Protein AF-0000000074049220 (afdb_homodimer)

Radius of gyration: 26.72 Å; Cα contacts (8 Å, |Δi|>4): 1864; chains: 2; bounding box: 57×81×64 Å

pLDDT: mean 96.92, std 6.11, range [38.84, 98.94]

Foldseek 3Di:
DDDDDDDPVVVDDDDDDDFQEFFLDQHAADPLLVVLLVDDADFLPDPVLLVLLVLLQVLLCQLQQHPALLKGKAQFFVLLQLLLLLLQQDAAAFEEEFEDAWVVSVSNQVSNVVRRYNYHYDYDHNQDADDLVNLLVVCVVRLGQEYEEEQADQLAQFGHDLAPNLVSQVVSNYAYEYECASFGLQDDHHCVNSNHAKYKYGCRAFLRADGRMIIMGGHPSSVVSSVPDPDFRPDLSSRSVLVSQSSVSDPDHRDDRDTHSSSSSSSSSVSSVVCVVCDSVNSNVLLQVLLVVLLQLCLQQVWDWRNQDPVTGRSFKTWIFDDPPDDQVQLQVQLCVPPSYGFAAHDTPRHVTTTMTGCHHPCSHNVNSVVVSVSSVVSRCVRPVVDDGDRHSSND/DDDDDDDPVVVDDDDDDDFQEFFLDQHAADPLLVVLLVDDADFLPDPVLLVLLVLLQVLLCQLQQHPALLKGKAQFFVLLQLLLLLLQQDAAAFEEEFEDAWVVSVSNQVSNVVRRYNYHYDYDHNQDADDLVNLLVVCVVRLGQEYEEEQADSLAQFGHDLAPVLVSQVVSNYAYEYECASFGLQDDHHCVNSNHAKYKYGCRAFLRADGRMIIMGGHPSSVVSSVPDPDFRPDLSSRSVLVSQSSVSDPDHRDDRDTHSSSSSSSSSVSSVVCVVCDSVNSNVLLQVLLVLLLQLCLQQVWDWRNQDPVTGRSFKTWIFDDPPDDQVQLQVQLCVPPSYGFAAHDGPRHVTTTMTGCHHPCSHNVNSVVVSVSSVVSRCVRPVVDDRDRHSSND

Structure (mmCIF, N/CA/C/O backbone):
data_AF-0000000074049220-model_v1
#
loop_
_entity.id
_entity.type
_entity.pdbx_description
1 polymer 'Alanine--glyoxylate aminotransferase'
#
loop_
_atom_site.group_PDB
_atom_site.id
_atom_site.type_symbol
_atom_site.label_atom_id
_atom_site.label_alt_id
_atom_site.label_comp_id
_atom_site.label_asym_id
_atom_site.label_entity_id
_atom_site.label_seq_id
_atom_site.pdbx_PDB_ins_code
_atom_site.Cartn_x
_atom_site.Cartn_y
_atom_site.Cartn_z
_atom_site.occupancy
_atom_site.B_iso_or_equiv
_atom_site.auth_seq_id
_atom_site.auth_comp_id
_atom_site.auth_asym_id
_atom_site.auth_atom_id
_atom_site.pdbx_PDB_model_num
ATOM 1 N N . MET A 1 1 ? 20.547 -29.031 0.046 1 71.12 1 MET A N 1
ATOM 2 C CA . MET A 1 1 ? 21.188 -27.906 0.708 1 71.12 1 MET A CA 1
ATOM 3 C C . MET A 1 1 ? 20.453 -27.531 1.994 1 71.12 1 MET A C 1
ATOM 5 O O . MET A 1 1 ? 19.25 -27.719 2.09 1 71.12 1 MET A O 1
ATOM 9 N N . LYS A 1 2 ? 21.344 -27.172 2.949 1 88.62 2 LYS A N 1
ATOM 10 C CA . LYS A 1 2 ? 20.781 -26.859 4.262 1 88.62 2 LYS A CA 1
ATOM 11 C C . LYS A 1 2 ? 20.422 -25.391 4.383 1 88.62 2 LYS A C 1
ATOM 13 O O . LYS A 1 2 ? 21.141 -24.531 3.881 1 88.62 2 LYS A O 1
ATOM 18 N N . PHE A 1 3 ? 19.234 -25.125 4.934 1 94.19 3 PHE A N 1
ATOM 19 C CA . PHE A 1 3 ? 18.812 -23.75 5.188 1 94.19 3 PHE A CA 1
ATOM 20 C C . PHE A 1 3 ? 19.594 -23.156 6.352 1 94.19 3 PHE A C 1
ATOM 22 O O . PHE A 1 3 ? 20.047 -23.875 7.238 1 94.19 3 PHE A O 1
ATOM 29 N N . THR A 1 4 ? 19.812 -21.812 6.281 1 95.19 4 THR A N 1
ATOM 30 C CA . THR A 1 4 ? 20.281 -21.109 7.473 1 95.19 4 THR A CA 1
ATOM 31 C C . THR A 1 4 ? 19.266 -21.234 8.602 1 95.19 4 THR A C 1
ATOM 33 O O . THR A 1 4 ? 18.078 -21.469 8.359 1 95.19 4 THR A O 1
ATOM 36 N N . PRO A 1 5 ? 19.719 -21.172 9.828 1 94.94 5 PRO A N 1
ATOM 37 C CA . PRO A 1 5 ? 18.781 -21.266 10.953 1 94.94 5 PRO A CA 1
ATOM 38 C C . PRO A 1 5 ? 17.859 -20.062 11.047 1 94.94 5 PRO A C 1
ATOM 40 O O . PRO A 1 5 ? 18.219 -18.953 10.641 1 94.94 5 PRO A O 1
ATOM 43 N N . PRO A 1 6 ? 16.656 -20.281 11.594 1 97 6 PRO A N 1
ATOM 44 C CA . PRO A 1 6 ? 15.75 -19.141 11.797 1 97 6 PRO A CA 1
ATOM 45 C C . PRO A 1 6 ? 16.297 -18.109 12.766 1 97 6 PRO A C 1
ATOM 47 O O . PRO A 1 6 ? 17.047 -18.453 13.688 1 97 6 PRO A O 1
ATOM 50 N N . PRO A 1 7 ? 15.984 -16.875 12.539 1 97.25 7 PRO A N 1
ATOM 51 C CA . PRO A 1 7 ? 16.5 -15.836 13.43 1 97.25 7 PRO A CA 1
ATOM 52 C C . PRO A 1 7 ? 15.883 -15.906 14.836 1 97.25 7 PRO A C 1
ATOM 54 O O . PRO A 1 7 ? 14.688 -16.156 14.977 1 97.25 7 PRO A O 1
ATOM 57 N N . ALA A 1 8 ? 16.672 -15.562 15.836 1 97 8 ALA A N 1
ATOM 58 C CA . ALA A 1 8 ? 16.25 -15.609 17.234 1 97 8 ALA A CA 1
ATOM 59 C C . ALA A 1 8 ? 15.25 -14.492 17.547 1 97 8 ALA A C 1
ATOM 61 O O . ALA A 1 8 ? 14.398 -14.641 18.422 1 97 8 ALA A O 1
ATOM 62 N N . SER A 1 9 ? 15.32 -13.453 16.781 1 96.94 9 SER A N 1
ATOM 63 C CA . SER A 1 9 ? 14.5 -12.281 17.047 1 96.94 9 SER A CA 1
ATOM 64 C C . SER A 1 9 ? 13.016 -12.602 16.891 1 96.94 9 SER A C 1
ATOM 66 O O . SER A 1 9 ? 12.164 -11.945 17.5 1 96.94 9 SER A O 1
ATOM 68 N N . LEU A 1 10 ? 12.68 -13.625 16.156 1 97.38 10 LEU A N 1
ATOM 69 C CA . LEU A 1 10 ? 11.289 -13.93 15.859 1 97.38 10 LEU A CA 1
ATOM 70 C C . LEU A 1 10 ? 10.719 -14.914 16.875 1 97.38 10 LEU A C 1
ATOM 72 O O . LEU A 1 10 ? 9.555 -15.312 16.766 1 97.38 10 LEU A O 1
ATOM 76 N N . ARG A 1 11 ? 11.484 -15.305 17.859 1 95.62 11 ARG A N 1
ATOM 77 C CA . ARG A 1 11 ? 11.016 -16.234 18.875 1 95.62 11 ARG A CA 1
ATOM 78 C C . ARG A 1 11 ? 10.234 -15.492 19.969 1 95.62 11 ARG A C 1
ATOM 80 O O . ARG A 1 11 ? 9.453 -16.109 20.688 1 95.62 11 ARG A O 1
ATOM 87 N N . ASN A 1 12 ? 10.453 -14.227 20.047 1 94.5 12 ASN A N 1
ATOM 88 C CA . ASN A 1 12 ? 9.758 -13.43 21.047 1 94.5 12 ASN A CA 1
ATOM 89 C C . ASN A 1 12 ? 8.367 -13.023 20.578 1 94.5 12 ASN A C 1
ATOM 91 O O . ASN A 1 12 ? 8.125 -12.867 19.391 1 94.5 12 ASN A O 1
ATOM 95 N N . PRO A 1 13 ? 7.445 -12.953 21.516 1 95.94 13 PRO A N 1
ATOM 96 C CA . PRO A 1 13 ? 6.109 -12.492 21.141 1 95.94 13 PRO A CA 1
ATOM 97 C C . PRO A 1 13 ? 6.109 -11.047 20.641 1 95.94 13 PRO A C 1
ATOM 99 O O . PRO A 1 13 ? 6.973 -10.25 21.031 1 95.94 13 PRO A O 1
ATOM 102 N N . LEU A 1 14 ? 5.215 -10.766 19.75 1 97.38 14 LEU A N 1
ATOM 103 C CA . LEU A 1 14 ? 4.996 -9.391 19.312 1 97.38 14 LEU A CA 1
ATOM 104 C C . LEU A 1 14 ? 4.398 -8.555 20.438 1 97.38 14 LEU A C 1
ATOM 106 O O . LEU A 1 14 ? 3.342 -8.898 20.984 1 97.38 14 LEU A O 1
ATOM 110 N N . ILE A 1 15 ? 5.047 -7.504 20.828 1 96.19 15 ILE A N 1
ATOM 111 C CA . ILE A 1 15 ? 4.566 -6.629 21.891 1 96.19 15 ILE A CA 1
ATOM 112 C C . ILE A 1 15 ? 4.449 -5.199 21.359 1 96.19 15 ILE A C 1
ATOM 114 O O . ILE A 1 15 ? 5.461 -4.543 21.109 1 96.19 15 ILE A O 1
ATOM 118 N N . ILE A 1 16 ? 3.258 -4.738 21.25 1 97.69 16 ILE A N 1
ATOM 119 C CA . ILE A 1 16 ? 2.969 -3.367 20.844 1 97.69 16 ILE A CA 1
ATOM 120 C C . ILE A 1 16 ? 2.168 -2.666 21.938 1 97.69 16 ILE A C 1
ATOM 122 O O . ILE A 1 16 ? 0.996 -2.98 22.156 1 97.69 16 ILE A O 1
ATOM 126 N N . PRO A 1 17 ? 2.74 -1.764 22.594 1 96.38 17 PRO A N 1
ATOM 127 C CA . PRO A 1 17 ? 2 -1.075 23.656 1 96.38 17 PRO A CA 1
ATOM 128 C C . PRO A 1 17 ? 0.909 -0.156 23.109 1 96.38 17 PRO A C 1
ATOM 130 O O . PRO A 1 17 ? 1.024 0.352 21.984 1 96.38 17 PRO A O 1
ATOM 133 N N . GLU A 1 18 ? -0.112 -0.008 23.938 1 96.12 18 GLU A N 1
ATOM 134 C CA . GLU A 1 18 ? -1.109 1.008 23.609 1 96.12 18 GLU A CA 1
ATOM 135 C C . GLU A 1 18 ? -0.542 2.414 23.781 1 96.12 18 GLU A C 1
ATOM 137 O O . GLU A 1 18 ? 0.204 2.676 24.719 1 96.12 18 GLU A O 1
ATOM 142 N N . LYS A 1 19 ? -0.771 3.211 22.875 1 97.56 19 LYS A N 1
ATOM 143 C CA . LYS A 1 19 ? -0.319 4.598 22.875 1 97.56 19 LYS A CA 1
ATOM 144 C C . LYS A 1 19 ? -1.434 5.543 22.438 1 97.56 19 LYS A C 1
ATOM 146 O O . LYS A 1 19 ? -2.27 5.18 21.609 1 97.56 19 LYS A O 1
ATOM 151 N N . ILE A 1 20 ? -1.501 6.711 23.016 1 98.19 20 ILE A N 1
ATOM 152 C CA . ILE A 1 20 ? -2.387 7.777 22.547 1 98.19 20 ILE A CA 1
ATOM 153 C C . ILE A 1 20 ? -1.689 8.602 21.469 1 98.19 20 ILE A C 1
ATOM 155 O O . ILE A 1 20 ? -0.745 9.336 21.75 1 98.19 20 ILE A O 1
ATOM 159 N N . MET A 1 21 ? -2.188 8.461 20.281 1 97.94 21 MET A N 1
ATOM 160 C CA . MET A 1 21 ? -1.533 9 19.094 1 97.94 21 MET A CA 1
ATOM 161 C C . MET A 1 21 ? -2.094 10.383 18.75 1 97.94 21 MET A C 1
ATOM 163 O O . MET A 1 21 ? -2.992 10.5 17.906 1 97.94 21 MET A O 1
ATOM 167 N N . MET A 1 22 ? -1.509 11.398 19.312 1 98.25 22 MET A N 1
ATOM 168 C CA . MET A 1 22 ? -2.01 12.758 19.094 1 98.25 22 MET A CA 1
ATOM 169 C C . MET A 1 22 ? -0.961 13.617 18.406 1 98.25 22 MET A C 1
ATOM 171 O O . MET A 1 22 ? -0.848 14.812 18.688 1 98.25 22 MET A O 1
ATOM 175 N N . GLY A 1 23 ? -0.117 13.008 17.578 1 97.06 23 GLY A N 1
ATOM 176 C CA . GLY A 1 23 ? 0.679 13.734 16.609 1 97.06 23 GLY A CA 1
ATOM 177 C C . GLY A 1 23 ? -0.081 14.047 15.328 1 97.06 23 GLY A C 1
ATOM 178 O O . GLY A 1 23 ? -1.303 13.891 15.273 1 97.06 23 GLY A O 1
ATOM 179 N N . PRO A 1 24 ? 0.621 14.477 14.281 1 97 24 PRO A N 1
ATOM 180 C CA . PRO A 1 24 ? -0.032 14.836 13.016 1 97 24 PRO A CA 1
ATOM 181 C C . PRO A 1 24 ? -0.456 13.609 12.211 1 97 24 PRO A C 1
ATOM 183 O O . PRO A 1 24 ? -0.859 13.734 11.055 1 97 24 PRO A O 1
ATOM 186 N N . GLY A 1 25 ? -0.409 12.445 12.711 1 95.31 25 GLY A N 1
ATOM 187 C CA . GLY A 1 25 ? -0.706 11.18 12.062 1 95.31 25 GLY A CA 1
ATOM 188 C C . GLY A 1 25 ? 0.466 10.211 12.062 1 95.31 25 GLY A C 1
ATOM 189 O O . GLY A 1 25 ? 1.623 10.633 12.023 1 95.31 25 GLY A O 1
ATOM 190 N N . PRO A 1 26 ? 0.167 8.961 12.203 1 97.19 26 PRO A N 1
ATOM 191 C CA . PRO A 1 26 ? -1.14 8.297 12.195 1 97.19 26 PRO A CA 1
ATOM 192 C C . PRO A 1 26 ? -1.922 8.516 13.484 1 97.19 26 PRO A C 1
ATOM 194 O O . PRO A 1 26 ? -1.335 8.859 14.516 1 97.19 26 PRO A O 1
ATOM 197 N N . SER A 1 27 ? -3.234 8.414 13.359 1 98 27 SER A N 1
ATOM 198 C CA . SER A 1 27 ? -4.117 8.586 14.508 1 98 27 SER A CA 1
ATOM 199 C C . SER A 1 27 ? -4.625 7.242 15.023 1 98 27 SER A C 1
ATOM 201 O O . SER A 1 27 ? -4.492 6.223 14.336 1 98 27 SER A O 1
ATOM 203 N N . ASN A 1 28 ? -5.152 7.227 16.219 1 98.31 28 ASN A N 1
ATOM 204 C CA . ASN A 1 28 ? -5.773 6.008 16.734 1 98.31 28 ASN A CA 1
ATOM 205 C C . ASN A 1 28 ? -6.996 5.613 15.922 1 98.31 28 ASN A C 1
ATOM 207 O O . ASN A 1 28 ? -7.785 6.473 15.523 1 98.31 28 ASN A O 1
ATOM 211 N N . CYS A 1 29 ? -7.086 4.371 15.664 1 98.38 29 CYS A N 1
ATOM 212 C CA . CYS A 1 29 ? -8.289 3.791 15.078 1 98.38 29 CYS A CA 1
ATOM 213 C C . CYS A 1 29 ? -9.25 3.32 16.172 1 98.38 29 CYS A C 1
ATOM 215 O O . CYS A 1 29 ? -8.82 2.961 17.266 1 98.38 29 CYS A O 1
ATOM 217 N N . SER A 1 30 ? -10.484 3.344 15.852 1 98.44 30 SER A N 1
ATOM 218 C CA . SER A 1 30 ? -11.453 2.775 16.781 1 98.44 30 SER A CA 1
ATOM 219 C C . SER A 1 30 ? -11.344 1.255 16.844 1 98.44 30 SER A C 1
ATOM 221 O O . SER A 1 30 ? -10.789 0.636 15.93 1 98.44 30 SER A O 1
ATOM 223 N N . LYS A 1 31 ? -11.898 0.698 17.922 1 97.94 31 LYS A N 1
ATOM 224 C CA . LYS A 1 31 ? -11.945 -0.758 18.031 1 97.94 31 LYS A CA 1
ATOM 225 C C . LYS A 1 31 ? -12.719 -1.374 16.875 1 97.94 31 LYS A C 1
ATOM 227 O O . LYS A 1 31 ? -12.367 -2.443 16.375 1 97.94 31 LYS A O 1
ATOM 232 N N . ARG A 1 32 ? -13.844 -0.721 16.484 1 98.12 32 ARG A N 1
ATOM 233 C CA . ARG A 1 32 ? -14.656 -1.171 15.352 1 98.12 32 ARG A CA 1
ATOM 234 C C . ARG A 1 32 ? -13.828 -1.27 14.078 1 98.12 32 ARG A C 1
ATOM 236 O O . ARG A 1 32 ? -13.906 -2.268 13.359 1 98.12 32 ARG A O 1
ATOM 243 N N . VAL A 1 33 ? -13.023 -0.296 13.805 1 98.75 33 VAL A N 1
ATOM 244 C CA . VAL A 1 33 ? -12.172 -0.227 12.617 1 98.75 33 VAL A CA 1
ATOM 245 C C . VAL A 1 33 ? -11.086 -1.302 12.695 1 98.75 33 VAL A C 1
ATOM 247 O O . VAL A 1 33 ? -10.867 -2.035 11.727 1 98.75 33 VAL A O 1
ATOM 250 N N . LEU A 1 34 ? -10.43 -1.438 13.844 1 98.62 34 LEU A N 1
ATOM 251 C CA . LEU A 1 34 ? -9.359 -2.42 14.008 1 98.62 34 LEU A CA 1
ATOM 252 C C . LEU A 1 34 ? -9.906 -3.84 13.883 1 98.62 34 LEU A C 1
ATOM 254 O O . LEU A 1 34 ? -9.273 -4.703 13.273 1 98.62 34 LEU A O 1
ATOM 258 N N . THR A 1 35 ? -11.047 -4.059 14.43 1 98.19 35 THR A N 1
ATOM 259 C CA . THR A 1 35 ? -11.648 -5.387 14.398 1 98.19 35 THR A CA 1
ATOM 260 C C . THR A 1 35 ? -11.992 -5.789 12.969 1 98.19 35 THR A C 1
ATOM 262 O O . THR A 1 35 ? -11.898 -6.965 12.609 1 98.19 35 THR A O 1
ATOM 265 N N . ALA A 1 36 ? -12.367 -4.84 12.133 1 98.62 36 ALA A N 1
ATOM 266 C CA . ALA A 1 36 ? -12.703 -5.125 10.742 1 98.62 36 ALA A CA 1
ATOM 267 C C . ALA A 1 36 ? -11.531 -5.789 10.023 1 98.62 36 ALA A C 1
ATOM 269 O O . ALA A 1 36 ? -11.734 -6.566 9.086 1 98.62 36 ALA A O 1
ATOM 270 N N . MET A 1 37 ? -10.328 -5.559 10.445 1 98.19 37 MET A N 1
ATOM 271 C CA . MET A 1 37 ? -9.133 -6.074 9.781 1 98.19 37 MET A CA 1
ATOM 272 C C . MET A 1 37 ? -8.938 -7.555 10.094 1 98.19 37 MET A C 1
ATOM 274 O O . MET A 1 37 ? -8.125 -8.227 9.453 1 98.19 37 MET A O 1
ATOM 278 N N . THR A 1 38 ? -9.727 -8.125 11.008 1 98.12 38 THR A N 1
ATOM 279 C CA . THR A 1 38 ? -9.562 -9.523 11.391 1 98.12 38 THR A CA 1
ATOM 280 C C . THR A 1 38 ? -10.406 -10.43 10.5 1 98.12 38 THR A C 1
ATOM 282 O O . THR A 1 38 ? -10.375 -11.648 10.641 1 98.12 38 THR A O 1
ATOM 285 N N . ASN A 1 39 ? -11.211 -9.867 9.602 1 98.06 39 ASN A N 1
ATOM 286 C CA . ASN A 1 39 ? -12 -10.664 8.672 1 98.06 39 ASN A CA 1
ATOM 287 C C . ASN A 1 39 ? -11.102 -11.445 7.711 1 98.06 39 ASN A C 1
ATOM 289 O O . ASN A 1 39 ? -9.938 -11.086 7.512 1 98.06 39 ASN A O 1
ATOM 293 N N . THR A 1 40 ? -11.656 -12.492 7.133 1 96.88 40 THR A N 1
ATOM 294 C CA . THR A 1 40 ? -10.969 -13.305 6.137 1 96.88 40 THR A CA 1
ATOM 295 C C . THR A 1 40 ? -10.578 -12.461 4.93 1 96.88 40 THR A C 1
ATOM 297 O O . THR A 1 40 ? -11.359 -11.633 4.465 1 96.88 40 THR A O 1
ATOM 300 N N . VAL A 1 41 ? -9.305 -12.68 4.477 1 97.25 41 VAL A N 1
ATOM 301 C CA . VAL A 1 41 ? -8.883 -12.047 3.229 1 97.25 41 VAL A CA 1
ATOM 302 C C . VAL A 1 41 ? -9.742 -12.562 2.074 1 97.25 41 VAL A C 1
ATOM 304 O O . VAL A 1 41 ? -10.055 -13.75 2.008 1 97.25 41 VAL A O 1
ATOM 307 N N . LEU A 1 42 ? -10.094 -11.734 1.185 1 97.19 42 LEU A N 1
ATOM 308 C CA . LEU A 1 42 ? -10.938 -12.125 0.063 1 97.19 42 LEU A CA 1
ATOM 309 C C . LEU A 1 42 ? -10.172 -12.039 -1.253 1 97.19 42 LEU A C 1
ATOM 311 O O . LEU A 1 42 ? -9.227 -11.25 -1.371 1 97.19 42 LEU A O 1
ATOM 315 N N . SER A 1 43 ? -10.602 -12.797 -2.223 1 94.38 43 SER A N 1
ATOM 316 C CA . SER A 1 43 ? -10.023 -12.742 -3.561 1 94.38 43 SER A CA 1
ATOM 317 C C . SER A 1 43 ? -10.508 -11.516 -4.328 1 94.38 43 SER A C 1
ATOM 319 O O . SER A 1 43 ? -11.508 -10.906 -3.959 1 94.38 43 SER A O 1
ATOM 321 N N . ASN A 1 44 ? -9.844 -11.242 -5.391 1 92.25 44 ASN A N 1
ATOM 322 C CA . ASN A 1 44 ? -10.023 -10.023 -6.176 1 92.25 44 ASN A CA 1
ATOM 323 C C . ASN A 1 44 ? -11.406 -9.977 -6.824 1 92.25 44 ASN A C 1
ATOM 325 O O . ASN A 1 44 ? -11.906 -8.898 -7.16 1 92.25 44 ASN A O 1
ATOM 329 N N . PHE A 1 45 ? -12.031 -11.148 -6.98 1 93.38 45 PHE A N 1
ATOM 330 C CA . PHE A 1 45 ? -13.289 -11.125 -7.719 1 93.38 45 PHE A CA 1
ATOM 331 C C . PHE A 1 45 ? -14.43 -11.641 -6.852 1 93.38 45 PHE A C 1
ATOM 333 O O . PHE A 1 45 ? -15.492 -12 -7.367 1 93.38 45 PHE A O 1
ATOM 340 N N . HIS A 1 46 ? -14.242 -11.781 -5.586 1 96.19 46 HIS A N 1
ATOM 341 C CA . HIS A 1 46 ? -15.336 -12.133 -4.691 1 96.19 46 HIS A CA 1
ATOM 342 C C . HIS A 1 46 ? -16.391 -11.031 -4.656 1 96.19 46 HIS A C 1
ATOM 344 O O . HIS A 1 46 ? -16.062 -9.852 -4.57 1 96.19 46 HIS A O 1
ATOM 350 N N . ALA A 1 47 ? -17.625 -11.406 -4.676 1 96.06 47 ALA A N 1
ATOM 351 C CA . ALA A 1 47 ? -18.75 -10.469 -4.707 1 96.06 47 ALA A CA 1
ATOM 352 C C . ALA A 1 47 ? -18.734 -9.578 -3.467 1 96.06 47 ALA A C 1
ATOM 354 O O . ALA A 1 47 ? -19.062 -8.383 -3.551 1 96.06 47 ALA A O 1
ATOM 355 N N . GLU A 1 48 ? -18.406 -10.148 -2.328 1 97.5 48 GLU A N 1
ATOM 356 C CA . GLU A 1 48 ? -18.406 -9.398 -1.077 1 97.5 48 GLU A CA 1
ATOM 357 C C . GLU A 1 48 ? -17.344 -8.297 -1.093 1 97.5 48 GLU A C 1
ATOM 359 O O . GLU A 1 48 ? -17.562 -7.223 -0.52 1 97.5 48 GLU A O 1
ATOM 364 N N . LEU A 1 49 ? -16.219 -8.547 -1.738 1 97.88 49 LEU A N 1
ATOM 365 C CA . LEU A 1 49 ? -15.195 -7.516 -1.865 1 97.88 49 LEU A CA 1
ATOM 366 C C . LEU A 1 49 ? -15.688 -6.371 -2.748 1 97.88 49 LEU A C 1
ATOM 368 O O . LEU A 1 49 ? -15.539 -5.199 -2.391 1 97.88 49 LEU A O 1
ATOM 372 N N . PHE A 1 50 ? -16.25 -6.703 -3.883 1 97.69 50 PHE A N 1
ATOM 373 C CA . PHE A 1 50 ? -16.766 -5.688 -4.793 1 97.69 50 PHE A CA 1
ATOM 374 C C . PHE A 1 50 ? -17.844 -4.848 -4.117 1 97.69 50 PHE A C 1
ATOM 376 O O . PHE A 1 50 ? -17.891 -3.629 -4.285 1 97.69 50 PHE A O 1
ATOM 383 N N . ARG A 1 51 ? -18.672 -5.508 -3.359 1 97.94 51 ARG A N 1
ATOM 384 C CA . ARG A 1 51 ? -19.719 -4.785 -2.629 1 97.94 51 ARG A CA 1
ATOM 385 C C . ARG A 1 51 ? -19.094 -3.803 -1.636 1 97.94 51 ARG A C 1
ATOM 387 O O . ARG A 1 51 ? -19.547 -2.658 -1.533 1 97.94 51 ARG A O 1
ATOM 394 N N . THR A 1 52 ? -18.156 -4.27 -0.929 1 98.5 52 THR A N 1
ATOM 395 C CA . THR A 1 52 ? -17.484 -3.404 0.037 1 98.5 52 THR A CA 1
ATOM 396 C C . THR A 1 52 ? -16.797 -2.238 -0.667 1 98.5 52 THR A C 1
ATOM 398 O O . THR A 1 52 ? -16.844 -1.104 -0.183 1 98.5 52 THR A O 1
ATOM 401 N N . MET A 1 53 ? -16.125 -2.521 -1.786 1 98.56 53 MET A N 1
ATOM 402 C CA . MET A 1 53 ? -15.492 -1.472 -2.576 1 98.56 53 MET A CA 1
ATOM 403 C C . MET A 1 53 ? -16.516 -0.439 -3.037 1 98.56 53 MET A C 1
ATOM 405 O O . MET A 1 53 ? -16.234 0.762 -3.021 1 98.56 53 MET A O 1
ATOM 409 N N . ASP A 1 54 ? -17.672 -0.88 -3.424 1 98.38 54 ASP A N 1
ATOM 410 C CA . ASP A 1 54 ? -18.734 0.033 -3.814 1 98.38 54 ASP A CA 1
ATOM 411 C C . ASP A 1 54 ? -19.156 0.916 -2.643 1 98.38 54 ASP A C 1
ATOM 413 O O . ASP A 1 54 ? -19.391 2.115 -2.812 1 98.38 54 ASP A O 1
ATOM 417 N N . GLU A 1 55 ? -19.312 0.313 -1.491 1 98.81 55 GLU A N 1
ATOM 418 C CA . GLU A 1 55 ? -19.672 1.066 -0.293 1 98.81 55 GLU A CA 1
ATOM 419 C C . GLU A 1 55 ? -18.594 2.092 0.056 1 98.81 55 GLU A C 1
ATOM 421 O O . GLU A 1 55 ? -18.906 3.207 0.477 1 98.81 55 GLU A O 1
ATOM 426 N N . VAL A 1 56 ? -17.359 1.681 -0.114 1 98.88 56 VAL A N 1
ATOM 427 C CA . VAL A 1 56 ? -16.25 2.604 0.113 1 98.88 56 VAL A CA 1
ATOM 428 C C . VAL A 1 56 ? -16.344 3.775 -0.86 1 98.88 56 VAL A C 1
ATOM 430 O O . VAL A 1 56 ? -16.219 4.934 -0.462 1 98.88 56 VAL A O 1
ATOM 433 N N . LYS A 1 57 ? -16.578 3.518 -2.135 1 98.88 57 LYS A N 1
ATOM 434 C CA . LYS A 1 57 ? -16.719 4.586 -3.121 1 98.88 57 LYS A CA 1
ATOM 435 C C . LYS A 1 57 ? -17.844 5.543 -2.74 1 98.88 57 LYS A C 1
ATOM 437 O O . LYS A 1 57 ? -17.703 6.762 -2.861 1 98.88 57 LYS A O 1
ATOM 442 N N . ASP A 1 58 ? -18.953 4.992 -2.289 1 98.81 58 ASP A N 1
ATOM 443 C CA . ASP A 1 58 ? -20.062 5.832 -1.817 1 98.81 58 ASP A CA 1
ATOM 444 C C . ASP A 1 58 ? -19.609 6.742 -0.681 1 98.81 58 ASP A C 1
ATOM 446 O O . ASP A 1 58 ? -19.906 7.938 -0.681 1 98.81 58 ASP A O 1
ATOM 450 N N . GLY A 1 59 ? -18.953 6.16 0.237 1 98.88 59 GLY A N 1
ATOM 451 C CA . GLY A 1 59 ? -18.438 6.922 1.363 1 98.88 59 GLY A CA 1
ATOM 452 C C . GLY A 1 59 ? -17.453 7.996 0.957 1 98.88 59 GLY A C 1
ATOM 453 O O . GLY A 1 59 ? -17.469 9.102 1.509 1 98.88 59 GLY A O 1
ATOM 454 N N . LEU A 1 60 ? -16.609 7.668 0.019 1 98.94 60 LEU A N 1
ATOM 455 C CA . LEU A 1 60 ? -15.625 8.625 -0.459 1 98.94 60 LEU A CA 1
ATOM 456 C C . LEU A 1 60 ? -16.297 9.797 -1.173 1 98.94 60 LEU A C 1
ATOM 458 O O . LEU A 1 60 ? -15.898 10.945 -0.991 1 98.94 60 LEU A O 1
ATOM 462 N N . ARG A 1 61 ? -17.234 9.5 -1.99 1 98.88 61 ARG A N 1
ATOM 463 C CA . ARG A 1 61 ? -17.953 10.586 -2.646 1 98.88 61 ARG A CA 1
ATOM 464 C C . ARG A 1 61 ? -18.625 11.492 -1.621 1 98.88 61 ARG A C 1
ATOM 466 O O . ARG A 1 61 ? -18.672 12.711 -1.803 1 98.88 61 ARG A O 1
ATOM 473 N N . TYR A 1 62 ? -19.141 10.898 -0.575 1 98.81 62 TYR A N 1
ATOM 474 C CA . TYR A 1 62 ? -19.766 11.664 0.502 1 98.81 62 TYR A CA 1
ATOM 475 C C . TYR A 1 62 ? -18.75 12.586 1.163 1 98.81 62 TYR A C 1
ATOM 477 O O . TYR A 1 62 ? -18.984 13.789 1.29 1 98.81 62 TYR A O 1
ATOM 485 N N . ILE A 1 63 ? -17.531 12.102 1.492 1 98.81 63 ILE A N 1
ATOM 486 C CA . ILE A 1 63 ? -16.609 12.906 2.285 1 98.81 63 ILE A CA 1
ATOM 487 C C . ILE A 1 63 ? -15.898 13.914 1.386 1 98.81 63 ILE A C 1
ATOM 489 O O . ILE A 1 63 ? -15.516 14.992 1.836 1 98.81 63 ILE A O 1
ATOM 493 N N . PHE A 1 64 ? -15.758 13.602 0.078 1 98.88 64 PHE A N 1
ATOM 494 C CA . PHE A 1 64 ? -15.164 14.539 -0.865 1 98.88 64 PHE A CA 1
ATOM 495 C C . PHE A 1 64 ? -16.203 15.547 -1.349 1 98.88 64 PHE A C 1
ATOM 497 O O . PHE A 1 64 ? -15.844 16.562 -1.948 1 98.88 64 PHE A O 1
ATOM 504 N N . GLN A 1 65 ? -17.531 15.234 -1.058 1 98.69 65 GLN A N 1
ATOM 505 C CA . GLN A 1 65 ? -18.641 16.062 -1.549 1 98.69 65 GLN A CA 1
ATOM 506 C C . GLN A 1 65 ? -18.594 16.188 -3.068 1 98.69 65 GLN A C 1
ATOM 508 O O . GLN A 1 65 ? -18.609 17.297 -3.6 1 98.69 65 GLN A O 1
ATOM 513 N N . THR A 1 66 ? -18.625 15.008 -3.693 1 98.81 66 THR A N 1
ATOM 514 C CA . THR A 1 66 ? -18.531 14.953 -5.148 1 98.81 66 THR A CA 1
ATOM 515 C C . THR A 1 66 ? -19.438 13.867 -5.715 1 98.81 66 THR A C 1
ATOM 517 O O . THR A 1 66 ? -19.875 12.977 -4.984 1 98.81 66 THR A O 1
ATOM 520 N N . GLU A 1 67 ? -19.734 14 -6.938 1 98.25 67 GLU A N 1
ATOM 521 C CA . GLU A 1 67 ? -20.469 12.977 -7.668 1 98.25 67 GLU A CA 1
ATOM 522 C C . GLU A 1 67 ? -19.547 12.234 -8.648 1 98.25 67 GLU A C 1
ATOM 524 O O . GLU A 1 67 ? -20.016 11.422 -9.445 1 98.25 67 GLU A O 1
ATOM 529 N N . ASN A 1 68 ? -18.281 12.539 -8.586 1 98.69 68 ASN A N 1
ATOM 530 C CA . ASN A 1 68 ? -17.328 11.938 -9.516 1 98.69 68 ASN A CA 1
ATOM 531 C C . ASN A 1 68 ? -17.438 10.414 -9.516 1 98.69 68 ASN A C 1
ATOM 533 O O . ASN A 1 68 ? -17.344 9.781 -8.469 1 98.69 68 ASN A O 1
ATOM 537 N N . ARG A 1 69 ? -17.531 9.812 -10.641 1 98.12 69 ARG A N 1
ATOM 538 C CA . ARG A 1 69 ? -17.516 8.359 -10.766 1 98.12 69 ARG A CA 1
ATOM 539 C C . ARG A 1 69 ? -16.125 7.801 -10.531 1 98.12 69 ARG A C 1
ATOM 541 O O . ARG A 1 69 ? -15.969 6.715 -9.969 1 98.12 69 ARG A O 1
ATOM 548 N N . ALA A 1 70 ? -15.141 8.562 -11.016 1 98.75 70 ALA A N 1
ATOM 549 C CA . ALA A 1 70 ? -13.758 8.133 -10.844 1 98.75 70 ALA A CA 1
ATOM 550 C C . ALA A 1 70 ? -13.266 8.414 -9.422 1 98.75 70 ALA A C 1
ATOM 552 O O . ALA A 1 70 ? -12.398 9.266 -9.211 1 98.75 70 ALA A O 1
ATOM 553 N N . THR A 1 71 ? -13.875 7.789 -8.469 1 98.94 71 THR A N 1
ATOM 554 C CA . THR A 1 71 ? -13.547 7.781 -7.047 1 98.94 71 THR A CA 1
ATOM 555 C C . THR A 1 71 ? -13.164 6.379 -6.586 1 98.94 71 THR A C 1
ATOM 557 O O . THR A 1 71 ? -13.891 5.418 -6.824 1 98.94 71 THR A O 1
ATOM 560 N N . MET A 1 72 ? -11.961 6.227 -6.051 1 98.88 72 MET A N 1
ATOM 561 C CA . MET A 1 72 ? -11.391 4.918 -5.742 1 98.88 72 MET A CA 1
ATOM 562 C C . MET A 1 72 ? -10.305 5.031 -4.68 1 98.88 72 MET A C 1
ATOM 564 O O . MET A 1 72 ? -10.148 6.082 -4.051 1 98.88 72 MET A O 1
ATOM 568 N N . CYS A 1 73 ? -9.602 3.967 -4.449 1 98.81 73 CYS A N 1
ATOM 569 C CA . CYS A 1 73 ? -8.453 3.975 -3.549 1 98.81 73 CYS A CA 1
ATOM 570 C C . CYS A 1 73 ? -7.199 3.469 -4.254 1 98.81 73 CYS A C 1
ATOM 572 O O . CYS A 1 73 ? -7.285 2.619 -5.145 1 98.81 73 CYS A O 1
ATOM 574 N N . VAL A 1 74 ? -6.129 4.059 -3.861 1 98.31 74 VAL A N 1
ATOM 575 C CA . VAL A 1 74 ? -4.805 3.572 -4.238 1 98.31 74 VAL A CA 1
ATOM 576 C C . VAL A 1 74 ? -4.227 2.719 -3.115 1 98.31 74 VAL A C 1
ATOM 578 O O . VAL A 1 74 ? -4.25 3.117 -1.948 1 98.31 74 VAL A O 1
ATOM 581 N N . SER A 1 75 ? -3.752 1.473 -3.479 1 97.44 75 SER A N 1
ATOM 582 C CA . SER A 1 75 ? -3.049 0.653 -2.496 1 97.44 75 SER A CA 1
ATOM 583 C C . SER A 1 75 ? -1.67 1.225 -2.186 1 97.44 75 SER A C 1
ATOM 585 O O . SER A 1 75 ? -0.722 1.021 -2.945 1 97.44 75 SER A O 1
ATOM 587 N N . GLY A 1 76 ? -1.485 1.865 -1.123 1 97.5 76 GLY A N 1
ATOM 588 C CA . GLY A 1 76 ? -0.292 2.578 -0.695 1 97.5 76 GLY A CA 1
ATOM 589 C C . GLY A 1 76 ? -0.592 3.744 0.226 1 97.5 76 GLY A C 1
ATOM 590 O O . GLY A 1 76 ? -1.752 4 0.553 1 97.5 76 GLY A O 1
ATOM 591 N N . SER A 1 77 ? 0.391 4.406 0.667 1 97.38 77 SER A N 1
ATOM 592 C CA . SER A 1 77 ? 0.232 5.566 1.538 1 97.38 77 SER A CA 1
ATOM 593 C C . SER A 1 77 ? -0.179 6.801 0.745 1 97.38 77 SER A C 1
ATOM 595 O O . SER A 1 77 ? -0.353 6.734 -0.474 1 97.38 77 SER A O 1
ATOM 597 N N . ALA A 1 78 ? -0.332 7.875 1.428 1 97.69 78 ALA A N 1
ATOM 598 C CA . ALA A 1 78 ? -0.761 9.117 0.785 1 97.69 78 ALA A CA 1
ATOM 599 C C . ALA A 1 78 ? 0.241 9.555 -0.277 1 97.69 78 ALA A C 1
ATOM 601 O O . ALA A 1 78 ? -0.141 10.133 -1.3 1 97.69 78 ALA A O 1
ATOM 602 N N . HIS A 1 79 ? 1.542 9.266 -0.08 1 98.25 79 HIS A N 1
ATOM 603 C CA . HIS A 1 79 ? 2.543 9.562 -1.1 1 98.25 79 HIS A CA 1
ATOM 604 C C . HIS A 1 79 ? 2.232 8.836 -2.404 1 98.25 79 HIS A C 1
ATOM 606 O O . HIS A 1 79 ? 2.514 9.352 -3.488 1 98.25 79 HIS A O 1
ATOM 612 N N . ALA A 1 80 ? 1.677 7.609 -2.254 1 98.31 80 ALA A N 1
ATOM 613 C CA . ALA A 1 80 ? 1.245 6.887 -3.447 1 98.31 80 ALA A CA 1
ATOM 614 C C . ALA A 1 80 ? 0.101 7.613 -4.148 1 98.31 80 ALA A C 1
ATOM 616 O O . ALA A 1 80 ? 0.017 7.613 -5.379 1 98.31 80 ALA A O 1
ATOM 617 N N . GLY A 1 81 ? -0.833 8.164 -3.355 1 98.5 81 GLY A N 1
ATOM 618 C CA . GLY A 1 81 ? -1.886 8.977 -3.938 1 98.5 81 GLY A CA 1
ATOM 619 C C . GLY A 1 81 ? -1.359 10.195 -4.68 1 98.5 81 GLY A C 1
ATOM 620 O O . GLY A 1 81 ? -1.832 10.516 -5.77 1 98.5 81 GLY A O 1
ATOM 621 N N . MET A 1 82 ? -0.393 10.875 -4.07 1 98.75 82 MET A N 1
ATOM 622 C CA . MET A 1 82 ? 0.267 12.016 -4.695 1 98.75 82 MET A CA 1
ATOM 623 C C . MET A 1 82 ? 0.896 11.625 -6.027 1 98.75 82 MET A C 1
ATOM 625 O O . MET A 1 82 ? 0.669 12.281 -7.043 1 98.75 82 MET A O 1
ATOM 629 N N . GLU A 1 83 ? 1.613 10.539 -6.051 1 98.56 83 GLU A N 1
ATOM 630 C CA . GLU A 1 83 ? 2.283 10.078 -7.262 1 98.56 83 GLU A CA 1
ATOM 631 C C . GLU A 1 83 ? 1.272 9.617 -8.312 1 98.56 83 GLU A C 1
ATOM 633 O O . GLU A 1 83 ? 1.479 9.812 -9.508 1 98.56 83 GLU A O 1
ATOM 638 N N . ALA A 1 84 ? 0.217 8.945 -7.82 1 98.69 84 ALA A N 1
ATOM 639 C CA . ALA A 1 84 ? -0.826 8.523 -8.75 1 98.69 84 ALA A CA 1
ATOM 640 C C . ALA A 1 84 ? -1.401 9.719 -9.508 1 98.69 84 ALA A C 1
ATOM 642 O O . ALA A 1 84 ? -1.605 9.656 -10.719 1 98.69 84 ALA A O 1
ATOM 643 N N . MET A 1 85 ? -1.654 10.836 -8.781 1 98.75 85 MET A N 1
ATOM 644 C CA . MET A 1 85 ? -2.178 12.039 -9.43 1 98.75 85 MET A CA 1
ATOM 645 C C . MET A 1 85 ? -1.164 12.609 -10.414 1 98.75 85 MET A C 1
ATOM 647 O O . MET A 1 85 ? -1.498 12.891 -11.562 1 98.75 85 MET A O 1
ATOM 651 N N . LEU A 1 86 ? 0.062 12.734 -10 1 98.81 86 LEU A N 1
ATOM 652 C CA . LEU A 1 86 ? 1.081 13.422 -10.789 1 98.81 86 LEU A CA 1
ATOM 653 C C . LEU A 1 86 ? 1.475 12.594 -12.008 1 98.81 86 LEU A C 1
ATOM 655 O O . LEU A 1 86 ? 1.611 13.125 -13.109 1 98.81 86 LEU A O 1
ATOM 659 N N . SER A 1 87 ? 1.634 11.234 -11.844 1 98.62 87 SER A N 1
ATOM 660 C CA . SER A 1 87 ? 2.076 10.391 -12.945 1 98.62 87 SER A CA 1
ATOM 661 C C . SER A 1 87 ? 0.985 10.242 -14 1 98.62 87 SER A C 1
ATOM 663 O O . SER A 1 87 ? 1.274 9.953 -15.164 1 98.62 87 SER A O 1
ATOM 665 N N . ASN A 1 88 ? -0.262 10.438 -13.656 1 98.88 88 ASN A N 1
ATOM 666 C CA . ASN A 1 88 ? -1.349 10.305 -14.617 1 98.88 88 ASN A CA 1
ATOM 667 C C . ASN A 1 88 ? -1.667 11.633 -15.297 1 98.88 88 ASN A C 1
ATOM 669 O O . ASN A 1 88 ? -2 11.664 -16.484 1 98.88 88 ASN A O 1
ATOM 673 N N . LEU A 1 89 ? -1.581 12.75 -14.57 1 98.88 89 LEU A N 1
ATOM 674 C CA . LEU A 1 89 ? -2.021 14.039 -15.109 1 98.88 89 LEU A CA 1
ATOM 675 C C . LEU A 1 89 ? -0.879 14.742 -15.836 1 98.88 89 LEU A C 1
ATOM 677 O O . LEU A 1 89 ? -1.115 15.641 -16.641 1 98.88 89 LEU A O 1
ATOM 681 N N . LEU A 1 90 ? 0.382 14.367 -15.531 1 98.69 90 LEU A N 1
ATOM 682 C CA . LEU A 1 90 ? 1.532 15.016 -16.156 1 98.69 90 LEU A CA 1
ATOM 683 C C . LEU A 1 90 ? 2.219 14.078 -17.141 1 98.69 90 LEU A C 1
ATOM 685 O O . LEU A 1 90 ? 2.318 12.875 -16.891 1 98.69 90 LEU A O 1
ATOM 689 N N . GLU A 1 91 ? 2.588 14.578 -18.234 1 97.81 91 GLU A N 1
ATOM 690 C CA . GLU A 1 91 ? 3.506 13.961 -19.188 1 97.81 91 GLU A CA 1
ATOM 691 C C . GLU A 1 91 ? 4.812 14.75 -19.281 1 97.81 91 GLU A C 1
ATOM 693 O O . GLU A 1 91 ? 4.91 15.859 -18.75 1 97.81 91 GLU A O 1
ATOM 698 N N . GLU A 1 92 ? 5.832 14.125 -19.906 1 97 92 GLU A N 1
ATOM 699 C CA . GLU A 1 92 ? 7.117 14.797 -20.094 1 97 92 GLU A CA 1
ATOM 700 C C . GLU A 1 92 ? 6.938 16.172 -20.719 1 97 92 GLU A C 1
ATOM 702 O O . GLU A 1 92 ? 6.27 16.328 -21.734 1 97 92 GLU A O 1
ATOM 707 N N . GLY A 1 93 ? 7.426 17.172 -20.062 1 98.12 93 GLY A N 1
ATOM 708 C CA . GLY A 1 93 ? 7.414 18.531 -20.609 1 98.12 93 GLY A CA 1
ATOM 709 C C . GLY A 1 93 ? 6.195 19.328 -20.188 1 98.12 93 GLY A C 1
ATOM 710 O O . GLY A 1 93 ? 6.168 20.547 -20.359 1 98.12 93 GLY A O 1
ATOM 711 N N . ASP A 1 94 ? 5.184 18.719 -19.609 1 98.69 94 ASP A N 1
ATOM 712 C CA . ASP A 1 94 ? 4.027 19.469 -19.125 1 98.69 94 ASP A CA 1
ATOM 713 C C . ASP A 1 94 ? 4.422 20.438 -18.016 1 98.69 94 ASP A C 1
ATOM 715 O O . ASP A 1 94 ? 5.25 20.094 -17.156 1 98.69 94 ASP A O 1
ATOM 719 N N . ARG A 1 95 ? 3.869 21.594 -18 1 98.81 95 ARG A N 1
ATOM 720 C CA . ARG A 1 95 ? 4.16 22.578 -16.969 1 98.81 95 ARG A CA 1
ATOM 721 C C . ARG A 1 95 ? 3.244 22.391 -15.758 1 98.81 95 ARG A C 1
ATOM 723 O O . ARG A 1 95 ? 2.021 22.328 -15.906 1 98.81 95 ARG A O 1
ATOM 730 N N . VAL A 1 96 ? 3.824 22.25 -14.641 1 98.94 96 VAL A N 1
ATOM 731 C CA . VAL A 1 96 ? 3.074 22.156 -13.391 1 98.94 96 VAL A CA 1
ATOM 732 C C . VAL A 1 96 ? 3.525 23.25 -12.438 1 98.94 96 VAL A C 1
ATOM 734 O O . VAL A 1 96 ? 4.719 23.562 -12.344 1 98.94 96 VAL A O 1
ATOM 737 N N . LEU A 1 97 ? 2.568 23.953 -11.852 1 98.94 97 LEU A N 1
ATOM 738 C CA . LEU A 1 97 ? 2.816 24.953 -10.828 1 98.94 97 LEU A CA 1
ATOM 739 C C . LEU A 1 97 ? 2.555 24.391 -9.438 1 98.94 97 LEU A C 1
ATOM 741 O O . LEU A 1 97 ? 1.479 23.844 -9.172 1 98.94 97 LEU A O 1
ATOM 745 N N . ILE A 1 98 ? 3.527 24.469 -8.586 1 98.94 98 ILE A N 1
ATOM 746 C CA . ILE A 1 98 ? 3.404 23.969 -7.223 1 98.94 98 ILE A CA 1
ATOM 747 C C . ILE A 1 98 ? 3.572 25.109 -6.23 1 98.94 98 ILE A C 1
ATOM 749 O O . ILE A 1 98 ? 4.586 25.812 -6.25 1 98.94 98 ILE A O 1
ATOM 753 N N . ALA A 1 99 ? 2.557 25.312 -5.363 1 98.81 99 ALA A N 1
ATOM 754 C CA . ALA A 1 99 ? 2.633 26.297 -4.293 1 98.81 99 ALA A CA 1
ATOM 755 C C . ALA A 1 99 ? 3.324 25.719 -3.061 1 98.81 99 ALA A C 1
ATOM 757 O O . ALA A 1 99 ? 2.758 24.875 -2.359 1 98.81 99 ALA A O 1
ATOM 758 N N . VAL A 1 100 ? 4.531 26.219 -2.77 1 98.38 100 VAL A N 1
ATOM 759 C CA . VAL A 1 100 ? 5.395 25.547 -1.799 1 98.38 100 VAL A CA 1
ATOM 760 C C . VAL A 1 100 ? 5.383 26.328 -0.483 1 98.38 100 VAL A C 1
ATOM 762 O O . VAL A 1 100 ? 5.941 27.422 -0.395 1 98.38 100 VAL A O 1
ATOM 765 N N . ASN A 1 101 ? 4.816 25.734 0.509 1 95.31 101 ASN A N 1
ATOM 766 C CA . ASN A 1 101 ? 4.867 26.328 1.845 1 95.31 101 ASN A CA 1
ATOM 767 C C . ASN A 1 101 ? 5.219 25.281 2.902 1 95.31 101 ASN A C 1
ATOM 769 O O . ASN A 1 101 ? 5.125 25.547 4.102 1 95.31 101 ASN A O 1
ATOM 773 N N . GLY A 1 102 ? 5.578 24.125 2.459 1 95.12 102 GLY A N 1
ATOM 774 C CA . GLY A 1 102 ? 5.906 23.047 3.371 1 95.12 102 GLY A CA 1
ATOM 775 C C . GLY A 1 102 ? 6.477 21.828 2.672 1 95.12 102 GLY A C 1
ATOM 776 O O . GLY A 1 102 ? 6.656 21.844 1.451 1 95.12 102 GLY A O 1
ATOM 777 N N . ILE A 1 103 ? 6.695 20.797 3.396 1 96.5 103 ILE A N 1
ATOM 778 C CA . ILE A 1 103 ? 7.453 19.641 2.926 1 96.5 103 ILE A CA 1
ATOM 779 C C . ILE A 1 103 ? 6.609 18.844 1.934 1 96.5 103 ILE A C 1
ATOM 781 O O . ILE A 1 103 ? 7.148 18.219 1.013 1 96.5 103 ILE A O 1
ATOM 785 N N . TRP A 1 104 ? 5.309 18.891 2.037 1 98 104 TRP A N 1
ATOM 786 C CA . TRP A 1 104 ? 4.465 18.109 1.14 1 98 104 TRP A CA 1
ATOM 787 C C . TRP A 1 104 ? 4.496 18.672 -0.274 1 98 104 TRP A C 1
ATOM 789 O O . TRP A 1 104 ? 4.559 17.922 -1.252 1 98 104 TRP A O 1
ATOM 799 N N . ALA A 1 105 ? 4.461 19.969 -0.357 1 98.31 105 ALA A N 1
ATOM 800 C CA . ALA A 1 105 ? 4.645 20.609 -1.658 1 98.31 105 ALA A CA 1
ATOM 801 C C . ALA A 1 105 ? 6.035 20.328 -2.217 1 98.31 105 ALA A C 1
ATOM 803 O O . ALA A 1 105 ? 6.203 20.172 -3.428 1 98.31 105 ALA A O 1
ATOM 804 N N . GLU A 1 106 ? 7.004 20.281 -1.299 1 98.12 106 GLU A N 1
ATOM 805 C CA . GLU A 1 106 ? 8.359 19.953 -1.73 1 98.12 106 GLU A CA 1
ATOM 806 C C . GLU A 1 106 ? 8.406 18.547 -2.32 1 98.12 106 GLU A C 1
ATOM 808 O O . GLU A 1 106 ? 9.133 18.297 -3.293 1 98.12 106 GLU A O 1
ATOM 813 N N . ARG A 1 107 ? 7.707 17.641 -1.748 1 98.5 107 ARG A N 1
ATOM 814 C CA . ARG A 1 107 ? 7.609 16.281 -2.287 1 98.5 107 ARG A CA 1
ATOM 815 C C . ARG A 1 107 ? 6.973 16.297 -3.672 1 98.5 107 ARG A C 1
ATOM 817 O O . ARG A 1 107 ? 7.398 15.547 -4.559 1 98.5 107 ARG A O 1
ATOM 824 N N . ALA A 1 108 ? 5.957 17.094 -3.82 1 98.81 108 ALA A N 1
ATOM 825 C CA . ALA A 1 108 ? 5.32 17.203 -5.129 1 98.81 108 ALA A CA 1
ATOM 826 C C . ALA A 1 108 ? 6.305 17.719 -6.176 1 98.81 108 ALA A C 1
ATOM 828 O O . ALA A 1 108 ? 6.293 17.266 -7.324 1 98.81 108 ALA A O 1
ATOM 829 N N . VAL A 1 109 ? 7.121 18.688 -5.766 1 98.81 109 VAL A N 1
ATOM 830 C CA . VAL A 1 109 ? 8.164 19.203 -6.652 1 98.81 109 VAL A CA 1
ATOM 831 C C . VAL A 1 109 ? 9.102 18.062 -7.055 1 98.81 109 VAL A C 1
ATOM 833 O O . VAL A 1 109 ? 9.367 17.859 -8.242 1 98.81 109 VAL A O 1
ATOM 836 N N . GLU A 1 110 ? 9.539 17.312 -6.047 1 98.62 110 GLU A N 1
ATOM 837 C CA . GLU A 1 110 ? 10.461 16.203 -6.266 1 98.62 110 GLU A CA 1
ATOM 838 C C . GLU A 1 110 ? 9.859 15.164 -7.203 1 98.62 110 GLU A C 1
ATOM 840 O O . GLU A 1 110 ? 10.508 14.742 -8.164 1 98.62 110 GLU A O 1
ATOM 845 N N . MET A 1 111 ? 8.664 14.789 -7.004 1 98.69 111 MET A N 1
ATOM 846 C CA . MET A 1 111 ? 8 13.742 -7.773 1 98.69 111 MET A CA 1
ATOM 847 C C . MET A 1 111 ? 7.723 14.211 -9.203 1 98.69 111 MET A C 1
ATOM 849 O O . MET A 1 111 ? 7.945 13.469 -10.156 1 98.69 111 MET A O 1
ATOM 853 N N . SER A 1 112 ? 7.215 15.43 -9.32 1 98.81 112 SER A N 1
ATOM 854 C CA . SER A 1 112 ? 6.93 15.977 -10.648 1 98.81 112 SER A CA 1
ATOM 855 C C . SER A 1 112 ? 8.195 16.062 -11.492 1 98.81 112 SER A C 1
ATOM 857 O O . SER A 1 112 ? 8.156 15.812 -12.703 1 98.81 112 SER A O 1
ATOM 859 N N . THR A 1 113 ? 9.297 16.438 -10.844 1 98.69 113 THR A N 1
ATOM 860 C CA . THR A 1 113 ? 10.578 16.516 -11.531 1 98.69 113 THR A CA 1
ATOM 861 C C . THR A 1 113 ? 11.008 15.148 -12.039 1 98.69 113 THR A C 1
ATOM 863 O O . THR A 1 113 ? 11.484 15.016 -13.172 1 98.69 113 THR A O 1
ATOM 866 N N . ARG A 1 114 ? 10.836 14.188 -11.242 1 98.12 114 ARG A N 1
ATOM 867 C CA . ARG A 1 114 ? 11.18 12.82 -11.625 1 98.12 114 ARG A CA 1
ATOM 868 C C . ARG A 1 114 ? 10.367 12.367 -12.836 1 98.12 114 ARG A C 1
ATOM 870 O O . ARG A 1 114 ? 10.859 11.609 -13.672 1 98.12 114 ARG A O 1
ATOM 877 N N . TYR A 1 115 ? 9.133 12.82 -12.93 1 97.81 115 TYR A N 1
ATOM 878 C CA . TYR A 1 115 ? 8.258 12.422 -14.031 1 97.81 115 TYR A CA 1
ATOM 879 C C . TYR A 1 115 ? 8.523 13.258 -15.273 1 97.81 115 TYR A C 1
ATOM 881 O O . TYR A 1 115 ? 7.863 13.086 -16.297 1 97.81 115 TYR A O 1
ATOM 889 N N . GLY A 1 116 ? 9.469 14.227 -15.211 1 97.31 116 GLY A N 1
ATOM 890 C CA . GLY A 1 116 ? 9.938 14.961 -16.375 1 97.31 116 GLY A CA 1
ATOM 891 C C . GLY A 1 116 ? 9.133 16.219 -16.656 1 97.31 116 GLY A C 1
ATOM 892 O O . GLY A 1 116 ? 9.219 16.781 -17.75 1 97.31 116 GLY A O 1
ATOM 893 N N . ALA A 1 117 ? 8.367 16.688 -15.703 1 98.5 117 ALA A N 1
ATOM 894 C CA . ALA A 1 117 ? 7.551 17.891 -15.891 1 98.5 117 ALA A CA 1
ATOM 895 C C . ALA A 1 117 ? 8.406 19.141 -15.852 1 98.5 117 ALA A C 1
ATOM 897 O O . ALA A 1 117 ? 9.539 19.125 -15.359 1 98.5 117 ALA A O 1
ATOM 898 N N . ASP A 1 118 ? 7.918 20.203 -16.516 1 98.88 118 ASP A N 1
ATOM 899 C CA . ASP A 1 118 ? 8.438 21.547 -16.297 1 98.88 118 ASP A CA 1
ATOM 900 C C . ASP A 1 118 ? 7.871 22.172 -15.023 1 98.88 118 ASP A C 1
ATOM 902 O O . ASP A 1 118 ? 6.82 22.812 -15.047 1 98.88 118 ASP A O 1
ATOM 906 N N . VAL A 1 119 ? 8.641 22.047 -13.938 1 98.94 119 VAL A N 1
ATOM 907 C CA . VAL A 1 119 ? 8.133 22.406 -12.609 1 98.94 119 VAL A CA 1
ATOM 908 C C . VAL A 1 119 ? 8.375 23.891 -12.344 1 98.94 119 VAL A C 1
ATOM 910 O O . VAL A 1 119 ? 9.516 24.359 -12.406 1 98.94 119 VAL A O 1
ATOM 913 N N . ARG A 1 120 ? 7.309 24.562 -12.102 1 98.88 120 ARG A N 1
ATOM 914 C CA . ARG A 1 120 ? 7.324 25.938 -11.617 1 98.88 120 ARG A CA 1
ATOM 915 C C . ARG A 1 120 ? 6.844 26.016 -10.172 1 98.88 120 ARG A C 1
ATOM 917 O O . ARG A 1 120 ? 5.941 25.281 -9.773 1 98.88 120 ARG A O 1
ATOM 924 N N . THR A 1 121 ? 7.504 26.922 -9.438 1 98.81 121 THR A N 1
ATOM 925 C CA . THR A 1 121 ? 7.109 27.016 -8.039 1 98.81 121 THR A CA 1
ATOM 926 C C . THR A 1 121 ? 6.816 28.469 -7.656 1 98.81 121 THR A C 1
ATOM 928 O O . THR A 1 121 ? 7.332 29.391 -8.281 1 98.81 121 THR A O 1
ATOM 931 N N . ILE A 1 122 ? 5.938 28.672 -6.773 1 98.5 122 ILE A N 1
ATOM 932 C CA . ILE A 1 122 ? 5.828 29.875 -5.961 1 98.5 122 ILE A CA 1
ATOM 933 C C . ILE A 1 122 ? 6.074 29.531 -4.492 1 98.5 122 ILE A C 1
ATOM 935 O O . ILE A 1 122 ? 5.555 28.531 -3.986 1 98.5 122 ILE A O 1
ATOM 939 N N . GLU A 1 123 ? 6.906 30.281 -3.859 1 97.56 123 GLU A N 1
ATOM 940 C CA . GLU A 1 123 ? 7.309 30.016 -2.482 1 97.56 123 GLU A CA 1
ATOM 941 C C . GLU A 1 123 ? 6.629 30.969 -1.511 1 97.56 123 GLU A C 1
ATOM 943 O O . GLU A 1 123 ? 6.461 32.156 -1.813 1 97.56 123 GLU A O 1
ATOM 948 N N . GLY A 1 124 ? 6.164 30.469 -0.42 1 96.31 124 GLY A N 1
ATOM 949 C CA . GLY A 1 124 ? 5.594 31.25 0.657 1 96.31 124 GLY A CA 1
ATOM 950 C C . GLY A 1 124 ? 5.992 30.766 2.035 1 96.31 124 GLY A C 1
ATOM 951 O O . GLY A 1 124 ? 6.605 29.703 2.17 1 96.31 124 GLY A O 1
ATOM 952 N N . PRO A 1 125 ? 5.777 31.641 2.998 1 96.44 125 PRO A N 1
ATOM 953 C CA . PRO A 1 125 ? 6.074 31.219 4.367 1 96.44 125 PRO A CA 1
ATOM 954 C C . PRO A 1 125 ? 5.199 30.047 4.824 1 96.44 125 PRO A C 1
ATOM 956 O O . PRO A 1 125 ? 4.09 29.875 4.316 1 96.44 125 PRO A O 1
ATOM 959 N N . ALA A 1 126 ? 5.707 29.297 5.773 1 96.69 126 ALA A N 1
ATOM 960 C CA . ALA A 1 126 ? 5.035 28.078 6.238 1 96.69 126 ALA A CA 1
ATOM 961 C C . ALA A 1 126 ? 3.812 28.422 7.086 1 96.69 126 ALA A C 1
ATOM 963 O O . ALA A 1 126 ? 2.959 27.562 7.324 1 96.69 126 ALA A O 1
ATOM 964 N N . ASP A 1 127 ? 3.648 29.641 7.531 1 97.06 127 ASP A N 1
ATOM 965 C CA . ASP A 1 127 ? 2.588 29.969 8.484 1 97.06 127 ASP A CA 1
ATOM 966 C C . ASP A 1 127 ? 1.53 30.859 7.844 1 97.06 127 ASP A C 1
ATOM 968 O O . ASP A 1 127 ? 0.672 31.406 8.539 1 97.06 127 ASP A O 1
ATOM 972 N N . ARG A 1 128 ? 1.624 31.078 6.531 1 97.5 128 ARG A N 1
ATOM 973 C CA . ARG A 1 128 ? 0.65 31.906 5.828 1 97.5 128 ARG A CA 1
ATOM 974 C C . ARG A 1 128 ? 0.243 31.281 4.504 1 97.5 128 ARG A C 1
ATOM 976 O O . ARG A 1 128 ? 1.096 30.812 3.744 1 97.5 128 ARG A O 1
ATOM 983 N N . PRO A 1 129 ? -1.042 31.281 4.223 1 98.25 129 PRO A N 1
ATOM 984 C CA . PRO A 1 129 ? -1.491 30.703 2.953 1 98.25 129 PRO A CA 1
ATOM 985 C C . PRO A 1 129 ? -1.239 31.625 1.764 1 98.25 129 PRO A C 1
ATOM 987 O O . PRO A 1 129 ? -0.933 32.812 1.946 1 98.25 129 PRO A O 1
ATOM 990 N N . PHE A 1 130 ? -1.31 31.078 0.578 1 98.62 130 PHE A N 1
ATOM 991 C CA . PHE A 1 130 ? -1.308 31.875 -0.649 1 98.62 130 PHE A CA 1
ATOM 992 C C . PHE A 1 130 ? -2.68 32.469 -0.902 1 98.62 130 PHE A C 1
ATOM 994 O O . PHE A 1 130 ? -3.701 31.812 -0.767 1 98.62 130 PHE A O 1
ATOM 1001 N N . SER A 1 131 ? -2.711 33.812 -1.207 1 98.31 131 SER A N 1
ATOM 1002 C CA . SER A 1 131 ? -3.973 34.438 -1.549 1 98.31 131 SER A CA 1
ATOM 1003 C C . SER A 1 131 ? -4.441 34.031 -2.941 1 98.31 131 SER A C 1
ATOM 1005 O O . SER A 1 131 ? -3.643 33.594 -3.764 1 98.31 131 SER A O 1
ATOM 1007 N N . LEU A 1 132 ? -5.711 34.219 -3.162 1 98.62 132 LEU A N 1
ATOM 1008 C CA . LEU A 1 132 ? -6.246 33.938 -4.492 1 98.62 132 LEU A CA 1
ATOM 1009 C C . LEU A 1 132 ? -5.559 34.812 -5.539 1 98.62 132 LEU A C 1
ATOM 1011 O O . LEU A 1 132 ? -5.316 34.375 -6.664 1 98.62 132 LEU A O 1
ATOM 1015 N N . GLU A 1 133 ? -5.258 36.031 -5.168 1 98.44 133 GLU A N 1
ATOM 1016 C CA . GLU A 1 133 ? -4.582 36.938 -6.07 1 98.44 133 GLU A CA 1
ATOM 1017 C C . GLU A 1 133 ? -3.193 36.438 -6.449 1 98.44 133 GLU A C 1
ATOM 1019 O O . GLU A 1 133 ? -2.818 36.469 -7.621 1 98.44 133 GLU A O 1
ATOM 1024 N N . THR A 1 134 ? -2.477 36 -5.457 1 98.56 134 THR A N 1
ATOM 1025 C CA . THR A 1 134 ? -1.136 35.469 -5.699 1 98.56 134 THR A CA 1
ATOM 1026 C C . THR A 1 134 ? -1.187 34.25 -6.621 1 98.56 134 THR A C 1
ATOM 1028 O O . THR A 1 134 ? -0.39 34.156 -7.555 1 98.56 134 THR A O 1
ATOM 1031 N N . LEU A 1 135 ? -2.08 33.375 -6.383 1 98.81 135 LEU A N 1
ATOM 1032 C CA . LEU A 1 135 ? -2.236 32.188 -7.207 1 98.81 135 LEU A CA 1
ATOM 1033 C C . LEU A 1 135 ? -2.635 32.562 -8.633 1 98.81 135 LEU A C 1
ATOM 1035 O O . LEU A 1 135 ? -2.107 32 -9.594 1 98.81 135 LEU A O 1
ATOM 1039 N N . THR A 1 136 ? -3.557 33.5 -8.734 1 98.75 136 THR A N 1
ATOM 1040 C CA . THR A 1 136 ? -4.02 33.938 -10.047 1 98.75 136 THR A CA 1
ATOM 1041 C C . THR A 1 136 ? -2.859 34.5 -10.867 1 98.75 136 THR A C 1
ATOM 1043 O O . THR A 1 136 ? -2.689 34.156 -12.039 1 98.75 136 THR A O 1
ATOM 1046 N N . ARG A 1 137 ? -2.09 35.375 -10.266 1 98.75 137 ARG A N 1
ATOM 1047 C CA . ARG A 1 137 ? -0.946 35.969 -10.953 1 98.75 137 ARG A CA 1
ATOM 1048 C C . ARG A 1 137 ? 0.044 34.875 -11.398 1 98.75 137 ARG A C 1
ATOM 1050 O O . ARG A 1 137 ? 0.598 34.969 -12.5 1 98.75 137 ARG A O 1
ATOM 1057 N N . ALA A 1 138 ? 0.253 33.938 -10.539 1 98.81 138 ALA A N 1
ATOM 1058 C CA . ALA A 1 138 ? 1.188 32.844 -10.867 1 98.81 138 ALA A CA 1
ATOM 1059 C C . ALA A 1 138 ? 0.667 32 -12.023 1 98.81 138 ALA A C 1
ATOM 1061 O O . ALA A 1 138 ? 1.438 31.594 -12.891 1 98.81 138 ALA A O 1
ATOM 1062 N N . ILE A 1 139 ? -0.608 31.734 -12.023 1 98.88 139 ILE A N 1
ATOM 1063 C CA . ILE A 1 139 ? -1.227 30.953 -13.094 1 98.88 139 ILE A CA 1
ATOM 1064 C C . ILE A 1 139 ? -1.107 31.703 -14.414 1 98.88 139 ILE A C 1
ATOM 1066 O O . ILE A 1 139 ? -0.783 31.109 -15.453 1 98.88 139 ILE A O 1
ATOM 1070 N N . GLU A 1 140 ? -1.356 33 -14.375 1 98.75 140 GLU A N 1
ATOM 1071 C CA . GLU A 1 140 ? -1.266 33.812 -15.57 1 98.75 140 GLU A CA 1
ATOM 1072 C C . GLU A 1 140 ? 0.163 33.875 -16.109 1 98.75 140 GLU A C 1
ATOM 1074 O O . GLU A 1 140 ? 0.381 33.812 -17.312 1 98.75 140 GLU A O 1
ATOM 1079 N N . LEU A 1 141 ? 1.04 33.938 -15.227 1 98.69 141 LEU A N 1
ATOM 1080 C CA . LEU A 1 141 ? 2.445 34.062 -15.594 1 98.69 141 LEU A CA 1
ATOM 1081 C C . LEU A 1 141 ? 2.967 32.75 -16.188 1 98.69 141 LEU A C 1
ATOM 1083 O O . LEU A 1 141 ? 3.635 32.75 -17.234 1 98.69 141 LEU A O 1
ATOM 1087 N N . HIS A 1 142 ? 2.641 31.609 -15.555 1 98.69 142 HIS A N 1
ATOM 1088 C CA . HIS A 1 142 ? 3.297 30.359 -15.898 1 98.69 142 HIS A CA 1
ATOM 1089 C C . HIS A 1 142 ? 2.451 29.531 -16.859 1 98.69 142 HIS A C 1
ATOM 1091 O O . HIS A 1 142 ? 2.967 28.656 -17.547 1 98.69 142 HIS A O 1
ATOM 1097 N N . GLN A 1 143 ? 1.151 29.734 -16.875 1 98.69 143 GLN A N 1
ATOM 1098 C CA . GLN A 1 143 ? 0.23 29 -17.734 1 98.69 143 GLN A CA 1
ATOM 1099 C C . GLN A 1 143 ? 0.401 27.5 -17.578 1 98.69 143 GLN A C 1
ATOM 1101 O O . GLN A 1 143 ? 0.635 26.781 -18.562 1 98.69 143 GLN A O 1
ATOM 1106 N N . PRO A 1 144 ? 0.257 27.016 -16.344 1 98.88 144 PRO A N 1
ATOM 1107 C CA . PRO A 1 144 ? 0.502 25.594 -16.094 1 98.88 144 PRO A CA 1
ATOM 1108 C C . PRO A 1 144 ? -0.649 24.703 -16.547 1 98.88 144 PRO A C 1
ATOM 1110 O O . PRO A 1 144 ? -1.798 25.141 -16.609 1 98.88 144 PRO A O 1
ATOM 1113 N N . LYS A 1 145 ? -0.31 23.469 -16.859 1 98.88 145 LYS A N 1
ATOM 1114 C CA . LYS A 1 145 ? -1.328 22.453 -17.078 1 98.88 145 LYS A CA 1
ATOM 1115 C C . LYS A 1 145 ? -2.062 22.109 -15.781 1 98.88 145 LYS A C 1
ATOM 1117 O O . LYS A 1 145 ? -3.271 21.875 -15.789 1 98.88 145 LYS A O 1
ATOM 1122 N N . CYS A 1 146 ? -1.304 22.094 -14.68 1 98.88 146 CYS A N 1
ATOM 1123 C CA . CYS A 1 146 ? -1.839 21.766 -13.359 1 98.88 146 CYS A CA 1
ATOM 1124 C C . CYS A 1 146 ? -1.307 22.719 -12.305 1 98.88 146 CYS A C 1
ATOM 1126 O O . CYS A 1 146 ? -0.17 23.188 -12.398 1 98.88 146 CYS A O 1
ATOM 1128 N N . LEU A 1 147 ? -2.117 23 -11.328 1 98.94 147 LEU A N 1
ATOM 1129 C CA . LEU A 1 147 ? -1.724 23.625 -10.062 1 98.94 147 LEU A CA 1
ATOM 1130 C C . LEU A 1 147 ? -1.858 22.641 -8.914 1 98.94 147 LEU A C 1
ATOM 1132 O O . LEU A 1 147 ? -2.896 21.984 -8.766 1 98.94 147 LEU A O 1
ATOM 1136 N N . PHE A 1 148 ? -0.787 22.5 -8.18 1 98.94 148 PHE A N 1
ATOM 1137 C CA . PHE A 1 148 ? -0.798 21.656 -6.992 1 98.94 148 PHE A CA 1
ATOM 1138 C C . PHE A 1 148 ? -0.848 22.5 -5.727 1 98.94 148 PHE A C 1
ATOM 1140 O O . PHE A 1 148 ? -0.012 23.391 -5.535 1 98.94 148 PHE A O 1
ATOM 1147 N N . LEU A 1 149 ? -1.842 22.188 -4.809 1 98.88 149 LEU A N 1
ATOM 1148 C CA . LEU A 1 149 ? -1.989 22.891 -3.537 1 98.88 149 LEU A CA 1
ATOM 1149 C C . LEU A 1 149 ? -2.146 21.906 -2.387 1 98.88 149 LEU A C 1
ATOM 1151 O O . LEU A 1 149 ? -2.824 20.891 -2.525 1 98.88 149 LEU A O 1
ATOM 1155 N N . THR A 1 150 ? -1.518 22.188 -1.31 1 98.69 150 THR A N 1
ATOM 1156 C CA . THR A 1 150 ? -1.773 21.484 -0.057 1 98.69 150 THR A CA 1
ATOM 1157 C C . THR A 1 150 ? -2.857 22.203 0.749 1 98.69 150 THR A C 1
ATOM 1159 O O . THR A 1 150 ? -2.668 23.344 1.186 1 98.69 150 THR A O 1
ATOM 1162 N N . HIS A 1 151 ? -3.984 21.562 0.959 1 98.81 151 HIS A N 1
ATOM 1163 C CA . HIS A 1 151 ? -5.109 22.172 1.666 1 98.81 151 HIS A CA 1
ATOM 1164 C C . HIS A 1 151 ? -4.801 22.328 3.15 1 98.81 151 HIS A C 1
ATOM 1166 O O . HIS A 1 151 ? -4.969 23.422 3.705 1 98.81 151 HIS A O 1
ATOM 1172 N N . GLY A 1 152 ? -4.492 21.281 3.814 1 98.31 152 GLY A N 1
ATOM 1173 C CA . GLY A 1 152 ? -4.008 21.25 5.184 1 98.31 152 GLY A CA 1
ATOM 1174 C C . GLY A 1 152 ? -2.598 20.703 5.309 1 98.31 152 GLY A C 1
ATOM 1175 O O . GLY A 1 152 ? -2.363 19.516 5.074 1 98.31 152 GLY A O 1
ATOM 1176 N N . ASP A 1 153 ? -1.663 21.531 5.668 1 98 153 ASP A N 1
ATOM 1177 C CA . ASP A 1 153 ? -0.278 21.094 5.805 1 98 153 ASP A CA 1
ATOM 1178 C C . ASP A 1 153 ? 0.011 20.625 7.23 1 98 153 ASP A C 1
ATOM 1180 O O . ASP A 1 153 ? 0.093 21.438 8.148 1 98 153 ASP A O 1
ATOM 1184 N N . SER A 1 154 ? 0.242 19.375 7.402 1 97.06 154 SER A N 1
ATOM 1185 C CA . SER A 1 154 ? 0.419 18.797 8.734 1 97.06 154 SER A CA 1
ATOM 1186 C C . SER A 1 154 ? 1.797 19.125 9.297 1 97.06 154 SER A C 1
ATOM 1188 O O . SER A 1 154 ? 2.047 18.938 10.484 1 97.06 154 SER A O 1
ATOM 1190 N N . SER A 1 155 ? 2.729 19.625 8.484 1 96.12 155 SER A N 1
ATOM 1191 C CA . SER A 1 155 ? 4.047 20 8.984 1 96.12 155 SER A CA 1
ATOM 1192 C C . SER A 1 155 ? 3.996 21.328 9.734 1 96.12 155 SER A C 1
ATOM 1194 O O . SER A 1 155 ? 4.848 21.594 10.586 1 96.12 155 SER A O 1
ATOM 1196 N N . SER A 1 156 ? 2.945 22.172 9.438 1 96.81 156 SER A N 1
ATOM 1197 C CA . SER A 1 156 ? 2.938 23.5 10.023 1 96.81 156 SER A CA 1
ATOM 1198 C C . SER A 1 156 ? 1.61 23.797 10.711 1 96.81 156 SER A C 1
ATOM 1200 O O . SER A 1 156 ? 1.522 24.703 11.539 1 96.81 156 SER A O 1
ATOM 1202 N N . GLY A 1 157 ? 0.569 23.062 10.336 1 97.94 157 GLY A N 1
ATOM 1203 C CA . GLY A 1 157 ? -0.76 23.375 10.828 1 97.94 157 GLY A CA 1
ATOM 1204 C C . GLY A 1 157 ? -1.453 24.469 10.031 1 97.94 157 GLY A C 1
ATOM 1205 O O . GLY A 1 157 ? -2.387 25.109 10.516 1 97.94 157 GLY A O 1
ATOM 1206 N N . LEU A 1 158 ? -1.026 24.688 8.812 1 98.44 158 LEU A N 1
ATOM 1207 C CA . LEU A 1 158 ? -1.564 25.75 7.973 1 98.44 158 LEU A CA 1
ATOM 1208 C C . LEU A 1 158 ? -2.729 25.25 7.129 1 98.44 158 LEU A C 1
ATOM 1210 O O . LEU A 1 158 ? -2.66 24.141 6.574 1 98.44 158 LEU A O 1
ATOM 1214 N N . LEU A 1 159 ? -3.791 25.969 7.074 1 98.69 159 LEU A N 1
ATOM 1215 C CA . LEU A 1 159 ? -4.934 25.703 6.207 1 98.69 159 LEU A CA 1
ATOM 1216 C C . LEU A 1 159 ? -4.953 26.656 5.02 1 98.69 159 LEU A C 1
ATOM 1218 O O . LEU A 1 159 ? -4.977 27.891 5.199 1 98.69 159 LEU A O 1
ATOM 1222 N N . GLN A 1 160 ? -4.883 26.141 3.818 1 98.69 160 GLN A N 1
ATOM 1223 C CA . GLN A 1 160 ? -4.938 26.906 2.576 1 98.69 160 GLN A CA 1
ATOM 1224 C C . GLN A 1 160 ? -6.371 27.047 2.074 1 98.69 160 GLN A C 1
ATOM 1226 O O . GLN A 1 160 ? -7.027 26.047 1.771 1 98.69 160 GLN A O 1
ATOM 1231 N N . PRO A 1 161 ? -6.898 28.328 2.016 1 98.19 161 PRO A N 1
ATOM 1232 C CA . PRO A 1 161 ? -8.211 28.484 1.391 1 98.19 161 PRO A CA 1
ATOM 1233 C C . PRO A 1 161 ? -8.234 28.016 -0.063 1 98.19 161 PRO A C 1
ATOM 1235 O O . PRO A 1 161 ? -7.277 28.25 -0.805 1 98.19 161 PRO A O 1
ATOM 1238 N N . LEU A 1 162 ? -9.344 27.344 -0.486 1 98.5 162 LEU A N 1
ATOM 1239 C CA . LEU A 1 162 ? -9.422 26.781 -1.832 1 98.5 162 LEU A CA 1
ATOM 1240 C C . LEU A 1 162 ? -10.523 27.469 -2.639 1 98.5 162 LEU A C 1
ATOM 1242 O O . LEU A 1 162 ? -10.578 27.312 -3.863 1 98.5 162 LEU A O 1
ATOM 1246 N N . GLU A 1 163 ? -11.453 28.203 -1.956 1 97.44 163 GLU A N 1
ATOM 1247 C CA . GLU A 1 163 ? -12.586 28.828 -2.637 1 97.44 163 GLU A CA 1
ATOM 1248 C C . GLU A 1 163 ? -12.102 29.734 -3.768 1 97.44 163 GLU A C 1
ATOM 1250 O O . GLU A 1 163 ? -11.242 30.594 -3.562 1 97.44 163 GLU A O 1
ATOM 1255 N N . GLY A 1 164 ? -12.625 29.516 -4.93 1 98.44 164 GLY A N 1
ATOM 1256 C CA . GLY A 1 164 ? -12.32 30.359 -6.082 1 98.44 164 GLY A CA 1
ATOM 1257 C C . GLY A 1 164 ? -11.125 29.859 -6.879 1 98.44 164 GLY A C 1
ATOM 1258 O O . GLY A 1 164 ? -10.945 30.234 -8.039 1 98.44 164 GLY A O 1
ATOM 1259 N N . VAL A 1 165 ? -10.281 29.031 -6.336 1 98.88 165 VAL A N 1
ATOM 1260 C CA . VAL A 1 165 ? -9.055 28.609 -6.988 1 98.88 165 VAL A CA 1
ATOM 1261 C C . VAL A 1 165 ? -9.391 27.75 -8.211 1 98.88 165 VAL A C 1
ATOM 1263 O O . VAL A 1 165 ? -8.797 27.938 -9.281 1 98.88 165 VAL A O 1
ATOM 1266 N N . GLY A 1 166 ? -10.32 26.797 -8.016 1 98.81 166 GLY A N 1
ATOM 1267 C CA . GLY A 1 166 ? -10.719 25.953 -9.133 1 98.81 166 GLY A CA 1
ATOM 1268 C C . GLY A 1 166 ? -11.242 26.734 -10.32 1 98.81 166 GLY A C 1
ATOM 1269 O O . GLY A 1 166 ? -10.914 26.422 -11.469 1 98.81 166 GLY A O 1
ATOM 1270 N N . GLN A 1 167 ? -12.031 27.766 -10.047 1 98.62 167 GLN A N 1
ATOM 1271 C CA . GLN A 1 167 ? -12.578 28.609 -11.094 1 98.62 167 GLN A CA 1
ATOM 1272 C C . GLN A 1 167 ? -11.469 29.312 -11.867 1 98.62 167 GLN A C 1
ATOM 1274 O O . GLN A 1 167 ? -11.484 29.359 -13.094 1 98.62 167 GLN A O 1
ATOM 1279 N N . VAL A 1 168 ? -10.531 29.906 -11.117 1 98.81 168 VAL A N 1
ATOM 1280 C CA . VAL A 1 168 ? -9.406 30.594 -11.734 1 98.81 168 VAL A CA 1
ATOM 1281 C C . VAL A 1 168 ? -8.609 29.609 -12.594 1 98.81 168 VAL A C 1
ATOM 1283 O O . VAL A 1 168 ? -8.219 29.938 -13.719 1 98.81 168 VAL A O 1
ATOM 1286 N N . CYS A 1 169 ? -8.344 28.406 -12.078 1 98.88 169 CYS A N 1
ATOM 1287 C CA . CYS A 1 169 ? -7.625 27.391 -12.828 1 98.88 169 CYS A CA 1
ATOM 1288 C C . CYS A 1 169 ? -8.328 27.094 -14.148 1 98.88 169 CYS A C 1
ATOM 1290 O O . CYS A 1 169 ? -7.707 27.109 -15.211 1 98.88 169 CYS A O 1
ATOM 1292 N N . HIS A 1 170 ? -9.609 26.891 -14.109 1 98.75 170 HIS A N 1
ATOM 1293 C CA . HIS A 1 170 ? -10.375 26.5 -15.289 1 98.75 170 HIS A CA 1
ATOM 1294 C C . HIS A 1 170 ? -10.414 27.609 -16.328 1 98.75 170 HIS A C 1
ATOM 1296 O O . HIS A 1 170 ? -10.406 27.359 -17.531 1 98.75 170 HIS A O 1
ATOM 1302 N N . GLN A 1 171 ? -10.469 28.828 -15.844 1 98.5 171 GLN A N 1
ATOM 1303 C CA . GLN A 1 171 ? -10.445 29.984 -16.75 1 98.5 171 GLN A CA 1
ATOM 1304 C C . GLN A 1 171 ? -9.141 30.016 -17.547 1 98.5 171 GLN A C 1
ATOM 1306 O O . GLN A 1 171 ? -9.078 30.609 -18.609 1 98.5 171 GLN A O 1
ATOM 1311 N N . HIS A 1 172 ? -8.133 29.391 -17.047 1 98.62 172 HIS A N 1
ATOM 1312 C CA . HIS A 1 172 ? -6.828 29.438 -17.688 1 98.62 172 HIS A CA 1
ATOM 1313 C C . HIS A 1 172 ? -6.414 28.047 -18.172 1 98.62 172 HIS A C 1
ATOM 1315 O O . HIS A 1 172 ? -5.223 27.766 -18.328 1 98.62 172 HIS A O 1
ATOM 1321 N N . ASP A 1 173 ? -7.371 27.094 -18.328 1 98.19 173 ASP A N 1
ATOM 1322 C CA . ASP A 1 173 ? -7.168 25.734 -18.828 1 98.19 173 ASP A CA 1
ATOM 1323 C C . ASP A 1 173 ? -6.156 24.984 -17.953 1 98.19 173 ASP A C 1
ATOM 1325 O O . ASP A 1 173 ? -5.258 24.328 -18.484 1 98.19 173 ASP A O 1
ATOM 1329 N N . CYS A 1 174 ? -6.207 25.234 -16.734 1 98.81 174 CYS A N 1
ATOM 1330 C CA . CYS A 1 174 ? -5.379 24.609 -15.703 1 98.81 174 CYS A CA 1
ATOM 1331 C C . CYS A 1 174 ? -6.211 23.688 -14.82 1 98.81 174 CYS A C 1
ATOM 1333 O O . CYS A 1 174 ? -7.355 24 -14.492 1 98.81 174 CYS A O 1
ATOM 1335 N N . LEU A 1 175 ? -5.676 22.5 -14.477 1 98.94 175 LEU A N 1
ATOM 1336 C CA . LEU A 1 175 ? -6.328 21.594 -13.539 1 98.94 175 LEU A CA 1
ATOM 1337 C C . LEU A 1 175 ? -5.859 21.844 -12.109 1 98.94 175 LEU A C 1
ATOM 1339 O O . LEU A 1 175 ? -4.684 22.141 -11.891 1 98.94 175 LEU A O 1
ATOM 1343 N N . LEU A 1 176 ? -6.723 21.688 -11.156 1 98.94 176 LEU A N 1
ATOM 1344 C CA . LEU A 1 176 ? -6.391 21.875 -9.75 1 98.94 176 LEU A CA 1
ATOM 1345 C C . LEU A 1 176 ? -6.219 20.531 -9.055 1 98.94 176 LEU A C 1
ATOM 1347 O O . LEU A 1 176 ? -7.156 19.719 -8.992 1 98.94 176 LEU A O 1
ATOM 1351 N N . ILE A 1 177 ? -5.031 20.219 -8.562 1 98.94 177 ILE A N 1
ATOM 1352 C CA . ILE A 1 177 ? -4.715 19.047 -7.742 1 98.94 177 ILE A CA 1
ATOM 1353 C C . ILE A 1 177 ? -4.594 19.453 -6.277 1 98.94 177 ILE A C 1
ATOM 1355 O O . ILE A 1 177 ? -3.82 20.359 -5.941 1 98.94 177 ILE A O 1
ATOM 1359 N N . VAL A 1 178 ? -5.312 18.75 -5.359 1 98.94 178 VAL A N 1
ATOM 1360 C CA . VAL A 1 178 ? -5.344 19.188 -3.963 1 98.94 178 VAL A CA 1
ATOM 1361 C C . VAL A 1 178 ? -4.926 18.031 -3.061 1 98.94 178 VAL A C 1
ATOM 1363 O O . VAL A 1 178 ? -5.441 16.906 -3.184 1 98.94 178 VAL A O 1
ATOM 1366 N N . ASP A 1 179 ? -3.926 18.25 -2.234 1 98.88 179 ASP A N 1
ATOM 1367 C CA . ASP A 1 179 ? -3.574 17.391 -1.107 1 98.88 179 ASP A CA 1
ATOM 1368 C C . ASP A 1 179 ? -4.465 17.688 0.1 1 98.88 179 ASP A C 1
ATOM 1370 O O . ASP A 1 179 ? -4.316 18.719 0.752 1 98.88 179 ASP A O 1
ATOM 1374 N N . ALA A 1 180 ? -5.34 16.75 0.449 1 98.88 180 ALA A N 1
ATOM 1375 C CA . ALA A 1 180 ? -6.277 16.953 1.552 1 98.88 180 ALA A CA 1
ATOM 1376 C C . ALA A 1 180 ? -6.023 15.945 2.678 1 98.88 180 ALA A C 1
ATOM 1378 O O . ALA A 1 180 ? -6.938 15.609 3.434 1 98.88 180 ALA A O 1
ATOM 1379 N N . VAL A 1 181 ? -4.848 15.5 2.834 1 98.75 181 VAL A N 1
ATOM 1380 C CA . VAL A 1 181 ? -4.461 14.398 3.707 1 98.75 181 VAL A CA 1
ATOM 1381 C C . VAL A 1 181 ? -4.766 14.758 5.16 1 98.75 181 VAL A C 1
ATOM 1383 O O . VAL A 1 181 ? -5.316 13.938 5.906 1 98.75 181 VAL A O 1
ATOM 1386 N N . ALA A 1 182 ? -4.504 15.961 5.562 1 98.31 182 ALA A N 1
ATOM 1387 C CA . ALA A 1 182 ? -4.609 16.328 6.973 1 98.31 182 ALA A CA 1
ATOM 1388 C C . ALA A 1 182 ? -5.848 17.188 7.227 1 98.31 182 ALA A C 1
ATOM 1390 O O . ALA A 1 182 ? -6.105 17.594 8.359 1 98.31 182 ALA A O 1
ATOM 1391 N N . SER A 1 183 ? -6.648 17.469 6.148 1 98.62 183 SER A N 1
ATOM 1392 C CA . SER A 1 183 ? -7.719 18.453 6.309 1 98.62 183 SER A CA 1
ATOM 1393 C C . SER A 1 183 ? -9.086 17.812 6.102 1 98.62 183 SER A C 1
ATOM 1395 O O . SER A 1 183 ? -10.078 18.234 6.711 1 98.62 183 SER A O 1
ATOM 1397 N N . LEU A 1 184 ? -9.211 16.797 5.203 1 98.56 184 LEU A N 1
ATOM 1398 C CA . LEU A 1 184 ? -10.5 16.234 4.82 1 98.56 184 LEU A CA 1
ATOM 1399 C C . LEU A 1 184 ? -11.219 15.656 6.031 1 98.56 184 LEU A C 1
ATOM 1401 O O . LEU A 1 184 ? -10.633 14.914 6.82 1 98.56 184 LEU A O 1
ATOM 1405 N N . CYS A 1 185 ? -12.508 15.977 6.211 1 98.12 185 CYS A N 1
ATOM 1406 C CA . CYS A 1 185 ? -13.398 15.602 7.305 1 98.12 185 CYS A CA 1
ATOM 1407 C C . CYS A 1 185 ? -13.07 16.391 8.57 1 98.12 185 CYS A C 1
ATOM 1409 O O . CYS A 1 185 ? -13.781 16.281 9.57 1 98.12 185 CYS A O 1
ATOM 1411 N N . GLY A 1 186 ? -12.023 17.188 8.578 1 98.06 186 GLY A N 1
ATOM 1412 C CA . GLY A 1 186 ? -11.688 18.062 9.695 1 98.06 186 GLY A CA 1
ATOM 1413 C C . GLY A 1 186 ? -12.133 19.5 9.477 1 98.06 186 GLY A C 1
ATOM 1414 O O . GLY A 1 186 ? -12.305 20.25 10.445 1 98.06 186 GLY A O 1
ATOM 1415 N N . VAL A 1 187 ? -12.234 19.906 8.242 1 98.06 187 VAL A N 1
ATOM 1416 C CA . VAL A 1 187 ? -12.766 21.188 7.793 1 98.06 187 VAL A CA 1
ATOM 1417 C C . VAL A 1 187 ? -13.68 20.984 6.59 1 98.06 187 VAL A C 1
ATOM 1419 O O . VAL A 1 187 ? -13.648 19.938 5.949 1 98.06 187 VAL A O 1
ATOM 1422 N N . PRO A 1 188 ? -14.539 21.953 6.32 1 97.62 188 PRO A N 1
ATOM 1423 C CA . PRO A 1 188 ? -15.383 21.812 5.133 1 97.62 188 PRO A CA 1
ATOM 1424 C C . PRO A 1 188 ? -14.57 21.625 3.854 1 97.62 188 PRO A C 1
ATOM 1426 O O . PRO A 1 188 ? -13.531 22.281 3.678 1 97.62 188 PRO A O 1
ATOM 1429 N N . PHE A 1 189 ? -15.008 20.797 2.971 1 98.44 18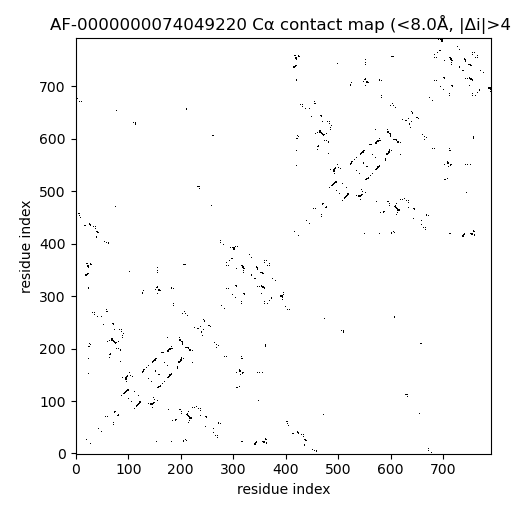9 PHE A N 1
ATOM 1430 C CA . PHE A 1 189 ? -14.375 20.469 1.695 1 98.44 189 PHE A CA 1
ATOM 1431 C C . PHE A 1 189 ? -15.422 20.125 0.644 1 98.44 189 PHE A C 1
ATOM 1433 O O . PHE A 1 189 ? -16.25 19.234 0.853 1 98.44 189 PHE A O 1
ATOM 1440 N N . TYR A 1 190 ? -15.422 20.828 -0.443 1 98.44 190 TYR A N 1
ATOM 1441 C CA . TYR A 1 190 ? -16.406 20.641 -1.51 1 98.44 190 TYR A CA 1
ATOM 1442 C C . TYR A 1 190 ? -15.719 20.5 -2.861 1 98.44 190 TYR A C 1
ATOM 1444 O O . TYR A 1 190 ? -15.547 21.469 -3.59 1 98.44 190 TYR A O 1
ATOM 1452 N N . MET A 1 191 ? -15.469 19.25 -3.201 1 98.75 191 MET A N 1
ATOM 1453 C CA . MET A 1 191 ? -14.688 19.016 -4.418 1 98.75 191 MET A CA 1
ATOM 1454 C C . MET A 1 191 ? -15.414 19.578 -5.641 1 98.75 191 MET A C 1
ATOM 1456 O O . MET A 1 191 ? -14.828 20.328 -6.422 1 98.75 191 MET A O 1
ATOM 1460 N N . ASP A 1 192 ? -16.703 19.25 -5.801 1 98.56 192 ASP A N 1
ATOM 1461 C CA . ASP A 1 192 ? -17.438 19.688 -6.992 1 98.56 192 ASP A CA 1
ATOM 1462 C C . ASP A 1 192 ? -17.656 21.188 -6.98 1 98.56 192 ASP A C 1
ATOM 1464 O O . ASP A 1 192 ? -17.375 21.875 -7.969 1 98.56 192 ASP A O 1
ATOM 1468 N N . LYS A 1 193 ? -18.125 21.719 -5.871 1 98.25 193 LYS A N 1
ATOM 1469 C CA . LYS A 1 193 ? -18.422 23.141 -5.766 1 98.25 193 LYS A CA 1
ATOM 1470 C C . LYS A 1 193 ? -17.188 24 -5.992 1 98.25 193 LYS A C 1
ATOM 1472 O O . LYS A 1 193 ? -17.266 25.094 -6.559 1 98.25 193 LYS A O 1
ATOM 1477 N N . TRP A 1 194 ? -16.047 23.531 -5.508 1 98.62 194 TRP A N 1
ATOM 1478 C CA . TRP A 1 194 ? -14.82 24.297 -5.602 1 98.62 194 TRP A CA 1
ATOM 1479 C C . TRP A 1 194 ? -14.055 23.953 -6.875 1 98.62 194 TRP A C 1
ATOM 1481 O O . TRP A 1 194 ? -12.914 24.391 -7.059 1 98.62 194 TRP A O 1
ATOM 1491 N N . GLU A 1 195 ? -14.617 23.109 -7.73 1 98.69 195 GLU A N 1
ATOM 1492 C CA . GLU A 1 195 ? -14.086 22.75 -9.047 1 98.69 195 GLU A CA 1
ATOM 1493 C C . GLU A 1 195 ? -12.688 22.141 -8.93 1 98.69 195 GLU A C 1
ATOM 1495 O O . GLU A 1 195 ? -11.781 22.531 -9.672 1 98.69 195 GLU A O 1
ATOM 1500 N N . ILE A 1 196 ? -12.516 21.312 -7.926 1 98.94 196 ILE A N 1
ATOM 1501 C CA . ILE A 1 196 ? -11.258 20.578 -7.754 1 98.94 196 ILE A CA 1
ATOM 1502 C C . ILE A 1 196 ? -11.203 19.406 -8.734 1 98.94 196 ILE A C 1
ATOM 1504 O O . ILE A 1 196 ? -12.164 18.641 -8.844 1 98.94 196 ILE A O 1
ATOM 1508 N N . ASP A 1 197 ? -10.117 19.219 -9.469 1 98.94 197 ASP A N 1
ATOM 1509 C CA . ASP A 1 197 ? -10.031 18.25 -10.539 1 98.94 197 ASP A CA 1
ATOM 1510 C C . ASP A 1 197 ? -9.484 16.906 -10.031 1 98.94 197 ASP A C 1
ATOM 1512 O O . ASP A 1 197 ? -9.812 15.852 -10.562 1 98.94 197 ASP A O 1
ATOM 1516 N N . ALA A 1 198 ? -8.578 16.953 -9.078 1 98.94 198 ALA A N 1
ATOM 1517 C CA . ALA A 1 198 ? -7.961 15.781 -8.484 1 98.94 198 ALA A CA 1
ATOM 1518 C C . ALA A 1 198 ? -7.684 15.992 -7 1 98.94 198 ALA A C 1
ATOM 1520 O O . ALA A 1 198 ? -7.242 17.078 -6.594 1 98.94 198 ALA A O 1
ATOM 1521 N N . VAL A 1 199 ? -8.008 14.992 -6.191 1 98.94 199 VAL A N 1
ATOM 1522 C CA . VAL A 1 199 ? -7.789 15.094 -4.754 1 98.94 199 VAL A CA 1
ATOM 1523 C C . VAL A 1 199 ? -7.418 13.727 -4.184 1 98.94 199 VAL A C 1
ATOM 1525 O O . VAL A 1 199 ? -7.855 12.695 -4.695 1 98.94 199 VAL A O 1
ATOM 1528 N N . TYR A 1 200 ? -6.559 13.688 -3.238 1 98.88 200 TYR A N 1
ATOM 1529 C CA . TYR A 1 200 ? -6.281 12.508 -2.428 1 98.88 200 TYR A CA 1
ATOM 1530 C C . TYR A 1 200 ? -6.258 12.859 -0.944 1 98.88 200 TYR A C 1
ATOM 1532 O O . TYR A 1 200 ? -6.07 14.023 -0.577 1 98.88 200 TYR A O 1
ATOM 1540 N N . THR A 1 201 ? -6.512 11.898 -0.129 1 98.69 201 THR A N 1
ATOM 1541 C CA . THR A 1 201 ? -6.406 12.062 1.317 1 98.69 201 THR A CA 1
ATOM 1542 C C . THR A 1 201 ? -5.777 10.828 1.954 1 98.69 201 THR A C 1
ATOM 1544 O O . THR A 1 201 ? -5.414 9.875 1.255 1 98.69 201 THR A O 1
ATOM 1547 N N . GLY A 1 202 ? -5.473 10.922 3.24 1 97.31 202 GLY A N 1
ATOM 1548 C CA . GLY A 1 202 ? -4.879 9.812 3.971 1 97.31 202 GLY A CA 1
ATOM 1549 C C . GLY A 1 202 ? -5.863 9.102 4.883 1 97.31 202 GLY A C 1
ATOM 1550 O O . GLY A 1 202 ? -6.566 9.75 5.664 1 97.31 202 GLY A O 1
ATOM 1551 N N . ALA A 1 203 ? -5.883 7.801 4.809 1 98.12 203 ALA A N 1
ATOM 1552 C CA . ALA A 1 203 ? -6.773 7.012 5.656 1 98.12 203 ALA A CA 1
ATOM 1553 C C . ALA A 1 203 ? -6.395 7.148 7.129 1 98.12 203 ALA A C 1
ATOM 1555 O O . ALA A 1 203 ? -7.262 7.16 8 1 98.12 203 ALA A O 1
ATOM 1556 N N . GLN A 1 204 ? -5.125 7.367 7.43 1 98.12 204 GLN A N 1
ATOM 1557 C CA . GLN A 1 204 ? -4.574 7.191 8.766 1 98.12 204 GLN A CA 1
ATOM 1558 C C . GLN A 1 204 ? -4.594 8.508 9.547 1 98.12 204 GLN A C 1
ATOM 1560 O O . GLN A 1 204 ? -3.973 8.617 10.609 1 98.12 204 GLN A O 1
ATOM 1565 N N . LYS A 1 205 ? -5.16 9.516 9.039 1 98 205 LYS A N 1
ATOM 1566 C CA . LYS A 1 205 ? -5.199 10.82 9.695 1 98 205 LYS A CA 1
ATOM 1567 C C . LYS A 1 205 ? -6.582 11.094 10.281 1 98 205 LYS A C 1
ATOM 1569 O O . LYS A 1 205 ? -7.008 10.422 11.219 1 98 205 LYS A O 1
ATOM 1574 N N . VAL A 1 206 ? -7.34 11.961 9.617 1 98.5 206 VAL A N 1
ATOM 1575 C CA . VAL A 1 206 ? -8.625 12.406 10.156 1 98.5 206 VAL A CA 1
ATOM 1576 C C . VAL A 1 206 ? -9.633 11.258 10.086 1 98.5 206 VAL A C 1
ATOM 1578 O O . VAL A 1 206 ? -10.477 11.117 10.977 1 98.5 206 VAL A O 1
ATOM 1581 N N . LEU A 1 207 ? -9.547 10.359 9.086 1 98.5 207 LEU A N 1
ATOM 1582 C CA . LEU A 1 207 ? -10.523 9.297 8.867 1 98.5 207 LEU A CA 1
ATOM 1583 C C . LEU A 1 207 ? -10.422 8.234 9.953 1 98.5 207 LEU A C 1
ATOM 1585 O O . LEU A 1 207 ? -11.375 7.488 10.188 1 98.5 207 LEU A O 1
ATOM 1589 N N . GLY A 1 208 ? -9.242 8.117 10.539 1 98.38 208 GLY A N 1
ATOM 1590 C CA . GLY A 1 208 ? -9.094 7.176 11.633 1 98.38 208 GLY A CA 1
ATOM 1591 C C . GLY A 1 208 ? -9 5.734 11.172 1 98.38 208 GLY A C 1
ATOM 1592 O O . GLY A 1 208 ? -9.344 4.812 11.914 1 98.38 208 GLY A O 1
ATOM 1593 N N . ALA A 1 209 ? -8.695 5.477 9.953 1 98.62 209 ALA A N 1
ATOM 1594 C CA . ALA A 1 209 ? -8.406 4.148 9.422 1 98.62 209 ALA A CA 1
ATOM 1595 C C . ALA A 1 209 ? -6.898 3.887 9.398 1 98.62 209 ALA A C 1
ATOM 1597 O O . ALA A 1 209 ? -6.102 4.812 9.555 1 98.62 209 ALA A O 1
ATOM 1598 N N . PRO A 1 210 ? -6.453 2.664 9.258 1 98.19 210 PRO A N 1
ATOM 1599 C CA . PRO A 1 210 ? -5.02 2.371 9.227 1 98.19 210 PRO A CA 1
ATOM 1600 C C . PRO A 1 210 ? -4.336 2.893 7.965 1 98.19 210 PRO A C 1
ATOM 1602 O O . PRO A 1 210 ? -5 3.105 6.949 1 98.19 210 PRO A O 1
ATOM 1605 N N . PRO A 1 211 ? -3.016 3.109 8.07 1 98.12 211 PRO A N 1
ATOM 1606 C CA . PRO A 1 211 ? -2.268 3.5 6.871 1 98.12 211 PRO A CA 1
ATOM 1607 C C . PRO A 1 211 ? -2.17 2.377 5.844 1 98.12 211 PRO A C 1
ATOM 1609 O O . PRO A 1 211 ? -2.312 1.202 6.191 1 98.12 211 PRO A O 1
ATOM 1612 N N . GLY A 1 212 ? -1.883 2.727 4.574 1 97.94 212 GLY A N 1
ATOM 1613 C CA . GLY A 1 212 ? -1.627 1.739 3.539 1 97.94 212 GLY A CA 1
ATOM 1614 C C . GLY A 1 212 ? -2.674 1.741 2.439 1 97.94 212 GLY A C 1
ATOM 1615 O O . GLY A 1 212 ? -2.562 0.99 1.469 1 97.94 212 GLY A O 1
ATOM 1616 N N . ILE A 1 213 ? -3.688 2.561 2.557 1 98.44 213 ILE A N 1
ATOM 1617 C CA . ILE A 1 213 ? -4.73 2.721 1.55 1 98.44 213 ILE A CA 1
ATOM 1618 C C . ILE A 1 213 ? -5.113 4.195 1.431 1 98.44 213 ILE A C 1
ATOM 1620 O O . ILE A 1 213 ? -5.266 4.887 2.441 1 98.44 213 ILE A O 1
ATOM 1624 N N . THR A 1 214 ? -5.195 4.695 0.198 1 98.62 214 THR A N 1
ATOM 1625 C CA . THR A 1 214 ? -5.344 6.133 -0.006 1 98.62 214 THR A CA 1
ATOM 1626 C C . THR A 1 214 ? -6.555 6.43 -0.887 1 98.62 214 THR A C 1
ATOM 1628 O O . THR A 1 214 ? -6.578 6.062 -2.062 1 98.62 214 THR A O 1
ATOM 1631 N N . PRO A 1 215 ? -7.562 7.148 -0.371 1 98.88 215 PRO A N 1
ATOM 1632 C CA . PRO A 1 215 ? -8.711 7.586 -1.171 1 98.88 215 PRO A CA 1
ATOM 1633 C C . PRO A 1 215 ? -8.344 8.68 -2.17 1 98.88 215 PRO A C 1
ATOM 1635 O O . PRO A 1 215 ? -7.574 9.594 -1.843 1 98.88 215 PRO A O 1
ATOM 1638 N N . ILE A 1 216 ? -8.891 8.578 -3.367 1 98.94 216 ILE A N 1
ATOM 1639 C CA . ILE A 1 216 ? -8.695 9.609 -4.379 1 98.94 216 ILE A CA 1
ATOM 1640 C C . ILE A 1 216 ? -10 9.852 -5.137 1 98.94 216 ILE A C 1
ATOM 1642 O O . ILE A 1 216 ? -10.891 9 -5.121 1 98.94 216 ILE A O 1
ATOM 1646 N N . SER A 1 217 ? -10.133 10.961 -5.738 1 98.94 217 SER A N 1
ATOM 1647 C CA . SER A 1 217 ? -11.211 11.266 -6.668 1 98.94 217 SER A CA 1
ATOM 1648 C C . SER A 1 217 ? -10.727 12.164 -7.801 1 98.94 217 SER A C 1
ATOM 1650 O O . SER A 1 217 ? -9.906 13.055 -7.582 1 98.94 217 SER A O 1
ATOM 1652 N N . ILE A 1 218 ? -11.203 11.914 -8.992 1 98.81 218 ILE A N 1
ATOM 1653 C CA . ILE A 1 218 ? -10.812 12.625 -10.211 1 98.81 218 ILE A CA 1
ATOM 1654 C C . ILE A 1 218 ? -12.055 13.18 -10.898 1 98.81 218 ILE A C 1
ATOM 1656 O O . ILE A 1 218 ? -13.055 12.469 -11.062 1 98.81 218 ILE A O 1
ATOM 1660 N N . SER A 1 219 ? -12.047 14.43 -11.344 1 98.88 219 SER A N 1
ATOM 1661 C CA . SER A 1 219 ? -13.164 15.039 -12.055 1 98.88 219 SER A CA 1
ATOM 1662 C C . SER A 1 219 ? -13.25 14.531 -13.484 1 98.88 219 SER A C 1
ATOM 1664 O O . SER A 1 219 ? -12.297 13.953 -14.008 1 98.88 219 SER A O 1
ATOM 1666 N N . PRO A 1 220 ? -14.383 14.719 -14.117 1 98.56 220 PRO A N 1
ATOM 1667 C CA . PRO A 1 220 ? -14.492 14.359 -15.531 1 98.56 220 PRO A CA 1
ATOM 1668 C C . PRO A 1 220 ? -13.461 15.062 -16.406 1 98.56 220 PRO A C 1
ATOM 1670 O O . PRO A 1 220 ? -12.906 14.461 -17.328 1 98.56 220 PRO A O 1
ATOM 1673 N N . LYS A 1 221 ? -13.172 16.344 -16.156 1 98.62 221 LYS A N 1
ATOM 1674 C CA . LYS A 1 221 ? -12.172 17.094 -16.906 1 98.62 221 LYS A CA 1
ATOM 1675 C C . LYS A 1 221 ? -10.789 16.469 -16.781 1 98.62 221 LYS A C 1
ATOM 1677 O O . LYS A 1 221 ? -10.078 16.297 -17.766 1 98.62 221 LYS A O 1
ATOM 1682 N N . ALA A 1 222 ? -10.414 16.141 -15.555 1 98.81 222 ALA A N 1
ATOM 1683 C CA . ALA A 1 222 ? -9.125 15.492 -15.32 1 98.81 222 ALA A CA 1
ATOM 1684 C C . ALA A 1 222 ? -9.086 14.109 -15.969 1 98.81 222 ALA A C 1
ATOM 1686 O O . ALA A 1 222 ? -8.055 13.703 -16.516 1 98.81 222 ALA A O 1
ATOM 1687 N N . LEU A 1 223 ? -10.172 13.375 -15.852 1 98.75 223 LEU A N 1
ATOM 1688 C CA . LEU A 1 223 ? -10.242 12.047 -16.469 1 98.75 223 LEU A CA 1
ATOM 1689 C C . LEU A 1 223 ? -10.062 12.141 -17.984 1 98.75 223 LEU A C 1
ATOM 1691 O O . LEU A 1 223 ? -9.422 11.273 -18.578 1 98.75 223 LEU A O 1
ATOM 1695 N N . ASP A 1 224 ? -10.664 13.133 -18.578 1 98.56 224 ASP A N 1
ATOM 1696 C CA . ASP A 1 224 ? -10.508 13.352 -20.016 1 98.56 224 ASP A CA 1
ATOM 1697 C C . ASP A 1 224 ? -9.039 13.57 -20.375 1 98.56 224 ASP A C 1
ATOM 1699 O O . ASP A 1 224 ? -8.562 13.07 -21.391 1 98.56 224 ASP A O 1
ATOM 1703 N N . VAL A 1 225 ? -8.367 14.344 -19.578 1 98.62 225 VAL A N 1
ATOM 1704 C CA . VAL A 1 225 ? -6.945 14.586 -19.781 1 98.62 225 VAL A CA 1
ATOM 1705 C C . VAL A 1 225 ? -6.184 13.266 -19.719 1 98.62 225 VAL A C 1
ATOM 1707 O O . VAL A 1 225 ? -5.301 13.008 -20.531 1 98.62 225 VAL A O 1
ATOM 1710 N N . ILE A 1 226 ? -6.523 12.398 -18.766 1 98.69 226 ILE A N 1
ATOM 1711 C CA . ILE A 1 226 ? -5.863 11.117 -18.594 1 98.69 226 ILE A CA 1
ATOM 1712 C C . ILE A 1 226 ? -6.148 10.219 -19.797 1 98.69 226 ILE A C 1
ATOM 1714 O O . ILE A 1 226 ? -5.246 9.555 -20.312 1 98.69 226 ILE A O 1
ATOM 1718 N N . ARG A 1 227 ? -7.328 10.211 -20.266 1 98.25 227 ARG A N 1
ATOM 1719 C CA . ARG A 1 227 ? -7.742 9.375 -21.391 1 98.25 227 ARG A CA 1
ATOM 1720 C C . ARG A 1 227 ? -7.059 9.812 -22.688 1 98.25 227 ARG A C 1
ATOM 1722 O O . ARG A 1 227 ? -6.82 9 -23.578 1 98.25 227 ARG A O 1
ATOM 1729 N N . ASN A 1 228 ? -6.68 11.102 -22.766 1 98.19 228 ASN A N 1
ATOM 1730 C CA . ASN A 1 228 ? -6.148 11.664 -24 1 98.19 228 ASN A CA 1
ATOM 1731 C C . ASN A 1 228 ? -4.633 11.828 -23.938 1 98.19 228 ASN A C 1
ATOM 1733 O O . ASN A 1 228 ? -4.043 12.523 -24.766 1 98.19 228 ASN A O 1
ATOM 1737 N N . ARG A 1 229 ? -4.039 11.266 -23 1 98 229 ARG A N 1
ATOM 1738 C CA . ARG A 1 229 ? -2.584 11.281 -22.906 1 98 229 ARG A CA 1
ATOM 1739 C C . ARG A 1 229 ? -1.955 10.789 -24.203 1 98 229 ARG A C 1
ATOM 1741 O O . ARG A 1 229 ? -2.514 9.922 -24.891 1 98 229 ARG A O 1
ATOM 1748 N N . ARG A 1 230 ? -0.71 11.273 -24.469 1 96.75 230 ARG A N 1
ATOM 1749 C CA . ARG A 1 230 ? 0.055 10.82 -25.625 1 96.75 230 ARG A CA 1
ATOM 1750 C C . ARG A 1 230 ? 0.807 9.531 -25.328 1 96.75 230 ARG A C 1
ATOM 1752 O O . ARG A 1 230 ? 1.07 8.727 -26.219 1 96.75 230 ARG A O 1
ATOM 1759 N N . THR A 1 231 ? 1.141 9.367 -24.078 1 96.38 231 THR A N 1
ATOM 1760 C CA . THR A 1 231 ? 1.853 8.188 -23.609 1 96.38 231 THR A CA 1
ATOM 1761 C C . THR A 1 231 ? 1.126 7.555 -22.422 1 96.38 231 THR A C 1
ATOM 1763 O O . THR A 1 231 ? 0.367 8.234 -21.719 1 96.38 231 THR A O 1
ATOM 1766 N N . LYS A 1 232 ? 1.343 6.262 -22.219 1 96.69 232 LYS A N 1
ATOM 1767 C CA . LYS A 1 232 ? 0.789 5.637 -21.016 1 96.69 232 LYS A CA 1
ATOM 1768 C C . LYS A 1 232 ? 1.38 6.25 -19.75 1 96.69 232 LYS A C 1
ATOM 1770 O O . LYS A 1 232 ? 2.502 6.762 -19.766 1 96.69 232 LYS A O 1
ATOM 1775 N N . SER A 1 233 ? 0.568 6.227 -18.688 1 96.94 233 SER A N 1
ATOM 1776 C CA . SER A 1 233 ? 1.154 6.605 -17.406 1 96.94 233 SER A CA 1
ATOM 1777 C C . SER A 1 233 ? 2.428 5.812 -17.125 1 96.94 233 SER A C 1
ATOM 1779 O O . SER A 1 233 ? 2.494 4.617 -17.406 1 96.94 233 SER A O 1
ATOM 1781 N N . LYS A 1 234 ? 3.404 6.414 -16.562 1 96.81 234 LYS A N 1
ATOM 1782 C CA . LYS A 1 234 ? 4.707 5.793 -16.344 1 96.81 234 LYS A CA 1
ATOM 1783 C C . LYS A 1 234 ? 4.594 4.602 -15.398 1 96.81 234 LYS A C 1
ATOM 1785 O O . LYS A 1 234 ? 5.418 3.688 -15.445 1 96.81 234 LYS A O 1
ATOM 1790 N N . VAL A 1 235 ? 3.613 4.656 -14.555 1 98.5 235 VAL A N 1
ATOM 1791 C CA . VAL A 1 235 ? 3.484 3.646 -13.516 1 98.5 235 VAL A CA 1
ATOM 1792 C C . VAL A 1 235 ? 2.234 2.803 -13.766 1 98.5 235 VAL A C 1
ATOM 1794 O O . VAL A 1 235 ? 1.111 3.305 -13.672 1 98.5 235 VAL A O 1
ATOM 1797 N N . PHE A 1 236 ? 2.406 1.525 -14.078 1 98.62 236 PHE A N 1
ATOM 1798 C CA . PHE A 1 236 ? 1.294 0.61 -14.305 1 98.62 236 PHE A CA 1
ATOM 1799 C C . PHE A 1 236 ? 0.411 0.508 -13.07 1 98.62 236 PHE A C 1
ATOM 1801 O O . PHE A 1 236 ? -0.816 0.579 -13.172 1 98.62 236 PHE A O 1
ATOM 1808 N N . TYR A 1 237 ? 1.007 0.371 -11.93 1 98.5 237 TYR A N 1
ATOM 1809 C CA . TYR A 1 237 ? 0.362 0.142 -10.641 1 98.5 237 TYR A CA 1
ATOM 1810 C C . TYR A 1 237 ? -0.603 1.273 -10.305 1 98.5 237 TYR A C 1
ATOM 1812 O O . TYR A 1 237 ? -1.613 1.057 -9.633 1 98.5 237 TYR A O 1
ATOM 1820 N N . TRP A 1 238 ? -0.303 2.492 -10.867 1 98.5 238 TRP A N 1
ATOM 1821 C CA . TRP A 1 238 ? -1.106 3.672 -10.562 1 98.5 238 TRP A CA 1
ATOM 1822 C C . TRP A 1 238 ? -1.798 4.199 -11.82 1 98.5 238 TRP A C 1
ATOM 1824 O O . TRP A 1 238 ? -2.232 5.352 -11.859 1 98.5 238 TRP A O 1
ATOM 1834 N N . ASP A 1 239 ? -1.819 3.402 -12.867 1 98.69 239 ASP A N 1
ATOM 1835 C CA . ASP A 1 239 ? -2.604 3.766 -14.047 1 98.69 239 ASP A CA 1
ATOM 1836 C C . ASP A 1 239 ? -4.09 3.848 -13.711 1 98.69 239 ASP A C 1
ATOM 1838 O O . ASP A 1 239 ? -4.754 2.822 -13.555 1 98.69 239 ASP A O 1
ATOM 1842 N N . LEU A 1 240 ? -4.586 5.039 -13.734 1 98.69 240 LEU A N 1
ATOM 1843 C CA . LEU A 1 240 ? -5.91 5.273 -13.172 1 98.69 240 LEU A CA 1
ATOM 1844 C C . LEU A 1 240 ? -6.996 4.773 -14.117 1 98.69 240 LEU A C 1
ATOM 1846 O O . LEU A 1 240 ? -8.156 4.625 -13.719 1 98.69 240 LEU A O 1
ATOM 1850 N N . LEU A 1 241 ? -6.656 4.582 -15.375 1 98.56 241 LEU A N 1
ATOM 1851 C CA . LEU A 1 241 ? -7.617 3.943 -16.281 1 98.56 241 LEU A CA 1
ATOM 1852 C C . LEU A 1 241 ? -7.773 2.463 -15.938 1 98.56 241 LEU A C 1
ATOM 1854 O O . LEU A 1 241 ? -8.891 1.938 -15.93 1 98.56 241 LEU A O 1
ATOM 1858 N N . LEU A 1 242 ? -6.656 1.782 -15.633 1 98.5 242 LEU A N 1
ATOM 1859 C CA . LEU A 1 242 ? -6.691 0.365 -15.289 1 98.5 242 LEU A CA 1
ATOM 1860 C C . LEU A 1 242 ? -7.227 0.162 -13.875 1 98.5 242 LEU A C 1
ATOM 1862 O O . LEU A 1 242 ? -8.078 -0.696 -13.648 1 98.5 242 LEU A O 1
ATOM 1866 N N . LEU A 1 243 ? -6.711 0.946 -12.945 1 98.62 243 LEU A N 1
ATOM 1867 C CA . LEU A 1 243 ? -7.121 0.833 -11.547 1 98.62 243 LEU A CA 1
ATOM 1868 C C . LEU A 1 243 ? -8.594 1.184 -11.383 1 98.62 243 LEU A C 1
ATOM 1870 O O . LEU A 1 243 ? -9.32 0.506 -10.656 1 98.62 243 LEU A O 1
ATOM 1874 N N . GLY A 1 244 ? -9.023 2.295 -12.078 1 98.75 244 GLY A N 1
ATOM 1875 C CA . GLY A 1 244 ? -10.422 2.693 -12.016 1 98.75 244 GLY A CA 1
ATOM 1876 C C . GLY A 1 244 ? -11.367 1.65 -12.578 1 98.75 244 GLY A C 1
ATOM 1877 O O . GLY A 1 244 ? -12.492 1.496 -12.094 1 98.75 244 GLY A O 1
ATOM 1878 N N . ASN A 1 245 ? -10.898 0.957 -13.609 1 98.62 245 ASN A N 1
ATOM 1879 C CA . ASN A 1 245 ? -11.703 -0.152 -14.117 1 98.62 245 ASN A CA 1
ATOM 1880 C C . ASN A 1 245 ? -11.938 -1.213 -13.047 1 98.62 245 ASN A C 1
ATOM 1882 O O . ASN A 1 245 ? -13.07 -1.644 -12.828 1 98.62 245 ASN A O 1
ATOM 1886 N N . TYR A 1 246 ? -10.938 -1.592 -12.375 1 98.44 246 TYR A N 1
ATOM 1887 C CA . TYR A 1 246 ? -11.07 -2.615 -11.344 1 98.44 246 TYR A CA 1
ATOM 1888 C C . TYR A 1 246 ? -12 -2.154 -10.234 1 98.44 246 TYR A C 1
ATOM 1890 O O . TYR A 1 246 ? -12.758 -2.955 -9.68 1 98.44 246 TYR A O 1
ATOM 1898 N N . TRP A 1 247 ? -11.969 -0.859 -9.914 1 98.69 247 TRP A N 1
ATOM 1899 C CA . TRP A 1 247 ? -12.805 -0.298 -8.859 1 98.69 247 TRP A CA 1
ATOM 1900 C C . TRP A 1 247 ? -14.227 -0.057 -9.352 1 98.69 247 TRP A C 1
ATOM 1902 O O . TRP A 1 247 ? -15.094 0.352 -8.578 1 98.69 247 TRP A O 1
ATOM 1912 N N . GLY A 1 248 ? -14.461 -0.289 -10.617 1 98.12 248 GLY A N 1
ATOM 1913 C CA . GLY A 1 248 ? -15.789 -0.139 -11.18 1 98.12 248 GLY A CA 1
ATOM 1914 C C . GLY A 1 248 ? -16.172 1.307 -11.43 1 98.12 248 GLY A C 1
ATOM 1915 O O . GLY A 1 248 ? -17.344 1.677 -11.297 1 98.12 248 GLY A O 1
ATOM 1916 N N . CYS A 1 249 ? -15.18 2.109 -11.766 1 98.44 249 CYS A N 1
ATOM 1917 C CA . CYS A 1 249 ? -15.43 3.533 -11.961 1 98.44 249 CYS A CA 1
ATOM 1918 C C . CYS A 1 249 ? -15.938 3.809 -13.367 1 98.44 249 CYS A C 1
ATOM 1920 O O . CYS A 1 249 ? -16.469 4.891 -13.648 1 98.44 249 CYS A O 1
ATOM 1922 N N . TYR A 1 250 ? -15.781 2.863 -14.203 1 97.62 250 TYR A N 1
ATOM 1923 C CA . TYR A 1 250 ? -16.109 3.043 -15.609 1 97.62 250 TYR A CA 1
ATOM 1924 C C . TYR A 1 250 ? -17.172 2.031 -16.047 1 97.62 250 TYR A C 1
ATOM 1926 O O . TYR A 1 250 ? -17.406 1.04 -15.359 1 97.62 250 TYR A O 1
ATOM 1934 N N . ASP A 1 251 ? -17.875 2.244 -17.141 1 95.06 251 ASP A N 1
ATOM 1935 C CA . ASP A 1 251 ? -18.906 1.357 -17.656 1 95.06 251 ASP A CA 1
ATOM 1936 C C . ASP A 1 251 ? -18.312 0.235 -18.5 1 95.06 251 ASP A C 1
ATOM 1938 O O . ASP A 1 251 ? -18.594 0.131 -19.688 1 95.06 251 ASP A O 1
ATOM 1942 N N . GLU A 1 252 ? -17.469 -0.572 -17.859 1 95.94 252 GLU A N 1
ATOM 1943 C CA . GLU A 1 252 ? -16.797 -1.717 -18.469 1 95.94 252 GLU A CA 1
ATOM 1944 C C . GLU A 1 252 ? -16.703 -2.877 -17.484 1 95.94 252 GLU A C 1
ATOM 1946 O O . GLU A 1 252 ? -16.734 -2.67 -16.266 1 95.94 252 GLU A O 1
ATOM 1951 N N . PRO A 1 253 ? -16.625 -4.117 -18 1 95.44 253 PRO A N 1
ATOM 1952 C CA . PRO A 1 253 ? -16.359 -5.227 -17.094 1 95.44 253 PRO A CA 1
ATOM 1953 C C . PRO A 1 253 ? -15.055 -5.051 -16.312 1 95.44 253 PRO A C 1
ATOM 1955 O O . PRO A 1 253 ? -14.055 -4.609 -16.875 1 95.44 253 PRO A O 1
ATOM 1958 N N . LYS A 1 254 ? -15.172 -5.406 -15.078 1 96.38 254 LYS A N 1
ATOM 1959 C CA . LYS A 1 254 ? -13.984 -5.293 -14.242 1 96.38 254 LYS A CA 1
ATOM 1960 C C . LYS A 1 254 ? -12.891 -6.262 -14.688 1 96.38 254 LYS A C 1
ATOM 1962 O O . LYS A 1 254 ? -13.18 -7.398 -15.062 1 96.38 254 LYS A O 1
ATOM 1967 N N . ARG A 1 255 ? -11.672 -5.816 -14.68 1 95.69 255 ARG A N 1
ATOM 1968 C CA . ARG A 1 255 ? -10.508 -6.633 -15 1 95.69 255 ARG A CA 1
ATOM 1969 C C . ARG A 1 255 ? -9.523 -6.68 -13.836 1 95.69 255 ARG A C 1
ATOM 1971 O O . ARG A 1 255 ? -9.453 -5.734 -13.047 1 95.69 255 ARG A O 1
ATOM 1978 N N . TYR A 1 256 ? -8.836 -7.793 -13.812 1 94.75 256 TYR A N 1
ATOM 1979 C CA . TYR A 1 256 ? -7.82 -7.945 -12.766 1 94.75 256 TYR A CA 1
ATOM 1980 C C . TYR A 1 256 ? -6.719 -6.902 -12.93 1 94.75 256 TYR A C 1
ATOM 1982 O O . TYR A 1 256 ? -6.168 -6.734 -14.016 1 94.75 256 TYR A O 1
ATOM 1990 N N . HIS A 1 257 ? -6.406 -6.18 -11.891 1 96.81 257 HIS A N 1
ATOM 1991 C CA . HIS A 1 257 ? -5.305 -5.223 -11.859 1 96.81 257 HIS A CA 1
ATOM 1992 C C . HIS A 1 257 ? -4.176 -5.703 -10.961 1 96.81 257 HIS A C 1
ATOM 1994 O O . HIS A 1 257 ? -3.117 -6.109 -11.438 1 96.81 257 HIS A O 1
ATOM 2000 N N . HIS A 1 258 ? -4.387 -5.805 -9.719 1 97 258 HIS A N 1
ATOM 2001 C CA . HIS A 1 258 ? -3.523 -6.359 -8.68 1 97 258 HIS A CA 1
ATOM 2002 C C . HIS A 1 258 ? -4.34 -6.859 -7.496 1 97 258 HIS A C 1
ATOM 2004 O O . HIS A 1 258 ? -5.547 -6.621 -7.418 1 97 258 HIS A O 1
ATOM 2010 N N . THR A 1 259 ? -3.682 -7.617 -6.637 1 97 259 THR A N 1
ATOM 2011 C CA . THR A 1 259 ? -4.344 -8.039 -5.41 1 97 259 THR A CA 1
ATOM 2012 C C . THR A 1 259 ? -4.465 -6.879 -4.426 1 97 259 THR A C 1
ATOM 2014 O O . THR A 1 259 ? -3.467 -6.441 -3.854 1 97 259 THR A O 1
ATOM 2017 N N . VAL A 1 260 ? -5.672 -6.398 -4.211 1 97.19 260 VAL A N 1
ATOM 2018 C CA . VAL A 1 260 ? -5.895 -5.262 -3.32 1 97.19 260 VAL A CA 1
ATOM 2019 C C . VAL A 1 260 ? -5.848 -5.727 -1.866 1 97.19 260 VAL A C 1
ATOM 2021 O O . VAL A 1 260 ? -6.016 -6.918 -1.583 1 97.19 260 VAL A O 1
ATOM 2024 N N . ALA A 1 261 ? -5.617 -4.789 -0.989 1 97.62 261 ALA A N 1
ATOM 2025 C CA . ALA A 1 261 ? -5.574 -5.078 0.442 1 97.62 261 ALA A CA 1
ATOM 2026 C C . ALA A 1 261 ? -6.977 -5.109 1.04 1 97.62 261 ALA A C 1
ATOM 2028 O O . ALA A 1 261 ? -7.422 -4.129 1.644 1 97.62 261 ALA A O 1
ATOM 2029 N N . SER A 1 262 ? -7.637 -6.238 0.95 1 98.25 262 SER A N 1
ATOM 2030 C CA . SER A 1 262 ? -9.039 -6.355 1.33 1 98.25 262 SER A CA 1
ATOM 2031 C C . SER A 1 262 ? -9.258 -5.949 2.783 1 98.25 262 SER A C 1
ATOM 2033 O O . SER A 1 262 ? -10.234 -5.277 3.107 1 98.25 262 SER A O 1
ATOM 2035 N N . ASN A 1 263 ? -8.344 -6.336 3.688 1 98.62 263 ASN A N 1
ATOM 2036 C CA . ASN A 1 263 ? -8.516 -6.043 5.105 1 98.62 263 ASN A CA 1
ATOM 2037 C C . ASN A 1 263 ? -8.406 -4.547 5.383 1 98.62 263 ASN A C 1
ATOM 2039 O O . ASN A 1 263 ? -9.094 -4.023 6.262 1 98.62 263 ASN A O 1
ATOM 2043 N N . LEU A 1 264 ? -7.52 -3.863 4.656 1 98.75 264 LEU A N 1
ATOM 2044 C CA . LEU A 1 264 ? -7.477 -2.41 4.777 1 98.75 264 LEU A CA 1
ATOM 2045 C C . LEU A 1 264 ? -8.75 -1.779 4.219 1 98.75 264 LEU A C 1
ATOM 2047 O O . LEU A 1 264 ? -9.219 -0.765 4.738 1 98.75 264 LEU A O 1
ATOM 2051 N N . ILE A 1 265 ? -9.266 -2.355 3.154 1 98.81 265 ILE A N 1
ATOM 2052 C CA . ILE A 1 265 ? -10.516 -1.873 2.572 1 98.81 265 ILE A CA 1
ATOM 2053 C C . ILE A 1 265 ? -11.648 -2.033 3.582 1 98.81 265 ILE A C 1
ATOM 2055 O O . ILE A 1 265 ? -12.477 -1.129 3.75 1 98.81 265 ILE A O 1
ATOM 2059 N N . PHE A 1 266 ? -11.703 -3.168 4.332 1 98.88 266 PHE A N 1
ATOM 2060 C CA . PHE A 1 266 ? -12.711 -3.387 5.363 1 98.88 266 PHE A CA 1
ATOM 2061 C C . PHE A 1 266 ? -12.609 -2.328 6.453 1 98.88 266 PHE A C 1
ATOM 2063 O O . PHE A 1 266 ? -13.625 -1.775 6.887 1 98.88 266 PHE A O 1
ATOM 2070 N N . ALA A 1 267 ? -11.391 -2.078 6.844 1 98.88 267 ALA A N 1
ATOM 2071 C CA . ALA A 1 267 ? -11.164 -1.095 7.898 1 98.88 267 ALA A CA 1
ATOM 2072 C C . ALA A 1 267 ? -11.602 0.298 7.453 1 98.88 267 ALA A C 1
ATOM 2074 O O . ALA A 1 267 ? -12.242 1.026 8.219 1 98.88 267 ALA A O 1
ATOM 2075 N N . LEU A 1 268 ? -11.211 0.655 6.238 1 98.88 268 LEU A N 1
ATOM 2076 C CA . LEU A 1 268 ? -11.602 1.957 5.707 1 98.88 268 LEU A CA 1
ATOM 2077 C C . LEU A 1 268 ? -13.117 2.076 5.609 1 98.88 268 LEU A C 1
ATOM 2079 O O . LEU A 1 268 ? -13.68 3.131 5.906 1 98.88 268 LEU A O 1
ATOM 2083 N N . ARG A 1 269 ? -13.781 1.01 5.152 1 98.94 269 ARG A N 1
ATOM 2084 C CA . ARG A 1 269 ? -15.242 1 5.07 1 98.94 269 ARG A CA 1
ATOM 2085 C C . ARG A 1 269 ? -15.867 1.319 6.422 1 98.94 269 ARG A C 1
ATOM 2087 O O . ARG A 1 269 ? -16.797 2.125 6.508 1 98.94 269 ARG A O 1
ATOM 2094 N N . GLU A 1 270 ? -15.367 0.712 7.477 1 98.88 270 GLU A N 1
ATOM 2095 C CA . GLU A 1 270 ? -15.914 0.941 8.812 1 98.88 270 GLU A CA 1
ATOM 2096 C C . GLU A 1 270 ? -15.625 2.361 9.289 1 98.88 270 GLU A C 1
ATOM 2098 O O . GLU A 1 270 ? -16.453 2.971 9.977 1 98.88 270 GLU A O 1
ATOM 2103 N N . ALA A 1 271 ? -14.445 2.865 8.984 1 98.88 271 ALA A N 1
ATOM 2104 C CA . ALA A 1 271 ? -14.133 4.25 9.328 1 98.88 271 ALA A CA 1
ATOM 2105 C C . ALA A 1 271 ? -15.109 5.211 8.656 1 98.88 271 ALA A C 1
ATOM 2107 O O . ALA A 1 271 ? -15.617 6.141 9.297 1 98.88 271 ALA A O 1
ATOM 2108 N N . LEU A 1 272 ? -15.336 4.996 7.383 1 98.88 272 LEU A N 1
ATOM 2109 C CA . LEU A 1 272 ? -16.281 5.82 6.629 1 98.88 272 LEU A CA 1
ATOM 2110 C C . LEU A 1 272 ? -17.688 5.684 7.195 1 98.88 272 LEU A C 1
ATOM 2112 O O . LEU A 1 272 ? -18.438 6.664 7.25 1 98.88 272 LEU A O 1
ATOM 2116 N N . ALA A 1 273 ? -18.047 4.461 7.582 1 98.81 273 ALA A N 1
ATOM 2117 C CA . ALA A 1 273 ? -19.359 4.238 8.18 1 98.81 273 ALA A CA 1
ATOM 2118 C C . ALA A 1 273 ? -19.531 5.055 9.461 1 98.81 273 ALA A C 1
ATOM 2120 O O . ALA A 1 273 ? -20.594 5.641 9.695 1 98.81 273 ALA A O 1
ATOM 2121 N N . GLN A 1 274 ? -18.531 5.098 10.273 1 98.25 274 GLN A N 1
ATOM 2122 C CA . GLN A 1 274 ? -18.578 5.875 11.5 1 98.25 274 GLN A CA 1
ATOM 2123 C C . GLN A 1 274 ? -18.766 7.359 11.211 1 98.25 274 GLN A C 1
ATOM 2125 O O . GLN A 1 274 ? -19.531 8.047 11.898 1 98.25 274 GLN A O 1
ATOM 2130 N N . ILE A 1 275 ? -18.062 7.855 10.211 1 98.19 275 ILE A N 1
ATOM 2131 C CA . ILE A 1 275 ? -18.188 9.258 9.82 1 98.19 275 ILE A CA 1
ATOM 2132 C C . ILE A 1 275 ? -19.609 9.523 9.305 1 98.19 275 ILE A C 1
ATOM 2134 O O . ILE A 1 275 ? -20.219 10.539 9.664 1 98.19 275 ILE A O 1
ATOM 2138 N N . ALA A 1 276 ? -20.078 8.625 8.484 1 98.12 276 ALA A N 1
ATOM 2139 C CA . ALA A 1 276 ? -21.422 8.766 7.918 1 98.12 276 ALA A CA 1
ATOM 2140 C C . ALA A 1 276 ? -22.484 8.75 9.016 1 98.12 276 ALA A C 1
ATOM 2142 O O . ALA A 1 276 ? -23.469 9.477 8.938 1 98.12 276 ALA A O 1
ATOM 2143 N N . GLU A 1 277 ? -22.312 7.898 10.023 1 97.75 277 GLU A N 1
ATOM 2144 C CA . GLU A 1 277 ? -23.25 7.789 11.141 1 97.75 277 GLU A CA 1
ATOM 2145 C C . GLU A 1 277 ? -23.328 9.094 11.93 1 97.75 277 GLU A C 1
ATOM 2147 O O . GLU A 1 277 ? -24.422 9.531 12.305 1 97.75 277 GLU A O 1
ATOM 2152 N N . GLU A 1 278 ? -22.219 9.719 12.109 1 96.25 278 GLU A N 1
ATOM 2153 C CA . GLU A 1 278 ? -22.156 10.953 12.883 1 96.25 278 GLU A CA 1
ATOM 2154 C C . GLU A 1 278 ? -22.516 12.156 12.016 1 96.25 278 GLU A C 1
ATOM 2156 O O . GLU A 1 278 ? -23.156 13.109 12.492 1 96.25 278 GLU A O 1
ATOM 2161 N N . GLY A 1 279 ? -22.094 12.109 10.75 1 97.38 279 GLY A N 1
ATOM 2162 C CA . GLY A 1 279 ? -22.281 13.211 9.82 1 97.38 279 GLY A CA 1
ATOM 2163 C C . GLY A 1 279 ? -21.125 14.172 9.789 1 97.38 279 GLY A C 1
ATOM 2164 O O . GLY A 1 279 ? -20.5 14.445 10.82 1 97.38 279 GLY A O 1
ATOM 2165 N N . LEU A 1 280 ? -20.875 14.734 8.648 1 98 280 LEU A N 1
ATOM 2166 C CA . LEU A 1 280 ? -19.734 15.617 8.445 1 98 280 LEU A CA 1
ATOM 2167 C C . LEU A 1 280 ? -19.875 16.891 9.289 1 98 280 LEU A C 1
ATOM 2169 O O . LEU A 1 280 ? -18.891 17.359 9.875 1 98 280 LEU A O 1
ATOM 2173 N N . GLU A 1 281 ? -21.031 17.469 9.344 1 97.44 281 GLU A N 1
ATOM 2174 C CA . GLU A 1 281 ? -21.25 18.703 10.102 1 97.44 281 GLU A CA 1
ATOM 2175 C C . GLU A 1 281 ? -20.891 18.516 11.57 1 97.44 281 GLU A C 1
ATOM 2177 O O . GLU A 1 281 ? -20.188 19.344 12.148 1 97.44 281 GLU A O 1
ATOM 2182 N N . THR A 1 282 ? -21.391 17.422 12.133 1 96.94 282 THR A N 1
ATOM 2183 C CA . THR A 1 282 ? -21.156 17.125 13.547 1 96.94 282 THR A CA 1
ATOM 2184 C C . THR A 1 282 ? -19.672 16.844 13.789 1 96.94 282 THR A C 1
ATOM 2186 O O . THR A 1 282 ? -19.109 17.312 14.781 1 96.94 282 THR A O 1
ATOM 2189 N N . GLN A 1 283 ? -19.062 16.125 12.945 1 96 283 GLN A N 1
ATOM 2190 C CA . GLN A 1 283 ? -17.641 15.805 13.062 1 96 283 GLN A CA 1
ATOM 2191 C C . GLN A 1 283 ? -16.781 17.062 13.023 1 96 283 GLN A C 1
ATOM 2193 O O . GLN A 1 283 ? -15.859 17.203 13.836 1 96 283 GLN A O 1
ATOM 2198 N N . ILE A 1 284 ? -17.062 17.906 12.055 1 97.69 284 ILE A N 1
ATOM 2199 C CA . ILE A 1 284 ? -16.281 19.125 11.867 1 97.69 284 ILE A CA 1
ATOM 2200 C C . ILE A 1 284 ? -16.5 20.062 13.047 1 97.69 284 ILE A C 1
ATOM 2202 O O . ILE A 1 284 ? -15.547 20.656 13.562 1 97.69 284 ILE A O 1
ATOM 2206 N N . LYS A 1 285 ? -17.703 20.156 13.508 1 97.12 285 LYS A N 1
ATOM 2207 C CA . LYS A 1 285 ? -18.016 21 14.656 1 97.12 285 LYS A CA 1
ATOM 2208 C C . LYS A 1 285 ? -17.281 20.516 15.898 1 97.12 285 LYS A C 1
ATOM 2210 O O . LYS A 1 285 ? -16.688 21.328 16.625 1 97.12 285 LYS A O 1
ATOM 2215 N N . ARG A 1 286 ? -17.328 19.25 16.188 1 96.62 286 ARG A N 1
ATOM 2216 C CA . ARG A 1 286 ? -16.641 18.688 17.328 1 96.62 286 ARG A CA 1
ATOM 2217 C C . ARG A 1 286 ? -15.141 18.984 17.281 1 96.62 286 ARG A C 1
ATOM 2219 O O . ARG A 1 286 ? -14.539 19.344 18.297 1 96.62 286 ARG A O 1
ATOM 2226 N N . ARG A 1 287 ? -14.578 18.828 16.156 1 96.69 287 ARG A N 1
ATOM 2227 C CA . ARG A 1 287 ? -13.148 19.047 16.016 1 96.69 287 ARG A CA 1
ATOM 2228 C C . ARG A 1 287 ? -12.805 20.531 16.203 1 96.69 287 ARG A C 1
ATOM 2230 O O . ARG A 1 287 ? -11.773 20.859 16.797 1 96.69 287 ARG A O 1
ATOM 2237 N N . THR A 1 288 ? -13.633 21.359 15.672 1 97.06 288 THR A N 1
ATOM 2238 C CA . THR A 1 288 ? -13.438 22.797 15.844 1 97.06 288 THR A CA 1
ATOM 2239 C C . THR A 1 288 ? -13.516 23.172 17.328 1 97.06 288 THR A C 1
ATOM 2241 O O . THR A 1 288 ? -12.727 23.984 17.797 1 97.06 288 THR A O 1
ATOM 2244 N N . GLU A 1 289 ? -14.414 22.562 17.984 1 97.94 289 GLU A N 1
ATOM 2245 C CA . GLU A 1 289 ? -14.539 22.797 19.406 1 97.94 289 GLU A CA 1
ATOM 2246 C C . GLU A 1 289 ? -13.297 22.312 20.156 1 97.94 289 GLU A C 1
ATOM 2248 O O . GLU A 1 289 ? -12.781 23.016 21.031 1 97.94 289 GLU A O 1
ATOM 2253 N N . CYS A 1 290 ? -12.891 21.141 19.844 1 98.5 290 CYS A N 1
ATOM 2254 C CA . CYS A 1 290 ? -11.68 20.594 20.453 1 98.5 290 CYS A CA 1
ATOM 2255 C C . CYS A 1 290 ? -10.484 21.5 20.203 1 98.5 290 CYS A C 1
ATOM 2257 O O . CYS A 1 290 ? -9.688 21.75 21.109 1 98.5 290 CYS A O 1
ATOM 2259 N N . ALA A 1 291 ? -10.383 21.984 19.016 1 98.56 291 ALA A N 1
ATOM 2260 C CA . ALA A 1 291 ? -9.281 22.875 18.656 1 98.56 291 ALA A CA 1
ATOM 2261 C C . ALA A 1 291 ? -9.32 24.156 19.484 1 98.56 291 ALA A C 1
ATOM 2263 O O . ALA A 1 291 ? -8.281 24.641 19.953 1 98.56 291 ALA A O 1
ATOM 2264 N N . GLN A 1 292 ? -10.477 24.672 19.625 1 98.06 292 GLN A N 1
ATOM 2265 C CA . GLN A 1 292 ? -10.617 25.906 20.406 1 98.06 292 GLN A CA 1
ATOM 2266 C C . GLN A 1 292 ? -10.188 25.688 21.859 1 98.06 292 GLN A C 1
ATOM 2268 O O . GLN A 1 292 ? -9.508 26.547 22.438 1 98.06 292 GLN A O 1
ATOM 2273 N N . ILE A 1 293 ? -10.57 24.578 22.391 1 98.25 293 ILE A N 1
ATOM 2274 C CA . ILE A 1 293 ? -10.172 24.25 23.766 1 98.25 293 ILE A CA 1
ATOM 2275 C C . ILE A 1 293 ? -8.656 24.125 23.844 1 98.25 293 ILE A C 1
ATOM 2277 O O . ILE A 1 293 ? -8.039 24.594 24.797 1 98.25 293 ILE A O 1
ATOM 2281 N N . LEU A 1 294 ? -8.086 23.516 22.859 1 98.56 294 LEU A N 1
ATOM 2282 C CA . LEU A 1 294 ? -6.637 23.406 22.812 1 98.56 294 LEU A CA 1
ATOM 2283 C C . LEU A 1 294 ? -5.977 24.781 22.781 1 98.56 294 LEU A C 1
ATOM 2285 O O . LEU A 1 294 ? -5.031 25.031 23.531 1 98.56 294 LEU A O 1
ATOM 2289 N N . TYR A 1 295 ? -6.449 25.656 21.859 1 97.75 295 TYR A N 1
ATOM 2290 C CA . TYR A 1 295 ? -5.887 27 21.719 1 97.75 295 TYR A CA 1
ATOM 2291 C C . TYR A 1 295 ? -5.965 27.766 23.031 1 97.75 295 TYR A C 1
ATOM 2293 O O . TYR A 1 295 ? -4.988 28.391 23.453 1 97.75 295 TYR A O 1
ATOM 2301 N N . ASP A 1 296 ? -7.125 27.672 23.641 1 96.56 296 ASP A N 1
ATOM 2302 C CA . ASP A 1 296 ? -7.32 28.359 24.906 1 96.56 296 ASP A CA 1
ATOM 2303 C C . ASP A 1 296 ? -6.371 27.828 25.969 1 96.56 296 ASP A C 1
ATOM 2305 O O . ASP A 1 296 ? -5.785 28.594 26.734 1 96.56 296 ASP A O 1
ATOM 2309 N N . GLY A 1 297 ? -6.266 26.516 26.047 1 97.25 297 GLY A N 1
ATOM 2310 C CA . GLY A 1 297 ? -5.379 25.891 27.016 1 97.25 297 GLY A CA 1
ATOM 2311 C C . GLY A 1 297 ? -3.922 26.25 26.812 1 97.25 297 GLY A C 1
ATOM 2312 O O . GLY A 1 297 ? -3.195 26.5 27.766 1 97.25 297 GLY A O 1
ATOM 2313 N N . LEU A 1 298 ? -3.463 26.266 25.594 1 97.38 298 LEU A N 1
ATOM 2314 C CA . LEU A 1 298 ? -2.096 26.656 25.266 1 97.38 298 LEU A CA 1
ATOM 2315 C C . LEU A 1 298 ? -1.851 28.109 25.672 1 97.38 298 LEU A C 1
ATOM 2317 O O . LEU A 1 298 ? -0.788 28.453 26.203 1 97.38 298 LEU A O 1
ATOM 2321 N N . GLY A 1 299 ? -2.809 28.922 25.344 1 94.5 299 GLY A N 1
ATOM 2322 C CA . GLY A 1 299 ? -2.715 30.312 25.766 1 94.5 299 GLY A CA 1
ATOM 2323 C C . GLY A 1 299 ? -2.555 30.484 27.266 1 94.5 299 GLY A C 1
ATOM 2324 O O . GLY A 1 299 ? -1.764 31.312 27.719 1 94.5 299 GLY A O 1
ATOM 2325 N N . LYS A 1 300 ? -3.303 29.75 27.984 1 94.31 300 LYS A N 1
ATOM 2326 C CA . LYS A 1 300 ? -3.24 29.797 29.438 1 94.31 300 LYS A CA 1
ATOM 2327 C C . LYS A 1 300 ? -1.871 29.359 29.953 1 94.31 300 LYS A C 1
ATOM 2329 O O . LYS A 1 300 ? -1.453 29.75 31.047 1 94.31 300 LYS A O 1
ATOM 2334 N N . MET A 1 301 ? -1.208 28.562 29.156 1 94.5 301 MET A N 1
ATOM 2335 C CA . MET A 1 301 ? 0.129 28.094 29.516 1 94.5 301 MET A CA 1
ATOM 2336 C C . MET A 1 301 ? 1.196 29.062 29.016 1 94.5 301 MET A C 1
ATOM 2338 O O . MET A 1 301 ? 2.385 28.875 29.281 1 94.5 301 MET A O 1
ATOM 2342 N N . GLY A 1 302 ? 0.751 30.094 28.25 1 93.81 302 GLY A N 1
ATOM 2343 C CA . GLY A 1 302 ? 1.695 31.047 27.672 1 93.81 302 GLY A CA 1
ATOM 2344 C C . GLY A 1 302 ? 2.41 30.5 26.453 1 93.81 302 GLY A C 1
ATOM 2345 O O . GLY A 1 302 ? 3.469 31 26.078 1 93.81 302 GLY A O 1
ATOM 2346 N N . LEU A 1 303 ? 1.918 29.469 25.922 1 96.5 303 LEU A N 1
ATOM 2347 C CA . LEU A 1 303 ? 2.525 28.875 24.734 1 96.5 303 LEU A CA 1
ATOM 2348 C C . LEU A 1 303 ? 1.943 29.484 23.453 1 96.5 303 LEU A C 1
ATOM 2350 O O . LEU A 1 303 ? 0.751 29.797 23.406 1 96.5 303 LEU A O 1
ATOM 2354 N N . GLU A 1 304 ? 2.766 29.625 22.5 1 95.88 304 GLU A N 1
ATOM 2355 C CA . GLU A 1 304 ? 2.359 30.219 21.234 1 95.88 304 GLU A CA 1
ATOM 2356 C C . GLU A 1 304 ? 2.049 29.141 20.203 1 95.88 304 GLU A C 1
ATOM 2358 O O . GLU A 1 304 ? 2.592 28.031 20.266 1 95.88 304 GLU A O 1
ATOM 2363 N N . ILE A 1 305 ? 1.22 29.531 19.312 1 97.38 305 ILE A N 1
ATOM 2364 C CA . ILE A 1 305 ? 0.864 28.672 18.188 1 97.38 305 ILE A CA 1
ATOM 2365 C C . ILE A 1 305 ? 1.637 29.109 16.953 1 97.38 305 ILE A C 1
ATOM 2367 O O . ILE A 1 305 ? 1.807 30.297 16.703 1 97.38 305 ILE A O 1
ATOM 2371 N N . PHE A 1 306 ? 2.146 28.172 16.172 1 97.75 306 PHE A N 1
ATOM 2372 C CA . PHE A 1 306 ? 3.018 28.438 15.039 1 97.75 306 PHE A CA 1
ATOM 2373 C C . PHE A 1 306 ? 2.316 29.312 14.008 1 97.75 306 PHE A C 1
ATOM 2375 O O . PHE A 1 306 ? 2.889 30.297 13.531 1 97.75 306 PHE A O 1
ATOM 2382 N N . VAL A 1 307 ? 1.056 28.906 13.57 1 98 307 VAL A N 1
ATOM 2383 C CA . VAL A 1 307 ? 0.251 29.734 12.672 1 98 307 VAL A CA 1
ATOM 2384 C C . VAL A 1 307 ? -0.427 30.859 13.461 1 98 307 VAL A C 1
ATOM 2386 O O . VAL A 1 307 ? -1.4 30.609 14.18 1 98 307 VAL A O 1
ATOM 2389 N N . LYS A 1 308 ? -0.026 32.062 13.258 1 96.12 308 LYS A N 1
ATOM 2390 C CA . LYS A 1 308 ? -0.419 33.156 14.125 1 96.12 308 LYS A CA 1
ATOM 2391 C C . LYS A 1 308 ? -1.859 33.594 13.844 1 96.12 308 LYS A C 1
ATOM 2393 O O . LYS A 1 308 ? -2.617 33.875 14.781 1 96.12 308 LYS A O 1
ATOM 2398 N N . ASP A 1 309 ? -2.221 33.625 12.594 1 96.62 309 ASP A N 1
ATOM 2399 C CA . ASP A 1 309 ? -3.576 34.031 12.227 1 96.62 309 ASP A CA 1
ATOM 2400 C C . ASP A 1 309 ? -4.562 32.875 12.438 1 96.62 309 ASP A C 1
ATOM 2402 O O . ASP A 1 309 ? -4.512 31.891 11.727 1 96.62 309 ASP A O 1
ATOM 2406 N N . PRO A 1 310 ? -5.465 32.969 13.359 1 96.06 310 PRO A N 1
ATOM 2407 C CA . PRO A 1 310 ? -6.387 31.875 13.656 1 96.06 310 PRO A CA 1
ATOM 2408 C C . PRO A 1 310 ? -7.238 31.469 12.461 1 96.06 310 PRO A C 1
ATOM 2410 O O . PRO A 1 310 ? -7.703 30.328 12.383 1 96.06 310 PRO A O 1
ATOM 2413 N N . ARG A 1 311 ? -7.449 32.438 11.492 1 95.38 311 ARG A N 1
ATOM 2414 C CA . ARG A 1 311 ? -8.281 32.156 10.328 1 95.38 311 ARG A CA 1
ATOM 2415 C C . ARG A 1 311 ? -7.648 31.094 9.445 1 95.38 311 ARG A C 1
ATOM 2417 O O . ARG A 1 311 ? -8.336 30.469 8.633 1 95.38 311 ARG A O 1
ATOM 2424 N N . HIS A 1 312 ? -6.355 30.859 9.672 1 97.75 312 HIS A N 1
ATOM 2425 C CA . HIS A 1 312 ? -5.637 29.969 8.773 1 97.75 312 HIS A CA 1
ATOM 2426 C C . HIS A 1 312 ? -5.102 28.75 9.516 1 97.75 312 HIS A C 1
ATOM 2428 O O . HIS A 1 312 ? -4.258 28.016 8.992 1 97.75 312 HIS A O 1
ATOM 2434 N N . ARG A 1 313 ? -5.617 28.594 10.742 1 98.31 313 ARG A N 1
ATOM 2435 C CA . ARG A 1 313 ? -5.199 27.422 11.508 1 98.31 313 ARG A CA 1
ATOM 2436 C C . ARG A 1 313 ? -5.973 26.188 11.07 1 98.31 313 ARG A C 1
ATOM 2438 O O . ARG A 1 313 ? -7.18 26.25 10.828 1 98.31 313 ARG A O 1
ATOM 2445 N N . LEU A 1 314 ? -5.242 25.125 10.859 1 98.44 314 LEU A N 1
ATOM 2446 C CA . LEU A 1 314 ? -5.824 23.797 10.609 1 98.44 314 LEU A CA 1
ATOM 2447 C C . LEU A 1 314 ? -6.309 23.172 11.914 1 98.44 314 LEU A C 1
ATOM 2449 O O . LEU A 1 314 ? -5.508 22.891 12.805 1 98.44 314 LEU A O 1
ATOM 2453 N N . PRO A 1 315 ? -7.594 22.953 12.055 1 98.38 315 PRO A N 1
ATOM 2454 C CA . PRO A 1 315 ? -8.109 22.438 13.336 1 98.38 315 PRO A CA 1
ATOM 2455 C C . PRO A 1 315 ? -7.617 21.031 13.648 1 98.38 315 PRO A C 1
ATOM 2457 O O . PRO A 1 315 ? -7.625 20.609 14.812 1 98.38 315 PRO A O 1
ATOM 2460 N N . THR A 1 316 ? -7.152 20.281 12.664 1 98.56 316 THR A N 1
ATOM 2461 C CA . THR A 1 316 ? -6.773 18.875 12.852 1 98.56 316 THR A CA 1
ATOM 2462 C C . THR A 1 316 ? -5.328 18.781 13.336 1 98.56 316 THR A C 1
ATOM 2464 O O . THR A 1 316 ? -4.93 17.75 13.898 1 98.56 316 THR A O 1
ATOM 2467 N N . VAL A 1 317 ? -4.52 19.797 13.039 1 98.5 317 VAL A N 1
ATOM 2468 C CA . VAL A 1 317 ? -3.117 19.797 13.438 1 98.5 317 VAL A CA 1
ATOM 2469 C C . VAL A 1 317 ? -2.713 21.203 13.891 1 98.5 317 VAL A C 1
ATOM 2471 O O . VAL A 1 317 ? -2.938 22.172 13.18 1 98.5 317 VAL A O 1
ATOM 2474 N N . THR A 1 318 ? -2.088 21.297 15.023 1 98.44 318 THR A N 1
ATOM 2475 C CA . THR A 1 318 ? -1.618 22.562 15.555 1 98.44 318 THR A CA 1
ATOM 2476 C C . THR A 1 318 ? -0.128 22.5 15.875 1 98.44 318 THR A C 1
ATOM 2478 O O . THR A 1 318 ? 0.332 21.562 16.531 1 98.44 318 THR A O 1
ATOM 2481 N N . GLY A 1 319 ? 0.604 23.469 15.328 1 98.19 319 GLY A N 1
ATOM 2482 C CA . GLY A 1 319 ? 1.983 23.656 15.75 1 98.19 319 GLY A CA 1
ATOM 2483 C C . GLY A 1 319 ? 2.117 24.484 17.016 1 98.19 319 GLY A C 1
ATOM 2484 O O . GLY A 1 319 ? 1.574 25.578 17.094 1 98.19 319 GLY A O 1
ATOM 2485 N N . ILE A 1 320 ? 2.732 23.922 18.047 1 98.31 320 ILE A N 1
ATOM 2486 C CA . ILE A 1 320 ? 2.979 24.609 19.297 1 98.31 320 ILE A CA 1
ATOM 2487 C C . ILE A 1 320 ? 4.438 25.047 19.375 1 98.31 320 ILE A C 1
ATOM 2489 O O . ILE A 1 320 ? 5.348 24.219 19.422 1 98.31 320 ILE A O 1
ATOM 2493 N N . MET A 1 321 ? 4.672 26.312 19.453 1 97.81 321 MET A N 1
ATOM 2494 C CA . MET A 1 321 ? 6.039 26.828 19.469 1 97.81 321 MET A CA 1
ATOM 2495 C C . MET A 1 321 ? 6.789 26.328 20.703 1 97.81 321 MET A C 1
ATOM 2497 O O . MET A 1 321 ? 6.262 26.375 21.812 1 97.81 321 MET A O 1
ATOM 2501 N N . ILE A 1 322 ? 7.957 25.891 20.453 1 97.75 322 ILE A N 1
ATOM 2502 C CA . ILE A 1 322 ? 8.828 25.469 21.547 1 97.75 322 ILE A CA 1
ATOM 2503 C C . ILE A 1 322 ? 9.414 26.703 22.234 1 97.75 322 ILE A C 1
ATOM 2505 O O . ILE A 1 322 ? 10.062 27.531 21.578 1 97.75 322 ILE A O 1
ATOM 2509 N N . PRO A 1 323 ? 9.203 26.812 23.469 1 95.75 323 PRO A N 1
ATOM 2510 C CA . PRO A 1 323 ? 9.75 27.984 24.156 1 95.75 323 PRO A CA 1
ATOM 2511 C C . PRO A 1 323 ? 11.281 28 24.156 1 95.75 323 PRO A C 1
ATOM 2513 O O . PRO A 1 323 ? 11.914 26.953 24.062 1 95.75 323 PRO A O 1
ATOM 2516 N N . LYS A 1 324 ? 11.797 29.234 24.312 1 94 324 LYS A N 1
ATOM 2517 C CA . LYS A 1 324 ? 13.242 29.375 24.406 1 94 324 LYS A CA 1
ATOM 2518 C C . LYS A 1 324 ? 13.805 28.562 25.562 1 94 324 LYS A C 1
ATOM 2520 O O . LYS A 1 324 ? 13.242 28.562 26.656 1 94 324 LYS A O 1
ATOM 2525 N N . GLY A 1 325 ? 14.844 27.859 25.297 1 94.44 325 GLY A N 1
ATOM 2526 C CA . GLY A 1 325 ? 15.539 27.109 26.328 1 94.44 325 GLY A CA 1
ATOM 2527 C C . GLY A 1 325 ? 14.945 25.734 26.578 1 94.44 325 GLY A C 1
ATOM 2528 O O . GLY A 1 325 ? 15.508 24.938 27.328 1 94.44 325 GLY A O 1
ATOM 2529 N N . VAL A 1 326 ? 13.883 25.422 26.016 1 96.94 326 VAL A N 1
ATOM 2530 C CA . VAL A 1 326 ? 13.219 24.141 26.219 1 96.94 326 VAL A CA 1
ATOM 2531 C C . VAL A 1 326 ? 13.727 23.125 25.203 1 96.94 326 VAL A C 1
ATOM 2533 O O . VAL A 1 326 ? 13.789 23.406 24.016 1 96.94 326 VAL A O 1
ATOM 2536 N N . ASP A 1 327 ? 14.18 21.984 25.688 1 97.5 327 ASP A N 1
ATOM 2537 C CA . ASP A 1 327 ? 14.5 20.844 24.859 1 97.5 327 ASP A CA 1
ATOM 2538 C C . ASP A 1 327 ? 13.234 20.047 24.5 1 97.5 327 ASP A C 1
ATOM 2540 O O . ASP A 1 327 ? 12.742 19.266 25.312 1 97.5 327 ASP A O 1
ATOM 2544 N N . TRP A 1 328 ? 12.789 20.234 23.266 1 97.44 328 TRP A N 1
ATOM 2545 C CA . TRP A 1 328 ? 11.5 19.672 22.875 1 97.44 328 TRP A CA 1
ATOM 2546 C C . TRP A 1 328 ? 11.484 18.156 23.047 1 97.44 328 TRP A C 1
ATOM 2548 O O . TRP A 1 328 ? 10.445 17.578 23.375 1 97.44 328 TRP A O 1
ATOM 2558 N N . TRP A 1 329 ? 12.664 17.5 22.781 1 97.25 329 TRP A N 1
ATOM 2559 C CA . TRP A 1 329 ? 12.773 16.047 22.797 1 97.25 329 TRP A CA 1
ATOM 2560 C C . TRP A 1 329 ? 12.57 15.508 24.203 1 97.25 329 TRP A C 1
ATOM 2562 O O . TRP A 1 329 ? 11.961 14.453 24.391 1 97.25 329 TRP A O 1
ATOM 2572 N N . LYS A 1 330 ? 13.055 16.125 25.203 1 98.25 330 LYS A N 1
ATOM 2573 C CA . LYS A 1 330 ? 12.883 15.703 26.594 1 98.25 330 LYS A CA 1
ATOM 2574 C C . LYS A 1 330 ? 11.414 15.734 27 1 98.25 330 LYS A C 1
ATOM 2576 O O . LYS A 1 330 ? 10.945 14.844 27.719 1 98.25 330 LYS A O 1
ATOM 2581 N N . VAL A 1 331 ? 10.734 16.781 26.562 1 98.44 331 VAL A N 1
ATOM 2582 C CA . VAL A 1 331 ? 9.312 16.906 26.859 1 98.44 331 VAL A CA 1
ATOM 2583 C C . VAL A 1 331 ? 8.539 15.766 26.203 1 98.44 331 VAL A C 1
ATOM 2585 O O . VAL A 1 331 ? 7.719 15.109 26.844 1 98.44 331 VAL A O 1
ATOM 2588 N N . SER A 1 332 ? 8.812 15.547 24.922 1 98.19 332 SER A N 1
ATOM 2589 C CA . SER A 1 332 ? 8.156 14.484 24.156 1 98.19 332 SER A CA 1
ATOM 2590 C C . SER A 1 332 ? 8.414 13.117 24.781 1 98.19 332 SER A C 1
ATOM 2592 O O . SER A 1 332 ? 7.492 12.305 24.906 1 98.19 332 SER A O 1
ATOM 2594 N N . GLN A 1 333 ? 9.633 12.836 25.172 1 97.94 333 GLN A N 1
ATOM 2595 C CA . GLN A 1 333 ? 9.992 11.547 25.766 1 97.94 333 GLN A CA 1
ATOM 2596 C C . GLN A 1 333 ? 9.297 11.336 27.094 1 97.94 333 GLN A C 1
ATOM 2598 O O . GLN A 1 333 ? 8.836 10.234 27.391 1 97.94 333 GLN A O 1
ATOM 2603 N N . HIS A 1 334 ? 9.289 12.383 27.922 1 98.5 334 HIS A N 1
ATOM 2604 C CA . HIS A 1 334 ? 8.609 12.281 29.203 1 98.5 334 HIS A CA 1
ATOM 2605 C C . HIS A 1 334 ? 7.133 11.961 29.016 1 98.5 334 HIS A C 1
ATOM 2607 O O . HIS A 1 334 ? 6.59 11.094 29.719 1 98.5 334 HIS A O 1
ATOM 2613 N N . ALA A 1 335 ? 6.484 12.703 28.125 1 98.69 335 ALA A N 1
ATOM 2614 C CA . ALA A 1 335 ? 5.066 12.484 27.844 1 98.69 335 ALA A CA 1
ATOM 2615 C C . ALA A 1 335 ? 4.809 11.039 27.422 1 98.69 335 ALA A C 1
ATOM 2617 O O . ALA A 1 335 ? 3.855 10.414 27.891 1 98.69 335 ALA A O 1
ATOM 2618 N N . MET A 1 336 ? 5.629 10.484 26.547 1 98.06 336 MET A N 1
ATOM 2619 C CA . MET A 1 336 ? 5.469 9.117 26.047 1 98.06 336 MET A CA 1
ATOM 2620 C C . MET A 1 336 ? 5.73 8.102 27.156 1 98.06 336 MET A C 1
ATOM 2622 O O . MET A 1 336 ? 4.93 7.191 27.359 1 98.06 336 MET A O 1
ATOM 2626 N N . ASN A 1 337 ? 6.785 8.258 27.891 1 97.69 337 ASN A N 1
ATOM 2627 C CA . ASN A 1 337 ? 7.25 7.266 28.859 1 97.69 337 ASN A CA 1
ATOM 2628 C C . ASN A 1 337 ? 6.328 7.191 30.078 1 97.69 337 ASN A C 1
ATOM 2630 O O . ASN A 1 337 ? 6.164 6.125 30.672 1 97.69 337 ASN A O 1
ATOM 2634 N N . HIS A 1 338 ? 5.727 8.305 30.422 1 98.19 338 HIS A N 1
ATOM 2635 C CA . HIS A 1 338 ? 4.992 8.344 31.672 1 98.19 338 HIS A CA 1
ATOM 2636 C C . HIS A 1 338 ? 3.486 8.367 31.438 1 98.19 338 HIS A C 1
ATOM 2638 O O . HIS A 1 338 ? 2.705 7.996 32.312 1 98.19 338 HIS A O 1
ATOM 2644 N N . PHE A 1 339 ? 3.102 8.797 30.234 1 98.38 339 PHE A N 1
ATOM 2645 C CA . PHE A 1 339 ? 1.67 8.969 30.016 1 98.38 339 PHE A CA 1
ATOM 2646 C C . PHE A 1 339 ? 1.224 8.242 28.75 1 98.38 339 PHE A C 1
ATOM 2648 O O . PHE A 1 339 ? 0.034 8.227 28.422 1 98.38 339 PHE A O 1
ATOM 2655 N N . SER A 1 340 ? 2.121 7.633 27.922 1 97.88 340 SER A N 1
ATOM 2656 C CA . SER A 1 340 ? 1.838 6.941 26.672 1 97.88 340 SER A CA 1
ATOM 2657 C C . SER A 1 340 ? 1.154 7.867 25.672 1 97.88 340 SER A C 1
ATOM 2659 O O . SER A 1 340 ? 0.296 7.43 24.906 1 97.88 340 SER A O 1
ATOM 2661 N N . LEU A 1 341 ? 1.504 9.148 25.781 1 98.5 341 LEU A N 1
ATOM 2662 C CA . LEU A 1 341 ? 0.93 10.148 24.891 1 98.5 341 LEU A CA 1
ATOM 2663 C C . LEU A 1 341 ? 1.984 10.695 23.938 1 98.5 341 LEU A C 1
ATOM 2665 O O . LEU A 1 341 ? 3.076 11.078 24.359 1 98.5 341 LEU A O 1
ATOM 2669 N N . GLU A 1 342 ? 1.636 10.727 22.75 1 97.5 342 GLU A N 1
ATOM 2670 C CA . GLU A 1 342 ? 2.551 11.219 21.719 1 97.5 342 GLU A CA 1
ATOM 2671 C C . GLU A 1 342 ? 2.506 12.742 21.625 1 97.5 342 GLU A C 1
ATOM 2673 O O . GLU A 1 342 ? 1.454 13.32 21.344 1 97.5 342 GLU A O 1
ATOM 2678 N N . VAL A 1 343 ? 3.574 13.406 21.891 1 97.44 343 VAL A N 1
ATOM 2679 C CA . VAL A 1 343 ? 3.879 14.797 21.578 1 97.44 343 VAL A CA 1
ATOM 2680 C C . VAL A 1 343 ? 4.977 14.852 20.516 1 97.44 343 VAL A C 1
ATOM 2682 O O . VAL A 1 343 ? 6.156 14.695 20.828 1 97.44 343 VAL A O 1
ATOM 2685 N N . GLN A 1 344 ? 4.578 15.117 19.312 1 96.75 344 GLN A N 1
ATOM 2686 C CA . GLN A 1 344 ? 5.516 14.945 18.203 1 96.75 344 GLN A CA 1
ATOM 2687 C C . GLN A 1 344 ? 6.219 16.25 17.859 1 96.75 344 GLN A C 1
ATOM 2689 O O . GLN A 1 344 ? 5.602 17.312 17.891 1 96.75 344 GLN A O 1
ATOM 2694 N N . GLY A 1 345 ? 7.469 16.156 17.5 1 95.81 345 GLY A N 1
ATOM 2695 C CA . GLY A 1 345 ? 8.227 17.328 17.062 1 95.81 345 GLY A CA 1
ATOM 2696 C C . GLY A 1 345 ? 7.828 17.812 15.688 1 95.81 345 GLY A C 1
ATOM 2697 O O . GLY A 1 345 ? 7.031 17.156 15 1 95.81 345 GLY A O 1
ATOM 2698 N N . GLY A 1 346 ? 8.438 18.953 15.312 1 95.62 346 GLY A N 1
ATOM 2699 C CA . GLY A 1 346 ? 8.164 19.531 14.008 1 95.62 346 GLY A CA 1
ATOM 2700 C C . GLY A 1 346 ? 8.773 18.75 12.859 1 95.62 346 GLY A C 1
ATOM 2701 O O . GLY A 1 346 ? 9.531 17.812 13.078 1 95.62 346 GLY A O 1
ATOM 2702 N N . LEU A 1 347 ? 8.422 19.094 11.695 1 93.88 347 LEU A N 1
ATOM 2703 C CA . LEU A 1 347 ? 8.875 18.484 10.445 1 93.88 347 LEU A CA 1
ATOM 2704 C C . LEU A 1 347 ? 9.047 19.547 9.367 1 93.88 347 LEU A C 1
ATOM 2706 O O . LEU A 1 347 ? 8.211 20.438 9.227 1 93.88 347 LEU A O 1
ATOM 2710 N N . GLY A 1 348 ? 10.094 19.391 8.617 1 93.75 348 GLY A N 1
ATOM 2711 C CA . GLY A 1 348 ? 10.336 20.391 7.594 1 93.75 348 GLY A CA 1
ATOM 2712 C C . GLY A 1 348 ? 10.578 21.781 8.156 1 93.75 348 GLY A C 1
ATOM 2713 O O . GLY A 1 348 ? 11.461 21.953 9 1 93.75 348 GLY A O 1
ATOM 2714 N N . PRO A 1 349 ? 9.719 22.719 7.844 1 92.5 349 PRO A N 1
ATOM 2715 C CA . PRO A 1 349 ? 9.93 24.109 8.273 1 92.5 349 PRO A CA 1
ATOM 2716 C C . PRO A 1 349 ? 9.766 24.297 9.773 1 92.5 349 PRO A C 1
ATOM 2718 O O . PRO A 1 349 ? 10.203 25.312 10.328 1 92.5 349 PRO A O 1
ATOM 2721 N N . THR A 1 350 ? 9.195 23.297 10.43 1 95.62 350 THR A N 1
ATOM 2722 C CA . THR A 1 350 ? 8.906 23.469 11.852 1 95.62 350 THR A CA 1
ATOM 2723 C C . THR A 1 350 ? 9.828 22.594 12.703 1 95.62 350 THR A C 1
ATOM 2725 O O . THR A 1 350 ? 9.703 22.562 13.93 1 95.62 350 THR A O 1
ATOM 2728 N N . PHE A 1 351 ? 10.695 21.859 12.039 1 94.81 351 PHE A N 1
ATOM 2729 C CA . PHE A 1 351 ? 11.609 21 12.781 1 94.81 351 PHE A CA 1
ATOM 2730 C C . PHE A 1 351 ? 12.406 21.797 13.805 1 94.81 351 PHE A C 1
ATOM 2732 O O . PHE A 1 351 ? 13.023 22.812 13.461 1 94.81 351 PHE A O 1
ATOM 2739 N N . GLY A 1 352 ? 12.32 21.406 15.008 1 95.5 352 GLY A N 1
ATOM 2740 C CA . GLY A 1 352 ? 13.062 22.047 16.078 1 95.5 352 GLY A CA 1
ATOM 2741 C C . GLY A 1 352 ? 12.438 23.359 16.516 1 95.5 352 GLY A C 1
ATOM 2742 O O . GLY A 1 352 ? 12.922 24 17.469 1 95.5 352 GLY A O 1
ATOM 2743 N N . LYS A 1 353 ? 11.328 23.75 15.883 1 97.31 353 LYS A N 1
ATOM 2744 C CA . LYS A 1 353 ? 10.711 25.047 16.188 1 97.31 353 LYS A CA 1
ATOM 2745 C C . LYS A 1 353 ? 9.367 24.859 16.891 1 97.31 353 LYS A C 1
ATOM 2747 O O . LYS A 1 353 ? 8.945 25.719 17.672 1 97.31 353 LYS A O 1
ATOM 2752 N N . ALA A 1 354 ? 8.742 23.766 16.625 1 98.19 354 ALA A N 1
ATOM 2753 C CA . ALA A 1 354 ? 7.402 23.562 17.172 1 98.19 354 ALA A CA 1
ATOM 2754 C C . ALA A 1 354 ? 7.148 22.078 17.453 1 98.19 354 ALA A C 1
ATOM 2756 O O . ALA A 1 354 ? 7.734 21.219 16.797 1 98.19 354 ALA A O 1
ATOM 2757 N N . TRP A 1 355 ? 6.32 21.797 18.453 1 98.44 355 TRP A N 1
ATOM 2758 C CA . TRP A 1 355 ? 5.645 20.516 18.516 1 98.44 355 TRP A CA 1
ATOM 2759 C C . TRP A 1 355 ? 4.418 20.484 17.609 1 98.44 355 TRP A C 1
ATOM 2761 O O . TRP A 1 355 ? 3.938 21.531 17.188 1 98.44 355 TRP A O 1
ATOM 2771 N N . ARG A 1 356 ? 3.988 19.344 17.297 1 98.19 356 ARG A N 1
ATOM 2772 C CA . ARG A 1 356 ? 2.752 19.203 16.531 1 98.19 356 ARG A CA 1
ATOM 2773 C C . ARG A 1 356 ? 1.761 18.297 17.266 1 98.19 356 ARG A C 1
ATOM 2775 O O . ARG A 1 356 ? 2.105 17.188 17.672 1 98.19 356 ARG A O 1
ATOM 2782 N N . VAL A 1 357 ? 0.583 18.781 17.484 1 98.38 357 VAL A N 1
ATOM 2783 C CA . VAL A 1 357 ? -0.502 18.031 18.109 1 98.38 357 VAL A CA 1
ATOM 2784 C C . VAL A 1 357 ? -1.602 17.766 17.078 1 98.38 357 VAL A C 1
ATOM 2786 O O . VAL A 1 357 ? -1.917 18.641 16.266 1 98.38 357 VAL A O 1
ATOM 2789 N N . GLY A 1 358 ? -2.078 16.562 17.047 1 98.31 358 GLY A N 1
ATOM 2790 C CA . GLY A 1 358 ? -3.139 16.172 16.125 1 98.31 358 GLY A CA 1
ATOM 2791 C C . GLY A 1 358 ? -4.465 15.93 16.828 1 98.31 358 GLY A C 1
ATOM 2792 O O . GLY A 1 358 ? -4.504 15.312 17.891 1 98.31 358 GLY A O 1
ATOM 2793 N N . ILE A 1 359 ? -5.523 16.453 16.312 1 98.5 359 ILE A N 1
ATOM 2794 C CA . ILE A 1 359 ? -6.902 16.203 16.719 1 98.5 359 ILE A CA 1
ATOM 2795 C C . ILE A 1 359 ? -7.617 15.406 15.625 1 98.5 359 ILE A C 1
ATOM 2797 O O . ILE A 1 359 ? -8.344 15.977 14.805 1 98.5 359 ILE A O 1
ATOM 2801 N N . MET A 1 360 ? -7.398 14.125 15.617 1 97.88 360 MET A N 1
ATOM 2802 C CA . MET A 1 360 ? -7.848 13.273 14.516 1 97.88 360 MET A CA 1
ATOM 2803 C C . MET A 1 360 ? -8.305 11.914 15.039 1 97.88 360 MET A C 1
ATOM 2805 O O . MET A 1 360 ? -7.93 11.508 16.141 1 97.88 360 MET A O 1
ATOM 2809 N N . GLY A 1 361 ? -9.141 11.234 14.266 1 95.81 361 GLY A N 1
ATOM 2810 C CA . GLY A 1 361 ? -9.586 9.891 14.617 1 95.81 361 GLY A CA 1
ATOM 2811 C C . GLY A 1 361 ? -10.234 9.82 15.984 1 95.81 361 GLY A C 1
ATOM 2812 O O . GLY A 1 361 ? -11.086 10.641 16.312 1 95.81 361 GLY A O 1
ATOM 2813 N N . GLU A 1 362 ? -9.797 8.906 16.781 1 96.25 362 GLU A N 1
ATOM 2814 C CA . GLU A 1 362 ? -10.383 8.641 18.094 1 96.25 362 GLU A CA 1
ATOM 2815 C C . GLU A 1 362 ? -9.922 9.672 19.109 1 96.25 362 GLU A C 1
ATOM 2817 O O . GLU A 1 362 ? -10.484 9.766 20.203 1 96.25 362 GLU A O 1
ATOM 2822 N N . CYS A 1 363 ? -8.977 10.477 18.703 1 96.5 363 CYS A N 1
ATOM 2823 C CA . CYS A 1 363 ? -8.406 11.414 19.672 1 96.5 363 CYS A CA 1
ATOM 2824 C C . CYS A 1 363 ? -9.062 12.781 19.547 1 96.5 363 CYS A C 1
ATOM 2826 O O . CYS A 1 363 ? -8.68 13.719 20.234 1 96.5 363 CYS A O 1
ATOM 2828 N N . SER A 1 364 ? -10.078 12.852 18.766 1 97.19 364 SER A N 1
ATOM 2829 C CA . SER A 1 364 ? -10.781 14.117 18.578 1 97.19 364 SER A CA 1
ATOM 2830 C C . SER A 1 364 ? -11.922 14.266 19.578 1 97.19 364 SER A C 1
ATOM 2832 O O . SER A 1 364 ? -13.086 14.422 19.172 1 97.19 364 SER A O 1
ATOM 2834 N N . THR A 1 365 ? -11.594 14.25 20.859 1 97.75 365 THR A N 1
ATOM 2835 C CA . THR A 1 365 ? -12.562 14.438 21.938 1 97.75 365 THR A CA 1
ATOM 2836 C C . THR A 1 365 ? -12.062 15.469 22.938 1 97.75 365 THR A C 1
ATOM 2838 O O . THR A 1 365 ? -10.859 15.664 23.094 1 97.75 365 THR A O 1
ATOM 2841 N N . ILE A 1 366 ? -12.992 16.047 23.625 1 98 366 ILE A N 1
ATOM 2842 C CA . ILE A 1 366 ? -12.68 17.047 24.641 1 98 366 ILE A CA 1
ATOM 2843 C C . ILE A 1 366 ? -11.797 16.438 25.719 1 98 366 ILE A C 1
ATOM 2845 O O . ILE A 1 366 ? -10.844 17.062 26.188 1 98 366 ILE A O 1
ATOM 2849 N N . GLN A 1 367 ? -12.094 15.188 26.078 1 98.19 367 GLN A N 1
ATOM 2850 C CA . GLN A 1 367 ? -11.336 14.484 27.109 1 98.19 367 GLN A CA 1
ATOM 2851 C C . GLN A 1 367 ? -9.867 14.336 26.703 1 98.19 367 GLN A C 1
ATOM 2853 O O . GLN A 1 367 ? -8.969 14.57 27.516 1 98.19 367 GLN A O 1
ATOM 2858 N N . LYS A 1 368 ? -9.641 13.984 25.469 1 98.56 368 LYS A N 1
ATOM 2859 C CA . LYS A 1 368 ? -8.273 13.797 25 1 98.56 368 LYS A CA 1
ATOM 2860 C C . LYS A 1 368 ? -7.527 15.125 24.938 1 98.56 368 LYS A C 1
ATOM 2862 O O . LYS A 1 368 ? -6.316 15.172 25.172 1 98.56 368 LYS A O 1
ATOM 2867 N N . ILE A 1 369 ? -8.258 16.203 24.609 1 98.69 369 ILE A N 1
ATOM 2868 C CA . ILE A 1 369 ? -7.629 17.516 24.547 1 98.69 369 ILE A CA 1
ATOM 2869 C C . ILE A 1 369 ? -7.184 17.953 25.938 1 98.69 369 ILE A C 1
ATOM 2871 O O . ILE A 1 369 ? -6.051 18.406 26.125 1 98.69 369 ILE A O 1
ATOM 2875 N N . HIS A 1 370 ? -8.047 17.766 26.891 1 98.56 370 HIS A N 1
ATOM 2876 C CA . HIS A 1 370 ? -7.691 18.109 28.266 1 98.56 370 HIS A CA 1
ATOM 2877 C C . HIS A 1 370 ? -6.52 17.266 28.766 1 98.56 370 HIS A C 1
ATOM 2879 O O . HIS A 1 370 ? -5.637 17.766 29.453 1 98.56 370 HIS A O 1
ATOM 2885 N N . PHE A 1 371 ? -6.535 16.016 28.422 1 98.75 371 PHE A N 1
ATOM 2886 C CA . PHE A 1 371 ? -5.441 15.125 28.812 1 98.75 371 PHE A CA 1
ATOM 2887 C C . PHE A 1 371 ? -4.133 15.578 28.172 1 98.75 371 PHE A C 1
ATOM 2889 O O . PHE A 1 371 ? -3.088 15.578 28.828 1 98.75 371 PHE A O 1
ATOM 2896 N N . TYR A 1 372 ? -4.172 15.953 26.938 1 98.75 372 TYR A N 1
ATOM 2897 C CA . TYR A 1 372 ? -2.982 16.438 26.25 1 98.75 372 TYR A CA 1
ATOM 2898 C C . TYR A 1 372 ? -2.41 17.672 26.938 1 98.75 372 TYR A C 1
ATOM 2900 O O . TYR A 1 372 ? -1.204 17.75 27.188 1 98.75 372 TYR A O 1
ATOM 2908 N N . LEU A 1 373 ? -3.299 18.609 27.203 1 98.38 373 LEU A N 1
ATOM 2909 C CA . LEU A 1 373 ? -2.873 19.828 27.859 1 98.38 373 LEU A CA 1
ATOM 2910 C C . LEU A 1 373 ? -2.256 19.531 29.234 1 98.38 373 LEU A C 1
ATOM 2912 O O . LEU A 1 373 ? -1.229 20.109 29.594 1 98.38 373 LEU A O 1
ATOM 2916 N N . TYR A 1 374 ? -2.867 18.641 29.922 1 98.62 374 TYR A N 1
ATOM 2917 C CA . TYR A 1 374 ? -2.348 18.219 31.219 1 98.62 374 TYR A CA 1
ATOM 2918 C C . TYR A 1 374 ? -0.957 17.609 31.078 1 98.62 374 TYR A C 1
ATOM 2920 O O . TYR A 1 374 ? -0.032 18 31.797 1 98.62 374 TYR A O 1
ATOM 2928 N N . VAL A 1 375 ? -0.824 16.703 30.172 1 98.75 375 VAL A N 1
ATOM 2929 C CA . VAL A 1 375 ? 0.423 15.961 29.984 1 98.75 375 VAL A CA 1
ATOM 2930 C C . VAL A 1 375 ? 1.517 16.906 29.5 1 98.75 375 VAL A C 1
ATOM 2932 O O . VAL A 1 375 ? 2.67 16.812 29.938 1 98.75 375 VAL A O 1
ATOM 2935 N N . LEU A 1 376 ? 1.167 17.828 28.562 1 98.44 376 LEU A N 1
ATOM 2936 C CA . LEU A 1 376 ? 2.141 18.812 28.078 1 98.44 376 LEU A CA 1
ATOM 2937 C C . LEU A 1 376 ? 2.676 19.656 29.219 1 98.44 376 LEU A C 1
ATOM 2939 O O . LEU A 1 376 ? 3.887 19.859 29.344 1 98.44 376 LEU A O 1
ATOM 2943 N N . LYS A 1 377 ? 1.811 20.141 30.047 1 97.5 377 LYS A N 1
ATOM 2944 C CA . LYS A 1 377 ? 2.197 20.953 31.188 1 97.5 377 LYS A CA 1
ATOM 2945 C C . LYS A 1 377 ? 3.074 20.156 32.156 1 97.5 377 LYS A C 1
ATOM 2947 O O . LYS A 1 377 ? 4.129 20.641 32.594 1 97.5 377 LYS A O 1
ATOM 2952 N N . GLN A 1 378 ? 2.635 18.938 32.5 1 97.88 378 GLN A N 1
ATOM 2953 C CA . GLN A 1 378 ? 3.375 18.094 33.406 1 97.88 378 GLN A CA 1
ATOM 2954 C C . GLN A 1 378 ? 4.762 17.75 32.875 1 97.88 378 GLN A C 1
ATOM 2956 O O . GLN A 1 378 ? 5.742 17.734 33.625 1 97.88 378 GLN A O 1
ATOM 2961 N N . SER A 1 379 ? 4.809 17.484 31.625 1 98.44 379 SER A N 1
ATOM 2962 C CA . SER A 1 379 ? 6.078 17.109 31.016 1 98.44 379 SER A CA 1
ATOM 2963 C C . SER A 1 379 ? 7.035 18.281 30.953 1 98.44 379 SER A C 1
ATOM 2965 O O . SER A 1 379 ? 8.242 18.125 31.156 1 98.44 379 SER A O 1
ATOM 2967 N N . LEU A 1 380 ? 6.516 19.484 30.609 1 97.62 380 LEU A N 1
ATOM 2968 C CA . LEU A 1 380 ? 7.328 20.703 30.625 1 97.62 380 LEU A CA 1
ATOM 2969 C C . LEU A 1 380 ? 7.906 20.938 32.031 1 97.62 380 LEU A C 1
ATOM 2971 O O . LEU A 1 380 ? 9.102 21.188 32.156 1 97.62 380 LEU A O 1
ATOM 2975 N N . GLN A 1 381 ? 7.117 20.766 32.969 1 96.81 381 GLN A N 1
ATOM 2976 C CA . GLN A 1 381 ? 7.539 21 34.344 1 96.81 381 GLN A CA 1
ATOM 2977 C C . GLN A 1 381 ? 8.547 19.969 34.812 1 96.81 381 GLN A C 1
ATOM 2979 O O . GLN A 1 381 ? 9.523 20.297 35.5 1 96.81 381 GLN A O 1
ATOM 2984 N N . ALA A 1 382 ? 8.297 18.781 34.469 1 97.88 382 ALA A N 1
ATOM 2985 C CA . ALA A 1 382 ? 9.164 17.688 34.906 1 97.88 382 ALA A CA 1
ATOM 2986 C C . ALA A 1 382 ? 10.539 17.781 34.25 1 97.88 382 ALA A C 1
ATOM 2988 O O . ALA A 1 382 ? 11.547 17.438 34.875 1 97.88 382 ALA A O 1
ATOM 2989 N N . THR A 1 383 ? 10.594 18.203 33.094 1 98.12 383 THR A N 1
ATOM 2990 C CA . THR A 1 383 ? 11.852 18.188 32.344 1 98.12 383 THR A CA 1
ATOM 2991 C C . THR A 1 383 ? 12.562 19.531 32.469 1 98.12 383 THR A C 1
ATOM 2993 O O . THR A 1 383 ? 13.781 19.609 32.312 1 98.12 383 THR A O 1
ATOM 2996 N N . HIS A 1 384 ? 11.859 20.547 32.688 1 97.06 384 HIS A N 1
ATOM 2997 C CA . HIS A 1 384 ? 12.383 21.891 32.875 1 97.06 384 HIS A CA 1
ATOM 2998 C C . HIS A 1 384 ? 11.781 22.562 34.094 1 97.06 384 HIS A C 1
ATOM 3000 O O . HIS A 1 384 ? 10.969 23.484 33.969 1 97.06 384 HIS A O 1
ATOM 3006 N N . PRO A 1 385 ? 12.305 22.172 35.188 1 94.69 385 PRO A N 1
ATOM 3007 C CA . PRO A 1 385 ? 11.695 22.625 36.469 1 94.69 385 PRO A CA 1
ATOM 3008 C C . PRO A 1 385 ? 11.734 24.141 36.625 1 94.69 385 PRO A C 1
ATOM 3010 O O . PRO A 1 385 ? 10.914 24.703 37.344 1 94.69 385 PRO A O 1
ATOM 3013 N N . ASP A 1 386 ? 12.656 24.797 36 1 93.06 386 ASP A N 1
ATOM 3014 C CA . ASP A 1 386 ? 12.781 26.25 36.125 1 93.06 386 ASP A CA 1
ATOM 3015 C C . ASP A 1 386 ? 11.898 26.984 35.125 1 93.06 386 ASP A C 1
ATOM 3017 O O . ASP A 1 386 ? 11.852 28.203 35.125 1 93.06 386 ASP A O 1
ATOM 3021 N N . TYR A 1 387 ? 11.211 26.156 34.312 1 90.69 387 TYR A N 1
ATOM 3022 C CA . TYR A 1 387 ? 10.336 26.766 33.344 1 90.69 387 TYR A CA 1
ATOM 3023 C C . TYR A 1 387 ? 9.133 27.422 34 1 90.69 387 TYR A C 1
ATOM 3025 O O . TYR A 1 387 ? 8.477 26.797 34.844 1 90.69 387 TYR A O 1
ATOM 3033 N N . VAL A 1 388 ? 8.844 28.656 33.688 1 88 388 VAL A N 1
ATOM 3034 C CA . VAL A 1 388 ? 7.715 29.391 34.281 1 88 388 VAL A CA 1
ATOM 3035 C C . VAL A 1 388 ? 6.637 29.594 33.219 1 88 388 VAL A C 1
ATOM 3037 O O . VAL A 1 388 ? 6.906 30.125 32.125 1 88 388 VAL A O 1
ATOM 3040 N N . PHE A 1 389 ? 5.531 29.094 33.562 1 86.31 389 PHE A N 1
ATOM 3041 C CA . PHE A 1 389 ? 4.383 29.312 32.688 1 86.31 389 PHE A CA 1
ATOM 3042 C C . PHE A 1 389 ? 3.834 30.719 32.844 1 86.31 389 PHE A C 1
ATOM 3044 O O . PHE A 1 389 ? 3.527 31.156 33.969 1 86.31 389 PHE A O 1
ATOM 3051 N N . GLU A 1 390 ? 3.939 31.516 31.859 1 82.06 390 GLU A N 1
ATOM 3052 C CA . GLU A 1 390 ? 3.373 32.875 31.875 1 82.06 390 GLU A CA 1
ATOM 3053 C C . GLU A 1 390 ? 2.092 32.938 31.062 1 82.06 390 GLU A C 1
ATOM 3055 O O . GLU A 1 390 ? 2.143 33.062 29.828 1 82.06 390 GLU A O 1
ATOM 3060 N N . ALA A 1 391 ? 0.977 32.844 31.859 1 76.12 391 ALA A N 1
ATOM 3061 C CA . ALA A 1 391 ? -0.317 32.844 31.188 1 76.12 391 ALA A CA 1
ATOM 3062 C C . ALA A 1 391 ? -0.484 34.062 30.312 1 76.12 391 ALA A C 1
ATOM 3064 O O . ALA A 1 391 ? -0.088 35.188 30.719 1 76.12 391 ALA A O 1
ATOM 3065 N N . THR A 1 392 ? -0.569 33.906 29.047 1 62.84 392 THR A N 1
ATOM 3066 C CA . THR A 1 392 ? -0.919 35.031 28.172 1 62.84 392 THR A CA 1
ATOM 3067 C C . THR A 1 392 ? -2.398 34.969 27.797 1 62.84 392 THR A C 1
ATOM 3069 O O . THR A 1 392 ? -3.039 33.938 27.922 1 62.84 392 THR A O 1
ATOM 3072 N N . ASN A 1 393 ? -3.17 36.094 27.734 1 50.53 393 ASN A N 1
ATOM 3073 C CA . ASN A 1 393 ? -4.574 36.125 27.344 1 50.53 393 ASN A CA 1
ATOM 3074 C C . ASN A 1 393 ? -4.797 35.5 25.969 1 50.53 393 ASN A C 1
ATOM 3076 O O . ASN A 1 393 ? -5.918 35.5 25.469 1 50.53 393 ASN A O 1
ATOM 3080 N N . GLY A 1 394 ? -4.07 34.5 25.578 1 46.41 394 GLY A N 1
ATOM 3081 C CA . GLY A 1 394 ? -4.301 33.594 24.469 1 46.41 394 GLY A CA 1
ATOM 3082 C C . GLY A 1 394 ? -4.145 34.25 23.109 1 46.41 394 GLY A C 1
ATOM 3083 O O . GLY A 1 394 ? -4.254 33.594 22.078 1 46.41 394 GLY A O 1
ATOM 3084 N N . PHE A 1 395 ? -4.578 35.625 22.797 1 42.97 395 PHE A N 1
ATOM 3085 C CA . PHE A 1 395 ? -4.754 36.219 21.469 1 42.97 395 PHE A CA 1
ATOM 3086 C C . PHE A 1 395 ? -3.408 36.562 20.859 1 42.97 395 PHE A C 1
ATOM 3088 O O . PHE A 1 395 ? -2.973 37.719 20.938 1 42.97 395 PHE A O 1
ATOM 3095 N N . HIS A 1 396 ? -2.479 35.781 21.141 1 38.84 396 HIS A N 1
ATOM 3096 C CA . HIS A 1 396 ? -1.359 36.188 20.297 1 38.84 396 HIS A CA 1
ATOM 3097 C C . HIS A 1 396 ? -1.372 35.469 18.969 1 38.84 396 HIS A C 1
ATOM 3099 O O . HIS A 1 396 ? -1.7 34.281 18.922 1 38.84 396 HIS A O 1
ATOM 3105 N N . MET B 1 1 ? -22.516 26.312 3.654 1 71.5 1 MET B N 1
ATOM 3106 C CA . MET B 1 1 ? -22.953 25.344 2.654 1 71.5 1 MET B CA 1
ATOM 3107 C C . MET B 1 1 ? -23.312 24.016 3.309 1 71.5 1 MET B C 1
ATOM 3109 O O . MET B 1 1 ? -22.734 23.641 4.328 1 71.5 1 MET B O 1
ATOM 3113 N N . LYS B 1 2 ? -24.391 23.453 2.678 1 88.75 2 LYS B N 1
ATOM 3114 C CA . LYS B 1 2 ? -24.891 22.203 3.254 1 88.75 2 LYS B CA 1
ATOM 3115 C C . LYS B 1 2 ? -24.234 21 2.604 1 88.75 2 LYS B C 1
ATOM 3117 O O . LYS B 1 2 ? -23.969 21 1.398 1 88.75 2 LYS B O 1
ATOM 3122 N N . PHE B 1 3 ? -23.828 20.031 3.432 1 94.19 3 PHE B N 1
ATOM 3123 C CA . PHE B 1 3 ? -23.266 18.797 2.928 1 94.19 3 PHE B CA 1
ATOM 3124 C C . PHE B 1 3 ? -24.344 17.922 2.297 1 94.19 3 PHE B C 1
ATOM 3126 O O . PHE B 1 3 ? -25.516 18.016 2.672 1 94.19 3 PHE B O 1
ATOM 3133 N N . THR B 1 4 ? -23.938 17.141 1.264 1 95.12 4 THR B N 1
ATOM 3134 C CA . THR B 1 4 ? -24.828 16.062 0.797 1 95.12 4 THR B CA 1
ATOM 3135 C C . THR B 1 4 ? -25.094 15.062 1.912 1 95.12 4 THR B C 1
ATOM 3137 O O . THR B 1 4 ? -24.297 14.945 2.854 1 95.12 4 THR B O 1
ATOM 3140 N N . PRO B 1 5 ? -26.203 14.391 1.867 1 94.94 5 PRO B N 1
ATOM 3141 C CA . PRO B 1 5 ? -26.5 13.391 2.896 1 94.94 5 PRO B CA 1
ATOM 3142 C C . PRO B 1 5 ? -25.578 12.18 2.816 1 94.94 5 PRO B C 1
ATOM 3144 O O . PRO B 1 5 ? -25.094 11.828 1.733 1 94.94 5 PRO B O 1
ATOM 3147 N N . PRO B 1 6 ? -25.344 11.539 3.961 1 97 6 PRO B N 1
ATOM 3148 C CA . PRO B 1 6 ? -24.531 10.32 3.938 1 97 6 PRO B CA 1
ATOM 3149 C C . PRO B 1 6 ? -25.188 9.195 3.131 1 97 6 PRO B C 1
ATOM 3151 O O . PRO B 1 6 ? -26.406 9.102 3.076 1 97 6 PRO B O 1
ATOM 3154 N N . PRO B 1 7 ? -24.375 8.398 2.504 1 97.25 7 PRO B N 1
ATOM 3155 C CA . PRO B 1 7 ? -24.938 7.312 1.705 1 97.25 7 PRO B CA 1
ATOM 3156 C C . PRO B 1 7 ? -25.609 6.238 2.561 1 97.25 7 PRO B C 1
ATOM 3158 O O . PRO B 1 7 ? -25.094 5.871 3.615 1 97.25 7 PRO B O 1
ATOM 3161 N N . ALA B 1 8 ? -26.672 5.645 2.049 1 97 8 ALA B N 1
ATOM 3162 C CA . ALA B 1 8 ? -27.438 4.621 2.754 1 97 8 ALA B CA 1
ATOM 3163 C C . ALA B 1 8 ? -26.656 3.311 2.838 1 97 8 ALA B C 1
ATOM 3165 O O . ALA B 1 8 ? -26.828 2.537 3.783 1 97 8 ALA B O 1
ATOM 3166 N N . SER B 1 9 ? -25.781 3.129 1.914 1 96.94 9 SER B N 1
ATOM 3167 C CA . SER B 1 9 ? -25.047 1.871 1.824 1 96.94 9 SER B CA 1
ATOM 3168 C C . SER B 1 9 ? -24.172 1.649 3.055 1 96.94 9 SER B C 1
ATOM 3170 O O . SER B 1 9 ? -23.859 0.509 3.404 1 96.94 9 SER B O 1
ATOM 3172 N N . LEU B 1 10 ? -23.828 2.691 3.75 1 97.44 10 LEU B N 1
ATOM 3173 C CA . LEU B 1 10 ? -22.891 2.59 4.867 1 97.44 10 LEU B CA 1
ATOM 3174 C C . LEU B 1 10 ? -23.641 2.398 6.184 1 97.44 10 LEU B C 1
ATOM 3176 O O . LEU B 1 10 ? -23.016 2.316 7.246 1 97.44 10 LEU B O 1
ATOM 3180 N N . ARG B 1 11 ? -24.938 2.309 6.148 1 95.5 11 ARG B N 1
ATOM 3181 C CA . ARG B 1 11 ? -25.734 2.104 7.352 1 95.5 11 ARG B CA 1
ATOM 3182 C C . ARG B 1 11 ? -25.781 0.628 7.73 1 95.5 11 ARG B C 1
ATOM 3184 O O . ARG B 1 11 ? -26.062 0.287 8.883 1 95.5 11 ARG B O 1
ATOM 3191 N N . ASN B 1 12 ? -25.516 -0.199 6.785 1 94.44 12 ASN B N 1
ATOM 3192 C CA . ASN B 1 12 ? -25.531 -1.635 7.043 1 94.44 12 ASN B CA 1
ATOM 3193 C C . ASN B 1 12 ? -24.219 -2.119 7.652 1 94.44 12 ASN B C 1
ATOM 3195 O O . ASN B 1 12 ? -23.172 -1.537 7.402 1 94.44 12 ASN B O 1
ATOM 3199 N N . PRO B 1 13 ? -24.328 -3.107 8.516 1 95.94 13 PRO B N 1
ATOM 3200 C CA . PRO B 1 13 ? -23.078 -3.658 9.062 1 95.94 13 PRO B CA 1
ATOM 3201 C C . PRO B 1 13 ? -22.203 -4.312 8 1 95.94 13 PRO B C 1
ATOM 3203 O O . PRO B 1 13 ? -22.703 -4.781 6.98 1 95.94 13 PRO B O 1
ATOM 3206 N N . LEU B 1 14 ? -20.922 -4.258 8.219 1 97.38 14 LEU B N 1
ATOM 3207 C CA . LEU B 1 14 ? -19.984 -4.988 7.375 1 97.38 14 LEU B CA 1
ATOM 3208 C C . LEU B 1 14 ? -20.141 -6.492 7.57 1 97.38 14 LEU B C 1
ATOM 3210 O O . LEU B 1 14 ? -20.031 -6.992 8.688 1 97.38 14 LEU B O 1
ATOM 3214 N N . ILE B 1 15 ? -20.422 -7.207 6.527 1 96.31 15 ILE B N 1
ATOM 3215 C CA . ILE B 1 15 ? -20.594 -8.656 6.598 1 96.31 15 ILE B CA 1
ATOM 3216 C C . ILE B 1 15 ? -19.625 -9.328 5.625 1 96.31 15 ILE B C 1
ATOM 3218 O O . ILE B 1 15 ? -19.812 -9.25 4.406 1 96.31 15 ILE B O 1
ATOM 3222 N N . ILE B 1 16 ? -18.672 -10 6.156 1 97.75 16 ILE B N 1
ATOM 3223 C CA . ILE B 1 16 ? -17.703 -10.773 5.375 1 97.75 16 ILE B CA 1
ATOM 3224 C C . ILE B 1 16 ? -17.766 -12.242 5.797 1 97.75 16 ILE B C 1
ATOM 3226 O O . ILE B 1 16 ? -17.344 -12.594 6.902 1 97.75 16 ILE B O 1
ATOM 3230 N N . PRO B 1 17 ? -18.234 -13.055 4.977 1 96.44 17 PRO B N 1
ATOM 3231 C CA . PRO B 1 17 ? -18.312 -14.469 5.348 1 96.44 17 PRO B CA 1
ATOM 3232 C C . PRO B 1 17 ? -16.938 -15.141 5.398 1 96.44 17 PRO B C 1
ATOM 3234 O O . PRO B 1 17 ? -16.016 -14.719 4.691 1 96.44 17 PRO B O 1
ATOM 3237 N N . GLU B 1 18 ? -16.875 -16.156 6.25 1 96.19 18 GLU B N 1
ATOM 3238 C CA . GLU B 1 18 ? -15.672 -16.984 6.227 1 96.19 18 GLU B CA 1
ATOM 3239 C C . GLU B 1 18 ? -15.617 -17.828 4.961 1 96.19 18 GLU B C 1
ATOM 3241 O O . GLU B 1 18 ? -16.641 -18.344 4.504 1 96.19 18 GLU 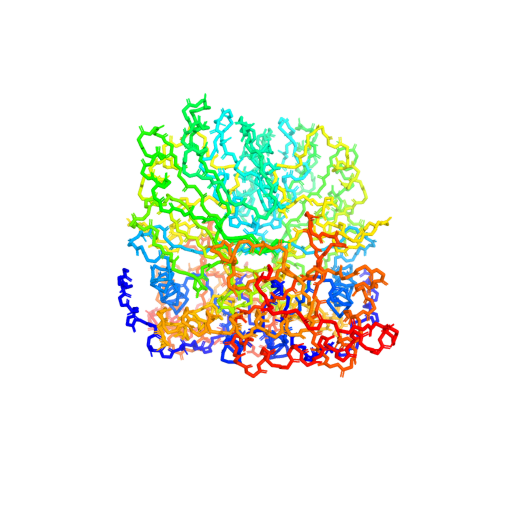B O 1
ATOM 3246 N N . LYS B 1 19 ? -14.539 -17.875 4.383 1 97.56 19 LYS B N 1
ATOM 3247 C CA . LYS B 1 19 ? -14.312 -18.641 3.168 1 97.56 19 LYS B CA 1
ATOM 3248 C C . LYS B 1 19 ? -12.992 -19.406 3.244 1 97.56 19 LYS B C 1
ATOM 3250 O O . LYS B 1 19 ? -12.031 -18.953 3.873 1 97.56 19 LYS B O 1
ATOM 3255 N N . ILE B 1 20 ? -12.93 -20.594 2.686 1 98.19 20 ILE B N 1
ATOM 3256 C CA . ILE B 1 20 ? -11.688 -21.328 2.514 1 98.19 20 ILE B CA 1
ATOM 3257 C C . ILE B 1 20 ? -11.031 -20.938 1.194 1 98.19 20 ILE B C 1
ATOM 3259 O O . ILE B 1 20 ? -11.523 -21.281 0.118 1 98.19 20 ILE B O 1
ATOM 3263 N N . MET B 1 21 ? -9.93 -20.25 1.322 1 97.94 21 MET B N 1
ATOM 3264 C CA . MET B 1 21 ? -9.266 -19.625 0.185 1 97.94 21 MET B CA 1
ATOM 3265 C C . MET B 1 21 ? -8.188 -20.531 -0.39 1 97.94 21 MET B C 1
ATOM 3267 O O . MET B 1 21 ? -7.012 -20.406 -0.036 1 97.94 21 MET B O 1
ATOM 3271 N N . MET B 1 22 ? -8.562 -21.359 -1.326 1 98.25 22 MET B N 1
ATOM 3272 C CA . MET B 1 22 ? -7.613 -22.312 -1.895 1 98.25 22 MET B CA 1
ATOM 3273 C C . MET B 1 22 ? -7.422 -22.062 -3.389 1 98.25 22 MET B C 1
ATOM 3275 O O . MET B 1 22 ? -7.258 -23.016 -4.16 1 98.25 22 MET B O 1
ATOM 3279 N N . GLY B 1 23 ? -7.559 -20.828 -3.822 1 97.06 23 GLY B N 1
ATOM 3280 C CA . GLY B 1 23 ? -7.062 -20.391 -5.117 1 97.06 23 GLY B CA 1
ATOM 3281 C C . GLY B 1 23 ? -5.582 -20.062 -5.109 1 97.06 23 GLY B C 1
ATOM 3282 O O . GLY B 1 23 ? -4.879 -20.359 -4.145 1 97.06 23 GLY B O 1
ATOM 3283 N N . PRO B 1 24 ? -5.082 -19.438 -6.172 1 97 24 PRO B N 1
ATOM 3284 C CA . PRO B 1 24 ? -3.66 -19.094 -6.262 1 97 24 PRO B CA 1
ATOM 3285 C C . PRO B 1 24 ? -3.281 -17.906 -5.387 1 97 24 PRO B C 1
ATOM 3287 O O . PRO B 1 24 ? -2.16 -17.406 -5.477 1 97 24 PRO B O 1
ATOM 3290 N N . GLY B 1 25 ? -4.105 -17.422 -4.547 1 95.25 25 GLY B N 1
ATOM 3291 C CA . GLY B 1 25 ? -3.92 -16.266 -3.691 1 95.25 25 GLY B CA 1
ATOM 3292 C C . GLY B 1 25 ? -4.973 -15.195 -3.906 1 95.25 25 GLY B C 1
ATOM 3293 O O . GLY B 1 25 ? -5.48 -15.031 -5.016 1 95.25 25 GLY B O 1
ATOM 3294 N N . PRO B 1 26 ? -5.348 -14.547 -2.852 1 97.19 26 PRO B N 1
ATOM 3295 C CA . PRO B 1 26 ? -4.801 -14.578 -1.494 1 97.19 26 PRO B CA 1
ATOM 3296 C C . PRO B 1 26 ? -5.184 -15.836 -0.729 1 97.19 26 PRO B C 1
ATOM 3298 O O . PRO B 1 26 ? -6.148 -16.516 -1.092 1 97.19 26 PRO B O 1
ATOM 3301 N N . SER B 1 27 ? -4.352 -16.156 0.256 1 97.94 27 SER B N 1
ATOM 3302 C CA . SER B 1 27 ? -4.59 -17.344 1.089 1 97.94 27 SER B CA 1
ATOM 3303 C C . SER B 1 27 ? -5.152 -16.938 2.451 1 97.94 27 SER B C 1
ATOM 3305 O O . SER B 1 27 ? -5.121 -15.773 2.828 1 97.94 27 SER B O 1
ATOM 3307 N N . ASN B 1 28 ? -5.707 -17.906 3.164 1 98.31 28 ASN B N 1
ATOM 3308 C CA . ASN B 1 28 ? -6.152 -17.641 4.527 1 98.31 28 ASN B CA 1
ATOM 3309 C C . ASN B 1 28 ? -4.98 -17.297 5.445 1 98.31 28 ASN B C 1
ATOM 3311 O O . ASN B 1 28 ? -3.914 -17.906 5.352 1 98.31 28 ASN B O 1
ATOM 3315 N N . CYS B 1 29 ? -5.199 -16.328 6.227 1 98.38 29 CYS B N 1
ATOM 3316 C CA . CYS B 1 29 ? -4.277 -15.992 7.309 1 98.38 29 CYS B CA 1
ATOM 3317 C C . CYS B 1 29 ? -4.656 -16.719 8.594 1 98.38 29 CYS B C 1
ATOM 3319 O O . CYS B 1 29 ? -5.828 -17.031 8.805 1 98.38 29 CYS B O 1
ATOM 3321 N N . SER B 1 30 ? -3.689 -16.984 9.383 1 98.44 30 SER B N 1
ATOM 3322 C CA . SER B 1 30 ? -3.996 -17.562 10.695 1 98.44 30 SER B CA 1
ATOM 3323 C C . SER B 1 30 ? -4.656 -16.531 11.602 1 98.44 30 SER B C 1
ATOM 3325 O O . SER B 1 30 ? -4.559 -15.32 11.359 1 98.44 30 SER B O 1
ATOM 3327 N N . LYS B 1 31 ? -5.297 -17.047 12.656 1 97.94 31 LYS B N 1
ATOM 3328 C CA . LYS B 1 31 ? -5.883 -16.156 13.648 1 97.94 31 LYS B CA 1
ATOM 3329 C C . LYS B 1 31 ? -4.812 -15.273 14.297 1 97.94 31 LYS B C 1
ATOM 3331 O O . LYS B 1 31 ? -5.059 -14.102 14.586 1 97.94 31 LYS B O 1
ATOM 3336 N N . ARG B 1 32 ? -3.633 -15.875 14.578 1 98.12 32 ARG B N 1
ATOM 3337 C CA . ARG B 1 32 ? -2.508 -15.148 15.148 1 98.12 32 ARG B CA 1
ATOM 3338 C C . ARG B 1 32 ? -2.119 -13.961 14.281 1 98.12 32 ARG B C 1
ATOM 3340 O O . ARG B 1 32 ? -1.919 -12.852 14.781 1 98.12 3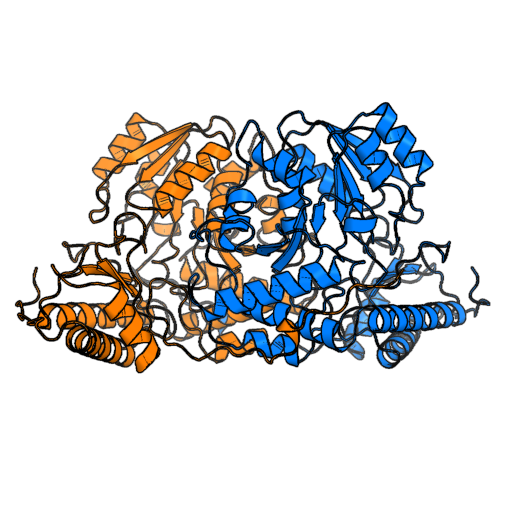2 ARG B O 1
ATOM 3347 N N . VAL B 1 33 ? -2.043 -14.141 12.992 1 98.75 33 VAL B N 1
ATOM 3348 C CA . VAL B 1 33 ? -1.667 -13.117 12.023 1 98.75 33 VAL B CA 1
ATOM 3349 C C . VAL B 1 33 ? -2.754 -12.047 11.953 1 98.75 33 VAL B C 1
ATOM 3351 O O . VAL B 1 33 ? -2.457 -10.852 12.008 1 98.75 33 VAL B O 1
ATOM 3354 N N . LEU B 1 34 ? -4.016 -12.445 11.875 1 98.62 34 LEU B N 1
ATOM 3355 C CA . LEU B 1 34 ? -5.121 -11.5 11.789 1 98.62 34 LEU B CA 1
ATOM 3356 C C . LEU B 1 34 ? -5.23 -10.664 13.062 1 98.62 34 LEU B C 1
ATOM 3358 O O . LEU B 1 34 ? -5.477 -9.461 13 1 98.62 34 LEU B O 1
ATOM 3362 N N . THR B 1 35 ? -5.035 -11.281 14.164 1 98.19 35 THR B N 1
ATOM 3363 C CA . THR B 1 35 ? -5.137 -10.594 15.438 1 98.19 35 THR B CA 1
ATOM 3364 C C . THR B 1 35 ? -4.051 -9.523 15.562 1 98.19 35 THR B C 1
ATOM 3366 O O . THR B 1 35 ? -4.273 -8.469 16.156 1 98.19 35 THR B O 1
ATOM 3369 N N . ALA B 1 36 ? -2.887 -9.773 15.008 1 98.62 36 ALA B N 1
ATOM 3370 C CA . ALA B 1 36 ? -1.792 -8.805 15.062 1 98.62 36 ALA B CA 1
ATOM 3371 C C . ALA B 1 36 ? -2.211 -7.469 14.461 1 98.62 36 ALA B C 1
ATOM 3373 O O . ALA B 1 36 ? -1.701 -6.418 14.852 1 98.62 36 ALA B O 1
ATOM 3374 N N . MET B 1 37 ? -3.145 -7.453 13.555 1 98.25 37 MET B N 1
ATOM 3375 C CA . MET B 1 37 ? -3.566 -6.242 12.852 1 98.25 37 MET B CA 1
ATOM 3376 C C . MET B 1 37 ? -4.441 -5.375 13.75 1 98.25 37 MET B C 1
ATOM 3378 O O . MET B 1 37 ? -4.707 -4.215 13.43 1 98.25 37 MET B O 1
ATOM 3382 N N . THR B 1 38 ? -4.832 -5.871 14.93 1 98.12 38 THR B N 1
ATOM 3383 C CA . THR B 1 38 ? -5.711 -5.113 15.812 1 98.12 38 THR B CA 1
ATOM 3384 C C . THR B 1 38 ? -4.902 -4.234 16.766 1 98.12 38 THR B C 1
ATOM 3386 O O . THR B 1 38 ? -5.469 -3.49 17.562 1 98.12 38 THR B O 1
ATOM 3389 N N . ASN B 1 39 ? -3.58 -4.34 16.734 1 98.06 39 ASN B N 1
ATOM 3390 C CA . ASN B 1 39 ? -2.732 -3.486 17.562 1 98.06 39 ASN B CA 1
ATOM 3391 C C . ASN B 1 39 ? -2.857 -2.018 17.172 1 98.06 39 ASN B C 1
ATOM 3393 O O . ASN B 1 39 ? -3.277 -1.707 16.047 1 98.06 39 ASN B O 1
ATOM 3397 N N . THR B 1 40 ? -2.488 -1.147 18.094 1 96.88 40 THR B N 1
ATOM 3398 C CA . THR B 1 40 ? -2.477 0.292 17.844 1 96.88 40 THR B CA 1
ATOM 3399 C C . THR B 1 40 ? -1.536 0.643 16.703 1 96.88 40 THR B C 1
ATOM 3401 O O . THR B 1 40 ? -0.442 0.084 16.594 1 96.88 40 THR B O 1
ATOM 3404 N N . VAL B 1 41 ? -2.047 1.548 15.805 1 97.25 41 VAL B N 1
ATOM 3405 C CA . VAL B 1 41 ? -1.17 2.08 14.766 1 97.25 41 VAL B CA 1
ATOM 3406 C C . VAL B 1 41 ? -0.019 2.852 15.406 1 97.25 41 VAL B C 1
ATOM 3408 O O . VAL B 1 41 ? -0.216 3.568 16.391 1 97.25 41 VAL B O 1
ATOM 3411 N N . LEU B 1 42 ? 1.128 2.758 14.883 1 97.19 42 LEU B N 1
ATOM 3412 C CA . LEU B 1 42 ? 2.291 3.438 15.445 1 97.19 42 LEU B CA 1
ATOM 3413 C C . LEU B 1 42 ? 2.816 4.5 14.484 1 97.19 42 LEU B C 1
ATOM 3415 O O . LEU B 1 42 ? 2.629 4.395 13.266 1 97.19 42 LEU B O 1
ATOM 3419 N N . SER B 1 43 ? 3.486 5.48 15.016 1 94.38 43 SER B N 1
ATOM 3420 C CA . SER B 1 43 ? 4.121 6.516 14.211 1 94.38 43 SER B CA 1
ATOM 3421 C C . SER B 1 43 ? 5.406 6.008 13.57 1 94.38 43 SER B C 1
ATOM 3423 O O . SER B 1 43 ? 5.957 4.988 13.992 1 94.38 43 SER B O 1
ATOM 3425 N N . ASN B 1 44 ? 5.879 6.754 12.641 1 92.31 44 ASN B N 1
ATOM 3426 C CA . ASN B 1 44 ? 6.988 6.371 11.773 1 92.31 44 ASN B CA 1
ATOM 3427 C C . ASN B 1 44 ? 8.289 6.246 12.562 1 92.31 44 ASN B C 1
ATOM 3429 O O . ASN B 1 44 ? 9.211 5.547 12.133 1 92.31 44 ASN B O 1
ATOM 3433 N N . PHE B 1 45 ? 8.359 6.906 13.719 1 93.38 45 PHE B N 1
ATOM 3434 C CA . PHE B 1 45 ? 9.641 6.902 14.406 1 93.38 45 PHE B CA 1
ATOM 3435 C C . PHE B 1 45 ? 9.516 6.27 15.789 1 93.38 45 PHE B C 1
ATOM 3437 O O . PHE B 1 45 ? 10.383 6.445 16.641 1 93.38 45 PHE B O 1
ATOM 3444 N N . HIS B 1 46 ? 8.438 5.625 16.078 1 96.19 46 HIS B N 1
ATOM 3445 C CA . HIS B 1 46 ? 8.32 4.887 17.328 1 96.19 46 HIS B CA 1
ATOM 3446 C C . HIS B 1 46 ? 9.32 3.74 17.391 1 96.19 46 HIS B C 1
ATOM 3448 O O . HIS B 1 46 ? 9.492 3.004 16.422 1 96.19 46 HIS B O 1
ATOM 3454 N N . ALA B 1 47 ? 9.922 3.551 18.516 1 96.12 47 ALA B N 1
ATOM 3455 C CA . ALA B 1 47 ? 10.945 2.527 18.703 1 96.12 47 ALA B CA 1
ATOM 3456 C C . ALA B 1 47 ? 10.383 1.132 18.453 1 96.12 47 ALA B C 1
ATOM 3458 O O . ALA B 1 47 ? 11.062 0.266 17.906 1 96.12 47 ALA B O 1
ATOM 3459 N N . GLU B 1 48 ? 9.148 0.912 18.891 1 97.5 48 GLU B N 1
ATOM 3460 C CA . GLU B 1 48 ? 8.531 -0.4 18.75 1 97.5 48 GLU B CA 1
ATOM 3461 C C . GLU B 1 48 ? 8.32 -0.748 17.266 1 97.5 48 GLU B C 1
ATOM 3463 O O . GLU B 1 48 ? 8.422 -1.913 16.875 1 97.5 48 GLU B O 1
ATOM 3468 N N . LEU B 1 49 ? 8.016 0.249 16.453 1 97.88 49 LEU B N 1
ATOM 3469 C CA . LEU B 1 49 ? 7.875 0.006 15.016 1 97.88 49 LEU B CA 1
ATOM 3470 C C . LEU B 1 49 ? 9.219 -0.377 14.398 1 97.88 49 LEU B C 1
ATOM 3472 O O . LEU B 1 49 ? 9.297 -1.344 13.641 1 97.88 49 LEU B O 1
ATOM 3476 N N . PHE B 1 50 ? 10.25 0.374 14.727 1 97.69 50 PHE B N 1
ATOM 3477 C CA . PHE B 1 50 ? 11.578 0.087 14.195 1 97.69 50 PHE B CA 1
ATOM 3478 C C . PHE B 1 50 ? 12.039 -1.307 14.609 1 97.69 50 PHE B C 1
ATOM 3480 O O . PHE B 1 50 ? 12.633 -2.035 13.812 1 97.69 50 PHE B O 1
ATOM 3487 N N . ARG B 1 51 ? 11.75 -1.649 15.828 1 97.94 51 ARG B N 1
ATOM 3488 C CA . ARG B 1 51 ? 12.102 -2.984 16.297 1 97.94 51 ARG B CA 1
ATOM 3489 C C . ARG B 1 51 ? 11.383 -4.059 15.5 1 97.94 51 ARG B C 1
ATOM 3491 O O . ARG B 1 51 ? 11.992 -5.059 15.102 1 97.94 51 ARG B O 1
ATOM 3498 N N . THR B 1 52 ? 10.148 -3.857 15.305 1 98.5 52 THR B N 1
ATOM 3499 C CA . THR B 1 52 ? 9.375 -4.816 14.531 1 98.5 52 THR B CA 1
ATOM 3500 C C . THR B 1 52 ? 9.891 -4.902 13.102 1 98.5 52 THR B C 1
ATOM 3502 O O . THR B 1 52 ? 9.984 -5.992 12.523 1 98.5 52 THR B O 1
ATOM 3505 N N . MET B 1 53 ? 10.188 -3.748 12.5 1 98.56 53 MET B N 1
ATOM 3506 C CA . MET B 1 53 ? 10.766 -3.717 11.156 1 98.56 53 MET B CA 1
ATOM 3507 C C . MET B 1 53 ? 12.078 -4.492 11.102 1 98.56 53 MET B C 1
ATOM 3509 O O . MET B 1 53 ? 12.336 -5.211 10.133 1 98.56 53 MET B O 1
ATOM 3513 N N . ASP B 1 54 ? 12.875 -4.359 12.109 1 98.38 54 ASP B N 1
ATOM 3514 C CA . ASP B 1 54 ? 14.125 -5.113 12.188 1 98.38 54 ASP B CA 1
ATOM 3515 C C . ASP B 1 54 ? 13.852 -6.613 12.234 1 98.38 54 ASP B C 1
ATOM 3517 O O . ASP B 1 54 ? 14.547 -7.398 11.578 1 98.38 54 ASP B O 1
ATOM 3521 N N . GLU B 1 55 ? 12.898 -7.008 13.039 1 98.81 55 GLU B N 1
ATOM 3522 C CA . GLU B 1 55 ? 12.531 -8.414 13.133 1 98.81 55 GLU B CA 1
ATOM 3523 C C . GLU B 1 55 ? 12.016 -8.945 11.797 1 98.81 55 GLU B C 1
ATOM 3525 O O . GLU B 1 55 ? 12.305 -10.078 11.414 1 98.81 55 GLU B O 1
ATOM 3530 N N . VAL B 1 56 ? 11.25 -8.109 11.125 1 98.88 56 VAL B N 1
ATOM 3531 C CA . VAL B 1 56 ? 10.766 -8.477 9.797 1 98.88 56 VAL B CA 1
ATOM 3532 C C . VAL B 1 56 ? 11.945 -8.672 8.859 1 98.88 56 VAL B C 1
ATOM 3534 O O . VAL B 1 56 ? 12 -9.664 8.117 1 98.88 56 VAL B O 1
ATOM 3537 N N . LYS B 1 57 ? 12.914 -7.762 8.852 1 98.88 57 LYS B N 1
ATOM 3538 C CA . LYS B 1 57 ? 14.094 -7.898 8 1 98.88 57 LYS B CA 1
ATOM 3539 C C . LYS B 1 57 ? 14.836 -9.195 8.297 1 98.88 57 LYS B C 1
ATOM 3541 O O . LYS B 1 57 ? 15.281 -9.891 7.375 1 98.88 57 LYS B O 1
ATOM 3546 N N . ASP B 1 58 ? 14.969 -9.523 9.57 1 98.81 58 ASP B N 1
ATOM 3547 C CA . ASP B 1 58 ? 15.586 -10.789 9.945 1 98.81 58 ASP B CA 1
ATOM 3548 C C . ASP B 1 58 ? 14.836 -11.969 9.336 1 98.81 58 ASP B C 1
ATOM 3550 O O . ASP B 1 58 ? 15.453 -12.883 8.789 1 98.81 58 ASP B O 1
ATOM 3554 N N . GLY B 1 59 ? 13.578 -11.93 9.492 1 98.88 59 GLY B N 1
ATOM 3555 C CA . GLY B 1 59 ? 12.742 -12.984 8.938 1 98.88 59 GLY B CA 1
ATOM 3556 C C . GLY B 1 59 ? 12.836 -13.086 7.426 1 98.88 59 GLY B C 1
ATOM 3557 O O . GLY B 1 59 ? 12.852 -14.188 6.871 1 98.88 59 GLY B O 1
ATOM 3558 N N . LEU B 1 60 ? 12.891 -11.953 6.781 1 98.94 60 LEU B N 1
ATOM 3559 C CA . LEU B 1 60 ? 12.992 -11.93 5.328 1 98.94 60 LEU B CA 1
ATOM 3560 C C . LEU B 1 60 ? 14.328 -12.508 4.867 1 98.94 60 LEU B C 1
ATOM 3562 O O . LEU B 1 60 ? 14.383 -13.258 3.893 1 98.94 60 LEU B O 1
ATOM 3566 N N . ARG B 1 61 ? 15.367 -12.117 5.52 1 98.88 61 ARG B N 1
ATOM 3567 C CA . ARG B 1 61 ? 16.656 -12.688 5.164 1 98.88 61 ARG B CA 1
ATOM 3568 C C . ARG B 1 61 ? 16.656 -14.203 5.332 1 98.88 61 ARG B C 1
ATOM 3570 O O . ARG B 1 61 ? 17.25 -14.93 4.531 1 98.88 61 ARG B O 1
ATOM 3577 N N . TYR B 1 62 ? 16 -14.664 6.363 1 98.81 62 TYR B N 1
ATOM 3578 C CA . TYR B 1 62 ? 15.867 -16.094 6.598 1 98.81 62 TYR B CA 1
ATOM 3579 C C . TYR B 1 62 ? 15.133 -16.781 5.449 1 98.81 62 TYR B C 1
ATOM 3581 O O . TYR B 1 62 ? 15.617 -17.75 4.879 1 98.81 62 TYR B O 1
ATOM 3589 N N . ILE B 1 63 ? 13.992 -16.219 4.98 1 98.81 63 ILE B N 1
ATOM 3590 C CA . ILE B 1 63 ? 13.172 -16.938 4.012 1 98.81 63 ILE B CA 1
ATOM 3591 C C . ILE B 1 63 ? 13.766 -16.781 2.611 1 98.81 63 ILE B C 1
ATOM 3593 O O . ILE B 1 63 ? 13.609 -17.656 1.761 1 98.81 63 ILE B O 1
ATOM 3597 N N . PHE B 1 64 ? 14.5 -15.672 2.357 1 98.88 64 PHE B N 1
ATOM 3598 C CA . PHE B 1 64 ? 15.172 -15.484 1.075 1 98.88 64 PHE B CA 1
ATOM 3599 C C . PHE B 1 64 ? 16.5 -16.234 1.04 1 98.88 64 PHE B C 1
ATOM 3601 O O . PHE B 1 64 ? 17.094 -16.406 -0.026 1 98.88 64 PHE B O 1
ATOM 3608 N N . GLN B 1 65 ? 16.969 -16.688 2.281 1 98.69 65 GLN B N 1
ATOM 3609 C CA . GLN B 1 65 ? 18.281 -17.328 2.416 1 98.69 65 GLN B CA 1
ATOM 3610 C C . GLN B 1 65 ? 19.391 -16.422 1.887 1 98.69 65 GLN B C 1
ATOM 3612 O O . GLN B 1 65 ? 20.188 -16.844 1.04 1 98.69 65 GLN B O 1
ATOM 3617 N N . THR B 1 66 ? 19.438 -15.242 2.52 1 98.81 66 THR B N 1
ATOM 3618 C CA . THR B 1 66 ? 20.391 -14.234 2.09 1 98.81 66 THR B CA 1
ATOM 3619 C C . THR B 1 66 ? 20.953 -13.469 3.287 1 98.81 66 THR B C 1
ATOM 3621 O O . THR B 1 66 ? 20.375 -13.508 4.375 1 98.81 66 THR B O 1
ATOM 3624 N N . GLU B 1 67 ? 22.047 -12.883 3.086 1 98.25 67 GLU B N 1
ATOM 3625 C CA . GLU B 1 67 ? 22.625 -11.984 4.078 1 98.25 67 GLU B CA 1
ATOM 3626 C C . GLU B 1 67 ? 22.516 -10.531 3.633 1 98.25 67 GLU B C 1
ATOM 3628 O O . GLU B 1 67 ? 23.078 -9.633 4.281 1 98.25 67 GLU B O 1
ATOM 3633 N N . ASN B 1 68 ? 21.844 -10.312 2.545 1 98.69 68 ASN B N 1
ATOM 3634 C CA . ASN B 1 68 ? 21.719 -8.961 2.002 1 98.69 68 ASN B CA 1
ATOM 3635 C C . ASN B 1 68 ? 21.234 -7.973 3.059 1 98.69 68 ASN B C 1
ATOM 3637 O O . ASN B 1 68 ? 20.203 -8.18 3.68 1 98.69 68 ASN B O 1
ATOM 3641 N N . ARG B 1 69 ? 21.875 -6.875 3.201 1 98.12 69 ARG B N 1
ATOM 3642 C CA . ARG B 1 69 ? 21.438 -5.812 4.098 1 98.12 69 ARG B CA 1
ATOM 3643 C C . ARG B 1 69 ? 20.234 -5.07 3.516 1 98.12 69 ARG B C 1
ATOM 3645 O O . ARG B 1 69 ? 19.344 -4.641 4.258 1 98.12 69 ARG B O 1
ATOM 3652 N N . ALA B 1 70 ? 20.266 -4.922 2.195 1 98.75 70 ALA B N 1
ATOM 3653 C CA . ALA B 1 70 ? 19.172 -4.242 1.519 1 98.75 70 ALA B CA 1
ATOM 3654 C C . ALA B 1 70 ? 17.953 -5.16 1.373 1 98.75 70 ALA B C 1
ATOM 3656 O O . ALA B 1 70 ? 17.609 -5.555 0.26 1 98.75 70 ALA B O 1
ATOM 3657 N N . THR B 1 71 ? 17.406 -5.574 2.471 1 98.94 71 THR B N 1
ATOM 3658 C CA . THR B 1 71 ? 16.188 -6.363 2.621 1 98.94 71 THR B CA 1
ATOM 3659 C C . THR B 1 71 ? 15.125 -5.57 3.363 1 98.94 71 THR B C 1
ATOM 3661 O O . THR B 1 71 ? 15.375 -5.031 4.441 1 98.94 71 THR B O 1
ATOM 3664 N N . MET B 1 72 ? 13.961 -5.379 2.738 1 98.88 72 MET B N 1
ATOM 3665 C CA . MET B 1 72 ? 12.93 -4.484 3.25 1 98.88 72 MET B CA 1
ATOM 3666 C C . MET B 1 72 ? 11.562 -4.852 2.682 1 98.88 72 MET B C 1
ATOM 3668 O O . MET B 1 72 ? 11.406 -5.898 2.055 1 98.88 72 MET B O 1
ATOM 3672 N N . CYS B 1 73 ? 10.586 -4.031 2.936 1 98.81 73 CYS B N 1
ATOM 3673 C CA . CYS B 1 73 ? 9.258 -4.199 2.348 1 98.81 73 CYS B CA 1
ATOM 3674 C C . CYS B 1 73 ? 8.844 -2.945 1.587 1 98.81 73 CYS B C 1
ATOM 3676 O O . CYS B 1 73 ? 9.211 -1.833 1.96 1 98.81 73 CYS B O 1
ATOM 3678 N N . VAL B 1 74 ? 8.141 -3.201 0.542 1 98.31 74 VAL B N 1
ATOM 3679 C CA . VAL B 1 74 ? 7.449 -2.152 -0.198 1 98.31 74 VAL B CA 1
ATOM 3680 C C . VAL B 1 74 ? 5.988 -2.09 0.24 1 98.31 74 VAL B C 1
ATOM 3682 O O . VAL B 1 74 ? 5.312 -3.119 0.319 1 98.31 74 VAL B O 1
ATOM 3685 N N . SER B 1 75 ? 5.512 -0.848 0.596 1 97.38 75 SER B N 1
ATOM 3686 C CA . SER B 1 75 ? 4.094 -0.675 0.887 1 97.38 75 SER B CA 1
ATOM 3687 C C . SER B 1 75 ? 3.256 -0.756 -0.384 1 97.38 75 SER B C 1
ATOM 3689 O O . SER B 1 75 ? 3.146 0.223 -1.126 1 97.38 75 SER B O 1
ATOM 3691 N N . GLY B 1 76 ? 2.633 -1.811 -0.655 1 97.5 76 GLY B N 1
ATOM 3692 C CA . GLY B 1 76 ? 1.871 -2.127 -1.853 1 97.5 76 GLY B CA 1
ATOM 3693 C C . GLY B 1 76 ? 1.806 -3.613 -2.145 1 97.5 76 GLY B C 1
ATOM 3694 O O . GLY B 1 76 ? 2.35 -4.422 -1.391 1 97.5 76 GLY B O 1
ATOM 3695 N N . SER B 1 77 ? 1.139 -3.982 -3.156 1 97.44 77 SER B N 1
ATOM 3696 C CA . SER B 1 77 ? 1.024 -5.379 -3.561 1 97.44 77 SER B CA 1
ATOM 3697 C C . SER B 1 77 ? 2.287 -5.855 -4.27 1 97.44 77 SER B C 1
ATOM 3699 O O . SER B 1 77 ? 3.238 -5.09 -4.434 1 97.44 77 SER B O 1
ATOM 3701 N N . ALA B 1 78 ? 2.289 -7.07 -4.66 1 97.69 78 ALA B N 1
ATOM 3702 C CA . ALA B 1 78 ? 3.455 -7.652 -5.316 1 97.69 78 ALA B CA 1
ATOM 3703 C C . ALA B 1 78 ? 3.787 -6.906 -6.605 1 97.69 78 ALA B C 1
ATOM 3705 O O . ALA B 1 78 ? 4.957 -6.777 -6.973 1 97.69 78 ALA B O 1
ATOM 3706 N N . HIS B 1 79 ? 2.768 -6.363 -7.297 1 98.25 79 HIS B N 1
ATOM 3707 C CA . HIS B 1 79 ? 3.016 -5.543 -8.477 1 98.25 79 HIS B CA 1
ATOM 3708 C C . HIS B 1 79 ? 3.869 -4.328 -8.141 1 98.25 79 HIS B C 1
ATOM 3710 O O . HIS B 1 79 ? 4.668 -3.875 -8.961 1 98.25 79 HIS B O 1
ATOM 3716 N N . ALA B 1 80 ? 3.646 -3.807 -6.91 1 98.31 80 ALA B N 1
ATOM 3717 C CA . ALA B 1 80 ? 4.492 -2.707 -6.457 1 98.31 80 ALA B CA 1
ATOM 3718 C C . ALA B 1 80 ? 5.941 -3.162 -6.293 1 98.31 80 ALA B C 1
ATOM 3720 O O . ALA B 1 80 ? 6.871 -2.398 -6.555 1 98.31 80 ALA B O 1
ATOM 3721 N N . GLY B 1 81 ? 6.129 -4.379 -5.77 1 98.5 81 GLY B N 1
ATOM 3722 C CA . GLY B 1 81 ? 7.469 -4.938 -5.695 1 98.5 81 GLY B CA 1
ATOM 3723 C C . GLY B 1 81 ? 8.125 -5.082 -7.055 1 98.5 81 GLY B C 1
ATOM 3724 O O . GLY B 1 81 ? 9.305 -4.77 -7.215 1 98.5 81 GLY B O 1
ATOM 3725 N N . MET B 1 82 ? 7.363 -5.574 -8.016 1 98.75 82 MET B N 1
ATOM 3726 C CA . MET B 1 82 ? 7.828 -5.699 -9.398 1 98.75 82 MET B CA 1
ATOM 3727 C C . MET B 1 82 ? 8.266 -4.348 -9.945 1 98.75 82 MET B C 1
ATOM 3729 O O . MET B 1 82 ? 9.367 -4.219 -10.484 1 98.75 82 MET B O 1
ATOM 3733 N N . GLU B 1 83 ? 7.461 -3.34 -9.766 1 98.56 83 GLU B N 1
ATOM 3734 C CA . GLU B 1 83 ? 7.762 -2 -10.258 1 98.56 83 GLU B CA 1
ATOM 3735 C C . GLU B 1 83 ? 8.953 -1.394 -9.523 1 98.56 83 GLU B C 1
ATOM 3737 O O . GLU B 1 83 ? 9.766 -0.684 -10.125 1 98.56 83 GLU B O 1
ATOM 3742 N N . ALA B 1 84 ? 8.992 -1.647 -8.219 1 98.69 84 ALA B N 1
ATOM 3743 C CA . ALA B 1 84 ? 10.133 -1.148 -7.449 1 98.69 84 ALA B CA 1
ATOM 3744 C C . ALA B 1 84 ? 11.445 -1.68 -8.008 1 98.69 84 ALA B C 1
ATOM 3746 O O . ALA B 1 84 ? 12.414 -0.931 -8.148 1 98.69 84 ALA B O 1
ATOM 3747 N N . MET B 1 85 ? 11.484 -2.984 -8.352 1 98.75 85 MET B N 1
ATOM 3748 C CA . MET B 1 85 ? 12.695 -3.57 -8.922 1 98.75 85 MET B CA 1
ATOM 3749 C C . MET B 1 85 ? 13.008 -2.957 -10.281 1 98.75 85 MET B C 1
ATOM 3751 O O . MET B 1 85 ? 14.133 -2.525 -10.531 1 98.75 85 MET B O 1
ATOM 3755 N N . LEU B 1 86 ? 12.023 -2.857 -11.133 1 98.88 86 LEU B N 1
ATOM 3756 C CA . LEU B 1 86 ? 12.234 -2.441 -12.516 1 98.88 86 LEU B CA 1
ATOM 3757 C C . LEU B 1 86 ? 12.578 -0.958 -12.586 1 98.88 86 LEU B C 1
ATOM 3759 O O . LEU B 1 86 ? 13.477 -0.56 -13.328 1 98.88 86 LEU B O 1
ATOM 3763 N N . SER B 1 87 ? 11.875 -0.092 -11.789 1 98.62 87 SER B N 1
ATOM 3764 C CA . SER B 1 87 ? 12.094 1.349 -11.859 1 98.62 87 SER B CA 1
ATOM 3765 C C . SER B 1 87 ? 13.445 1.729 -11.266 1 98.62 87 SER B C 1
ATOM 3767 O O . SER B 1 87 ? 14 2.777 -11.594 1 98.62 87 SER B O 1
ATOM 3769 N N . ASN B 1 88 ? 14.008 0.922 -10.406 1 98.88 88 ASN B N 1
ATOM 3770 C CA . ASN B 1 88 ? 15.297 1.238 -9.797 1 98.88 88 ASN B CA 1
ATOM 3771 C C . ASN B 1 88 ? 16.453 0.662 -10.602 1 98.88 88 ASN B C 1
ATOM 3773 O O . ASN B 1 88 ? 17.516 1.282 -10.703 1 98.88 88 ASN B O 1
ATOM 3777 N N . LEU B 1 89 ? 16.297 -0.527 -11.188 1 98.88 89 LEU B N 1
ATOM 3778 C CA . LEU B 1 89 ? 17.406 -1.209 -11.836 1 98.88 89 LEU B CA 1
ATOM 3779 C C . LEU B 1 89 ? 17.5 -0.807 -13.305 1 98.88 89 LEU B C 1
ATOM 3781 O O . LEU B 1 89 ? 18.562 -0.97 -13.93 1 98.88 89 LEU B O 1
ATOM 3785 N N . LEU B 1 90 ? 16.406 -0.285 -13.883 1 98.69 90 LEU B N 1
ATOM 3786 C CA . LEU B 1 90 ? 16.406 0.094 -15.289 1 98.69 90 LEU B CA 1
ATOM 3787 C C . LEU B 1 90 ? 16.359 1.61 -15.445 1 98.69 90 LEU B C 1
ATOM 3789 O O . LEU B 1 90 ? 15.688 2.297 -14.68 1 98.69 90 LEU B O 1
ATOM 3793 N N . GLU B 1 91 ? 17.109 2.113 -16.328 1 97.81 91 GLU B N 1
ATOM 3794 C CA . GLU B 1 91 ? 17.031 3.475 -16.844 1 97.81 91 GLU B CA 1
ATOM 3795 C C . GLU B 1 91 ? 16.594 3.48 -18.312 1 97.81 91 GLU B C 1
ATOM 3797 O O . GLU B 1 91 ? 16.562 2.43 -18.969 1 97.81 91 GLU B O 1
ATOM 3802 N N . GLU B 1 92 ? 16.219 4.684 -18.812 1 97 92 GLU B N 1
ATOM 3803 C CA . GLU B 1 92 ? 15.836 4.82 -20.219 1 97 92 GLU B CA 1
ATOM 3804 C C . GLU B 1 92 ? 16.891 4.219 -21.141 1 97 92 GLU B C 1
ATOM 3806 O O . GLU B 1 92 ? 18.078 4.535 -21.031 1 97 92 GLU B O 1
ATOM 3811 N N . GLY B 1 93 ? 16.5 3.303 -21.969 1 98.12 93 GLY B N 1
ATOM 3812 C CA . GLY B 1 93 ? 17.375 2.742 -22.969 1 98.12 93 GLY B CA 1
ATOM 3813 C C . GLY B 1 93 ? 18.094 1.488 -22.5 1 98.12 93 GLY B C 1
ATOM 3814 O O . GLY B 1 93 ? 18.672 0.761 -23.312 1 98.12 93 GLY B O 1
ATOM 3815 N N . ASP B 1 94 ? 18.062 1.153 -21.234 1 98.75 94 ASP B N 1
ATOM 3816 C CA . ASP B 1 94 ? 18.672 -0.083 -20.75 1 98.75 94 ASP B CA 1
ATOM 3817 C C . ASP B 1 94 ? 17.984 -1.306 -21.344 1 98.75 94 ASP B C 1
ATOM 3819 O O . ASP B 1 94 ? 16.766 -1.326 -21.5 1 98.75 94 ASP B O 1
ATOM 3823 N N . ARG B 1 95 ? 18.734 -2.293 -21.688 1 98.81 95 ARG B N 1
ATOM 3824 C CA . ARG B 1 95 ? 18.172 -3.516 -22.25 1 98.81 95 ARG B CA 1
ATOM 3825 C C . ARG B 1 95 ? 17.797 -4.5 -21.156 1 98.81 95 ARG B C 1
ATOM 3827 O O . ARG B 1 95 ? 18.609 -4.809 -20.281 1 98.81 95 ARG B O 1
ATOM 3834 N N . VAL B 1 96 ? 16.594 -4.91 -21.188 1 98.94 96 VAL B N 1
ATOM 3835 C CA . VAL B 1 96 ? 16.109 -5.926 -20.25 1 98.94 96 VAL B CA 1
ATOM 3836 C C . VAL B 1 96 ? 15.555 -7.117 -21.031 1 98.94 96 VAL B C 1
ATOM 3838 O O . VAL B 1 96 ? 14.898 -6.945 -22.062 1 98.94 96 VAL B O 1
ATOM 3841 N N . LEU B 1 97 ? 15.953 -8.312 -20.625 1 98.94 97 LEU B N 1
ATOM 3842 C CA . LEU B 1 97 ? 15.438 -9.562 -21.172 1 98.94 97 LEU B CA 1
ATOM 3843 C C . LEU B 1 97 ? 14.391 -10.172 -20.25 1 98.94 97 LEU B C 1
ATOM 3845 O O . LEU B 1 97 ? 14.641 -10.367 -19.062 1 98.94 97 LEU B O 1
ATOM 3849 N N . ILE B 1 98 ? 13.227 -10.406 -20.781 1 98.94 98 ILE B N 1
ATOM 3850 C CA . ILE B 1 98 ? 12.133 -10.984 -20 1 98.94 98 ILE B CA 1
ATOM 3851 C C . ILE B 1 98 ? 11.742 -12.336 -20.594 1 98.94 98 ILE B C 1
ATOM 3853 O O . ILE B 1 98 ? 11.414 -12.43 -21.781 1 98.94 98 ILE B O 1
ATOM 3857 N N . ALA B 1 99 ? 11.789 -13.398 -19.75 1 98.81 99 ALA B N 1
ATOM 3858 C CA . ALA B 1 99 ? 11.336 -14.727 -20.156 1 98.81 99 ALA B CA 1
ATOM 3859 C C . ALA B 1 99 ? 9.836 -14.875 -19.953 1 98.81 99 ALA B C 1
ATOM 3861 O O . ALA B 1 99 ? 9.359 -14.969 -18.812 1 98.81 99 ALA B O 1
ATOM 3862 N N . VAL B 1 100 ? 9.086 -14.961 -21.062 1 98.38 100 VAL B N 1
ATOM 3863 C CA . VAL B 1 100 ? 7.637 -14.82 -21 1 98.38 100 VAL B CA 1
ATOM 3864 C C . VAL B 1 100 ? 6.98 -16.188 -21.141 1 98.38 100 VAL B C 1
ATOM 3866 O O . VAL B 1 100 ? 6.98 -16.781 -22.234 1 98.38 100 VAL B O 1
ATOM 3869 N N . ASN B 1 101 ? 6.391 -16.641 -20.109 1 95.31 101 ASN B N 1
ATOM 3870 C CA . ASN B 1 101 ? 5.609 -17.875 -20.172 1 95.31 101 ASN B CA 1
ATOM 3871 C C . ASN B 1 101 ? 4.27 -17.719 -19.453 1 95.31 101 ASN B C 1
ATOM 3873 O O . ASN B 1 101 ? 3.572 -18.719 -19.219 1 95.31 101 ASN B O 1
ATOM 3877 N N . GLY B 1 102 ? 3.949 -16.531 -19.094 1 95.12 102 GLY B N 1
ATOM 3878 C CA . GLY B 1 102 ? 2.709 -16.281 -18.375 1 95.12 102 GLY B CA 1
ATOM 3879 C C . GLY B 1 102 ? 2.432 -14.797 -18.188 1 95.12 102 GLY B C 1
ATOM 3880 O O . GLY B 1 102 ? 3.207 -13.953 -18.641 1 95.12 102 GLY B O 1
ATOM 3881 N N . ILE B 1 103 ? 1.406 -14.477 -17.484 1 96.5 103 ILE B N 1
ATOM 3882 C CA . ILE B 1 103 ? 0.877 -13.117 -17.406 1 96.5 103 ILE B CA 1
ATOM 3883 C C . ILE B 1 103 ? 1.801 -12.258 -16.562 1 96.5 103 ILE B C 1
ATOM 3885 O O . ILE B 1 103 ? 1.921 -11.047 -16.797 1 96.5 103 ILE B O 1
ATOM 3889 N N . TRP B 1 104 ? 2.514 -12.828 -15.625 1 98 104 TRP B N 1
ATOM 3890 C CA . TRP B 1 104 ? 3.379 -12.031 -14.75 1 98 104 TRP B CA 1
ATOM 3891 C C . TRP B 1 104 ? 4.582 -11.5 -15.523 1 98 104 TRP B C 1
ATOM 3893 O O . TRP B 1 104 ? 4.973 -10.344 -15.344 1 98 104 TRP B O 1
ATOM 3903 N N . ALA B 1 105 ? 5.125 -12.32 -16.359 1 98.31 105 ALA B N 1
ATOM 3904 C CA . ALA B 1 105 ? 6.184 -11.844 -17.234 1 98.31 105 ALA B CA 1
ATOM 3905 C C . ALA B 1 105 ? 5.66 -10.789 -18.203 1 98.31 105 ALA B C 1
ATOM 3907 O O . ALA B 1 105 ? 6.371 -9.844 -18.562 1 98.31 105 ALA B O 1
ATOM 3908 N N . GLU B 1 106 ? 4.414 -11.008 -18.641 1 98.12 106 GLU B N 1
ATOM 3909 C CA . GLU B 1 106 ? 3.797 -10.008 -19.5 1 98.12 106 GLU B CA 1
ATOM 3910 C C . GLU B 1 106 ? 3.68 -8.656 -18.797 1 98.12 106 GLU B C 1
ATOM 3912 O O . GLU B 1 106 ? 3.859 -7.609 -19.406 1 98.12 106 GLU B O 1
ATOM 3917 N N . ARG B 1 107 ? 3.357 -8.672 -17.562 1 98.5 107 ARG B N 1
ATOM 3918 C CA . ARG B 1 107 ? 3.309 -7.449 -16.766 1 98.5 107 ARG B CA 1
ATOM 3919 C C . ARG B 1 107 ? 4.684 -6.797 -16.672 1 98.5 107 ARG B C 1
ATOM 3921 O O . ARG B 1 107 ? 4.801 -5.57 -16.734 1 98.5 107 ARG B O 1
ATOM 3928 N N . ALA B 1 108 ? 5.688 -7.613 -16.516 1 98.81 108 ALA B N 1
ATOM 3929 C CA . ALA B 1 108 ? 7.047 -7.082 -16.484 1 98.81 108 ALA B CA 1
ATOM 3930 C C . ALA B 1 108 ? 7.398 -6.391 -17.797 1 98.81 108 ALA B C 1
ATOM 3932 O O . ALA B 1 108 ? 8.062 -5.352 -17.797 1 98.81 108 ALA B O 1
ATOM 3933 N N . VAL B 1 109 ? 6.969 -7.02 -18.891 1 98.81 109 VAL B N 1
ATOM 3934 C CA . VAL B 1 109 ? 7.168 -6.41 -20.203 1 98.81 109 VAL B CA 1
ATOM 3935 C C . VAL B 1 109 ? 6.488 -5.043 -20.25 1 98.81 109 VAL B C 1
ATOM 3937 O O . VAL B 1 109 ? 7.102 -4.047 -20.641 1 98.81 109 VAL B O 1
ATOM 3940 N N . GLU B 1 110 ? 5.23 -5.031 -19.812 1 98.62 110 GLU B N 1
ATOM 3941 C CA . GLU B 1 110 ? 4.434 -3.809 -19.828 1 98.62 110 GLU B CA 1
ATOM 3942 C C . GLU B 1 110 ? 5.086 -2.723 -18.969 1 98.62 110 GLU B C 1
ATOM 3944 O O . GLU B 1 110 ? 5.238 -1.584 -19.422 1 98.62 110 GLU B O 1
ATOM 3949 N N . MET B 1 111 ? 5.516 -3.029 -17.828 1 98.75 111 MET B N 1
ATOM 3950 C CA . MET B 1 111 ? 6.09 -2.074 -16.875 1 98.75 111 MET B CA 1
ATOM 3951 C C . MET B 1 111 ? 7.445 -1.575 -17.375 1 98.75 111 MET B C 1
ATOM 3953 O O . MET B 1 111 ? 7.727 -0.377 -17.312 1 98.75 111 MET B O 1
ATOM 3957 N N . SER B 1 112 ? 8.281 -2.496 -17.828 1 98.81 112 SER B N 1
ATOM 3958 C CA . SER B 1 112 ? 9.594 -2.113 -18.328 1 98.81 112 SER B CA 1
ATOM 3959 C C . SER B 1 112 ? 9.484 -1.17 -19.516 1 98.81 112 SER B C 1
ATOM 3961 O O . SER B 1 112 ? 10.281 -0.239 -19.656 1 98.81 112 SER B O 1
ATOM 3963 N N . THR B 1 113 ? 8.5 -1.443 -20.359 1 98.69 113 THR B N 1
ATOM 3964 C CA . THR B 1 113 ? 8.258 -0.588 -21.516 1 98.69 113 THR B CA 1
ATOM 3965 C C . THR B 1 113 ? 7.871 0.821 -21.078 1 98.69 113 THR B C 1
ATOM 3967 O O . THR B 1 113 ? 8.359 1.808 -21.641 1 98.69 113 THR B O 1
ATOM 3970 N N . ARG B 1 114 ? 7.051 0.891 -20.125 1 98.19 114 ARG B N 1
ATOM 3971 C CA . ARG B 1 114 ? 6.625 2.184 -19.594 1 98.19 114 ARG B CA 1
ATOM 3972 C C . ARG B 1 114 ? 7.812 2.967 -19.047 1 98.19 114 ARG B C 1
ATOM 3974 O O . ARG B 1 114 ? 7.844 4.195 -19.125 1 98.19 114 ARG B O 1
ATOM 3981 N N . TYR B 1 115 ? 8.781 2.273 -18.484 1 97.81 115 TYR B N 1
ATOM 3982 C CA . TYR B 1 115 ? 9.945 2.928 -17.891 1 97.81 115 TYR B CA 1
ATOM 3983 C C . TYR B 1 115 ? 10.984 3.266 -18.953 1 97.81 115 TYR B C 1
ATOM 3985 O O . TYR B 1 115 ? 12.047 3.803 -18.641 1 97.81 115 TYR B O 1
ATOM 3993 N N . GLY B 1 116 ? 10.734 2.92 -20.234 1 97.31 116 GLY B N 1
ATOM 3994 C CA . GLY B 1 116 ? 11.562 3.35 -21.359 1 97.31 116 GLY B CA 1
ATOM 3995 C C . GLY B 1 116 ? 12.695 2.393 -21.656 1 97.31 116 GLY B C 1
ATOM 3996 O O . GLY B 1 116 ? 13.633 2.742 -22.375 1 97.31 116 GLY B O 1
ATOM 3997 N N . ALA B 1 117 ? 12.633 1.173 -21.156 1 98.56 117 ALA B N 1
ATOM 3998 C CA . ALA B 1 117 ? 13.688 0.192 -21.391 1 98.56 117 ALA B CA 1
ATOM 3999 C C . ALA B 1 117 ? 13.617 -0.368 -22.812 1 98.56 117 ALA B C 1
ATOM 4001 O O . ALA B 1 117 ? 12.586 -0.255 -23.469 1 98.56 117 ALA B O 1
ATOM 4002 N N . ASP B 1 118 ? 14.766 -0.842 -23.297 1 98.88 118 ASP B N 1
ATOM 4003 C CA . ASP B 1 118 ? 14.797 -1.697 -24.484 1 98.88 118 ASP B CA 1
ATOM 4004 C C . ASP B 1 118 ? 14.438 -3.139 -24.125 1 98.88 118 ASP B C 1
ATOM 4006 O O . ASP B 1 118 ? 15.312 -3.939 -23.797 1 98.88 118 ASP B O 1
ATOM 4010 N N . VAL B 1 119 ? 13.156 -3.477 -24.328 1 98.94 119 VAL B N 1
ATOM 4011 C CA . VAL B 1 119 ? 12.633 -4.746 -23.828 1 98.94 119 VAL B CA 1
ATOM 4012 C C . VAL B 1 119 ? 12.836 -5.832 -24.875 1 98.94 119 VAL B C 1
ATOM 4014 O O . VAL B 1 119 ? 12.375 -5.699 -26.016 1 98.94 119 VAL B O 1
ATOM 4017 N N . ARG B 1 120 ? 13.555 -6.84 -24.5 1 98.88 120 ARG B N 1
ATOM 4018 C CA . ARG B 1 120 ? 13.695 -8.07 -25.266 1 98.88 120 ARG B CA 1
ATOM 4019 C C . ARG B 1 120 ? 12.977 -9.227 -24.578 1 98.88 120 ARG B C 1
ATOM 4021 O O . ARG B 1 120 ? 12.945 -9.312 -23.344 1 98.88 120 ARG B O 1
ATOM 4028 N N . THR B 1 121 ? 12.375 -10.07 -25.438 1 98.81 121 THR B N 1
ATOM 4029 C CA . THR B 1 121 ? 11.641 -11.18 -24.844 1 98.81 121 THR B CA 1
ATOM 4030 C C . THR B 1 121 ? 12.07 -12.508 -25.469 1 98.81 121 THR B C 1
ATOM 4032 O O . THR B 1 121 ? 12.555 -12.547 -26.594 1 98.81 121 THR B O 1
ATOM 4035 N N . ILE B 1 122 ? 12.023 -13.531 -24.719 1 98.5 122 ILE B N 1
ATOM 4036 C CA . ILE B 1 122 ? 11.945 -14.906 -25.203 1 98.5 122 ILE B CA 1
ATOM 4037 C C . ILE B 1 122 ? 10.625 -15.523 -24.766 1 98.5 122 ILE B C 1
ATOM 4039 O O . ILE B 1 122 ? 10.203 -15.359 -23.625 1 98.5 122 ILE B O 1
ATOM 4043 N N . GLU B 1 123 ? 9.945 -16.141 -25.672 1 97.56 123 GLU B N 1
ATOM 4044 C CA . GLU B 1 123 ? 8.625 -16.688 -25.422 1 97.56 123 GLU B CA 1
ATOM 4045 C C . GLU B 1 123 ? 8.672 -18.219 -25.297 1 97.56 123 GLU B C 1
ATOM 4047 O O . GLU B 1 123 ? 9.422 -18.875 -26.016 1 97.56 123 GLU B O 1
ATOM 4052 N N . GLY B 1 124 ? 7.98 -18.75 -24.344 1 96.31 124 GLY B N 1
ATOM 4053 C CA . GLY B 1 124 ? 7.832 -20.188 -24.172 1 96.31 124 GLY B CA 1
ATOM 4054 C C . GLY B 1 124 ? 6.426 -20.594 -23.766 1 96.31 124 GLY B C 1
ATOM 4055 O O . GLY B 1 124 ? 5.582 -19.734 -23.484 1 96.31 124 GLY B O 1
ATOM 4056 N N . PRO B 1 125 ? 6.18 -21.875 -23.922 1 96.44 125 PRO B N 1
ATOM 4057 C CA . PRO B 1 125 ? 4.863 -22.359 -23.5 1 96.44 125 PRO B CA 1
ATOM 4058 C C . PRO B 1 125 ? 4.637 -22.188 -22 1 96.44 125 PRO B C 1
ATOM 4060 O O . PRO B 1 125 ? 5.594 -22.156 -21.219 1 96.44 125 PRO B O 1
ATOM 4063 N N . ALA B 1 126 ? 3.375 -22.094 -21.609 1 96.69 126 ALA B N 1
ATOM 4064 C CA . ALA B 1 126 ? 3.006 -21.812 -20.219 1 96.69 126 ALA B CA 1
ATOM 4065 C C . ALA B 1 126 ? 3.25 -23.031 -19.344 1 96.69 126 ALA B C 1
ATOM 4067 O O . ALA B 1 126 ? 3.279 -22.922 -18.109 1 96.69 126 ALA B O 1
ATOM 4068 N N . ASP B 1 127 ? 3.471 -24.203 -19.891 1 97.06 127 ASP B N 1
ATOM 4069 C CA . ASP B 1 127 ? 3.539 -25.422 -19.078 1 97.06 127 ASP B CA 1
ATOM 4070 C C . ASP B 1 127 ? 4.953 -26 -19.078 1 97.06 127 ASP B C 1
ATOM 4072 O O . ASP B 1 127 ? 5.168 -27.125 -18.609 1 97.06 127 ASP B O 1
ATOM 4076 N N . ARG B 1 128 ? 5.922 -25.266 -19.641 1 97.5 128 ARG B N 1
ATOM 4077 C CA . ARG B 1 128 ? 7.305 -25.719 -19.672 1 97.5 128 ARG B CA 1
ATOM 4078 C C . ARG B 1 128 ? 8.266 -24.594 -19.312 1 97.5 128 ARG B C 1
ATOM 4080 O O . ARG B 1 128 ? 8.141 -23.484 -19.828 1 97.5 128 ARG B O 1
ATOM 4087 N N . PRO B 1 129 ? 9.227 -24.891 -18.453 1 98.25 129 PRO B N 1
ATOM 4088 C CA . PRO B 1 129 ? 10.195 -23.844 -18.094 1 98.25 129 PRO B CA 1
ATOM 4089 C C . PRO B 1 129 ? 11.242 -23.609 -19.188 1 98.25 129 PRO B C 1
ATOM 4091 O O . PRO B 1 129 ? 11.359 -24.422 -20.125 1 98.25 129 PRO B O 1
ATOM 4094 N N . PHE B 1 130 ? 11.938 -22.516 -19.109 1 98.62 130 PHE B N 1
ATOM 4095 C CA . PHE B 1 130 ? 13.102 -22.25 -19.953 1 98.62 130 PHE B CA 1
ATOM 4096 C C . PHE B 1 130 ? 14.32 -23 -19.422 1 98.62 130 PHE B C 1
ATOM 4098 O O . PHE B 1 130 ? 14.586 -23.016 -18.219 1 98.62 130 PHE B O 1
ATOM 4105 N N . SER B 1 131 ? 15.039 -23.703 -20.328 1 98.31 131 SER B N 1
ATOM 4106 C CA . SER B 1 131 ? 16.266 -24.375 -19.922 1 98.31 131 SER B CA 1
ATOM 4107 C C . SER B 1 131 ? 17.406 -23.391 -19.703 1 98.31 131 SER B C 1
ATOM 4109 O O . SER B 1 131 ? 17.344 -22.25 -20.203 1 98.31 131 SER B O 1
ATOM 4111 N N . LEU B 1 132 ? 18.375 -23.812 -18.969 1 98.62 132 LEU B N 1
ATOM 4112 C CA . LEU B 1 132 ? 19.547 -22.984 -18.766 1 98.62 132 LEU B CA 1
ATOM 4113 C C . LEU B 1 132 ? 20.219 -22.641 -20.094 1 98.62 132 LEU B C 1
ATOM 4115 O O . LEU B 1 132 ? 20.703 -21.531 -20.281 1 98.62 132 LEU B O 1
ATOM 4119 N N . GLU B 1 133 ? 20.203 -23.578 -20.984 1 98.44 133 GLU B N 1
ATOM 4120 C CA . GLU B 1 133 ? 20.781 -23.375 -22.312 1 98.44 133 GLU B CA 1
ATOM 4121 C C . GLU B 1 133 ? 20.047 -22.281 -23.078 1 98.44 133 GLU B C 1
ATOM 4123 O O . GLU B 1 133 ? 20.672 -21.406 -23.672 1 98.44 133 GLU B O 1
ATOM 4128 N N . THR B 1 134 ? 18.75 -22.375 -23.047 1 98.56 134 THR B N 1
ATOM 4129 C CA . THR B 1 134 ? 17.938 -21.375 -23.734 1 98.56 134 THR B CA 1
ATOM 4130 C C . THR B 1 134 ? 18.188 -19.984 -23.172 1 98.56 134 THR B C 1
ATOM 4132 O O . THR B 1 134 ? 18.344 -19.016 -23.922 1 98.56 134 THR B O 1
ATOM 4135 N N . LEU B 1 135 ? 18.234 -19.875 -21.906 1 98.81 135 LEU B N 1
ATOM 4136 C CA . LEU B 1 135 ? 18.484 -18.594 -21.234 1 98.81 135 LEU B CA 1
ATOM 4137 C C . LEU B 1 135 ? 19.875 -18.078 -21.578 1 98.81 135 LEU B C 1
ATOM 4139 O O . LEU B 1 135 ? 20.047 -16.875 -21.844 1 98.81 135 LEU B O 1
ATOM 4143 N N . THR B 1 136 ? 20.844 -18.969 -21.547 1 98.75 136 THR B N 1
ATOM 4144 C CA . THR B 1 136 ? 22.219 -18.594 -21.859 1 98.75 136 THR B CA 1
ATOM 4145 C C . THR B 1 136 ? 22.328 -18.016 -23.266 1 98.75 136 THR B C 1
ATOM 4147 O O . THR B 1 136 ? 22.922 -16.969 -23.469 1 98.75 136 THR B O 1
ATOM 4150 N N . ARG B 1 137 ? 21.75 -18.703 -24.203 1 98.75 137 ARG B N 1
ATOM 4151 C CA . ARG B 1 137 ? 21.766 -18.25 -25.594 1 98.75 137 ARG B CA 1
ATOM 4152 C C . ARG B 1 137 ? 21.125 -16.875 -25.734 1 98.75 137 ARG B C 1
ATOM 4154 O O . ARG B 1 137 ? 21.609 -16.031 -26.484 1 98.75 137 ARG B O 1
ATOM 4161 N N . ALA B 1 138 ? 20.031 -16.719 -25.031 1 98.81 138 ALA B N 1
ATOM 4162 C CA . ALA B 1 138 ? 19.312 -15.445 -25.109 1 98.81 138 ALA B CA 1
ATOM 4163 C C . ALA B 1 138 ? 20.156 -14.32 -24.5 1 98.81 138 ALA B C 1
ATOM 4165 O O . ALA B 1 138 ? 20.156 -13.203 -25.016 1 98.81 138 ALA B O 1
ATOM 4166 N N . ILE B 1 139 ? 20.812 -14.594 -23.406 1 98.88 139 ILE B N 1
ATOM 4167 C CA . ILE B 1 139 ? 21.656 -13.609 -22.75 1 98.88 139 ILE B CA 1
ATOM 4168 C C . ILE B 1 139 ? 22.812 -13.227 -23.672 1 98.88 139 ILE B C 1
ATOM 4170 O O . ILE B 1 139 ? 23.141 -12.047 -23.797 1 98.88 139 ILE B O 1
ATOM 4174 N N . GLU B 1 140 ? 23.391 -14.203 -24.312 1 98.75 140 GLU B N 1
ATOM 4175 C CA . GLU B 1 140 ? 24.5 -13.953 -25.219 1 98.75 140 GLU B CA 1
ATOM 4176 C C . GLU B 1 140 ? 24.047 -13.125 -26.422 1 98.75 140 GLU B C 1
ATOM 4178 O O . GLU B 1 140 ? 24.766 -12.227 -26.875 1 98.75 140 GLU B O 1
ATOM 4183 N N . LEU B 1 141 ? 22.922 -13.422 -26.859 1 98.69 141 LEU B N 1
ATOM 4184 C CA . LEU B 1 141 ? 22.406 -12.758 -28.047 1 98.69 141 LEU B CA 1
ATOM 4185 C C . LEU B 1 141 ? 22.047 -11.305 -27.734 1 98.69 141 LEU B C 1
ATOM 4187 O O . LEU B 1 141 ? 22.406 -10.398 -28.5 1 98.69 141 LEU B O 1
ATOM 4191 N N . HIS B 1 142 ? 21.375 -11.062 -26.609 1 98.69 142 HIS B N 1
ATOM 4192 C CA . HIS B 1 142 ? 20.766 -9.758 -26.359 1 98.69 142 HIS B CA 1
ATOM 4193 C C . HIS B 1 142 ? 21.656 -8.891 -25.469 1 98.69 142 HIS B C 1
ATOM 4195 O O . HIS B 1 142 ? 21.516 -7.668 -25.453 1 98.69 142 HIS B O 1
ATOM 4201 N N . GLN B 1 143 ? 22.516 -9.492 -24.672 1 98.75 143 GLN B N 1
ATOM 4202 C CA . GLN B 1 143 ? 23.422 -8.781 -23.781 1 98.75 143 GLN B CA 1
ATOM 4203 C C . GLN B 1 143 ? 22.656 -7.809 -22.891 1 98.75 143 GLN B C 1
ATOM 4205 O O . GLN B 1 143 ? 22.953 -6.613 -22.859 1 98.75 143 GLN B O 1
ATOM 4210 N N . PRO B 1 144 ? 21.672 -8.328 -22.141 1 98.88 144 PRO B N 1
ATOM 4211 C CA . PRO B 1 144 ? 20.828 -7.453 -21.328 1 98.88 144 PRO B CA 1
ATOM 4212 C C . PRO B 1 144 ? 21.516 -6.973 -20.062 1 98.88 144 PRO B C 1
ATOM 4214 O O . PRO B 1 144 ? 22.391 -7.66 -19.531 1 98.88 144 PRO B O 1
ATOM 4217 N N . LYS B 1 145 ? 21.094 -5.82 -19.594 1 98.88 145 LYS B N 1
ATOM 4218 C CA . LYS B 1 145 ? 21.469 -5.359 -18.266 1 98.88 145 LYS B CA 1
ATOM 4219 C C . LYS B 1 145 ? 20.859 -6.238 -17.172 1 98.88 145 LYS B C 1
ATOM 4221 O O . LYS B 1 145 ? 21.5 -6.516 -16.156 1 98.88 145 LYS B O 1
ATOM 4226 N N . CYS B 1 146 ? 19.609 -6.641 -17.406 1 98.88 146 CYS B N 1
ATOM 4227 C CA . CYS B 1 146 ? 18.859 -7.465 -16.469 1 98.88 146 CYS B CA 1
ATOM 4228 C C . CYS B 1 146 ? 18.141 -8.594 -17.188 1 98.88 146 CYS B C 1
ATOM 4230 O O . CYS B 1 146 ? 17.703 -8.438 -18.328 1 98.88 146 CYS B O 1
ATOM 4232 N N . LEU B 1 147 ? 18.016 -9.711 -16.516 1 98.94 147 LEU B N 1
ATOM 4233 C CA . LEU B 1 147 ? 17.109 -10.797 -16.859 1 98.94 147 LEU B CA 1
ATOM 4234 C C . LEU B 1 147 ? 15.992 -10.922 -15.82 1 98.94 147 LEU B C 1
ATOM 4236 O O . LEU B 1 147 ? 16.266 -10.953 -14.617 1 98.94 147 LEU B O 1
ATOM 4240 N N . PHE B 1 148 ? 14.789 -10.914 -16.312 1 98.94 148 PHE B N 1
ATOM 4241 C CA . PHE B 1 148 ? 13.633 -11.109 -15.445 1 98.94 148 PHE B CA 1
ATOM 4242 C C . PHE B 1 148 ? 13.062 -12.516 -15.617 1 98.94 148 PHE B C 1
ATOM 4244 O O . PHE B 1 148 ? 12.75 -12.93 -16.734 1 98.94 148 PHE B O 1
ATOM 4251 N N . LEU B 1 149 ? 12.875 -13.258 -14.445 1 98.88 149 LEU B N 1
ATOM 4252 C CA . LEU B 1 149 ? 12.305 -14.594 -14.453 1 98.88 149 LEU B CA 1
ATOM 4253 C C . LEU B 1 149 ? 11.211 -14.727 -13.398 1 98.88 149 LEU B C 1
ATOM 4255 O O . LEU B 1 149 ? 11.336 -14.195 -12.297 1 98.88 149 LEU B O 1
ATOM 4259 N N . THR B 1 150 ? 10.172 -15.391 -13.758 1 98.69 150 THR B N 1
ATOM 4260 C CA . THR B 1 150 ? 9.164 -15.82 -12.789 1 98.69 150 THR B CA 1
ATOM 4261 C C . THR B 1 150 ? 9.492 -17.203 -12.25 1 98.69 150 THR B C 1
ATOM 4263 O O . THR B 1 150 ? 9.477 -18.188 -13 1 98.69 150 THR B O 1
ATOM 4266 N N . HIS B 1 151 ? 9.773 -17.328 -10.969 1 98.81 151 HIS B N 1
ATOM 4267 C CA . HIS B 1 151 ? 10.156 -18.594 -10.367 1 98.81 151 HIS B CA 1
ATOM 4268 C C . HIS B 1 151 ? 8.969 -19.547 -10.297 1 98.81 151 HIS B C 1
ATOM 4270 O O . HIS B 1 151 ? 9.07 -20.703 -10.727 1 98.81 151 HIS B O 1
ATOM 4276 N N . GLY B 1 152 ? 7.926 -19.156 -9.656 1 98.31 152 GLY B N 1
ATOM 4277 C CA . GLY B 1 152 ? 6.645 -19.844 -9.625 1 98.31 152 GLY B CA 1
ATOM 4278 C C . GLY B 1 152 ? 5.52 -19.047 -10.258 1 98.31 152 GLY B C 1
ATOM 4279 O O . GLY B 1 152 ? 5.117 -18 -9.719 1 98.31 152 GLY B O 1
ATOM 4280 N N . ASP B 1 153 ? 5.012 -19.484 -11.367 1 98 153 ASP B N 1
ATOM 4281 C CA . ASP B 1 153 ? 3.936 -18.766 -12.039 1 98 153 ASP B CA 1
ATOM 4282 C C . ASP B 1 153 ? 2.568 -19.266 -11.562 1 98 153 ASP B C 1
ATOM 4284 O O . ASP B 1 153 ? 2.154 -20.375 -11.898 1 98 153 ASP B O 1
ATOM 4288 N N . SER B 1 154 ? 1.851 -18.453 -10.891 1 97.06 154 SER B N 1
ATOM 4289 C CA . SER B 1 154 ? 0.581 -18.844 -10.289 1 97.06 154 SER B CA 1
ATOM 4290 C C . SER B 1 154 ? -0.522 -18.938 -11.336 1 97.06 154 SER B C 1
ATOM 4292 O O . SER B 1 154 ? -1.598 -19.484 -11.07 1 97.06 154 SER B O 1
ATOM 4294 N N . SER B 1 155 ? -0.31 -18.406 -12.539 1 96.19 155 SER B N 1
ATOM 4295 C CA . SER B 1 155 ? -1.318 -18.5 -13.594 1 96.19 155 SER B CA 1
ATOM 4296 C C . SER B 1 155 ? -1.34 -19.906 -14.211 1 96.19 155 SER B C 1
ATOM 4298 O O . SER B 1 155 ? -2.355 -20.328 -14.766 1 96.19 155 SER B O 1
ATOM 4300 N N . SER B 1 156 ? -0.19 -20.656 -14.07 1 96.75 156 SER B N 1
ATOM 4301 C CA . SER B 1 156 ? -0.123 -21.938 -14.766 1 96.75 156 SER B CA 1
ATOM 4302 C C . SER B 1 156 ? 0.28 -23.062 -13.82 1 96.75 156 SER B C 1
ATOM 4304 O O . SER B 1 156 ? 0.073 -24.234 -14.117 1 96.75 156 SER B O 1
ATOM 4306 N N . GLY B 1 157 ? 0.899 -22.688 -12.703 1 97.94 157 GLY B N 1
ATOM 4307 C CA . GLY B 1 157 ? 1.447 -23.719 -11.82 1 97.94 157 GLY B CA 1
ATOM 4308 C C . GLY B 1 157 ? 2.828 -24.188 -12.234 1 97.94 157 GLY B C 1
ATOM 4309 O O . GLY B 1 157 ? 3.264 -25.266 -11.852 1 97.94 157 GLY B O 1
ATOM 4310 N N . LEU B 1 158 ? 3.527 -23.391 -13.016 1 98.5 158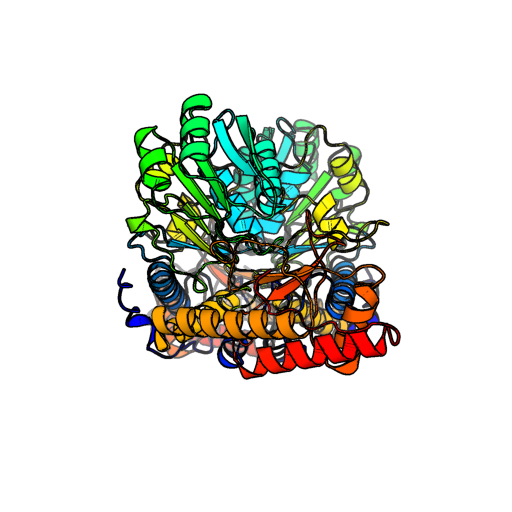 LEU B N 1
ATOM 4311 C CA . LEU B 1 158 ? 4.84 -23.766 -13.539 1 98.5 158 LEU B CA 1
ATOM 4312 C C . LEU B 1 158 ? 5.949 -23.312 -12.594 1 98.5 158 LEU B C 1
ATOM 4314 O O . LEU B 1 158 ? 5.91 -22.188 -12.086 1 98.5 158 LEU B O 1
ATOM 4318 N N . LEU B 1 159 ? 6.883 -24.156 -12.32 1 98.62 159 LEU B N 1
ATOM 4319 C CA . LEU B 1 159 ? 8.086 -23.844 -11.555 1 98.62 159 LEU B CA 1
ATOM 4320 C C . LEU B 1 159 ? 9.297 -23.719 -12.477 1 98.62 159 LEU B C 1
ATOM 4322 O O . LEU B 1 159 ? 9.625 -24.672 -13.203 1 98.62 159 LEU B O 1
ATOM 4326 N N . GLN B 1 160 ? 9.93 -22.578 -12.508 1 98.69 160 GLN B N 1
ATOM 4327 C CA . GLN B 1 160 ? 11.133 -22.312 -13.297 1 98.69 160 GLN B CA 1
ATOM 4328 C C . GLN B 1 160 ? 12.391 -22.609 -12.484 1 98.69 160 GLN B C 1
ATOM 4330 O O . GLN B 1 160 ? 12.641 -21.969 -11.453 1 98.69 160 GLN B O 1
ATOM 4335 N N . PRO B 1 161 ? 13.219 -23.625 -12.953 1 98.25 161 PRO B N 1
ATOM 4336 C CA . PRO B 1 161 ? 14.508 -23.797 -12.281 1 98.25 161 PRO B CA 1
ATOM 4337 C C . PRO B 1 161 ? 15.391 -22.562 -12.352 1 98.25 161 PRO B C 1
ATOM 4339 O O . PRO B 1 161 ? 15.445 -21.891 -13.383 1 98.25 161 PRO B O 1
ATOM 4342 N N . LEU B 1 162 ? 16.109 -22.25 -11.234 1 98.5 162 LEU B N 1
ATOM 4343 C CA . LEU B 1 162 ? 16.922 -21.031 -11.18 1 98.5 162 LEU B CA 1
ATOM 4344 C C . LEU B 1 162 ? 18.406 -21.375 -11.031 1 98.5 162 LEU B C 1
ATOM 4346 O O . LEU B 1 162 ? 19.266 -20.5 -11.227 1 98.5 162 LEU B O 1
ATOM 4350 N N . GLU B 1 163 ? 18.734 -22.656 -10.656 1 97.5 163 GLU B N 1
ATOM 4351 C CA . GLU B 1 163 ? 20.125 -23.047 -10.438 1 97.5 163 GLU B CA 1
ATOM 4352 C C . GLU B 1 163 ? 20.984 -22.75 -11.664 1 97.5 163 GLU B C 1
ATOM 4354 O O . GLU B 1 163 ? 20.625 -23.141 -12.781 1 97.5 163 GLU B O 1
ATOM 4359 N N . GLY B 1 164 ? 22.047 -22.047 -11.461 1 98.44 164 GLY B N 1
ATOM 4360 C CA . GLY B 1 164 ? 22.984 -21.75 -12.523 1 98.44 164 GLY B CA 1
ATOM 4361 C C . GLY B 1 164 ? 22.672 -20.484 -13.273 1 98.44 164 GLY B C 1
ATOM 4362 O O . GLY B 1 164 ? 23.531 -19.922 -13.961 1 98.44 164 GLY B O 1
ATOM 4363 N N . VAL B 1 165 ? 21.469 -19.969 -13.195 1 98.88 165 VAL B N 1
ATOM 4364 C CA . VAL B 1 165 ? 21.047 -18.812 -13.977 1 98.88 165 VAL B CA 1
ATOM 4365 C C . VAL B 1 165 ? 21.828 -17.562 -13.523 1 98.88 165 VAL B C 1
ATOM 4367 O O . VAL B 1 165 ? 22.297 -16.781 -14.344 1 98.88 165 VAL B O 1
ATOM 4370 N N . GLY B 1 166 ? 21.891 -17.391 -12.18 1 98.81 166 GLY B N 1
ATOM 4371 C CA . GLY B 1 166 ? 22.625 -16.234 -11.656 1 98.81 166 GLY B CA 1
ATOM 4372 C C . GLY B 1 166 ? 24.078 -16.203 -12.102 1 98.81 166 GLY B C 1
ATOM 4373 O O . GLY B 1 166 ? 24.594 -15.133 -12.445 1 98.81 166 GLY B O 1
ATOM 4374 N N . GLN B 1 167 ? 24.703 -17.359 -12.125 1 98.62 167 GLN B N 1
ATOM 4375 C CA . GLN B 1 167 ? 26.094 -17.453 -12.555 1 98.62 167 GLN B CA 1
ATOM 4376 C C . GLN B 1 167 ? 26.25 -17.031 -14.016 1 98.62 167 GLN B C 1
ATOM 4378 O O . GLN B 1 167 ? 27.156 -16.281 -14.359 1 98.62 167 GLN B O 1
ATOM 4383 N N . VAL B 1 168 ? 25.375 -17.562 -14.859 1 98.81 168 VAL B N 1
ATOM 4384 C CA . VAL B 1 168 ? 25.391 -17.219 -16.281 1 98.81 168 VAL B CA 1
ATOM 4385 C C . VAL B 1 168 ? 25.188 -15.719 -16.453 1 98.81 168 VAL B C 1
ATOM 4387 O O . VAL B 1 168 ? 25.875 -15.078 -17.234 1 98.81 168 VAL B O 1
ATOM 4390 N N . CYS B 1 169 ? 24.219 -15.148 -15.727 1 98.88 169 CYS B N 1
ATOM 4391 C CA . CYS B 1 169 ? 23.969 -13.711 -15.781 1 98.88 169 CYS B CA 1
ATOM 4392 C C . CYS B 1 169 ? 25.219 -12.922 -15.438 1 98.88 169 CYS B C 1
ATOM 4394 O O . CYS B 1 169 ? 25.625 -12.031 -16.188 1 98.88 169 CYS B O 1
ATOM 4396 N N . HIS B 1 170 ? 25.891 -13.273 -14.383 1 98.75 170 HIS B N 1
ATOM 4397 C CA . HIS B 1 170 ? 27.031 -12.523 -13.891 1 98.75 170 HIS B CA 1
ATOM 4398 C C . HIS B 1 170 ? 28.219 -12.633 -14.859 1 98.75 170 HIS B C 1
ATOM 4400 O O . HIS B 1 170 ? 28.969 -11.68 -15.023 1 98.75 170 HIS B O 1
ATOM 4406 N N . GLN B 1 171 ? 28.344 -13.781 -15.484 1 98.5 171 GLN B N 1
ATOM 4407 C CA . GLN B 1 171 ? 29.391 -13.961 -16.484 1 98.5 171 GLN B CA 1
ATOM 4408 C C . GLN B 1 171 ? 29.203 -13.008 -17.656 1 98.5 171 GLN B C 1
ATOM 4410 O O . GLN B 1 171 ? 30.156 -12.711 -18.375 1 98.5 171 GLN B O 1
ATOM 4415 N N . HIS B 1 172 ? 28.016 -12.547 -17.844 1 98.62 172 HIS B N 1
ATOM 4416 C CA . HIS B 1 172 ? 27.719 -11.68 -18.969 1 98.62 172 HIS B CA 1
ATOM 4417 C C . HIS B 1 172 ? 27.328 -10.281 -18.516 1 98.62 172 HIS B C 1
ATOM 4419 O O . HIS B 1 172 ? 26.625 -9.57 -19.234 1 98.62 172 HIS B O 1
ATOM 4425 N N . ASP B 1 173 ? 27.656 -9.898 -17.25 1 98.19 173 ASP B N 1
ATOM 4426 C CA . ASP B 1 173 ? 27.391 -8.586 -16.672 1 98.19 173 ASP B CA 1
ATOM 4427 C C . ASP B 1 173 ? 25.906 -8.266 -16.672 1 98.19 173 ASP B C 1
ATOM 4429 O O . ASP B 1 173 ? 25.5 -7.156 -17.047 1 98.19 173 ASP B O 1
ATOM 4433 N N . CYS B 1 174 ? 25.141 -9.234 -16.469 1 98.81 174 CYS B N 1
ATOM 4434 C CA . CYS B 1 174 ? 23.688 -9.172 -16.391 1 98.81 174 CYS B CA 1
ATOM 4435 C C . CYS B 1 174 ? 23.203 -9.43 -14.961 1 98.81 174 CYS B C 1
ATOM 4437 O O . CYS B 1 174 ? 23.766 -10.273 -14.258 1 98.81 174 CYS B O 1
ATOM 4439 N N . LEU B 1 175 ? 22.203 -8.641 -14.484 1 98.94 175 LEU B N 1
ATOM 4440 C CA . LEU B 1 175 ? 21.594 -8.867 -13.18 1 98.94 175 LEU B CA 1
ATOM 4441 C C . LEU B 1 175 ? 20.391 -9.789 -13.305 1 98.94 175 LEU B C 1
ATOM 4443 O O . LEU B 1 175 ? 19.641 -9.711 -14.281 1 98.94 175 LEU B O 1
ATOM 4447 N N . LEU B 1 176 ? 20.156 -10.617 -12.32 1 98.94 176 LEU B N 1
ATOM 4448 C CA . LEU B 1 176 ? 19.016 -11.523 -12.297 1 98.94 176 LEU B CA 1
ATOM 4449 C C . LEU B 1 176 ? 17.922 -11.008 -11.367 1 98.94 176 LEU B C 1
ATOM 4451 O O . LEU B 1 176 ? 18.141 -10.844 -10.172 1 98.94 176 LEU B O 1
ATOM 4455 N N . ILE B 1 177 ? 16.75 -10.672 -11.898 1 98.94 177 ILE B N 1
ATOM 4456 C CA . ILE B 1 177 ? 15.547 -10.297 -11.156 1 98.94 177 ILE B CA 1
ATOM 4457 C C . ILE B 1 177 ? 14.57 -11.477 -11.117 1 98.94 177 ILE B C 1
ATOM 4459 O O . ILE B 1 177 ? 14.203 -12.016 -12.164 1 98.94 177 ILE B O 1
ATOM 4463 N N . VAL B 1 178 ? 14.086 -11.852 -9.898 1 98.94 178 VAL B N 1
ATOM 4464 C CA . VAL B 1 178 ? 13.258 -13.047 -9.773 1 98.94 178 VAL B CA 1
ATOM 4465 C C . VAL B 1 178 ? 11.938 -12.695 -9.094 1 98.94 178 VAL B C 1
ATOM 4467 O O . VAL B 1 178 ? 11.93 -12.047 -8.039 1 98.94 178 VAL B O 1
ATOM 4470 N N . ASP B 1 179 ? 10.828 -13.016 -9.734 1 98.88 179 ASP B N 1
ATOM 4471 C CA . ASP B 1 179 ? 9.5 -13.031 -9.133 1 98.88 179 ASP B CA 1
ATOM 4472 C C . ASP B 1 179 ? 9.266 -14.328 -8.359 1 98.88 179 ASP B C 1
ATOM 4474 O O . ASP B 1 179 ? 9.094 -15.391 -8.953 1 98.88 179 ASP B O 1
ATOM 4478 N N . ALA B 1 180 ? 9.195 -14.234 -7.039 1 98.88 180 ALA B N 1
ATOM 4479 C CA . ALA B 1 180 ? 9.031 -15.422 -6.203 1 98.88 180 ALA B CA 1
ATOM 4480 C C . ALA B 1 180 ? 7.711 -15.383 -5.438 1 98.88 180 ALA B C 1
ATOM 4482 O O . ALA B 1 180 ? 7.594 -15.969 -4.359 1 98.88 180 ALA B O 1
ATOM 4483 N N . VAL B 1 181 ? 6.742 -14.758 -5.949 1 98.75 181 VAL B N 1
ATOM 4484 C CA . VAL B 1 181 ? 5.48 -14.438 -5.285 1 98.75 181 VAL B CA 1
ATOM 4485 C C . VAL B 1 181 ? 4.754 -15.719 -4.906 1 98.75 181 VAL B C 1
ATOM 4487 O O . VAL B 1 181 ? 4.25 -15.852 -3.789 1 98.75 181 VAL B O 1
ATOM 4490 N N . ALA B 1 182 ? 4.746 -16.688 -5.77 1 98.31 182 ALA B N 1
ATOM 4491 C CA . ALA B 1 182 ? 3.924 -17.891 -5.547 1 98.31 182 ALA B CA 1
ATOM 4492 C C . ALA B 1 182 ? 4.785 -19.078 -5.145 1 98.31 182 ALA B C 1
ATOM 4494 O O . ALA B 1 182 ? 4.27 -20.172 -4.93 1 98.31 182 ALA B O 1
ATOM 4495 N N . SER B 1 183 ? 6.145 -18.875 -5.039 1 98.62 183 SER B N 1
ATOM 4496 C CA . SER B 1 183 ? 7.02 -20.031 -4.855 1 98.62 183 SER B CA 1
ATOM 4497 C C . SER B 1 183 ? 7.746 -19.969 -3.518 1 98.62 183 SER B C 1
ATOM 4499 O O . SER B 1 183 ? 8.047 -21 -2.92 1 98.62 183 SER B O 1
ATOM 4501 N N . LEU B 1 184 ? 8.094 -18.734 -3.021 1 98.56 184 LEU B N 1
ATOM 4502 C CA . LEU B 1 184 ? 8.93 -18.578 -1.836 1 98.56 184 LEU B CA 1
ATOM 4503 C C . LEU B 1 184 ? 8.273 -19.234 -0.621 1 98.56 184 LEU B C 1
ATOM 4505 O O . LEU B 1 184 ? 7.09 -19.031 -0.357 1 98.56 184 LEU B O 1
ATOM 4509 N N . CYS B 1 185 ? 9.023 -20.031 0.143 1 98.06 185 CYS B N 1
ATOM 4510 C CA . CYS B 1 185 ? 8.633 -20.812 1.318 1 98.06 185 CYS B CA 1
ATOM 4511 C C . CYS B 1 185 ? 7.816 -22.031 0.92 1 98.06 185 CYS B C 1
ATOM 4513 O O . CYS B 1 185 ? 7.48 -22.859 1.768 1 98.06 185 CYS B O 1
ATOM 4515 N N . GLY B 1 186 ? 7.48 -22.203 -0.346 1 98 186 GLY B N 1
ATOM 4516 C CA . GLY B 1 186 ? 6.805 -23.391 -0.852 1 98 186 GLY B CA 1
ATOM 4517 C C . GLY B 1 186 ? 7.746 -24.375 -1.512 1 98 186 GLY B C 1
ATOM 4518 O O . GLY B 1 186 ? 7.43 -25.562 -1.622 1 98 186 GLY B O 1
ATOM 4519 N N . VAL B 1 187 ? 8.844 -23.891 -2.037 1 98.06 187 VAL B N 1
ATOM 4520 C CA . VAL B 1 187 ? 9.945 -24.656 -2.609 1 98.06 187 VAL B CA 1
ATOM 4521 C C . VAL B 1 187 ? 11.281 -24.078 -2.143 1 98.06 187 VAL B C 1
ATOM 4523 O O . VAL B 1 187 ? 11.336 -22.953 -1.658 1 98.06 187 VAL B O 1
ATOM 4526 N N . PRO B 1 188 ? 12.336 -24.875 -2.229 1 97.62 188 PRO B N 1
ATOM 4527 C CA . PRO B 1 188 ? 13.633 -24.312 -1.844 1 97.62 188 PRO B CA 1
ATOM 4528 C C . PRO B 1 188 ? 14.008 -23.078 -2.648 1 97.62 188 PRO B C 1
ATOM 4530 O O . PRO B 1 188 ? 13.75 -23.016 -3.854 1 97.62 188 PRO B O 1
ATOM 4533 N N . PHE B 1 189 ? 14.602 -22.094 -2.033 1 98.38 189 PHE B N 1
ATOM 4534 C CA . PHE B 1 189 ? 15.023 -20.844 -2.623 1 98.38 189 PHE B CA 1
ATOM 4535 C C . PHE B 1 189 ? 16.281 -20.312 -1.927 1 98.38 189 PHE B C 1
ATOM 4537 O O . PHE B 1 189 ? 16.281 -20.141 -0.705 1 98.38 189 PHE B O 1
ATOM 4544 N N . TYR B 1 190 ? 17.312 -20.078 -2.664 1 98.44 190 TYR B N 1
ATOM 4545 C CA . TYR B 1 190 ? 18.594 -19.625 -2.129 1 98.44 190 TYR B CA 1
ATOM 4546 C C . TYR B 1 190 ? 19.094 -18.406 -2.891 1 98.44 190 TYR B C 1
ATOM 4548 O O . TYR B 1 190 ? 19.875 -18.547 -3.834 1 98.44 190 TYR B O 1
ATOM 4556 N N . MET B 1 191 ? 18.75 -17.266 -2.357 1 98.75 191 MET B N 1
ATOM 4557 C CA . MET B 1 191 ? 19.078 -16.047 -3.094 1 98.75 191 MET B CA 1
ATOM 4558 C C . MET B 1 191 ? 20.578 -15.891 -3.254 1 98.75 191 MET B C 1
ATOM 4560 O O . MET B 1 191 ? 21.078 -15.688 -4.363 1 98.75 191 MET B O 1
ATOM 4564 N N . ASP B 1 192 ? 21.344 -16.047 -2.152 1 98.56 192 ASP B N 1
ATOM 4565 C CA . ASP B 1 192 ? 22.781 -15.836 -2.227 1 98.56 192 ASP B CA 1
ATOM 4566 C C . ASP B 1 192 ? 23.453 -16.938 -3.035 1 98.56 192 ASP B C 1
ATOM 4568 O O . ASP B 1 192 ? 24.25 -16.656 -3.941 1 98.56 192 ASP B O 1
ATOM 4572 N N . LYS B 1 193 ? 23.125 -18.172 -2.754 1 98.25 193 LYS B N 1
ATOM 4573 C CA . LYS B 1 193 ? 23.766 -19.312 -3.416 1 98.25 193 LYS B CA 1
ATOM 4574 C C . LYS B 1 193 ? 23.5 -19.297 -4.918 1 98.25 193 LYS B C 1
ATOM 4576 O O . LYS B 1 193 ? 24.344 -19.703 -5.711 1 98.25 193 LYS B O 1
ATOM 4581 N N . TRP B 1 194 ? 22.312 -18.875 -5.301 1 98.62 194 TRP B N 1
ATOM 4582 C CA . TRP B 1 194 ? 21.922 -18.891 -6.707 1 98.62 194 TRP B CA 1
ATOM 4583 C C . TRP B 1 194 ? 22.25 -17.562 -7.375 1 98.62 194 TRP B C 1
ATOM 4585 O O . TRP B 1 194 ? 21.875 -17.328 -8.523 1 98.62 194 TRP B O 1
ATOM 4595 N N . GLU B 1 195 ? 22.891 -16.641 -6.66 1 98.69 195 GLU B N 1
ATOM 4596 C CA . GLU B 1 195 ? 23.391 -15.359 -7.16 1 98.69 195 GLU B CA 1
ATOM 4597 C C . GLU B 1 195 ? 22.25 -14.523 -7.746 1 98.69 195 GLU B C 1
ATOM 4599 O O . GLU B 1 195 ? 22.391 -13.969 -8.836 1 98.69 195 GLU B O 1
ATOM 4604 N N . ILE B 1 196 ? 21.125 -14.547 -7.055 1 98.94 196 ILE B N 1
ATOM 4605 C CA . ILE B 1 196 ? 20 -13.711 -7.441 1 98.94 196 ILE B CA 1
ATOM 4606 C C . ILE B 1 196 ? 20.25 -12.273 -6.988 1 98.94 196 ILE B C 1
ATOM 4608 O O . ILE B 1 196 ? 20.609 -12.031 -5.836 1 98.94 196 ILE B O 1
ATOM 4612 N N . ASP B 1 197 ? 20.047 -11.273 -7.848 1 98.94 197 ASP B N 1
ATOM 4613 C CA . ASP B 1 197 ? 20.422 -9.891 -7.566 1 98.94 197 ASP B CA 1
ATOM 4614 C C . ASP B 1 197 ? 19.234 -9.125 -6.969 1 98.94 197 ASP B C 1
ATOM 4616 O O . ASP B 1 197 ? 19.438 -8.188 -6.191 1 98.94 197 ASP B O 1
ATOM 4620 N N . ALA B 1 198 ? 18.031 -9.445 -7.395 1 98.94 198 ALA B N 1
ATOM 4621 C CA . ALA B 1 198 ? 16.812 -8.805 -6.922 1 98.94 198 ALA B CA 1
ATOM 4622 C C . ALA B 1 198 ? 15.656 -9.805 -6.859 1 98.94 198 ALA B C 1
ATOM 4624 O O . ALA B 1 198 ? 15.5 -10.633 -7.758 1 98.94 198 ALA B O 1
ATOM 4625 N N . VAL B 1 199 ? 14.898 -9.766 -5.766 1 98.94 199 VAL B N 1
ATOM 4626 C CA . VAL B 1 199 ? 13.781 -10.68 -5.605 1 98.94 199 VAL B CA 1
ATOM 4627 C C . VAL B 1 199 ? 12.648 -9.984 -4.844 1 98.94 199 VAL B C 1
ATOM 4629 O O . VAL B 1 199 ? 12.898 -9.125 -4 1 98.94 199 VAL B O 1
ATOM 4632 N N . TYR B 1 200 ? 11.453 -10.258 -5.18 1 98.88 200 TYR B N 1
ATOM 4633 C CA . TYR B 1 200 ? 10.281 -9.883 -4.402 1 98.88 200 TYR B CA 1
ATOM 4634 C C . TYR B 1 200 ? 9.328 -11.062 -4.25 1 98.88 200 TYR B C 1
ATOM 4636 O O . TYR B 1 200 ? 9.375 -12.016 -5.031 1 98.88 200 TYR B O 1
ATOM 4644 N N . THR B 1 201 ? 8.539 -11.031 -3.232 1 98.69 201 THR B N 1
ATOM 4645 C CA . THR B 1 201 ? 7.5 -12.031 -3.02 1 98.69 201 THR B CA 1
ATOM 4646 C C . THR B 1 201 ? 6.219 -11.383 -2.512 1 98.69 201 THR B C 1
ATOM 4648 O O . THR B 1 201 ? 6.156 -10.164 -2.361 1 98.69 201 THR B O 1
ATOM 4651 N N . GLY B 1 202 ? 5.148 -12.164 -2.447 1 97.38 202 GLY B N 1
ATOM 4652 C CA . GLY B 1 202 ? 3.867 -11.672 -1.97 1 97.38 202 GLY B CA 1
ATOM 4653 C C . GLY B 1 202 ? 3.535 -12.141 -0.566 1 97.38 202 GLY B C 1
ATOM 4654 O O . GLY B 1 202 ? 3.633 -13.328 -0.264 1 97.38 202 GLY B O 1
ATOM 4655 N N . ALA B 1 203 ? 3.125 -11.219 0.271 1 98.06 203 ALA B N 1
ATOM 4656 C CA . ALA B 1 203 ? 2.754 -11.555 1.643 1 98.06 203 ALA B CA 1
ATOM 4657 C C . ALA B 1 203 ? 1.522 -12.461 1.673 1 98.06 203 ALA B C 1
ATOM 4659 O O . ALA B 1 203 ? 1.415 -13.344 2.523 1 98.06 203 ALA B O 1
ATOM 4660 N N . GLN B 1 204 ? 0.635 -12.336 0.707 1 98.12 204 GLN B N 1
ATOM 4661 C CA . GLN B 1 204 ? -0.716 -12.883 0.78 1 98.12 204 GLN B CA 1
ATOM 4662 C C . GLN B 1 204 ? -0.781 -14.273 0.16 1 98.12 204 GLN B C 1
ATOM 4664 O O . GLN B 1 204 ? -1.868 -14.805 -0.075 1 98.12 204 GLN B O 1
ATOM 4669 N N . LYS B 1 205 ? 0.286 -14.828 -0.222 1 98 205 LYS B N 1
ATOM 4670 C CA . LYS B 1 205 ? 0.315 -16.141 -0.856 1 98 205 LYS B CA 1
ATOM 4671 C C . LYS B 1 205 ? 0.816 -17.219 0.113 1 98 205 LYS B C 1
ATOM 4673 O O . LYS B 1 205 ? 0.163 -17.5 1.118 1 98 205 LYS B O 1
ATOM 4678 N N . VAL B 1 206 ? 2.062 -17.641 -0.076 1 98.5 206 VAL B N 1
ATOM 4679 C CA . VAL B 1 206 ? 2.6 -18.75 0.706 1 98.5 206 VAL B CA 1
ATOM 4680 C C . VAL B 1 206 ? 2.828 -18.297 2.148 1 98.5 206 VAL B C 1
ATOM 4682 O O . VAL B 1 206 ? 2.645 -19.094 3.084 1 98.5 206 VAL B O 1
ATOM 4685 N N . LEU B 1 207 ? 3.162 -17.031 2.396 1 98.44 207 LEU B N 1
ATOM 4686 C CA . LEU B 1 207 ? 3.514 -16.531 3.721 1 98.44 207 LEU B CA 1
ATOM 4687 C C . LEU B 1 207 ? 2.287 -16.469 4.625 1 98.44 207 LEU B C 1
ATOM 4689 O O . LEU B 1 207 ? 2.416 -16.469 5.852 1 98.44 207 LEU B O 1
ATOM 4693 N N . GLY B 1 208 ? 1.125 -16.344 4.012 1 98.38 208 GLY B N 1
ATOM 4694 C CA . GLY B 1 208 ? -0.097 -16.344 4.801 1 98.38 208 GLY B CA 1
ATOM 4695 C C . GLY B 1 208 ? -0.341 -15.047 5.539 1 98.38 208 GLY B C 1
ATOM 4696 O O . GLY B 1 208 ? -1.003 -15.031 6.578 1 98.38 208 GLY B O 1
ATOM 4697 N N . ALA B 1 209 ? 0.264 -13.984 5.156 1 98.62 209 ALA B N 1
ATOM 4698 C CA . ALA B 1 209 ? -0.015 -12.641 5.66 1 98.62 209 ALA B CA 1
ATOM 4699 C C . ALA B 1 209 ? -0.982 -11.898 4.738 1 98.62 209 ALA B C 1
ATOM 4701 O O . ALA B 1 209 ? -1.227 -12.328 3.611 1 98.62 209 ALA B O 1
ATOM 4702 N N . PRO B 1 210 ? -1.602 -10.828 5.172 1 98.25 210 PRO B N 1
ATOM 4703 C CA . PRO B 1 210 ? -2.531 -10.086 4.32 1 98.25 210 PRO B CA 1
ATOM 4704 C C . PRO B 1 210 ? -1.833 -9.383 3.16 1 98.25 210 PRO B C 1
ATOM 4706 O O . PRO B 1 210 ? -0.632 -9.109 3.232 1 98.25 210 PRO B O 1
ATOM 4709 N N . PRO B 1 211 ? -2.604 -9.102 2.098 1 98.12 211 PRO B N 1
ATOM 4710 C CA . PRO B 1 211 ? -2.041 -8.328 0.991 1 98.12 211 PRO B CA 1
ATOM 4711 C C . PRO B 1 211 ? -1.775 -6.871 1.368 1 98.12 211 PRO B C 1
ATOM 4713 O O . PRO B 1 211 ? -2.381 -6.355 2.311 1 98.12 211 PRO B O 1
ATOM 4716 N N . GLY B 1 212 ? -0.904 -6.188 0.603 1 98 212 GLY B N 1
ATOM 4717 C CA . GLY B 1 212 ? -0.672 -4.762 0.778 1 98 212 GLY B CA 1
ATOM 4718 C C . GLY B 1 212 ? 0.737 -4.438 1.235 1 98 212 GLY B C 1
ATOM 4719 O O . GLY B 1 212 ? 1.096 -3.268 1.379 1 98 212 GLY B O 1
ATOM 4720 N N . ILE B 1 213 ? 1.546 -5.434 1.474 1 98.44 213 ILE B N 1
ATOM 4721 C CA . ILE B 1 213 ? 2.945 -5.277 1.852 1 98.44 213 ILE B CA 1
ATOM 4722 C C . ILE B 1 213 ? 3.793 -6.332 1.143 1 98.44 213 ILE B C 1
ATOM 4724 O O . ILE B 1 213 ? 3.412 -7.504 1.077 1 98.44 213 ILE B O 1
ATOM 4728 N N . THR B 1 214 ? 4.902 -5.906 0.546 1 98.62 214 THR B N 1
ATOM 4729 C CA . THR B 1 214 ? 5.66 -6.797 -0.328 1 98.62 214 THR B CA 1
ATOM 4730 C C . THR B 1 214 ? 7.117 -6.875 0.111 1 98.62 214 THR B C 1
ATOM 4732 O O . THR B 1 214 ? 7.844 -5.879 0.051 1 98.62 214 THR B O 1
ATOM 4735 N N . PRO B 1 215 ? 7.609 -8.055 0.511 1 98.88 215 PRO B N 1
ATOM 4736 C CA . PRO B 1 215 ? 9.023 -8.258 0.837 1 98.88 215 PRO B CA 1
ATOM 4737 C C . PRO B 1 215 ? 9.922 -8.227 -0.396 1 98.88 215 PRO B C 1
ATOM 4739 O O . PRO B 1 215 ? 9.562 -8.773 -1.442 1 98.88 215 PRO B O 1
ATOM 4742 N N . ILE B 1 216 ? 11.07 -7.582 -0.252 1 98.94 216 ILE B N 1
ATOM 4743 C CA . ILE B 1 216 ? 12.055 -7.559 -1.33 1 98.94 216 ILE B CA 1
ATOM 4744 C C . ILE B 1 216 ? 13.453 -7.703 -0.75 1 98.94 216 ILE B C 1
ATOM 4746 O O . ILE B 1 216 ? 13.672 -7.473 0.442 1 98.94 216 ILE B O 1
ATOM 4750 N N . SER B 1 217 ? 14.375 -8.109 -1.531 1 98.94 217 SER B N 1
ATOM 4751 C CA . SER B 1 217 ? 15.797 -8.109 -1.201 1 98.94 217 SER B CA 1
ATOM 4752 C C . SER B 1 217 ? 16.641 -7.816 -2.432 1 98.94 217 SER B C 1
ATOM 4754 O O . SER B 1 217 ? 16.328 -8.25 -3.537 1 98.94 217 SER B O 1
ATOM 4756 N N . ILE B 1 218 ? 17.703 -7.051 -2.248 1 98.81 218 ILE B N 1
ATOM 4757 C CA . ILE B 1 218 ? 18.594 -6.609 -3.309 1 98.81 218 ILE B CA 1
ATOM 4758 C C . ILE B 1 218 ? 20.031 -6.992 -2.955 1 98.81 218 ILE B C 1
ATOM 4760 O O . ILE B 1 218 ? 20.484 -6.773 -1.827 1 98.81 218 ILE B O 1
ATOM 4764 N N . SER B 1 219 ? 20.797 -7.543 -3.891 1 98.88 219 SER B N 1
ATOM 4765 C CA . SER B 1 219 ? 22.203 -7.902 -3.674 1 98.88 219 SER B CA 1
ATOM 4766 C C . SER B 1 219 ? 23.094 -6.668 -3.664 1 98.88 219 SER B C 1
ATOM 4768 O O . SER B 1 219 ? 22.688 -5.598 -4.121 1 98.88 219 SER B O 1
ATOM 4770 N N . PRO B 1 220 ? 24.281 -6.812 -3.135 1 98.56 220 PRO B N 1
ATOM 4771 C CA . PRO B 1 220 ? 25.234 -5.699 -3.205 1 98.56 220 PRO B CA 1
ATOM 4772 C C . PRO B 1 220 ? 25.5 -5.238 -4.637 1 98.56 220 PRO B C 1
ATOM 4774 O O . PRO B 1 220 ? 25.609 -4.039 -4.891 1 98.56 220 PRO B O 1
ATOM 4777 N N . LYS B 1 221 ? 25.609 -6.156 -5.602 1 98.62 221 LYS B N 1
ATOM 4778 C CA . LYS B 1 221 ? 25.828 -5.816 -7.004 1 98.62 221 LYS B CA 1
ATOM 4779 C C . LYS B 1 221 ? 24.688 -4.969 -7.555 1 98.62 221 LYS B C 1
ATOM 4781 O O . LYS B 1 221 ? 24.922 -3.963 -8.227 1 98.62 221 LYS B O 1
ATOM 4786 N N . ALA B 1 222 ? 23.469 -5.395 -7.281 1 98.81 222 ALA B N 1
ATOM 4787 C CA . ALA B 1 222 ? 22.312 -4.637 -7.727 1 98.81 222 ALA B CA 1
ATOM 4788 C C . ALA B 1 222 ? 22.25 -3.275 -7.039 1 98.81 222 ALA B C 1
ATOM 4790 O O . ALA B 1 222 ? 21.875 -2.277 -7.664 1 98.81 222 ALA B O 1
ATOM 4791 N N . LEU B 1 223 ? 22.531 -3.252 -5.758 1 98.75 223 LEU B N 1
ATOM 4792 C CA . LEU B 1 223 ? 22.547 -1.994 -5.023 1 98.75 223 LEU B CA 1
ATOM 4793 C C . LEU B 1 223 ? 23.547 -1.019 -5.617 1 98.75 223 LEU B C 1
ATOM 4795 O O . LEU B 1 223 ? 23.297 0.185 -5.684 1 98.75 223 LEU B O 1
ATOM 4799 N N . ASP B 1 224 ? 24.703 -1.523 -5.988 1 98.56 224 ASP B N 1
ATOM 4800 C CA . ASP B 1 224 ? 25.719 -0.689 -6.625 1 98.56 224 ASP B CA 1
ATOM 4801 C C . ASP B 1 224 ? 25.188 -0.075 -7.918 1 98.56 224 ASP B C 1
ATOM 4803 O O . ASP B 1 224 ? 25.453 1.092 -8.211 1 98.56 224 ASP B O 1
ATOM 4807 N N . VAL B 1 225 ? 24.5 -0.862 -8.672 1 98.69 225 VAL B N 1
ATOM 4808 C CA . VAL B 1 225 ? 23.891 -0.375 -9.906 1 98.69 225 VAL B CA 1
ATOM 4809 C C . VAL B 1 225 ? 22.906 0.752 -9.586 1 98.69 225 VAL B C 1
ATOM 4811 O O . VAL B 1 225 ? 22.875 1.773 -10.281 1 98.69 225 VAL B O 1
ATOM 4814 N N . ILE B 1 226 ? 22.125 0.606 -8.531 1 98.69 226 ILE B N 1
ATOM 4815 C CA . ILE B 1 226 ? 21.141 1.602 -8.133 1 98.69 226 ILE B CA 1
ATOM 4816 C C . ILE B 1 226 ? 21.844 2.875 -7.672 1 98.69 226 ILE B C 1
ATOM 4818 O O . ILE B 1 226 ? 21.438 3.982 -8.031 1 98.69 226 ILE B O 1
ATOM 4822 N N . ARG B 1 227 ? 22.875 2.75 -6.953 1 98.25 227 ARG B N 1
ATOM 4823 C CA . ARG B 1 227 ? 23.625 3.885 -6.422 1 98.25 227 ARG B CA 1
ATOM 4824 C C . ARG B 1 227 ? 24.312 4.668 -7.539 1 98.25 227 ARG B C 1
ATOM 4826 O O . ARG B 1 227 ? 24.516 5.875 -7.422 1 98.25 227 ARG B O 1
ATOM 4833 N N . ASN B 1 228 ? 24.609 3.994 -8.664 1 98.19 228 ASN B N 1
ATOM 4834 C CA . ASN B 1 228 ? 25.391 4.605 -9.734 1 98.19 228 ASN B CA 1
ATOM 4835 C C . ASN B 1 228 ? 24.5 5.008 -10.914 1 98.19 228 ASN B C 1
ATOM 4837 O O . ASN B 1 228 ? 25 5.281 -12.008 1 98.19 228 ASN B O 1
ATOM 4841 N N . ARG B 1 229 ? 23.266 4.992 -10.719 1 98.06 229 ARG B N 1
ATOM 4842 C CA . ARG B 1 229 ? 22.344 5.457 -11.75 1 98.06 229 ARG B CA 1
ATOM 4843 C C . ARG B 1 229 ? 22.719 6.855 -12.234 1 98.06 229 ARG B C 1
ATOM 4845 O O . ARG B 1 229 ? 23.219 7.672 -11.453 1 98.06 229 ARG B O 1
ATOM 4852 N N . ARG B 1 230 ? 22.359 7.141 -13.5 1 96.75 230 ARG B N 1
ATOM 4853 C CA . ARG B 1 230 ? 22.578 8.469 -14.07 1 96.75 230 ARG B CA 1
ATOM 4854 C C . ARG B 1 230 ? 21.438 9.414 -13.695 1 96.75 230 ARG B C 1
ATOM 4856 O O . ARG B 1 230 ? 21.641 10.625 -13.602 1 96.75 230 ARG B O 1
ATOM 4863 N N . THR B 1 231 ? 20.281 8.859 -13.508 1 96.38 231 THR B N 1
ATOM 4864 C CA . THR B 1 231 ? 19.094 9.617 -13.133 1 96.38 231 THR B CA 1
ATOM 4865 C C . THR B 1 231 ? 18.438 9.008 -11.891 1 96.38 231 THR B C 1
ATOM 4867 O O . THR B 1 231 ? 18.625 7.832 -11.594 1 96.38 231 THR B O 1
ATOM 4870 N N . LYS B 1 232 ? 17.703 9.828 -11.156 1 96.62 232 LYS B N 1
ATOM 4871 C CA . LYS B 1 232 ? 16.938 9.281 -10.039 1 96.62 232 LYS B CA 1
ATOM 4872 C C . LYS B 1 232 ? 15.906 8.266 -10.523 1 96.62 232 LYS B C 1
ATOM 4874 O O . LYS B 1 232 ? 15.438 8.336 -11.664 1 96.62 232 LYS B O 1
ATOM 4879 N N . SER B 1 233 ? 15.617 7.305 -9.641 1 96.88 233 SER B N 1
ATOM 4880 C CA . SER B 1 233 ? 14.484 6.438 -9.961 1 96.88 233 SER B CA 1
ATOM 4881 C C . SER B 1 233 ? 13.242 7.254 -10.297 1 96.88 233 SER B C 1
ATOM 4883 O O . SER B 1 233 ? 12.969 8.273 -9.648 1 96.88 233 SER B O 1
ATOM 4885 N N . LYS B 1 234 ? 12.477 6.848 -11.227 1 96.81 234 LYS B N 1
ATOM 4886 C CA . LYS B 1 234 ? 11.32 7.598 -11.711 1 96.81 234 LYS B CA 1
ATOM 4887 C C . LYS B 1 234 ? 10.266 7.75 -10.609 1 96.81 234 LYS B C 1
ATOM 4889 O O . LYS B 1 234 ? 9.469 8.688 -10.633 1 96.81 234 LYS B O 1
ATOM 4894 N N . VAL B 1 235 ? 10.266 6.812 -9.719 1 98.44 235 VAL B N 1
ATOM 4895 C CA . VAL B 1 235 ? 9.227 6.773 -8.695 1 98.44 235 VAL B CA 1
ATOM 4896 C C . VAL B 1 235 ? 9.828 7.047 -7.324 1 98.44 235 VAL B C 1
ATOM 4898 O O . VAL B 1 235 ? 10.625 6.246 -6.82 1 98.44 235 VAL B O 1
ATOM 4901 N N . PHE B 1 236 ? 9.484 8.172 -6.703 1 98.62 236 PHE B N 1
ATOM 4902 C CA . PHE B 1 236 ? 9.977 8.531 -5.379 1 98.62 236 PHE B CA 1
ATOM 4903 C C . PHE B 1 236 ? 9.578 7.477 -4.352 1 98.62 236 PHE B C 1
ATOM 4905 O O . PHE B 1 236 ? 10.398 7.043 -3.547 1 98.62 236 PHE B O 1
ATOM 4912 N N . TYR B 1 237 ? 8.352 7.047 -4.391 1 98.5 237 TYR B N 1
ATOM 4913 C CA . TYR B 1 237 ? 7.73 6.141 -3.434 1 98.5 237 TYR B CA 1
ATOM 4914 C C . TYR B 1 237 ? 8.477 4.812 -3.377 1 98.5 237 TYR B C 1
ATOM 4916 O O . TYR B 1 237 ? 8.516 4.156 -2.332 1 98.5 237 TYR B O 1
ATOM 4924 N N . TRP B 1 238 ? 9.148 4.461 -4.523 1 98.5 238 TRP B N 1
ATOM 4925 C CA . TRP B 1 238 ? 9.836 3.18 -4.621 1 98.5 238 TRP B CA 1
ATOM 4926 C C . TRP B 1 238 ? 11.336 3.381 -4.797 1 98.5 238 TRP B C 1
ATOM 4928 O O . TRP B 1 238 ? 12.047 2.471 -5.23 1 98.5 238 TRP B O 1
ATOM 4938 N N . ASP B 1 239 ? 11.812 4.59 -4.551 1 98.69 239 ASP B N 1
ATOM 4939 C CA . ASP B 1 239 ? 13.25 4.816 -4.535 1 98.69 239 ASP B CA 1
ATOM 4940 C C . ASP B 1 239 ? 13.93 4.004 -3.434 1 98.69 239 ASP B C 1
ATOM 4942 O O . ASP B 1 239 ? 13.836 4.359 -2.254 1 98.69 239 ASP B O 1
ATOM 4946 N N . LEU B 1 240 ? 14.672 3.037 -3.852 1 98.69 240 LEU B N 1
ATOM 4947 C CA . LEU B 1 240 ? 15.141 2.037 -2.898 1 98.69 240 LEU B CA 1
ATOM 4948 C C . LEU B 1 240 ? 16.281 2.59 -2.053 1 98.69 240 LEU B C 1
ATOM 4950 O O . LEU B 1 240 ? 16.625 2.012 -1.021 1 98.69 240 LEU B O 1
ATOM 4954 N N . LEU B 1 241 ? 16.906 3.66 -2.516 1 98.56 241 LEU B N 1
ATOM 4955 C CA . LEU B 1 241 ? 17.891 4.32 -1.662 1 98.56 241 LEU B CA 1
ATOM 4956 C C . LEU B 1 241 ? 17.203 5.043 -0.507 1 98.56 241 LEU B C 1
ATOM 4958 O O . LEU B 1 241 ? 17.672 4.988 0.632 1 98.56 241 LEU B O 1
ATOM 4962 N N . LEU B 1 242 ? 16.078 5.707 -0.779 1 98.56 242 LEU B N 1
ATOM 4963 C CA . LEU B 1 242 ? 15.344 6.43 0.251 1 98.56 242 LEU B CA 1
ATOM 4964 C C . LEU B 1 242 ? 14.57 5.461 1.142 1 98.56 242 LEU B C 1
ATOM 4966 O O . LEU B 1 242 ? 14.602 5.578 2.369 1 98.56 242 LEU B O 1
ATOM 4970 N N . LEU B 1 243 ? 13.883 4.523 0.521 1 98.62 243 LEU B N 1
ATOM 4971 C CA . LEU B 1 243 ? 13.086 3.553 1.263 1 98.62 243 LEU B CA 1
ATOM 4972 C C . LEU B 1 243 ? 13.969 2.674 2.137 1 98.62 243 LEU B C 1
ATOM 4974 O O . LEU B 1 243 ? 13.641 2.398 3.291 1 98.62 243 LEU B O 1
ATOM 4978 N N . GLY B 1 244 ? 15.117 2.219 1.539 1 98.75 244 GLY B N 1
ATOM 4979 C CA . GLY B 1 244 ? 16.047 1.397 2.301 1 98.75 244 GLY B CA 1
ATOM 4980 C C . GLY B 1 244 ? 16.641 2.117 3.498 1 98.75 244 GLY B C 1
ATOM 4981 O O . GLY B 1 244 ? 16.906 1.5 4.531 1 98.75 244 GLY B O 1
ATOM 4982 N N . ASN B 1 245 ? 16.844 3.414 3.336 1 98.62 245 ASN B N 1
ATOM 4983 C CA . ASN B 1 245 ? 17.297 4.195 4.484 1 98.62 245 ASN B CA 1
ATOM 4984 C C . ASN B 1 245 ? 16.281 4.141 5.625 1 98.62 245 ASN B C 1
ATOM 4986 O O . ASN B 1 245 ? 16.641 3.881 6.773 1 98.62 245 ASN B O 1
ATOM 4990 N N . TYR B 1 246 ? 15.07 4.328 5.336 1 98.44 246 TYR B N 1
ATOM 4991 C CA . TYR B 1 246 ? 14.031 4.309 6.363 1 98.44 246 TYR B CA 1
ATOM 4992 C C . TYR B 1 246 ? 13.953 2.943 7.035 1 98.44 246 TYR B C 1
ATOM 4994 O O . TYR B 1 246 ? 13.711 2.85 8.242 1 98.44 246 TYR B O 1
ATOM 5002 N N . TRP B 1 247 ? 14.18 1.879 6.262 1 98.69 247 TRP B N 1
ATOM 5003 C CA . TRP B 1 247 ? 14.109 0.517 6.781 1 98.69 247 TRP B CA 1
ATOM 5004 C C . TRP B 1 247 ? 15.398 0.153 7.516 1 98.69 247 TRP B C 1
ATOM 5006 O O . TRP B 1 247 ? 15.508 -0.935 8.086 1 98.69 247 TRP B O 1
ATOM 5016 N N . GLY B 1 248 ? 16.359 1.043 7.488 1 98.12 248 GLY B N 1
ATOM 5017 C CA . GLY B 1 248 ? 17.609 0.817 8.203 1 98.12 248 GLY B CA 1
ATOM 5018 C C . GLY B 1 248 ? 18.547 -0.131 7.477 1 98.12 248 GLY B C 1
ATOM 5019 O O . GLY B 1 248 ? 19.281 -0.884 8.109 1 98.12 248 GLY B O 1
ATOM 5020 N N . CYS B 1 249 ? 18.484 -0.1 6.164 1 98.44 249 CYS B N 1
ATOM 5021 C CA . CYS B 1 249 ? 19.297 -1.021 5.371 1 98.44 249 CYS B CA 1
ATOM 5022 C C . CYS B 1 249 ? 20.703 -0.48 5.176 1 98.44 249 CYS B C 1
ATOM 5024 O O . CYS B 1 249 ? 21.609 -1.219 4.781 1 98.44 249 CYS B O 1
ATOM 5026 N N . TYR B 1 250 ? 20.875 0.748 5.441 1 97.69 250 TYR B N 1
ATOM 5027 C CA . TYR B 1 250 ? 22.141 1.407 5.188 1 97.69 250 TYR B CA 1
ATOM 5028 C C . TYR B 1 250 ? 22.719 1.997 6.469 1 97.69 250 TYR B C 1
ATOM 5030 O O . TYR B 1 250 ? 22 2.145 7.465 1 97.69 250 TYR B O 1
ATOM 5038 N N . ASP B 1 251 ? 24 2.289 6.551 1 95.12 251 ASP B N 1
ATOM 5039 C CA . ASP B 1 251 ? 24.656 2.838 7.73 1 95.12 251 ASP B CA 1
ATOM 5040 C C . ASP B 1 251 ? 24.5 4.355 7.789 1 95.12 251 ASP B C 1
ATOM 5042 O O . ASP B 1 251 ? 25.5 5.09 7.734 1 95.12 251 ASP B O 1
ATOM 5046 N N . GLU B 1 252 ? 23.266 4.801 7.883 1 95.94 252 GLU B N 1
ATOM 5047 C CA . GLU B 1 252 ? 22.875 6.203 7.969 1 95.94 252 GLU B CA 1
ATOM 5048 C C . GLU B 1 252 ? 21.688 6.387 8.914 1 95.94 252 GLU B C 1
ATOM 5050 O O . GLU B 1 252 ? 20.922 5.457 9.133 1 95.94 252 GLU B O 1
ATOM 5055 N N . PRO B 1 253 ? 21.578 7.586 9.516 1 95.5 253 PRO B N 1
ATOM 5056 C CA . PRO B 1 253 ? 20.359 7.84 10.281 1 95.5 253 PRO B CA 1
ATOM 5057 C C . PRO B 1 253 ? 19.094 7.699 9.445 1 95.5 253 PRO B C 1
ATOM 5059 O O . PRO B 1 253 ? 19.062 8.133 8.289 1 95.5 253 PRO B O 1
ATOM 5062 N N . LYS B 1 254 ? 18.141 7.102 10.086 1 96.44 254 LYS B N 1
ATOM 5063 C CA . LYS B 1 254 ? 16.875 6.914 9.391 1 96.44 254 LYS B CA 1
ATOM 5064 C C . LYS B 1 254 ? 16.203 8.258 9.109 1 96.44 254 LYS B C 1
ATOM 5066 O O . LYS B 1 254 ? 16.219 9.156 9.953 1 96.44 254 LYS B O 1
ATOM 5071 N N . ARG B 1 255 ? 15.609 8.391 7.961 1 95.69 255 ARG B N 1
ATOM 5072 C CA . ARG B 1 255 ? 14.859 9.57 7.562 1 95.69 255 ARG B CA 1
ATOM 5073 C C . ARG B 1 255 ? 13.422 9.211 7.199 1 95.69 255 ARG B C 1
ATOM 5075 O O . ARG B 1 255 ? 13.148 8.094 6.746 1 95.69 255 ARG B O 1
ATOM 5082 N N . TYR B 1 256 ? 12.578 10.188 7.43 1 94.75 256 TYR B N 1
ATOM 5083 C CA . TYR B 1 256 ? 11.18 9.984 7.078 1 94.75 256 TYR B CA 1
ATOM 5084 C C . TYR B 1 256 ? 11.023 9.789 5.574 1 94.75 256 TYR B C 1
ATOM 5086 O O . TYR B 1 256 ? 11.531 10.586 4.781 1 94.75 256 TYR B O 1
ATOM 5094 N N . HIS B 1 257 ? 10.352 8.75 5.168 1 96.81 257 HIS B N 1
ATOM 5095 C CA . HIS B 1 257 ? 10.031 8.492 3.768 1 96.81 257 HIS B CA 1
ATOM 5096 C C . HIS B 1 257 ? 8.531 8.648 3.51 1 96.81 257 HIS B C 1
ATOM 5098 O O . HIS B 1 257 ? 8.109 9.617 2.879 1 96.81 257 HIS B O 1
ATOM 5104 N N . HIS B 1 258 ? 7.73 7.836 4.066 1 96.94 258 HIS B N 1
ATOM 5105 C CA . HIS B 1 258 ? 6.273 7.859 4.082 1 96.94 258 HIS B CA 1
ATOM 5106 C C . HIS B 1 258 ? 5.723 7.137 5.309 1 96.94 258 HIS B C 1
ATOM 5108 O O . HIS B 1 258 ? 6.473 6.488 6.039 1 96.94 258 HIS B O 1
ATOM 5114 N N . THR B 1 259 ? 4.438 7.34 5.543 1 97 259 THR B N 1
ATOM 5115 C CA . THR B 1 259 ? 3.793 6.594 6.621 1 97 259 THR B CA 1
ATOM 5116 C C . THR B 1 259 ? 3.584 5.137 6.219 1 97 259 THR B C 1
ATOM 5118 O O . THR B 1 259 ? 2.746 4.836 5.367 1 97 259 THR B O 1
ATOM 5121 N N . VAL B 1 260 ? 4.32 4.227 6.848 1 97.19 260 VAL B N 1
ATOM 5122 C CA . VAL B 1 260 ? 4.227 2.807 6.516 1 97.19 260 VAL B CA 1
ATOM 5123 C C . VAL B 1 260 ? 2.986 2.203 7.168 1 97.19 260 VAL B C 1
ATOM 5125 O O . VAL B 1 260 ? 2.447 2.762 8.125 1 97.19 260 VAL B O 1
ATOM 5128 N N . ALA B 1 261 ? 2.561 1.09 6.629 1 97.62 261 ALA B N 1
ATOM 5129 C CA . ALA B 1 261 ? 1.4 0.382 7.164 1 97.62 261 ALA B CA 1
ATOM 5130 C C . ALA B 1 261 ? 1.789 -0.493 8.352 1 97.62 261 ALA B C 1
ATOM 5132 O O . ALA B 1 261 ? 1.973 -1.704 8.203 1 97.62 261 ALA B O 1
ATOM 5133 N N . SER B 1 262 ? 1.833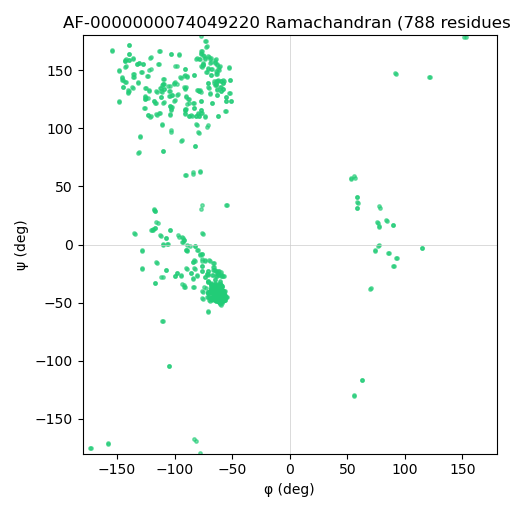 0.092 9.523 1 98.25 262 SER B N 1
ATOM 5134 C CA . SER B 1 262 ? 2.35 -0.583 10.711 1 98.25 262 SER B CA 1
ATOM 5135 C C . SER B 1 262 ? 1.581 -1.869 10.992 1 98.25 262 SER B C 1
ATOM 5137 O O . SER B 1 262 ? 2.176 -2.887 11.359 1 98.25 262 SER B O 1
ATOM 5139 N N . ASN B 1 263 ? 0.249 -1.858 10.82 1 98.62 263 ASN B N 1
ATOM 5140 C CA . ASN B 1 263 ? -0.557 -3.033 11.141 1 98.62 263 ASN B CA 1
ATOM 5141 C C . ASN B 1 263 ? -0.276 -4.18 10.172 1 98.62 263 ASN B C 1
ATOM 5143 O O . ASN B 1 263 ? -0.308 -5.348 10.562 1 98.62 263 ASN B O 1
ATOM 5147 N N . LEU B 1 264 ? -0.037 -3.855 8.906 1 98.75 264 LEU B N 1
ATOM 5148 C CA . LEU B 1 264 ? 0.378 -4.895 7.973 1 98.75 264 LEU B CA 1
ATOM 5149 C C . LEU B 1 264 ? 1.762 -5.426 8.328 1 98.75 264 LEU B C 1
ATOM 5151 O O . LEU B 1 264 ? 2.039 -6.617 8.156 1 98.75 264 LEU B O 1
ATOM 5155 N N . ILE B 1 265 ? 2.629 -4.539 8.789 1 98.81 265 ILE B N 1
ATOM 5156 C CA . ILE B 1 265 ? 3.961 -4.945 9.219 1 98.81 265 ILE B CA 1
ATOM 5157 C C . ILE B 1 265 ? 3.852 -5.902 10.406 1 98.81 265 ILE B C 1
ATOM 5159 O O . ILE B 1 265 ? 4.547 -6.918 10.461 1 98.81 265 ILE B O 1
ATOM 5163 N N . PHE B 1 266 ? 2.93 -5.637 11.375 1 98.88 266 PHE B N 1
ATOM 5164 C CA . PHE B 1 266 ? 2.709 -6.516 12.516 1 98.88 266 PHE B CA 1
ATOM 5165 C C . PHE B 1 266 ? 2.25 -7.895 12.055 1 98.88 266 PHE B C 1
ATOM 5167 O O . PHE B 1 266 ? 2.74 -8.914 12.539 1 98.88 266 PHE B O 1
ATOM 5174 N N . ALA B 1 267 ? 1.339 -7.875 11.117 1 98.88 267 ALA B N 1
ATOM 5175 C CA . ALA B 1 267 ? 0.804 -9.133 10.602 1 98.88 267 ALA B CA 1
ATOM 5176 C C . ALA B 1 267 ? 1.891 -9.945 9.906 1 98.88 267 ALA B C 1
ATOM 5178 O O . ALA B 1 267 ? 1.991 -11.156 10.102 1 98.88 267 ALA B O 1
ATOM 5179 N N . LEU B 1 268 ? 2.668 -9.258 9.062 1 98.88 268 LEU B N 1
ATOM 5180 C CA . LEU B 1 268 ? 3.754 -9.938 8.367 1 98.88 268 LEU B CA 1
ATOM 5181 C C . LEU B 1 268 ? 4.766 -10.508 9.352 1 98.88 268 LEU B C 1
ATOM 5183 O O . LEU B 1 268 ? 5.27 -11.617 9.164 1 98.88 268 LEU B O 1
ATOM 5187 N N . ARG B 1 269 ? 5.094 -9.734 10.398 1 98.94 269 ARG B N 1
ATOM 5188 C CA . ARG B 1 269 ? 6.016 -10.203 11.43 1 98.94 269 ARG B CA 1
ATOM 5189 C C . ARG B 1 269 ? 5.535 -11.523 12.031 1 98.94 269 ARG B C 1
ATOM 5191 O O . ARG B 1 269 ? 6.316 -12.453 12.211 1 98.94 269 ARG B O 1
ATOM 5198 N N . GLU B 1 270 ? 4.254 -11.602 12.344 1 98.88 270 GLU B N 1
ATOM 5199 C CA . GLU B 1 270 ? 3.705 -12.82 12.945 1 98.88 270 GLU B CA 1
ATOM 5200 C C . GLU B 1 270 ? 3.707 -13.977 11.953 1 98.88 270 GLU B C 1
ATOM 5202 O O . GLU B 1 270 ? 3.928 -15.125 12.336 1 98.88 270 GLU B O 1
ATOM 5207 N N . ALA B 1 271 ? 3.414 -13.695 10.703 1 98.88 271 ALA B N 1
ATOM 5208 C CA . ALA B 1 271 ? 3.49 -14.734 9.68 1 98.88 271 ALA B CA 1
ATOM 5209 C C . ALA B 1 271 ? 4.902 -15.312 9.586 1 98.88 271 ALA B C 1
ATOM 5211 O O . ALA B 1 271 ? 5.082 -16.531 9.523 1 98.88 271 ALA B O 1
ATOM 5212 N N . LEU B 1 272 ? 5.871 -14.414 9.555 1 98.88 272 LEU B N 1
ATOM 5213 C CA . LEU B 1 272 ? 7.27 -14.836 9.5 1 98.88 272 LEU B CA 1
ATOM 5214 C C . LEU B 1 272 ? 7.648 -15.617 10.75 1 98.88 272 LEU B C 1
ATOM 5216 O O . LEU B 1 272 ? 8.406 -16.594 10.672 1 98.88 272 LEU B O 1
ATOM 5220 N N . ALA B 1 273 ? 7.137 -15.172 11.891 1 98.81 273 ALA B N 1
ATOM 5221 C CA . ALA B 1 273 ? 7.406 -15.883 13.141 1 98.81 273 ALA B CA 1
ATOM 5222 C C . ALA B 1 273 ? 6.887 -17.312 13.078 1 98.81 273 ALA B C 1
ATOM 5224 O O . ALA B 1 273 ? 7.559 -18.25 13.516 1 98.81 273 ALA B O 1
ATOM 5225 N N . GLN B 1 274 ? 5.73 -17.5 12.547 1 98.25 274 GLN B N 1
ATOM 5226 C CA . GLN B 1 274 ? 5.16 -18.844 12.406 1 98.25 274 GLN B CA 1
ATOM 5227 C C . GLN B 1 274 ? 6.023 -19.719 11.508 1 98.25 274 GLN B C 1
ATOM 5229 O O . GLN B 1 274 ? 6.227 -20.906 11.797 1 98.25 274 GLN B O 1
ATOM 5234 N N . ILE B 1 275 ? 6.5 -19.156 10.422 1 98.19 275 ILE B N 1
ATOM 5235 C CA . ILE B 1 275 ? 7.367 -19.891 9.508 1 98.19 275 ILE B CA 1
ATOM 5236 C C . ILE B 1 275 ? 8.672 -20.266 10.211 1 98.19 275 ILE B C 1
ATOM 5238 O O . ILE B 1 275 ? 9.148 -21.391 10.094 1 98.19 275 ILE B O 1
ATOM 5242 N N . ALA B 1 276 ? 9.219 -19.297 10.914 1 98.12 276 ALA B N 1
ATOM 5243 C CA . ALA B 1 276 ? 10.477 -19.516 11.633 1 98.12 276 ALA B CA 1
ATOM 5244 C C . ALA B 1 276 ? 10.312 -20.594 12.695 1 98.12 276 ALA B C 1
ATOM 5246 O O . ALA B 1 276 ? 11.219 -21.406 12.914 1 98.12 276 ALA B O 1
ATOM 5247 N N . GLU B 1 277 ? 9.172 -20.609 13.391 1 97.75 277 GLU B N 1
ATOM 5248 C CA . GLU B 1 277 ? 8.891 -21.594 14.438 1 97.75 277 GLU B CA 1
ATOM 5249 C C . GLU B 1 277 ? 8.852 -23.016 13.867 1 97.75 277 GLU B C 1
ATOM 5251 O O . GLU B 1 277 ? 9.383 -23.938 14.469 1 97.75 277 GLU B O 1
ATOM 5256 N N . GLU B 1 278 ? 8.289 -23.156 12.719 1 96.25 278 GLU B N 1
ATOM 5257 C CA . GLU B 1 278 ? 8.156 -24.453 12.078 1 96.25 278 GLU B CA 1
ATOM 5258 C C . GLU B 1 278 ? 9.422 -24.844 11.328 1 96.25 278 GLU B C 1
ATOM 5260 O O . GLU B 1 278 ? 9.797 -26.016 11.289 1 96.25 278 GLU B O 1
ATOM 5265 N N . GLY B 1 279 ? 10.07 -23.844 10.727 1 97.38 279 GLY B N 1
ATOM 5266 C CA . GLY B 1 279 ? 11.25 -24.047 9.906 1 97.38 279 GLY B CA 1
ATOM 5267 C C . GLY B 1 279 ? 10.93 -24.25 8.438 1 97.38 279 GLY B C 1
ATOM 5268 O O . GLY B 1 279 ? 9.914 -24.875 8.102 1 97.38 279 GLY B O 1
ATOM 5269 N N . LEU B 1 280 ? 11.797 -23.812 7.594 1 98 280 LEU B N 1
ATOM 5270 C CA . LEU B 1 280 ? 11.578 -23.859 6.152 1 98 280 LEU B CA 1
ATOM 5271 C C . LEU B 1 280 ? 11.523 -25.297 5.66 1 98 280 LEU B C 1
ATOM 5273 O O . LEU B 1 280 ? 10.695 -25.641 4.812 1 98 280 LEU B O 1
ATOM 5277 N N . GLU B 1 281 ? 12.383 -26.156 6.133 1 97.44 281 GLU B N 1
ATOM 5278 C CA . GLU B 1 281 ? 12.414 -27.547 5.703 1 97.44 281 GLU B CA 1
ATOM 5279 C C . GLU B 1 281 ? 11.078 -28.234 5.953 1 97.44 281 GLU B C 1
ATOM 5281 O O . GLU B 1 281 ? 10.547 -28.906 5.066 1 97.44 281 GLU B O 1
ATOM 5286 N N . THR B 1 282 ? 10.578 -28.047 7.164 1 96.88 282 THR B N 1
ATOM 5287 C CA . THR B 1 282 ? 9.312 -28.656 7.555 1 96.88 282 THR B CA 1
ATOM 5288 C C . THR B 1 282 ? 8.156 -28.078 6.742 1 96.88 282 THR B C 1
ATOM 5290 O O . THR B 1 282 ? 7.27 -28.812 6.301 1 96.88 282 THR B O 1
ATOM 5293 N N . GLN B 1 283 ? 8.133 -26.828 6.535 1 96 283 GLN B N 1
ATOM 5294 C CA . GLN B 1 283 ? 7.094 -26.172 5.758 1 96 283 GLN B CA 1
ATOM 5295 C C . GLN B 1 283 ? 7.066 -26.672 4.32 1 96 283 GLN B C 1
ATOM 5297 O O . GLN B 1 283 ? 5.996 -26.969 3.781 1 96 283 GLN B O 1
ATOM 5302 N N . ILE B 1 284 ? 8.242 -26.734 3.723 1 97.69 284 ILE B N 1
ATOM 5303 C CA . ILE B 1 284 ? 8.359 -27.156 2.328 1 97.69 284 ILE B CA 1
ATOM 5304 C C . ILE B 1 284 ? 7.969 -28.625 2.195 1 97.69 284 ILE B C 1
ATOM 5306 O O . ILE B 1 284 ? 7.246 -29 1.27 1 97.69 284 ILE B O 1
ATOM 5310 N N . LYS B 1 285 ? 8.398 -29.406 3.123 1 97.12 285 LYS B N 1
ATOM 5311 C CA . LYS B 1 285 ? 8.055 -30.828 3.113 1 97.12 285 LYS B CA 1
ATOM 5312 C C . LYS B 1 285 ? 6.547 -31.031 3.211 1 97.12 285 LYS B C 1
ATOM 5314 O O . LYS B 1 285 ? 5.973 -31.828 2.465 1 97.12 285 LYS B O 1
ATOM 5319 N N . ARG B 1 286 ? 5.918 -30.375 4.133 1 96.62 286 ARG B N 1
ATOM 5320 C CA . ARG B 1 286 ? 4.473 -30.484 4.312 1 96.62 286 ARG B CA 1
ATOM 5321 C C . ARG B 1 286 ? 3.732 -30.094 3.033 1 96.62 286 ARG B C 1
ATOM 5323 O O . ARG B 1 286 ? 2.777 -30.781 2.641 1 96.62 286 ARG B O 1
ATOM 5330 N N . ARG B 1 287 ? 4.137 -29.078 2.43 1 96.62 287 ARG B N 1
ATOM 5331 C CA . ARG B 1 287 ? 3.477 -28.625 1.212 1 96.62 287 ARG B CA 1
ATOM 5332 C C . ARG B 1 287 ? 3.678 -29.609 0.072 1 96.62 287 ARG B C 1
ATOM 5334 O O . ARG B 1 287 ? 2.77 -29.828 -0.731 1 96.62 287 ARG B O 1
ATOM 5341 N N . THR B 1 288 ? 4.863 -30.125 0.001 1 97.06 288 THR B N 1
ATOM 5342 C CA . THR B 1 288 ? 5.148 -31.141 -1.008 1 97.06 288 THR B CA 1
ATOM 5343 C C . THR B 1 288 ? 4.27 -32.375 -0.803 1 97.06 288 THR B C 1
ATOM 5345 O O . THR B 1 288 ? 3.76 -32.938 -1.769 1 97.06 288 THR B O 1
ATOM 5348 N N . GLU B 1 289 ? 4.113 -32.719 0.401 1 97.94 289 GLU B N 1
ATOM 5349 C CA . GLU B 1 289 ? 3.244 -33.844 0.725 1 97.94 289 GLU B CA 1
ATOM 5350 C C . GLU B 1 289 ? 1.796 -33.562 0.344 1 97.94 289 GLU B C 1
ATOM 5352 O O . GLU B 1 289 ? 1.117 -34.406 -0.24 1 97.94 289 GLU B O 1
ATOM 5357 N N . CYS B 1 290 ? 1.341 -32.406 0.727 1 98.56 290 CYS B N 1
ATOM 5358 C CA . CYS B 1 290 ? -0.009 -31.984 0.373 1 98.56 290 CYS B CA 1
ATOM 5359 C C . CYS B 1 290 ? -0.209 -32 -1.138 1 98.56 290 CYS B C 1
ATOM 5361 O O . CYS B 1 290 ? -1.239 -32.469 -1.626 1 98.56 290 CYS B O 1
ATOM 5363 N N . ALA B 1 291 ? 0.77 -31.531 -1.843 1 98.56 291 ALA B N 1
ATOM 5364 C CA . ALA B 1 291 ? 0.69 -31.5 -3.301 1 98.56 291 ALA B CA 1
ATOM 5365 C C . ALA B 1 291 ? 0.593 -32.906 -3.879 1 98.56 291 ALA B C 1
ATOM 5367 O O . ALA B 1 291 ? -0.185 -33.156 -4.805 1 98.56 291 ALA B O 1
ATOM 5368 N N . GLN B 1 292 ? 1.363 -33.781 -3.342 1 98 292 GLN B N 1
ATOM 5369 C CA . GLN B 1 292 ? 1.339 -35.156 -3.82 1 98 292 GLN B CA 1
ATOM 5370 C C . GLN B 1 292 ? -0.034 -35.781 -3.605 1 98 292 GLN B C 1
ATOM 5372 O O . GLN B 1 292 ? -0.545 -36.5 -4.484 1 98 292 GLN B O 1
ATOM 5377 N N . ILE B 1 293 ? -0.607 -35.531 -2.471 1 98.25 293 ILE B N 1
ATOM 5378 C CA . ILE B 1 293 ? -1.942 -36.031 -2.178 1 98.25 293 ILE B CA 1
ATOM 5379 C C . ILE B 1 293 ? -2.945 -35.438 -3.174 1 98.25 293 ILE B C 1
ATOM 5381 O O . ILE B 1 293 ? -3.828 -36.156 -3.66 1 98.25 293 ILE B O 1
ATOM 5385 N N . LEU B 1 294 ? -2.807 -34.219 -3.445 1 98.56 294 LEU B N 1
ATOM 5386 C CA . LEU B 1 294 ? -3.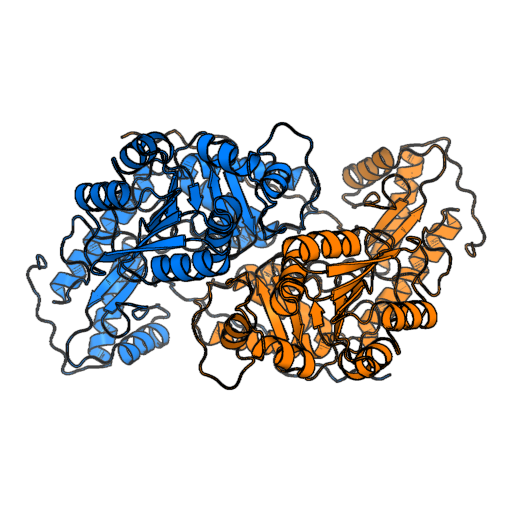674 -33.562 -4.426 1 98.56 294 LEU B CA 1
ATOM 5387 C C . LEU B 1 294 ? -3.539 -34.219 -5.793 1 98.56 294 LEU B C 1
ATOM 5389 O O . LEU B 1 294 ? -4.543 -34.531 -6.434 1 98.56 294 LEU B O 1
ATOM 5393 N N . TYR B 1 295 ? -2.275 -34.406 -6.266 1 97.75 295 TYR B N 1
ATOM 5394 C CA . TYR B 1 295 ? -2.018 -35 -7.566 1 97.75 295 TYR B CA 1
ATOM 5395 C C . TYR B 1 295 ? -2.631 -36.406 -7.656 1 97.75 295 TYR B C 1
ATOM 5397 O O . TYR B 1 295 ? -3.283 -36.75 -8.648 1 97.75 295 TYR B O 1
ATOM 5405 N N . ASP B 1 296 ? -2.408 -37.156 -6.598 1 96.56 296 ASP B N 1
ATOM 5406 C CA . ASP B 1 296 ? -2.953 -38.5 -6.566 1 96.56 296 ASP B CA 1
ATOM 5407 C C . ASP B 1 296 ? -4.48 -38.469 -6.613 1 96.56 296 ASP B C 1
ATOM 5409 O O . ASP B 1 296 ? -5.094 -39.281 -7.328 1 96.56 296 ASP B O 1
ATOM 5413 N N . GLY B 1 297 ? -5.066 -37.625 -5.832 1 97.19 297 GLY B N 1
ATOM 5414 C CA . GLY B 1 297 ? -6.516 -37.5 -5.809 1 97.19 297 GLY B CA 1
ATOM 5415 C C . GLY B 1 297 ? -7.102 -37.062 -7.141 1 97.19 297 GLY B C 1
ATOM 5416 O O . GLY B 1 297 ? -8.141 -37.594 -7.562 1 97.19 297 GLY B O 1
ATOM 5417 N N . LEU B 1 298 ? -6.5 -36.125 -7.797 1 97.31 298 LEU B N 1
ATOM 5418 C CA . LEU B 1 298 ? -6.941 -35.688 -9.125 1 97.31 298 LEU B CA 1
ATOM 5419 C C . LEU B 1 298 ? -6.844 -36.844 -10.125 1 97.31 298 LEU B C 1
ATOM 5421 O O . LEU B 1 298 ? -7.734 -37.031 -10.961 1 97.31 298 LEU B O 1
ATOM 5425 N N . GLY B 1 299 ? -5.746 -37.531 -10.039 1 94.38 299 GLY B N 1
ATOM 5426 C CA . GLY B 1 299 ? -5.594 -38.688 -10.891 1 94.38 299 GLY B CA 1
ATOM 5427 C C . GLY B 1 299 ? -6.703 -39.719 -10.711 1 94.38 299 GLY B C 1
ATOM 5428 O O . GLY B 1 299 ? -7.199 -40.281 -11.688 1 94.38 299 GLY B O 1
ATOM 5429 N N . LYS B 1 300 ? -7.051 -39.969 -9.516 1 94.25 300 LYS B N 1
ATOM 5430 C CA . LYS B 1 300 ? -8.117 -40.906 -9.203 1 94.25 300 LYS B CA 1
ATOM 5431 C C . LYS B 1 300 ? -9.453 -40.438 -9.773 1 94.25 300 LYS B C 1
ATOM 5433 O O . LYS B 1 300 ? -10.344 -41.25 -10.023 1 94.25 300 LYS B O 1
ATOM 5438 N N . MET B 1 301 ? -9.57 -39.125 -9.953 1 94.31 301 MET B N 1
ATOM 5439 C CA . MET B 1 301 ? -10.789 -38.562 -10.523 1 94.31 301 MET B CA 1
ATOM 5440 C C . MET B 1 301 ? -10.703 -38.5 -12.047 1 94.31 301 MET B C 1
ATOM 5442 O O . MET B 1 301 ? -11.664 -38.125 -12.711 1 94.31 301 MET B O 1
ATOM 5446 N N . GLY B 1 302 ? -9.516 -38.875 -12.594 1 93.69 302 GLY B N 1
ATOM 5447 C CA . GLY B 1 302 ? -9.312 -38.812 -14.031 1 93.69 302 GLY B CA 1
ATOM 5448 C C . GLY B 1 302 ? -9.062 -37.406 -14.523 1 93.69 302 GLY B C 1
ATOM 5449 O O . GLY B 1 302 ? -9.234 -37.094 -15.703 1 93.69 302 GLY B O 1
ATOM 5450 N N . LEU B 1 303 ? -8.758 -36.531 -13.648 1 96.44 303 LEU B N 1
ATOM 5451 C CA . LEU B 1 303 ? -8.484 -35.156 -14.016 1 96.44 303 LEU B CA 1
ATOM 5452 C C . LEU B 1 303 ? -7.004 -34.969 -14.328 1 96.44 303 LEU B C 1
ATOM 5454 O O . LEU B 1 303 ? -6.145 -35.562 -13.688 1 96.44 303 LEU B O 1
ATOM 5458 N N . GLU B 1 304 ? -6.75 -34.125 -15.258 1 95.81 304 GLU B N 1
ATOM 5459 C CA . GLU B 1 304 ? -5.383 -33.875 -15.688 1 95.81 304 GLU B CA 1
ATOM 5460 C C . GLU B 1 304 ? -4.844 -32.594 -15.047 1 95.81 304 GLU B C 1
ATOM 5462 O O . GLU B 1 304 ? -5.613 -31.688 -14.703 1 95.81 304 GLU B O 1
ATOM 5467 N N . ILE B 1 305 ? -3.586 -32.594 -14.938 1 97.31 305 ILE B N 1
ATOM 5468 C CA . ILE B 1 305 ? -2.879 -31.406 -14.43 1 97.31 305 ILE B CA 1
ATOM 5469 C C . ILE B 1 305 ? -2.289 -30.625 -15.594 1 97.31 305 ILE B C 1
ATOM 5471 O O . ILE B 1 305 ? -1.777 -31.203 -16.547 1 97.31 305 ILE B O 1
ATOM 5475 N N . PHE B 1 306 ? -2.367 -29.312 -15.578 1 97.75 306 PHE B N 1
ATOM 5476 C CA . PHE B 1 306 ? -1.974 -28.438 -16.672 1 97.75 306 PHE B CA 1
ATOM 5477 C C . PHE B 1 306 ? -0.5 -28.625 -17.016 1 97.75 306 PHE B C 1
ATOM 5479 O O . PHE B 1 306 ? -0.141 -28.766 -18.188 1 97.75 306 PHE B O 1
ATOM 5486 N N . VAL B 1 307 ? 0.414 -28.531 -15.961 1 98 307 VAL B N 1
ATOM 5487 C CA . VAL B 1 307 ? 1.834 -28.812 -16.156 1 98 307 VAL B CA 1
ATOM 5488 C C . VAL B 1 307 ? 2.074 -30.312 -16.172 1 98 307 VAL B C 1
ATOM 5490 O O . VAL B 1 307 ? 2.045 -30.969 -15.133 1 98 307 VAL B O 1
ATOM 5493 N N . LYS B 1 308 ? 2.42 -30.844 -17.297 1 96.12 308 LYS B N 1
ATOM 5494 C CA . LYS B 1 308 ? 2.441 -32.281 -17.5 1 96.12 308 LYS B CA 1
ATOM 5495 C C . LYS B 1 308 ? 3.646 -32.938 -16.812 1 96.12 308 LYS B C 1
ATOM 5497 O O . LYS B 1 308 ? 3.529 -34 -16.203 1 96.12 308 LYS B O 1
ATOM 5502 N N . ASP B 1 309 ? 4.781 -32.281 -16.906 1 96.62 309 ASP B N 1
ATOM 5503 C CA . ASP B 1 309 ? 5.992 -32.812 -16.297 1 96.62 309 ASP B CA 1
ATOM 5504 C C . ASP B 1 309 ? 6.012 -32.531 -14.789 1 96.62 309 ASP B C 1
ATOM 5506 O O . ASP B 1 309 ? 6.121 -31.391 -14.367 1 96.62 309 ASP B O 1
ATOM 5510 N N . PRO B 1 310 ? 5.906 -33.531 -13.953 1 96.06 310 PRO B N 1
ATOM 5511 C CA . PRO B 1 310 ? 5.836 -33.312 -12.508 1 96.06 310 PRO B CA 1
ATOM 5512 C C . PRO B 1 310 ? 7.059 -32.594 -11.953 1 96.06 310 PRO B C 1
ATOM 5514 O O . PRO B 1 310 ? 6.973 -31.938 -10.906 1 96.06 310 PRO B O 1
ATOM 5517 N N . ARG B 1 311 ? 8.242 -32.688 -12.695 1 95.31 311 ARG B N 1
ATOM 5518 C CA . ARG B 1 311 ? 9.469 -32.062 -12.219 1 95.31 311 ARG B CA 1
ATOM 5519 C C . ARG B 1 311 ? 9.336 -30.531 -12.219 1 95.31 311 ARG B C 1
ATOM 5521 O O . ARG B 1 311 ? 10.102 -29.844 -11.547 1 95.31 311 ARG B O 1
ATOM 5528 N N . HIS B 1 312 ? 8.312 -30.047 -12.93 1 97.75 312 HIS B N 1
ATOM 5529 C CA . HIS B 1 312 ? 8.211 -28.609 -13.117 1 97.75 312 HIS B CA 1
ATOM 5530 C C . HIS B 1 312 ? 6.918 -28.062 -12.516 1 97.75 312 HIS B C 1
ATOM 5532 O O . HIS B 1 312 ? 6.531 -26.938 -12.797 1 97.75 312 HIS B O 1
ATOM 5538 N N . ARG B 1 313 ? 6.281 -28.953 -11.727 1 98.31 313 ARG B N 1
ATOM 5539 C CA . ARG B 1 313 ? 5.059 -28.5 -11.062 1 98.31 313 ARG B CA 1
ATOM 5540 C C . ARG B 1 313 ? 5.379 -27.672 -9.828 1 98.31 313 ARG B C 1
ATOM 5542 O O . ARG B 1 313 ? 6.289 -28 -9.062 1 98.31 313 ARG B O 1
ATOM 5549 N N . LEU B 1 314 ? 4.719 -26.547 -9.719 1 98.44 314 LEU B N 1
ATOM 5550 C CA . LEU B 1 314 ? 4.766 -25.703 -8.523 1 98.44 314 LEU B CA 1
ATOM 5551 C C . LEU B 1 314 ? 3.889 -26.297 -7.418 1 98.44 314 LEU B C 1
ATOM 5553 O O . LEU B 1 314 ? 2.67 -26.391 -7.574 1 98.44 314 LEU B O 1
ATOM 5557 N N . PRO B 1 315 ? 4.457 -26.703 -6.32 1 98.31 315 PRO B N 1
ATOM 5558 C CA . PRO B 1 315 ? 3.66 -27.375 -5.285 1 98.31 315 PRO B CA 1
ATOM 5559 C C . PRO B 1 315 ? 2.631 -26.438 -4.645 1 98.31 315 PRO B C 1
ATOM 5561 O O . PRO B 1 315 ? 1.645 -26.906 -4.07 1 98.31 315 PRO B O 1
ATOM 5564 N N . THR B 1 316 ? 2.787 -25.141 -4.754 1 98.56 316 THR B N 1
ATOM 5565 C CA . THR B 1 316 ? 1.92 -24.172 -4.078 1 98.56 316 THR B CA 1
ATOM 5566 C C . THR B 1 316 ? 0.679 -23.891 -4.918 1 98.56 316 THR B C 1
ATOM 5568 O O . THR B 1 316 ? -0.328 -23.406 -4.398 1 98.56 316 THR B O 1
ATOM 5571 N N . VAL B 1 317 ? 0.782 -24.094 -6.227 1 98.5 317 VAL B N 1
ATOM 5572 C CA . VAL B 1 317 ? -0.334 -23.844 -7.133 1 98.5 317 VAL B CA 1
ATOM 5573 C C . VAL B 1 317 ? -0.391 -24.922 -8.203 1 98.5 317 VAL B C 1
ATOM 5575 O O . VAL B 1 317 ? 0.611 -25.203 -8.859 1 98.5 317 VAL B O 1
ATOM 5578 N N . THR B 1 318 ? -1.535 -25.484 -8.406 1 98.38 318 THR B N 1
ATOM 5579 C CA . THR B 1 318 ? -1.734 -26.516 -9.422 1 98.38 318 THR B CA 1
ATOM 5580 C C . THR B 1 318 ? -2.873 -26.125 -10.359 1 98.38 318 THR B C 1
ATOM 5582 O O . THR B 1 318 ? -3.955 -25.75 -9.914 1 98.38 318 THR B O 1
ATOM 5585 N N . GLY B 1 319 ? -2.562 -26.172 -11.648 1 98.19 319 GLY B N 1
ATOM 5586 C CA . GLY B 1 319 ? -3.617 -26.062 -12.648 1 98.19 319 GLY B CA 1
ATOM 5587 C C . GLY B 1 319 ? -4.301 -27.391 -12.938 1 98.19 319 GLY B C 1
ATOM 5588 O O . GLY B 1 319 ? -3.641 -28.375 -13.25 1 98.19 319 GLY B O 1
ATOM 5589 N N . ILE B 1 320 ? -5.609 -27.438 -12.734 1 98.31 320 ILE B N 1
ATOM 5590 C CA . ILE B 1 320 ? -6.41 -28.625 -13.023 1 98.31 320 ILE B CA 1
ATOM 5591 C C . ILE B 1 320 ? -7.164 -28.438 -14.336 1 98.31 320 ILE B C 1
ATOM 5593 O O . ILE B 1 320 ? -8.039 -27.578 -14.438 1 98.31 320 ILE B O 1
ATOM 5597 N N . MET B 1 321 ? -6.898 -29.266 -15.297 1 97.75 321 MET B N 1
ATOM 5598 C CA . MET B 1 321 ? -7.535 -29.125 -16.594 1 97.75 321 MET B CA 1
ATOM 5599 C C . MET B 1 321 ? -9.047 -29.297 -16.5 1 97.75 321 MET B C 1
ATOM 5601 O O . MET B 1 321 ? -9.516 -30.234 -15.836 1 97.75 321 MET B O 1
ATOM 5605 N N . ILE B 1 322 ? -9.719 -28.406 -17.109 1 97.69 322 ILE B N 1
ATOM 5606 C CA . ILE B 1 322 ? -11.172 -28.516 -17.172 1 97.69 322 ILE B CA 1
ATOM 5607 C C . ILE B 1 322 ? -11.562 -29.562 -18.219 1 97.69 322 ILE B C 1
ATOM 5609 O O . ILE B 1 322 ? -11.188 -29.469 -19.375 1 97.69 322 ILE B O 1
ATOM 5613 N N . PRO B 1 323 ? -12.289 -30.516 -17.812 1 95.69 323 PRO B N 1
ATOM 5614 C CA . PRO B 1 323 ? -12.68 -31.547 -18.766 1 95.69 323 PRO B CA 1
ATOM 5615 C C . PRO B 1 323 ? -13.586 -31 -19.875 1 95.69 323 PRO B C 1
ATOM 5617 O O . PRO B 1 323 ? -14.281 -30 -19.672 1 95.69 323 PRO B O 1
ATOM 5620 N N . LYS B 1 324 ? -13.555 -31.734 -21 1 93.81 324 LYS B N 1
ATOM 5621 C CA . LYS B 1 324 ? -14.43 -31.359 -22.109 1 93.81 324 LYS B CA 1
ATOM 5622 C C . LYS B 1 324 ? -15.891 -31.359 -21.672 1 93.81 324 LYS B C 1
ATOM 5624 O O . LYS B 1 324 ? -16.344 -32.281 -20.984 1 93.81 324 LYS B O 1
ATOM 5629 N N . GLY B 1 325 ? -16.562 -30.328 -22.031 1 94.31 325 GLY B N 1
ATOM 5630 C CA . GLY B 1 325 ? -18 -30.25 -21.781 1 94.31 325 GLY B CA 1
ATOM 5631 C C . GLY B 1 325 ? -18.312 -29.703 -20.406 1 94.31 325 GLY B C 1
ATOM 5632 O O . GLY B 1 325 ? -19.484 -29.438 -20.094 1 94.31 325 GLY B O 1
ATOM 5633 N N . VAL B 1 326 ? -17.391 -29.516 -19.594 1 96.81 326 VAL B N 1
ATOM 5634 C CA . VAL B 1 326 ? -17.625 -29.031 -18.234 1 96.81 326 VAL B CA 1
ATOM 5635 C C . VAL B 1 326 ? -17.562 -27.5 -18.219 1 96.81 326 VAL B C 1
ATOM 5637 O O . VAL B 1 326 ? -16.641 -26.906 -18.766 1 96.81 326 VAL B O 1
ATOM 5640 N N . ASP B 1 327 ? -18.578 -26.891 -17.688 1 97.44 327 ASP B N 1
ATOM 5641 C CA . ASP B 1 327 ? -18.594 -25.453 -17.391 1 97.44 327 ASP B CA 1
ATOM 5642 C C . ASP B 1 327 ? -17.875 -25.156 -16.078 1 97.44 327 ASP B C 1
ATOM 5644 O O . ASP B 1 327 ? -18.453 -25.312 -15 1 97.44 327 ASP B O 1
ATOM 5648 N N . TRP B 1 328 ? -16.672 -24.656 -16.203 1 97.38 328 TRP B N 1
ATOM 5649 C CA . TRP B 1 328 ? -15.828 -24.5 -15.023 1 97.38 328 TRP B CA 1
ATOM 5650 C C . TRP B 1 328 ? -16.5 -23.594 -13.992 1 97.38 328 TRP B C 1
ATOM 5652 O O . TRP B 1 328 ? -16.328 -23.781 -12.781 1 97.38 328 TRP B O 1
ATOM 5662 N N . TRP B 1 329 ? -17.234 -22.547 -14.484 1 97.25 329 TRP B N 1
ATOM 5663 C CA . TRP B 1 329 ? -17.828 -21.531 -13.625 1 97.25 329 TRP B CA 1
ATOM 5664 C C . TRP B 1 329 ? -18.938 -22.141 -12.758 1 97.25 329 TRP B C 1
ATOM 5666 O O . TRP B 1 329 ? -19.078 -21.781 -11.594 1 97.25 329 TRP B O 1
ATOM 5676 N N . LYS B 1 330 ? -19.703 -23.031 -13.242 1 98.25 330 LYS B N 1
ATOM 5677 C CA . LYS B 1 330 ? -20.75 -23.703 -12.477 1 98.25 330 LYS B CA 1
ATOM 5678 C C . LYS B 1 330 ? -20.172 -24.516 -11.328 1 98.25 330 LYS B C 1
ATOM 5680 O O . LYS B 1 330 ? -20.719 -24.547 -10.227 1 98.25 330 LYS B O 1
ATOM 5685 N N . VAL B 1 331 ? -19.062 -25.188 -11.633 1 98.44 331 VAL B N 1
ATOM 5686 C CA . VAL B 1 331 ? -18.391 -25.984 -10.617 1 98.44 331 VAL B CA 1
ATOM 5687 C C . VAL B 1 331 ? -17.875 -25.062 -9.508 1 98.44 331 VAL B C 1
ATOM 5689 O O . VAL B 1 331 ? -18.078 -25.344 -8.32 1 98.44 331 VAL B O 1
ATOM 5692 N N . SER B 1 332 ? -17.203 -24 -9.898 1 98.19 332 SER B N 1
ATOM 5693 C CA . SER B 1 332 ? -16.641 -23.031 -8.953 1 98.19 332 SER B CA 1
ATOM 5694 C C . SER B 1 332 ? -17.75 -22.422 -8.086 1 98.19 332 SER B C 1
ATOM 5696 O O . SER B 1 332 ? -17.578 -22.281 -6.871 1 98.19 332 SER B O 1
ATOM 5698 N N . GLN B 1 333 ? -18.844 -22.031 -8.672 1 97.94 333 GLN B N 1
ATOM 5699 C CA . GLN B 1 333 ? -19.953 -21.406 -7.949 1 97.94 333 GLN B CA 1
ATOM 5700 C C . GLN B 1 333 ? -20.578 -22.375 -6.957 1 97.94 333 GLN B C 1
ATOM 5702 O O . GLN B 1 333 ? -20.922 -22 -5.832 1 97.94 333 GLN B O 1
ATOM 5707 N N . HIS B 1 334 ? -20.781 -23.625 -7.402 1 98.5 334 HIS B N 1
ATOM 5708 C CA . HIS B 1 334 ? -21.328 -24.625 -6.508 1 98.5 334 HIS B CA 1
ATOM 5709 C C . HIS B 1 334 ? -20.438 -24.828 -5.285 1 98.5 334 HIS B C 1
ATOM 5711 O O . HIS B 1 334 ? -20.922 -24.891 -4.156 1 98.5 334 HIS B O 1
ATOM 5717 N N . ALA B 1 335 ? -19.156 -25 -5.547 1 98.69 335 ALA B N 1
ATOM 5718 C CA . ALA B 1 335 ? -18.188 -25.172 -4.469 1 98.69 335 ALA B CA 1
ATOM 5719 C C . ALA B 1 335 ? -18.25 -24.031 -3.465 1 98.69 335 ALA B C 1
ATOM 5721 O O . ALA B 1 335 ? -18.25 -24.25 -2.252 1 98.69 335 ALA B O 1
ATOM 5722 N N . MET B 1 336 ? -18.312 -22.781 -3.922 1 98.06 336 MET B N 1
ATOM 5723 C CA . MET B 1 336 ? -18.359 -21.609 -3.062 1 98.06 336 MET B CA 1
ATOM 5724 C C . MET B 1 336 ? -19.688 -21.547 -2.301 1 98.06 336 MET B C 1
ATOM 5726 O O . MET B 1 336 ? -19.688 -21.359 -1.083 1 98.06 336 MET B O 1
ATOM 5730 N N . ASN B 1 337 ? -20.781 -21.734 -2.959 1 97.69 337 ASN B N 1
ATOM 5731 C CA . ASN B 1 337 ? -22.109 -21.516 -2.398 1 97.69 337 ASN B CA 1
ATOM 5732 C C . ASN B 1 337 ? -22.469 -22.578 -1.365 1 97.69 337 ASN B C 1
ATOM 5734 O O . ASN B 1 337 ? -23.188 -22.297 -0.401 1 97.69 337 ASN B O 1
ATOM 5738 N N . HIS B 1 338 ? -21.953 -23.781 -1.567 1 98.19 338 HIS B N 1
ATOM 5739 C CA . HIS B 1 338 ? -22.406 -24.875 -0.727 1 98.19 338 HIS B CA 1
ATOM 5740 C C . HIS B 1 338 ? -21.328 -25.281 0.276 1 98.19 338 HIS B C 1
ATOM 5742 O O . HIS B 1 338 ? -21.641 -25.891 1.308 1 98.19 338 HIS B O 1
ATOM 5748 N N . PHE B 1 339 ? -20.078 -24.953 -0.042 1 98.38 339 PHE B N 1
ATOM 5749 C CA . PHE B 1 339 ? -19.016 -25.453 0.821 1 98.38 339 PHE B CA 1
ATOM 5750 C C . PHE B 1 339 ? -18.109 -24.312 1.268 1 98.38 339 PHE B C 1
ATOM 5752 O O . PHE B 1 339 ? -17.172 -24.531 2.043 1 98.38 339 PHE B O 1
ATOM 5759 N N . SER B 1 340 ? -18.266 -23.047 0.796 1 97.88 340 SER B N 1
ATOM 5760 C CA . SER B 1 340 ? -17.453 -21.875 1.111 1 97.88 340 SER B CA 1
ATOM 5761 C C . SER B 1 340 ? -15.992 -22.109 0.736 1 97.88 340 SER B C 1
ATOM 5763 O O . SER B 1 340 ? -15.086 -21.641 1.425 1 97.88 340 SER B O 1
ATOM 5765 N N . LEU B 1 341 ? -15.812 -22.906 -0.306 1 98.5 341 LEU B N 1
ATOM 5766 C CA . LEU B 1 341 ? -14.469 -23.234 -0.776 1 98.5 341 LEU B CA 1
ATOM 5767 C C . LEU B 1 341 ? -14.203 -22.594 -2.139 1 98.5 341 LEU B C 1
ATOM 5769 O O . LEU B 1 341 ? -15.016 -22.734 -3.057 1 98.5 341 LEU B O 1
ATOM 5773 N N . GLU B 1 342 ? -13.141 -21.984 -2.225 1 97.5 342 GLU B N 1
ATOM 5774 C CA . GLU B 1 342 ? -12.766 -21.328 -3.469 1 97.5 342 GLU B CA 1
ATOM 5775 C C . GLU B 1 342 ? -12.117 -22.312 -4.445 1 97.5 342 GLU B C 1
ATOM 5777 O O . GLU B 1 342 ? -11.086 -22.906 -4.137 1 97.5 342 GLU B O 1
ATOM 5782 N N . VAL B 1 343 ? -12.703 -22.531 -5.562 1 97.44 343 VAL B N 1
ATOM 5783 C CA . VAL B 1 343 ? -12.141 -23.141 -6.762 1 97.44 343 VAL B CA 1
ATOM 5784 C C . VAL B 1 343 ? -12.008 -22.094 -7.867 1 97.44 343 VAL B C 1
ATOM 5786 O O . VAL B 1 343 ? -12.992 -21.766 -8.531 1 97.44 343 VAL B O 1
ATOM 5789 N N . GLN B 1 344 ? -10.812 -21.656 -8.078 1 96.75 344 GLN B N 1
ATOM 5790 C CA . GLN B 1 344 ? -10.641 -20.484 -8.93 1 96.75 344 GLN B CA 1
ATOM 5791 C C . GLN B 1 344 ? -10.328 -20.891 -10.367 1 96.75 344 GLN B C 1
ATOM 5793 O O . GLN B 1 344 ? -9.602 -21.844 -10.609 1 96.75 344 GLN B O 1
ATOM 5798 N N . GLY B 1 345 ? -10.852 -20.125 -11.305 1 95.75 345 GLY B N 1
ATOM 5799 C CA . GLY B 1 345 ? -10.562 -20.359 -12.711 1 95.75 345 GLY B CA 1
ATOM 5800 C C . GLY B 1 345 ? -9.156 -19.938 -13.102 1 95.75 345 GLY B C 1
ATOM 5801 O O . GLY B 1 345 ? -8.43 -19.359 -12.297 1 95.75 345 GLY B O 1
ATOM 5802 N N . GLY B 1 346 ? -8.836 -20.25 -14.383 1 95.62 346 GLY B N 1
ATOM 5803 C CA . GLY B 1 346 ? -7.523 -19.922 -14.906 1 95.62 346 GLY B CA 1
ATOM 5804 C C . GLY B 1 346 ? -7.34 -18.422 -15.148 1 95.62 346 GLY B C 1
ATOM 5805 O O . GLY B 1 346 ? -8.289 -17.656 -15.023 1 95.62 346 GLY B O 1
ATOM 5806 N N . LEU B 1 347 ? -6.176 -18.031 -15.414 1 93.94 347 LEU B N 1
ATOM 5807 C CA . LEU B 1 347 ? -5.766 -16.656 -15.695 1 93.94 347 LEU B CA 1
ATOM 5808 C C . LEU B 1 347 ? -4.707 -16.609 -16.781 1 93.94 347 LEU B C 1
ATOM 5810 O O . LEU B 1 347 ? -3.787 -17.438 -16.797 1 93.94 347 LEU B O 1
ATOM 5814 N N . GLY B 1 348 ? -4.844 -15.641 -17.625 1 93.81 348 GLY B N 1
ATOM 5815 C CA . GLY B 1 348 ? -3.885 -15.57 -18.719 1 93.81 348 GLY B CA 1
ATOM 5816 C C . GLY B 1 348 ? -3.934 -16.781 -19.641 1 93.81 348 GLY B C 1
ATOM 5817 O O . GLY B 1 348 ? -4.996 -17.125 -20.172 1 93.81 348 GLY B O 1
ATOM 5818 N N . PRO B 1 349 ? -2.861 -17.531 -19.703 1 92.69 349 PRO B N 1
ATOM 5819 C CA . PRO B 1 349 ? -2.791 -18.656 -20.641 1 92.69 349 PRO B CA 1
ATOM 5820 C C . PRO B 1 349 ? -3.707 -19.812 -20.25 1 92.69 349 PRO B C 1
ATOM 5822 O O . PRO B 1 349 ? -3.99 -20.688 -21.062 1 92.69 349 PRO B O 1
ATOM 5825 N N . THR B 1 350 ? -4.203 -19.766 -19.016 1 95.69 350 THR B N 1
ATOM 5826 C CA . THR B 1 350 ? -4.984 -20.906 -18.547 1 95.69 350 THR B CA 1
ATOM 5827 C C . THR B 1 350 ? -6.461 -20.531 -18.422 1 95.69 350 THR B C 1
ATOM 5829 O O . THR B 1 350 ? -7.277 -21.328 -17.969 1 95.69 350 THR B O 1
ATOM 5832 N N . PHE B 1 351 ? -6.773 -19.297 -18.75 1 94.75 351 PHE B N 1
ATOM 5833 C CA . PHE B 1 351 ? -8.156 -18.859 -18.656 1 94.75 351 PHE B CA 1
ATOM 5834 C C . PHE B 1 351 ? -9.07 -19.766 -19.453 1 94.75 351 PHE B C 1
ATOM 5836 O O . PHE B 1 351 ? -8.836 -20 -20.641 1 94.75 351 PHE B O 1
ATOM 5843 N N . GLY B 1 352 ? -10.031 -20.297 -18.812 1 95.44 352 GLY B N 1
ATOM 5844 C CA . GLY B 1 352 ? -11.008 -21.156 -19.469 1 95.44 352 GLY B CA 1
ATOM 5845 C C . GLY B 1 352 ? -10.477 -22.562 -19.75 1 95.44 352 GLY B C 1
ATOM 5846 O O . GLY B 1 352 ? -11.211 -23.422 -20.234 1 95.44 352 GLY B O 1
ATOM 5847 N N . LYS B 1 353 ? -9.211 -22.812 -19.391 1 97.31 353 LYS B N 1
ATOM 5848 C CA . LYS B 1 353 ? -8.586 -24.094 -19.688 1 97.31 353 LYS B CA 1
ATOM 5849 C C . LYS B 1 353 ? -8.359 -24.906 -18.422 1 97.31 353 LYS B C 1
ATOM 5851 O O . LYS B 1 353 ? -8.367 -26.141 -18.453 1 97.31 353 LYS B O 1
ATOM 5856 N N . ALA B 1 354 ? -8.203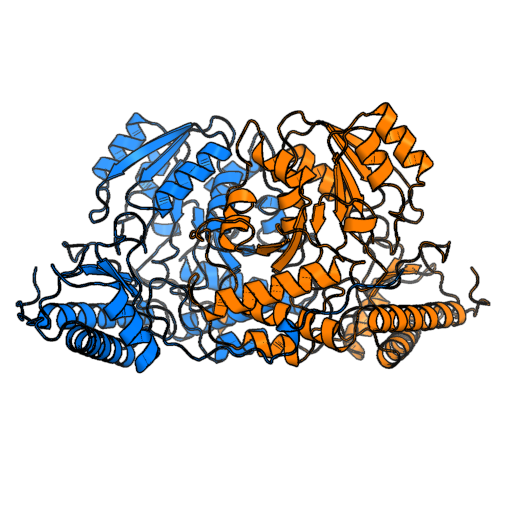 -24.25 -17.344 1 98.19 354 ALA B N 1
ATOM 5857 C CA . ALA B 1 354 ? -7.879 -24.938 -16.094 1 98.19 354 ALA B CA 1
ATOM 5858 C C . ALA B 1 354 ? -8.453 -24.219 -14.891 1 98.19 354 ALA B C 1
ATOM 5860 O O . ALA B 1 354 ? -8.633 -23 -14.922 1 98.19 354 ALA B O 1
ATOM 5861 N N . TRP B 1 355 ? -8.789 -24.969 -13.859 1 98.38 355 TRP B N 1
ATOM 5862 C CA . TRP B 1 355 ? -8.914 -24.391 -12.523 1 98.38 355 TRP B CA 1
ATOM 5863 C C . TRP B 1 355 ? -7.551 -24.25 -11.867 1 98.38 355 TRP B C 1
ATOM 5865 O O . TRP B 1 355 ? -6.57 -24.844 -12.305 1 98.38 355 TRP B O 1
ATOM 5875 N N . ARG B 1 356 ? -7.484 -23.422 -10.914 1 98.19 356 ARG B N 1
ATOM 5876 C CA . ARG B 1 356 ? -6.258 -23.281 -10.133 1 98.19 356 ARG B CA 1
ATOM 5877 C C . ARG B 1 356 ? -6.527 -23.516 -8.648 1 98.19 356 ARG B C 1
ATOM 5879 O O . ARG B 1 356 ? -7.434 -22.906 -8.078 1 98.19 356 ARG B O 1
ATOM 5886 N N . VAL B 1 357 ? -5.805 -24.391 -8.055 1 98.38 357 VAL B N 1
ATOM 5887 C CA . VAL B 1 357 ? -5.883 -24.688 -6.629 1 98.38 357 VAL B CA 1
ATOM 5888 C C . VAL B 1 357 ? -4.59 -24.25 -5.941 1 98.38 357 VAL B C 1
ATOM 5890 O O . VAL B 1 357 ? -3.498 -24.422 -6.492 1 98.38 357 VAL B O 1
ATOM 5893 N N . GLY B 1 358 ? -4.723 -23.594 -4.832 1 98.31 358 GLY B N 1
ATOM 5894 C CA . GLY B 1 358 ? -3.574 -23.125 -4.07 1 98.31 358 GLY B CA 1
ATOM 5895 C C . GLY B 1 358 ? -3.375 -23.891 -2.771 1 98.31 358 GLY B C 1
ATOM 5896 O O . GLY B 1 358 ? -4.34 -24.188 -2.064 1 98.31 358 GLY B O 1
ATOM 5897 N N . ILE B 1 359 ? -2.189 -24.297 -2.488 1 98.5 359 ILE B N 1
ATOM 5898 C CA . ILE B 1 359 ? -1.752 -24.891 -1.229 1 98.5 359 ILE B CA 1
ATOM 5899 C C . ILE B 1 359 ? -0.836 -23.922 -0.492 1 98.5 359 ILE B C 1
ATOM 5901 O O . ILE B 1 359 ? 0.389 -24.047 -0.539 1 98.5 359 ILE B O 1
ATOM 5905 N N . MET B 1 360 ? -1.424 -22.969 0.169 1 97.94 360 MET B N 1
ATOM 5906 C CA . MET B 1 360 ? -0.679 -21.859 0.748 1 97.94 360 MET B CA 1
ATOM 5907 C C . MET B 1 360 ? -1.275 -21.438 2.088 1 97.94 360 MET B C 1
ATOM 5909 O O . MET B 1 360 ? -2.439 -21.734 2.371 1 97.94 360 MET B O 1
ATOM 5913 N N . GLY B 1 361 ? -0.475 -20.781 2.924 1 95.88 361 GLY B N 1
ATOM 5914 C CA . GLY B 1 361 ? -0.954 -20.266 4.195 1 95.88 361 GLY B CA 1
ATOM 5915 C C . GLY B 1 361 ? -1.575 -21.344 5.078 1 95.88 361 GLY B C 1
ATOM 5916 O O . GLY B 1 361 ? -1.007 -22.422 5.246 1 95.88 361 GLY B O 1
ATOM 5917 N N . GLU B 1 362 ? -2.73 -21.062 5.57 1 96.25 362 GLU B N 1
ATOM 5918 C CA . GLU B 1 362 ? -3.412 -21.953 6.512 1 96.25 362 GLU B CA 1
ATOM 5919 C C . GLU B 1 362 ? -4.051 -23.141 5.789 1 96.25 362 GLU B C 1
ATOM 5921 O O . GLU B 1 362 ? -4.461 -24.109 6.426 1 96.25 362 GLU B O 1
ATOM 5926 N N . CYS B 1 363 ? -4.031 -23.062 4.488 1 96.44 363 CYS B N 1
ATOM 5927 C CA . CYS B 1 363 ? -4.723 -24.109 3.736 1 96.44 363 CYS B CA 1
ATOM 5928 C C . CYS B 1 363 ? -3.754 -25.203 3.293 1 96.44 363 CYS B C 1
ATOM 5930 O O . CYS B 1 363 ? -4.145 -26.141 2.598 1 96.44 363 CYS B O 1
ATOM 5932 N N . SER B 1 364 ? -2.557 -25.109 3.748 1 97.19 364 SER B N 1
ATOM 5933 C CA . SER B 1 364 ? -1.549 -26.109 3.385 1 97.19 364 SER B CA 1
ATOM 5934 C C . SER B 1 364 ? -1.529 -27.266 4.375 1 97.19 364 SER B C 1
ATOM 5936 O O . SER B 1 364 ? -0.501 -27.547 4.996 1 97.19 364 SER B O 1
ATOM 5938 N N . THR B 1 365 ? -2.66 -27.953 4.496 1 97.75 365 THR B N 1
ATOM 5939 C CA . THR B 1 365 ? -2.785 -29.125 5.363 1 97.75 365 THR B CA 1
ATOM 5940 C C . THR B 1 365 ? -3.434 -30.281 4.609 1 97.75 365 THR B C 1
ATOM 5942 O O . THR B 1 365 ? -4.184 -30.062 3.656 1 97.75 365 THR B O 1
ATOM 5945 N N . ILE B 1 366 ? -3.164 -31.453 5.086 1 98.06 366 ILE B N 1
ATOM 5946 C CA . ILE B 1 366 ? -3.707 -32.656 4.48 1 98.06 366 ILE B CA 1
ATOM 5947 C C . ILE B 1 366 ? -5.234 -32.625 4.535 1 98.06 366 ILE B C 1
ATOM 5949 O O . ILE B 1 366 ? -5.902 -33 3.57 1 98.06 366 ILE B O 1
ATOM 5953 N N . GLN B 1 367 ? -5.77 -32.125 5.645 1 98.19 367 GLN B N 1
ATOM 5954 C CA . GLN B 1 367 ? -7.211 -32.031 5.828 1 98.19 367 GLN B CA 1
ATOM 5955 C C . GLN B 1 367 ? -7.844 -31.141 4.762 1 98.19 367 GLN B C 1
ATOM 5957 O O . GLN B 1 367 ? -8.875 -31.5 4.184 1 98.19 367 GLN B O 1
ATOM 5962 N N . LYS B 1 368 ? -7.23 -30.031 4.496 1 98.56 368 LYS B N 1
ATOM 5963 C CA . LYS B 1 368 ? -7.77 -29.109 3.508 1 98.56 368 LYS B CA 1
ATOM 5964 C C . LYS B 1 368 ? -7.684 -29.688 2.1 1 98.56 368 LYS B C 1
ATOM 5966 O O . LYS B 1 368 ? -8.555 -29.438 1.265 1 98.56 368 LYS B O 1
ATOM 5971 N N . ILE B 1 369 ? -6.621 -30.484 1.855 1 98.69 369 ILE B N 1
ATOM 5972 C CA . ILE B 1 369 ? -6.465 -31.094 0.54 1 98.69 369 ILE B CA 1
ATOM 5973 C C . ILE B 1 369 ? -7.57 -32.125 0.313 1 98.69 369 ILE B C 1
ATOM 5975 O O . ILE B 1 369 ? -8.203 -32.125 -0.746 1 98.69 369 ILE B O 1
ATOM 5979 N N . HIS B 1 370 ? -7.812 -32.906 1.307 1 98.56 370 HIS B N 1
ATOM 5980 C CA . HIS B 1 370 ? -8.883 -33.906 1.195 1 98.56 370 HIS B CA 1
ATOM 5981 C C . HIS B 1 370 ? -10.242 -33.219 1.027 1 98.56 370 HIS B C 1
ATOM 5983 O O . HIS B 1 370 ? -11.078 -33.688 0.254 1 98.56 370 HIS B O 1
ATOM 5989 N N . PHE B 1 371 ? -10.453 -32.188 1.756 1 98.75 371 PHE B N 1
ATOM 5990 C CA . PHE B 1 371 ? -11.703 -31.422 1.643 1 98.75 371 PHE B CA 1
ATOM 5991 C C . PHE B 1 371 ? -11.859 -30.844 0.242 1 98.75 371 PHE B C 1
ATOM 5993 O O . PHE B 1 371 ? -12.945 -30.875 -0.334 1 98.75 371 PHE B O 1
ATOM 6000 N N . TYR B 1 372 ? -10.805 -30.312 -0.299 1 98.69 372 TYR B N 1
ATOM 6001 C CA . TYR B 1 372 ? -10.836 -29.766 -1.649 1 98.69 372 TYR B CA 1
ATOM 6002 C C . TYR B 1 372 ? -11.234 -30.828 -2.662 1 98.69 372 TYR B C 1
ATOM 6004 O O . 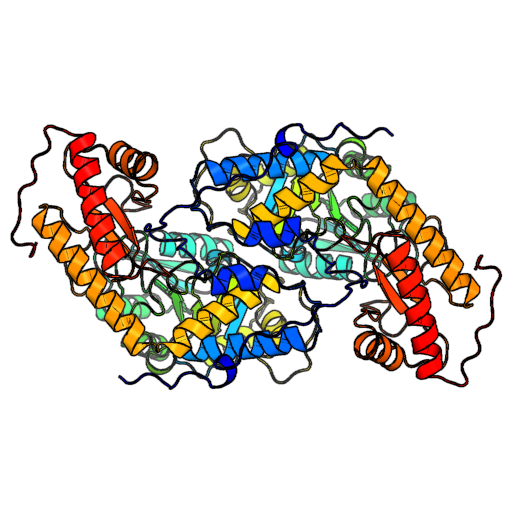TYR B 1 372 ? -12.094 -30.594 -3.516 1 98.69 372 TYR B O 1
ATOM 6012 N N . LEU B 1 373 ? -10.547 -31.953 -2.559 1 98.38 373 LEU B N 1
ATOM 6013 C CA . LEU B 1 373 ? -10.82 -33.062 -3.479 1 98.38 373 LEU B CA 1
ATOM 6014 C C . LEU B 1 373 ? -12.273 -33.5 -3.367 1 98.38 373 LEU B C 1
ATOM 6016 O O . LEU B 1 373 ? -12.938 -33.75 -4.379 1 98.38 373 LEU B O 1
ATOM 6020 N N . TYR B 1 374 ? -12.742 -33.562 -2.168 1 98.56 374 TYR B N 1
ATOM 6021 C CA . TYR B 1 374 ? -14.133 -33.938 -1.926 1 98.56 374 TYR B CA 1
ATOM 6022 C C . TYR B 1 374 ? -15.078 -32.938 -2.572 1 98.56 374 TYR B C 1
ATOM 6024 O O . TYR B 1 374 ? -16 -33.312 -3.285 1 98.56 374 TYR B O 1
ATOM 6032 N N . VAL B 1 375 ? -14.836 -31.672 -2.32 1 98.75 375 VAL B N 1
ATOM 6033 C CA . VAL B 1 375 ? -15.711 -30.594 -2.793 1 98.75 375 VAL B CA 1
ATOM 6034 C C . VAL B 1 375 ? -15.672 -30.531 -4.316 1 98.75 375 VAL B C 1
ATOM 6036 O O . VAL B 1 375 ? -16.688 -30.312 -4.965 1 98.75 375 VAL B O 1
ATOM 6039 N N . LEU B 1 376 ? -14.453 -30.688 -4.906 1 98.44 376 LEU B N 1
ATOM 6040 C CA . LEU B 1 376 ? -14.32 -30.672 -6.359 1 98.44 376 LEU B CA 1
ATOM 6041 C C . LEU B 1 376 ? -15.148 -31.781 -6.988 1 98.44 376 LEU B C 1
ATOM 6043 O O . LEU B 1 376 ? -15.883 -31.547 -7.953 1 98.44 376 LEU B O 1
ATOM 6047 N N . LYS B 1 377 ? -15.047 -32.938 -6.457 1 97.5 377 LYS B N 1
ATOM 6048 C CA . LYS B 1 377 ? -15.812 -34.094 -6.949 1 97.5 377 LYS B CA 1
ATOM 6049 C C . LYS B 1 377 ? -17.312 -33.875 -6.812 1 97.5 377 LYS B C 1
ATOM 6051 O O . LYS B 1 377 ? -18.062 -34.062 -7.762 1 97.5 377 LYS B O 1
ATOM 6056 N N . GLN B 1 378 ? -17.734 -33.406 -5.625 1 97.81 378 GLN B N 1
ATOM 6057 C CA . GLN B 1 378 ? -19.156 -33.156 -5.367 1 97.81 378 GLN B CA 1
ATOM 6058 C C . GLN B 1 378 ? -19.703 -32.094 -6.297 1 97.81 378 GLN B C 1
ATOM 6060 O O . GLN B 1 378 ? -20.812 -32.188 -6.797 1 97.81 378 GLN B O 1
ATOM 6065 N N . SER B 1 379 ? -18.938 -31.078 -6.48 1 98.38 379 SER B N 1
ATOM 6066 C CA . SER B 1 379 ? -19.375 -29.969 -7.312 1 98.38 379 SER B CA 1
ATOM 6067 C C . SER B 1 379 ? -19.469 -30.375 -8.781 1 98.38 379 SER B C 1
ATOM 6069 O O . SER B 1 379 ? -20.391 -29.969 -9.484 1 98.38 379 SER B O 1
ATOM 6071 N N . LEU B 1 380 ? -18.484 -31.156 -9.266 1 97.56 380 LEU B N 1
ATOM 6072 C CA . LEU B 1 380 ? -18.547 -31.688 -10.617 1 97.56 380 LEU B CA 1
ATOM 6073 C C . LEU B 1 380 ? -19.797 -32.531 -10.82 1 97.56 380 LEU B C 1
ATOM 6075 O O . LEU B 1 380 ? -20.516 -32.375 -11.805 1 97.56 380 LEU B O 1
ATOM 6079 N N . GLN B 1 381 ? -20.078 -33.312 -9.891 1 96.75 381 GLN B N 1
ATOM 6080 C CA . GLN B 1 381 ? -21.219 -34.219 -9.984 1 96.75 381 GLN B CA 1
ATOM 6081 C C . GLN B 1 381 ? -22.531 -33.438 -9.914 1 96.75 381 GLN B C 1
ATOM 6083 O O . GLN B 1 381 ? -23.484 -33.75 -10.641 1 96.75 381 GLN B O 1
ATOM 6088 N N . ALA B 1 382 ? -22.578 -32.5 -9.07 1 97.88 382 ALA B N 1
ATOM 6089 C CA . ALA B 1 382 ? -23.797 -31.734 -8.867 1 97.88 382 ALA B CA 1
ATOM 6090 C C . ALA B 1 382 ? -24.109 -30.875 -10.086 1 97.88 382 ALA B C 1
ATOM 6092 O O . ALA B 1 382 ? -25.281 -30.672 -10.422 1 97.88 382 ALA B O 1
ATOM 6093 N N . THR B 1 383 ? -23.141 -30.391 -10.711 1 98.12 383 THR B N 1
ATOM 6094 C CA . THR B 1 383 ? -23.359 -29.453 -11.797 1 98.12 383 THR B CA 1
ATOM 6095 C C . THR B 1 383 ? -23.391 -30.172 -13.141 1 98.12 383 THR B C 1
ATOM 6097 O O . THR B 1 383 ? -23.969 -29.672 -14.109 1 98.12 383 THR B O 1
ATOM 6100 N N . HIS B 1 384 ? -22.75 -31.25 -13.242 1 96.94 384 HIS B N 1
ATOM 6101 C CA . HIS B 1 384 ? -22.703 -32.094 -14.438 1 96.94 384 HIS B CA 1
ATOM 6102 C C . HIS B 1 384 ? -22.984 -33.531 -14.094 1 96.94 384 HIS B C 1
ATOM 6104 O O . HIS B 1 384 ? -22.078 -34.375 -14.141 1 96.94 384 HIS B O 1
ATOM 6110 N N . PRO B 1 385 ? -24.234 -33.812 -13.93 1 94.5 385 PRO B N 1
ATOM 6111 C CA . PRO B 1 385 ? -24.609 -35.125 -13.445 1 94.5 385 PRO B CA 1
ATOM 6112 C C . PRO B 1 385 ? -24.203 -36.25 -14.406 1 94.5 385 PRO B C 1
ATOM 6114 O O . PRO B 1 385 ? -24.031 -37.406 -13.992 1 94.5 385 PRO B O 1
ATOM 6117 N N . ASP B 1 386 ? -24.047 -35.938 -15.656 1 92.75 386 ASP B N 1
ATOM 6118 C CA . ASP B 1 386 ? -23.703 -36.969 -16.641 1 92.75 386 ASP B CA 1
ATOM 6119 C C . ASP B 1 386 ? -22.203 -37.125 -16.75 1 92.75 386 ASP B C 1
ATOM 6121 O O . ASP B 1 386 ? -21.719 -37.969 -17.516 1 92.75 386 ASP B O 1
ATOM 6125 N N . TYR B 1 387 ? -21.5 -36.281 -15.938 1 90.31 387 TYR B N 1
ATOM 6126 C CA . TYR B 1 387 ? -20.047 -36.406 -15.969 1 90.31 387 TYR B CA 1
ATOM 6127 C C . TYR B 1 387 ? -19.594 -37.719 -15.344 1 90.31 387 TYR B C 1
ATOM 6129 O O . TYR B 1 387 ? -20.031 -38.062 -14.25 1 90.31 387 TYR B O 1
ATOM 6137 N N . VAL B 1 388 ? -18.75 -38.469 -16.016 1 87.62 388 VAL B N 1
ATOM 6138 C CA . VAL B 1 388 ? -18.219 -39.719 -15.531 1 87.62 388 VAL B CA 1
ATOM 6139 C C . VAL B 1 388 ? -16.75 -39.562 -15.18 1 87.62 388 VAL B C 1
ATOM 6141 O O . VAL B 1 388 ? -15.945 -39.156 -16.016 1 87.62 388 VAL B O 1
ATOM 6144 N N . PHE B 1 389 ? -16.531 -39.875 -13.969 1 85.81 389 PHE B N 1
ATOM 6145 C CA . PHE B 1 389 ? -15.141 -39.875 -13.523 1 85.81 389 PHE B CA 1
ATOM 6146 C C . PHE B 1 389 ? -14.414 -41.125 -14.008 1 85.81 389 PHE B C 1
ATOM 6148 O O . PHE B 1 389 ? -14.875 -42.25 -13.781 1 85.81 389 PHE B O 1
ATOM 6155 N N . GLU B 1 390 ? -13.477 -40.969 -14.859 1 81.44 390 GLU B N 1
ATOM 6156 C CA . GLU B 1 390 ? -12.664 -42.094 -15.32 1 81.44 390 GLU B CA 1
ATOM 6157 C C . GLU B 1 390 ? -11.289 -42.094 -14.664 1 81.44 390 GLU B C 1
ATOM 6159 O O . GLU B 1 390 ? -10.398 -41.344 -15.102 1 81.44 390 GLU B O 1
ATOM 6164 N N . ALA B 1 391 ? -11.258 -42.938 -13.586 1 75.69 391 ALA B N 1
ATOM 6165 C CA . ALA B 1 391 ? -10 -42.969 -12.844 1 75.69 391 ALA B CA 1
ATOM 6166 C C . ALA B 1 391 ? -8.828 -43.312 -13.75 1 75.69 391 ALA B C 1
ATOM 6168 O O . ALA B 1 391 ? -8.953 -44.188 -14.641 1 75.69 391 ALA B O 1
ATOM 6169 N N . THR B 1 392 ? -7.938 -42.438 -13.938 1 61.84 392 THR B N 1
ATOM 6170 C CA . THR B 1 392 ? -6.699 -42.75 -14.633 1 61.84 392 THR B CA 1
ATOM 6171 C C . THR B 1 392 ? -5.57 -43.031 -13.648 1 61.84 392 THR B C 1
ATOM 6173 O O . THR B 1 392 ? -5.648 -42.625 -12.484 1 61.84 392 THR B O 1
ATOM 6176 N N . ASN B 1 393 ? -4.688 -44.031 -13.812 1 50.25 393 ASN B N 1
ATOM 6177 C CA . ASN B 1 393 ? -3.564 -44.344 -12.938 1 50.25 393 ASN B CA 1
ATOM 6178 C C . ASN B 1 393 ? -2.66 -43.125 -12.742 1 50.25 393 ASN B C 1
ATOM 6180 O O . ASN B 1 393 ? -1.645 -43.219 -12.047 1 50.25 393 ASN B O 1
ATOM 6184 N N . GLY B 1 394 ? -3.146 -41.906 -12.703 1 45.81 394 GLY B N 1
ATOM 6185 C CA . GLY B 1 394 ? -2.533 -40.688 -12.234 1 45.81 394 GLY B CA 1
ATOM 6186 C C . GLY B 1 394 ? -1.422 -40.188 -13.133 1 45.81 394 GLY B C 1
ATOM 6187 O O . GLY B 1 394 ? -0.833 -39.125 -12.883 1 45.81 394 GLY B O 1
ATOM 6188 N N . PHE B 1 395 ? -0.464 -41.062 -13.828 1 42.88 395 PHE B N 1
ATOM 6189 C CA . PHE B 1 395 ? 0.806 -40.656 -14.414 1 42.88 395 PHE B CA 1
ATOM 6190 C C . PHE B 1 395 ? 0.584 -39.938 -15.742 1 42.88 395 PHE B C 1
ATOM 6192 O O . PHE B 1 395 ? 0.768 -40.531 -16.812 1 42.88 395 PHE B O 1
ATOM 6199 N N . HIS B 1 396 ? -0.486 -39.312 -15.828 1 39.06 396 HIS B N 1
ATOM 6200 C CA . HIS B 1 396 ? -0.403 -38.594 -17.078 1 39.06 396 HIS B CA 1
ATOM 6201 C C . HIS B 1 396 ? 0.167 -37.188 -16.859 1 39.06 396 HIS B C 1
ATOM 6203 O O . HIS B 1 396 ? -0.123 -36.531 -15.844 1 39.06 396 HIS B O 1
#

Secondary structure (DSSP, 8-state):
-PPPPPPGGGGSPP-----B--SSSPPPPPHHHHHHTTSPP--TT-HHHHHHHHHHHHHHHHHHT---S-EEEEES-HHHHHHHHHHHH--TT-EEEEEESSHHHHHHHHHHHHTT-EEEEEE--TTSPPPHHHHHHHHHHH--SEEEEESEETTTTEE---TTHHHHHHHTT-EEEEE-TTTBTTB---TTTTT-SEEE--TTTTT-PPSSEEEEEE-HHHHHHHHT-SS--S-GGG-HHHHHHHTT-SSS---------HHHHHHHHHHHHHHHHH-HHHHHHHHHHHHHHHHHHHHHTTPPBSS--GGGB-TTEEEEEPPTT--HHHHHHHHHHHH-B--EE--GGGTTTEEEEE--GGG-SHHHHHHHHHHHHHHHHHH-TT-------S--/-PPPPPPGGGGSPP-----B--SSSPPPPPHHHHHHTTSPP--TT-HHHHHHHHHHHHHHHHHHT---S-EEEEES-HHHHHHHHHHHH--TT-EEEEEESSHHHHHHHHHHHHTT-EEEEEE--TTSPPPHHHHHHHHHHH--SEEEEESEETTTTEE---TTHHHHHHHTT-EEEEE-TTTBTTB---TTTTT-SEEE--TTTTT-PPSSEEEEEE-HHHHHHHHT-SS--S-GGG-HHHHHHHTT-SSS---------HHHHHHHHHHHHHHHHH-HHHHHHHHHHHHHHHHHHHHHTTPPBSS--GGGB-TTEEEEEPPTT--HHHHHHHHHHHH-B--EE--GGGTTTEEEEE--GGG-SHHHHHHHHHHHHHHHHHH-TT-------S--

Sequence (792 aa):
MKFTPPPASLRNPLIIPEKIMMGPGPSNCSKRVLTAMTNTVLSNFHAELFRTMDEVKDGLRYIFQTENRATMCVSGSAHAGMEAMLSNLLEEGDRVLIAVNGIWAERAVEMSTRYGADVRTIEGPADRPFSLETLTRAIELHQPKCLFLTHGDSSSGLLQPLEGVGQVCHQHDCLLIVDAVASLCGVPFYMDKWEIDAVYTGAQKVLGAPPGITPISISPKALDVIRNRRTKSKVFYWDLLLLGNYWGCYDEPKRYHHTVASNLIFALREALAQIAEEGLETQIKRRTECAQILYDGLGKMGLEIFVKDPRHRLPTVTGIMIPKGVDWWKVSQHAMNHFSLEVQGGLGPTFGKAWRVGIMGECSTIQKIHFYLYVLKQSLQATHPDYVFEATNGFHMKFTPPPASLRNPLIIPEKIMMGPGPSNCSKRVLTAMTNTVLSNFHAELFRTMDEVKDGLRYIFQTENRATMCVSGSAHAGMEAMLSNLLEEGDRVLIAVNGIWAERAVEMSTRYGADVRTIEGPADRPFSLETLTRAIELHQPKCLFLTHGDSSSGLLQPLEGVGQVCHQHDCLLIVDAVASLCGVPFYMDKWEIDAVYTGAQKVLGAPPGITPISISPKALDVIRNRRTKSKVFYWDLLLLGNYWGCYDEPKRYHHTVASNLIFALREALAQIAEEGLETQIKRRTECAQILYDGLGKMGLEIFVKDPRHRLPTVTGIMIPKGVDWWKVSQHAMNHFSLEVQGGLGPTFGKAWRVGIMGECSTIQKIHFYLYVLKQSLQATHPDYVFEATNGFH

InterPro domains:
  IPR000192 Aminotransferase class V domain [PF00266] (41-333)
  IPR015421 Pyridoxal phosphate-dependent transferase, major domain [G3DSA:3.40.640.10] (30-278)
  IPR015422 Pyridoxal phosphate-dependent transferase, small domain [G3DSA:3.90.1150.10] (16-377)
  IPR015424 Pyridoxal phosphate-dependent transferase [SSF53383] (11-381)
  IPR020578 Aminotransferase class-V, pyridoxal-phosphate binding site [PS00595] (196-216)
  IPR024169 Serine-pyruvate aminotransferase/2-aminoethylphosphonate-pyruvate transaminase [PIRSF000524] (17-385)

Solvent-accessible surface area (backbone atoms only — not comparable to full-atom values): 39472 Å² total; per-residue (Å²): 136,82,77,78,73,61,55,73,70,46,74,54,81,91,79,74,75,79,62,46,39,27,22,64,49,46,16,33,52,45,70,70,23,29,54,38,32,51,49,68,66,59,44,86,79,39,66,65,53,54,51,49,51,50,39,35,35,45,41,47,27,47,62,41,37,38,82,52,54,48,36,45,68,40,73,7,28,44,67,47,34,52,46,31,52,48,42,45,74,46,47,72,62,38,35,34,33,37,50,31,42,46,56,67,40,48,49,49,52,53,43,40,48,48,53,40,31,41,77,41,75,48,80,52,58,51,55,52,63,74,49,70,67,58,51,50,53,49,42,69,73,66,58,24,52,31,36,39,41,57,33,22,37,59,50,37,10,25,30,34,79,53,81,60,48,21,56,56,27,52,76,58,68,19,41,32,35,38,39,26,35,49,26,50,65,40,43,93,59,46,32,55,85,32,44,44,24,33,38,30,29,31,28,16,20,42,53,12,15,68,48,37,39,7,46,36,39,34,25,71,69,46,47,50,52,46,74,62,49,93,61,77,43,54,44,66,91,44,24,61,71,56,48,30,26,48,67,57,35,48,101,57,83,67,48,92,74,70,64,62,32,49,35,60,49,41,11,40,37,45,25,42,25,54,46,46,73,63,28,65,69,54,47,23,49,47,29,45,51,37,34,49,52,46,52,50,52,34,7,52,48,40,44,49,54,56,30,55,53,71,93,35,44,26,51,25,18,44,23,35,39,56,55,90,91,58,60,66,64,56,28,24,47,44,24,33,76,74,65,34,30,46,52,32,66,31,39,67,90,21,46,90,44,18,32,26,40,19,39,22,34,69,41,48,37,62,68,49,42,53,49,48,54,51,41,54,53,51,18,44,42,71,68,33,71,85,62,77,72,52,62,37,95,44,84,98,135,84,77,77,74,61,55,72,71,46,73,56,80,89,77,76,73,80,63,44,40,26,22,66,47,46,16,32,50,44,69,70,23,29,55,37,33,51,50,67,66,59,44,87,79,38,65,66,52,54,50,48,50,48,39,36,34,46,40,48,28,47,64,42,37,39,82,51,54,48,35,46,69,40,72,10,27,46,66,48,32,54,46,32,51,47,42,44,74,45,47,72,62,38,34,35,34,37,51,31,40,47,57,69,41,47,48,50,52,54,43,40,48,47,55,41,32,42,77,40,77,48,80,51,57,51,55,51,66,75,49,70,66,60,50,48,53,50,44,69,72,65,59,22,52,31,38,40,41,57,34,22,36,59,50,38,11,26,30,37,81,54,82,60,49,20,56,56,28,52,75,58,68,19,41,32,36,38,40,26,35,48,26,51,65,41,44,94,60,44,32,55,85,33,44,45,25,32,39,30,28,30,27,15,19,42,54,11,15,66,47,38,40,7,46,36,39,34,25,71,70,47,47,49,53,46,74,64,48,93,62,78,43,54,42,67,90,46,23,59,72,56,49,30,28,47,67,57,36,47,103,57,83,67,48,94,75,70,64,62,31,47,35,60,50,41,11,41,36,44,25,43,26,54,45,46,72,64,29,64,69,54,47,22,50,47,30,46,49,35,34,51,52,45,51,50,52,35,6,52,47,40,44,46,49,57,31,56,54,70,92,36,45,25,51,27,18,44,21,35,38,56,55,91,91,57,61,64,66,55,30,24,49,44,23,33,75,74,65,33,31,46,52,31,67,30,38,68,89,21,46,93,44,18,33,25,40,20,39,21,32,68,42,46,37,62,68,48,42,53,49,48,54,50,41,51,53,51,18,43,42,72,69,35,70,85,63,75,70,52,62,38,94,45,85,96

Organism: Anopheles stephensi (NCBI:txid30069)

Nearest PDB structures (foldseek):
  2ch2-assembly2_C  TM=1.000E+00  e=7.241E-73  Anopheles gambiae
  6mfb-assembly1_B  TM=9.982E-01  e=2.354E-67  Aedes aegypti
  2yob-assembly1_B  TM=9.897E-01  e=2.589E-51  Homo sapiens
  4cbs-assembly1_A-2  TM=9.897E-01  e=9.587E-51  Homo sapiens
  6rv0-assembly1_A-2  TM=9.888E-01  e=1.349E-50  Homo sapiens